Protein 5MV0 (pdb70)

Secondary structure (DSSP, 8-state):
--HHHHHHHHHHHHHHHHH-GGGGGG----S-HHHHHHHHHHHHHHHHHHHHHHHHT-EE-TT---HHHHHHHH-SS-PPPPP---SEEEEETTTTEEEEEEEEE-SSHHHHHHHHHHHHHTTTTHHHHHHHTT-EEEEEEEEESS---TTS-HHHHHHHHHHHHHHHHS-GGGGGTS-HHHHHHHHHHHHT--THHHH-/--HHHHHHHHHHHHHHHHHSGGGGGG----S-HHHHHHHHHHHHHHHHHHHHHHHHT-EE-TT---HHHHHHTT-SS-PPPPP---SEEEEETTTTEEEEEEEEE-SSHHHHHHHHHHHHHTTTTHHHHHHHTT-EEEEEEEEESS---TTS-HHHHHHHHHHHHHHHHS-GGGGGTS-HHHHHHHHHHHHTS-HHHHHS------/-HHHHHHHHHHHHHHHHH-GGGGGT----S-HHHHHHHHHHHHHHHHHHHHHHHHT-EE-TT---HHHHHHHH-SS-PPPPP---SEEEEETTTTEEEEEEEEE-SSHHHHHHHHHHHHHTTTTHHHHHHHTT-EEEEEEEEESS---TTS-HHHHHHHHHHHHHHHHT-GGGGGTS-HHHHHHHHHHHHT--/-HHHHHHHHHHHHHHHHH-GGGGGT----S-HHHHHHHHHHHHHHHHHHHHHHHHT-EE-TT---HHHHHHTT-SS---PPP---SEEEEETTTTEEEEEEEEE-SSHHHHHHHHHHHHHTTTTHHHHHHHTT-EEEEEEEEESS---TTS-HHHHHHHHHHHHHHHHS-GGGGGTS-HHHHHHHHHHHHT--GGG-

InterPro domains:
  IPR007099 RNA-directed RNA polymerase, negative-strand RNA virus [PS50525] (1105-1312)
  IPR010453 RNA polymerase, arenaviral [PF06317] (458-1581)
  IPR026382 RNA endonuclease, cap-snatching, arenaviral [PF17296] (30-170)

Radius of gyration: 30.43 Å; Cα contacts (8 Å, |Δi|>4): 1291; chains: 4; bounding box: 75×70×97 Å

Solvent-accessible surface area: 35848 Å² total; per-residue (Å²): 142,22,84,90,32,12,82,82,0,62,79,3,0,82,67,0,17,38,48,8,18,59,0,34,44,68,9,38,43,34,100,35,34,18,18,0,0,18,12,0,7,89,3,17,48,18,1,2,36,7,5,0,1,88,65,75,66,15,91,33,10,55,75,109,5,8,0,19,48,0,0,62,92,20,11,108,137,35,60,44,7,18,50,5,48,2,29,0,17,29,27,50,140,99,105,86,15,0,39,0,0,7,10,14,18,71,8,83,83,56,38,26,148,132,26,45,58,6,5,102,71,28,2,75,44,0,90,85,82,0,157,137,54,49,21,94,8,59,34,55,20,22,10,53,74,42,7,59,12,0,17,0,23,3,115,6,5,27,43,1,2,90,7,0,4,44,0,5,69,141,42,125,84,8,69,98,18,8,2,119,53,40,42,58,25,7,87,92,10,29,88,86,27,73,98,150,59,52,104,121,130,42,90,92,42,5,86,40,0,41,35,0,0,96,50,0,19,84,64,10,84,77,1,84,56,65,11,41,67,40,107,40,30,30,24,0,0,18,15,0,6,95,3,10,47,16,0,1,35,11,8,0,1,103,97,63,66,17,88,26,10,34,81,117,6,6,0,22,47,0,0,61,77,17,29,108,153,45,76,44,10,18,51,5,53,1,26,0,25,29,26,46,144,97,105,83,20,0,36,0,0,8,11,12,15,64,3,77,82,7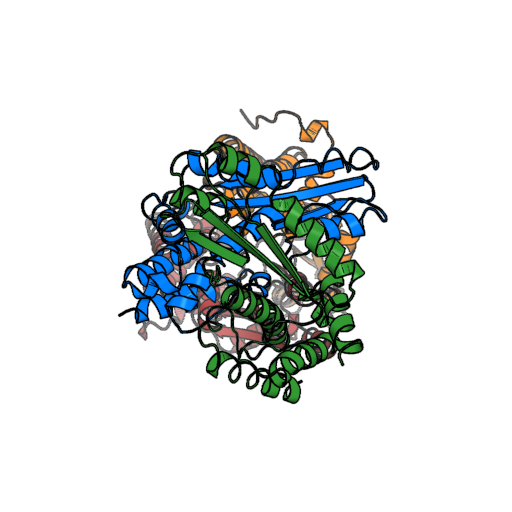1,22,28,144,130,28,59,61,7,2,105,72,28,5,76,39,0,73,105,93,3,108,156,102,53,20,100,6,67,25,38,26,24,10,52,51,64,11,68,47,52,101,0,64,86,73,7,0,1,3,1,0,62,7,0,6,47,1,3,64,140,41,26,49,5,26,26,34,6,4,57,54,39,47,62,19,5,102,90,3,36,106,47,18,83,161,161,22,48,86,34,156,44,53,20,70,227,75,98,107,40,4,90,82,0,48,76,2,1,101,51,0,26,89,59,7,90,87,1,76,50,59,10,22,99,48,112,20,30,18,25,0,0,19,17,0,6,92,2,14,48,14,1,1,36,8,6,1,2,122,98,66,66,17,90,33,10,46,69,100,3,15,0,24,38,0,1,69,83,17,28,108,153,43,78,42,12,18,50,5,52,1,30,0,18,28,24,51,142,91,98,80,18,0,36,0,0,8,11,13,17,61,8,61,83,71,25,25,139,125,26,44,58,6,4,119,71,28,5,73,39,0,64,104,94,4,102,155,109,60,27,87,1,62,51,46,18,37,9,55,75,74,13,72,50,53,105,1,49,69,136,2,6,59,36,0,0,90,11,0,6,41,0,3,70,149,43,132,57,8,63,82,18,7,3,115,49,32,42,51,19,10,105,88,10,36,95,81,59,158,82,123,100,34,11,87,85,0,47,76,7,1,83,74,0,20,86,57,7,87,65,1,83,56,44,7,19,93,50,108,30,35,15,18,0,0,36,14,0,9,77,0,14,48,11,0,1,38,10,6,0,1,114,94,67,58,17,36,30,11,46,46,112,6,8,0,23,46,0,0,64,64,19,16,109,149,34,64,43,9,20,50,6,51,1,30,0,24,15,11,45,50,54,107,86,13,0,38,0,0,7,11,12,15,62,10,72,75,72,43,24,141,146,28,44,57,6,4,115,73,27,5,74,37,0,77,89,78,0,148,155,68,37,37,83,2,61,49,49,23,23,9,55,77,46,8,67,40,59,101,2,51,28,122,4,5,21,35,1,2,90,6,0,5,44,0,3,69,142,43,132,98,7,65,101,23,9,5,116,56,62,46,74,33,5,85,110,8,29,84,65,26,62,112,193,89,88

Organism: NCBI:txid1223561

Structure (mmCIF, N/CA/C/O backbone):
data_5MV0
#
_entry.id   5MV0
#
_cell.length_a   56.970
_cell.length_b   112.342
_cell.length_c   153.848
_cell.angle_alpha   90.00
_cell.angle_beta   90.00
_cell.angle_gamma   90.00
#
_symmetry.space_group_name_H-M   'P 21 21 21'
#
loop_
_entity.id
_entity.type
_entity.pdbx_description
1 polymer 'L protein'
2 non-polymer 'PHOSPHATE ION'
3 water water
#
loop_
_atom_site.group_PDB
_atom_site.id
_atom_site.type_symbol
_atom_site.label_atom_id
_atom_site.label_alt_id
_atom_site.label_comp_id
_atom_site.label_asym_id
_atom_site.label_entity_id
_atom_site.label_seq_id
_atom_site.pdbx_PDB_ins_code
_atom_site.Cartn_x
_atom_site.Cartn_y
_atom_site.Cartn_z
_atom_site.occupancy
_atom_site.B_iso_or_equiv
_atom_site.auth_seq_id
_atom_site.auth_comp_id
_atom_site.auth_asym_id
_atom_site.auth_atom_id
_atom_site.pdbx_PDB_model_num
ATOM 1 N N . PRO A 1 2 ? 38.656 7.034 18.669 1.00 45.95 0 PRO A N 1
ATOM 2 C CA . PRO A 1 2 ? 38.881 8.236 17.850 1.00 56.76 0 PRO A CA 1
ATOM 3 C C . PRO A 1 2 ? 37.949 9.377 18.253 1.00 46.66 0 PRO A C 1
ATOM 4 O O . PRO A 1 2 ? 38.392 10.509 18.480 1.00 35.31 0 PRO A O 1
ATOM 8 N N . MET A 1 3 ? 36.653 9.069 18.319 1.00 46.00 1 MET A N 1
ATOM 9 C CA . MET A 1 3 ? 35.685 9.958 18.948 1.00 44.08 1 MET A CA 1
ATOM 10 C C . MET A 1 3 ? 35.645 9.798 20.456 1.00 37.14 1 MET A C 1
ATOM 11 O O . MET A 1 3 ? 34.935 10.567 21.119 1.00 30.84 1 MET A O 1
ATOM 16 N N . ASP A 1 4 ? 36.376 8.811 20.992 1.00 30.55 2 ASP A N 1
ATOM 17 C CA . ASP A 1 4 ? 36.270 8.457 22.406 1.00 33.07 2 ASP A CA 1
ATOM 18 C C . ASP A 1 4 ? 36.677 9.606 23.317 1.00 24.86 2 ASP A C 1
ATOM 19 O O . ASP A 1 4 ? 35.897 9.944 24.223 1.00 27.50 2 ASP A O 1
ATOM 24 N N . PRO A 1 5 ? 37.846 10.243 23.150 1.00 25.53 3 PRO A N 1
ATOM 25 C CA . PRO A 1 5 ? 38.171 11.376 24.038 1.00 23.63 3 PRO A CA 1
ATOM 26 C C . PRO A 1 5 ? 37.123 12.482 24.009 1.00 19.06 3 PRO A C 1
ATOM 27 O O . PRO A 1 5 ? 36.752 12.995 25.069 1.00 21.24 3 PRO A O 1
ATOM 31 N N . ASP A 1 6 ? 36.606 12.842 22.831 1.00 20.13 4 ASP A N 1
ATOM 32 C CA . ASP A 1 6 ? 35.549 13.857 22.764 1.00 19.71 4 ASP A CA 1
ATOM 33 C C . ASP A 1 6 ? 34.310 13.422 23.543 1.00 17.98 4 ASP A C 1
ATOM 34 O O . ASP A 1 6 ? 33.723 14.212 24.293 1.00 17.06 4 ASP A O 1
ATOM 39 N N . THR A 1 7 ? 33.878 12.176 23.346 1.00 19.12 5 THR A N 1
ATOM 40 C CA . THR A 1 7 ? 32.669 11.679 24.001 1.00 19.72 5 THR A CA 1
ATOM 41 C C . THR A 1 7 ? 32.827 11.673 25.515 1.00 20.93 5 THR A C 1
ATOM 42 O O . THR A 1 7 ? 31.949 12.157 26.247 1.00 15.73 5 THR A O 1
ATOM 46 N N . ASN A 1 8 ? 33.945 11.110 25.997 1.00 16.46 6 ASN A N 1
ATOM 47 C CA . ASN A 1 8 ? 34.238 11.073 27.426 1.00 20.38 6 ASN A CA 1
ATOM 48 C C . ASN A 1 8 ? 34.181 12.456 28.045 1.00 16.68 6 ASN A C 1
ATOM 49 O O . ASN A 1 8 ? 33.566 12.657 29.098 1.00 21.46 6 ASN A O 1
ATOM 54 N N . LEU A 1 9 ? 34.858 13.414 27.424 1.00 16.53 7 LEU A N 1
ATOM 55 C CA . LEU A 1 9 ? 34.865 14.771 27.957 1.00 21.79 7 LEU A CA 1
ATOM 56 C C . LEU A 1 9 ? 33.477 15.398 27.896 1.00 18.43 7 LEU A C 1
ATOM 57 O O . LEU A 1 9 ? 33.035 16.040 28.857 1.00 15.45 7 LEU A O 1
ATOM 62 N N . LEU A 1 10 ? 32.762 15.210 26.781 1.00 13.06 8 LEU A N 1
ATOM 63 C CA . LEU A 1 10 ? 31.450 15.844 26.657 1.00 11.43 8 LEU A CA 1
ATOM 64 C C . LEU A 1 10 ? 30.473 15.279 27.683 1.00 14.30 8 LEU A C 1
ATOM 65 O O . LEU A 1 10 ? 29.652 16.010 28.247 1.00 14.80 8 LEU A O 1
ATOM 70 N N . LYS A 1 11 ? 30.562 13.981 27.963 1.00 14.74 9 LYS A N 1
ATOM 71 C CA . LYS A 1 11 ? 29.726 13.409 29.011 1.00 16.10 9 LYS A CA 1
ATOM 72 C C . LYS A 1 11 ? 29.969 14.109 30.344 1.00 15.50 9 LYS A C 1
ATOM 73 O O . LYS A 1 11 ? 29.020 14.435 31.072 1.00 16.21 9 LYS A O 1
ATOM 79 N N . ASN A 1 12 ? 31.237 14.365 30.677 1.00 14.81 10 ASN A N 1
ATOM 80 C CA . ASN A 1 12 ? 31.549 15.002 31.949 1.00 17.63 10 ASN A CA 1
ATOM 81 C C . ASN A 1 12 ? 31.142 16.469 31.959 1.00 16.70 10 ASN A C 1
ATOM 82 O O . ASN A 1 12 ? 30.732 16.983 33.005 1.00 17.21 10 ASN A O 1
ATOM 87 N N . VAL A 1 13 ? 31.247 17.151 30.811 1.00 17.45 11 VAL A N 1
ATOM 88 C CA . VAL A 1 13 ? 30.780 18.535 30.706 1.00 15.16 11 VAL A CA 1
ATOM 89 C C . VAL A 1 13 ? 29.294 18.608 31.009 1.00 14.48 11 VAL A C 1
ATOM 90 O O . VAL A 1 13 ? 28.845 19.429 31.818 1.00 15.37 11 VAL A O 1
ATOM 94 N N . ILE A 1 14 ? 28.504 17.738 30.376 1.00 13.63 12 ILE A N 1
ATOM 95 C CA . ILE A 1 14 ? 27.073 17.736 30.643 1.00 12.69 12 ILE A CA 1
ATOM 96 C C . ILE A 1 14 ? 26.807 17.391 32.104 1.00 14.74 12 ILE A C 1
ATOM 97 O O . ILE A 1 14 ? 25.957 18.002 32.757 1.00 14.32 12 ILE A O 1
ATOM 102 N N . LEU A 1 15 ? 27.539 16.460 32.656 1.00 14.83 13 LEU A N 1
ATOM 103 C CA . LEU A 1 15 ? 27.336 16.118 34.035 1.00 19.91 13 LEU A CA 1
ATOM 104 C C . LEU A 1 15 ? 27.598 17.304 34.945 1.00 20.62 13 LEU A C 1
ATOM 105 O O . LEU A 1 15 ? 26.845 17.520 35.851 1.00 20.09 13 LEU A O 1
ATOM 110 N N . GLU A 1 16 ? 28.656 18.048 34.656 1.00 17.19 14 GLU A N 1
ATOM 111 C CA A GLU A 1 16 ? 28.950 19.241 35.451 0.43 21.04 14 GLU A CA 1
ATOM 112 C CA B GLU A 1 16 ? 28.939 19.229 35.464 0.57 21.04 14 GLU A CA 1
ATOM 113 C C . GLU A 1 16 ? 27.837 20.273 35.329 1.00 22.63 14 GLU A C 1
ATOM 114 O O . GLU A 1 16 ? 27.429 20.881 36.324 1.00 20.79 14 GLU A O 1
ATOM 125 N N . ILE A 1 17 ? 27.348 20.501 34.108 1.00 14.35 15 ILE A N 1
ATOM 126 C CA . ILE A 1 17 ? 26.268 21.465 33.908 1.00 13.41 15 ILE A CA 1
ATOM 127 C C . ILE A 1 17 ? 25.025 21.074 34.705 1.00 18.68 15 ILE A C 1
ATOM 128 O O . ILE A 1 17 ? 24.369 21.926 35.325 1.00 19.19 15 ILE A O 1
ATOM 133 N N . LEU A 1 18 ? 24.676 19.787 34.705 1.00 16.08 16 LEU A N 1
ATOM 134 C CA . LEU A 1 18 ? 23.475 19.363 35.418 1.00 18.94 16 LEU A CA 1
ATOM 135 C C . LEU A 1 18 ? 23.665 19.429 36.930 1.00 20.35 16 LEU A C 1
ATOM 136 O O . LEU A 1 18 ? 22.684 19.589 37.666 1.00 21.65 16 LEU A O 1
ATOM 141 N N . SER A 1 19 ? 24.906 19.298 37.407 1.00 22.12 17 SER A N 1
ATOM 142 C CA . SER A 1 19 ? 25.197 19.584 38.813 1.00 26.30 17 SER A CA 1
ATOM 143 C C . SER A 1 19 ? 24.918 21.045 39.150 1.00 31.51 17 SER A C 1
ATOM 144 O O . SER A 1 19 ? 24.432 21.355 40.244 1.00 29.93 17 SER A O 1
ATOM 147 N N . ILE A 1 20 ? 25.209 21.954 38.220 1.00 27.32 18 ILE A N 1
ATOM 148 C CA . ILE A 1 20 ? 25.008 23.380 38.471 1.00 25.74 18 ILE A CA 1
ATOM 149 C C . ILE A 1 20 ? 23.534 23.757 38.371 1.00 25.32 18 ILE A C 1
ATOM 150 O O . ILE A 1 20 ? 23.003 24.443 39.249 1.00 25.22 18 ILE A O 1
ATOM 155 N N . GLU A 1 21 ? 22.849 23.337 37.301 1.00 21.18 19 GLU A N 1
ATOM 156 C CA . GLU A 1 21 ? 21.426 23.618 37.087 1.00 24.61 19 GLU A CA 1
ATOM 157 C C . GLU A 1 21 ? 20.642 22.311 37.039 1.00 24.54 19 GLU A C 1
ATOM 158 O O . GLU A 1 21 ? 20.355 21.790 35.950 1.00 20.75 19 GLU A O 1
ATOM 164 N N . PRO A 1 22 ? 20.257 21.770 38.200 1.00 25.08 20 PRO A N 1
ATOM 165 C CA . PRO A 1 22 ? 19.513 20.493 38.226 1.00 24.46 20 PRO A CA 1
ATOM 166 C C . PRO A 1 22 ? 18.206 20.490 37.444 1.00 25.62 20 PRO A C 1
ATOM 167 O O . PRO A 1 22 ? 17.766 19.418 37.004 1.00 24.02 20 PRO A O 1
ATOM 171 N N . ASP A 1 23 ? 17.551 21.641 37.278 1.00 25.33 21 ASP A N 1
ATOM 172 C CA . ASP A 1 23 ? 16.315 21.661 36.497 1.00 25.30 21 ASP A CA 1
ATOM 173 C C . ASP A 1 23 ? 16.548 21.170 35.071 1.00 26.26 21 ASP A C 1
ATOM 174 O O . ASP A 1 23 ? 15.646 20.580 34.458 1.00 27.02 21 ASP A O 1
ATOM 179 N N . LEU A 1 24 ? 17.757 21.381 34.538 1.00 20.85 22 LEU A N 1
ATOM 180 C CA . LEU A 1 24 ? 18.097 20.906 33.198 1.00 20.29 22 LEU A CA 1
ATOM 181 C C . LEU A 1 24 ? 18.091 19.388 33.083 1.00 22.77 22 LEU A C 1
ATOM 182 O O . LEU A 1 24 ? 18.002 18.859 31.965 1.00 19.11 22 LEU A O 1
ATOM 187 N N . TYR A 1 25 ? 18.220 18.679 34.202 1.00 20.39 23 TYR A N 1
ATOM 188 C CA . TYR A 1 25 ? 18.245 17.219 34.157 1.00 23.09 23 TYR A CA 1
ATOM 189 C C . TYR A 1 25 ? 16.983 16.667 33.508 1.00 26.42 23 TYR A C 1
ATOM 190 O O . TYR A 1 25 ? 17.046 15.709 32.730 1.00 24.33 23 TYR A O 1
ATOM 199 N N . LYS A 1 26 ? 15.823 17.268 33.802 1.00 24.41 24 LYS A N 1
ATOM 200 C CA . LYS A 1 26 ? 14.582 16.757 33.232 1.00 23.37 24 LYS A CA 1
ATOM 201 C C . LYS A 1 26 ? 14.568 16.900 31.717 1.00 31.21 24 LYS A C 1
ATOM 202 O O . LYS A 1 26 ? 13.928 16.103 31.023 1.00 31.75 24 LYS A O 1
ATOM 208 N N . GLN A 1 27 ? 15.297 17.880 31.188 1.00 24.43 25 GLN A N 1
ATOM 209 C CA . GLN A 1 27 ? 15.249 18.213 29.777 1.00 30.76 25 GLN A CA 1
ATOM 210 C C . GLN A 1 27 ? 16.379 17.592 28.972 1.00 40.09 25 GLN A C 1
ATOM 211 O O . GLN A 1 27 ? 16.341 17.645 27.738 1.00 42.44 25 GLN A O 1
ATOM 217 N N . SER A 1 28 ? 17.380 17.020 29.622 1.00 23.27 26 SER A N 1
ATOM 218 C CA . SER A 1 28 ? 18.588 16.642 28.925 1.00 25.66 26 SER A CA 1
ATOM 219 C C . SER A 1 28 ? 18.811 15.146 29.067 1.00 28.44 26 SER A C 1
ATOM 220 O O . SER A 1 28 ? 18.064 14.439 29.740 1.00 27.86 26 SER A O 1
ATOM 223 N N . SER A 1 29 ? 19.855 14.665 28.410 1.00 29.96 27 SER A N 1
ATOM 224 C CA . SER A 1 29 ? 20.172 13.251 28.455 1.00 31.33 27 SER A CA 1
ATOM 225 C C . SER A 1 29 ? 21.677 13.096 28.420 1.00 31.13 27 SER A C 1
ATOM 226 O O . SER A 1 29 ? 22.398 13.898 27.813 1.00 22.80 27 SER A O 1
ATOM 229 N N . ILE A 1 30 ? 22.142 12.077 29.119 1.00 24.02 28 ILE A N 1
ATOM 230 C CA . ILE A 1 30 ? 23.533 11.679 29.092 1.00 18.83 28 ILE A CA 1
ATOM 231 C C . ILE A 1 30 ? 23.565 10.241 28.614 1.00 17.42 28 ILE A C 1
ATOM 232 O O . ILE A 1 30 ? 22.959 9.365 29.238 1.00 17.01 28 ILE A O 1
ATOM 237 N N . VAL A 1 31 ? 24.213 10.015 27.472 1.00 18.93 29 VAL A N 1
ATOM 238 C CA . VAL A 1 31 ? 24.335 8.701 26.858 1.00 15.90 29 VAL A CA 1
ATOM 239 C C . VAL A 1 31 ? 25.799 8.525 26.464 1.00 16.90 29 VAL A C 1
ATOM 240 O O . VAL A 1 31 ? 26.607 9.453 26.541 1.00 18.48 29 VAL A O 1
ATOM 244 N N . ASP A 1 32 ? 26.130 7.328 26.024 1.00 13.21 30 ASP A N 1
ATOM 245 C CA . ASP A 1 32 ? 27.502 7.008 25.658 1.00 17.70 30 ASP A CA 1
ATOM 246 C C . ASP A 1 32 ? 27.707 6.925 24.158 1.00 14.51 30 ASP A C 1
ATOM 247 O O . ASP A 1 32 ? 28.848 6.786 23.706 1.00 16.14 30 ASP A O 1
ATOM 252 N N . ASP A 1 33 ? 26.638 7.020 23.384 1.00 14.98 31 ASP A N 1
ATOM 253 C CA . ASP A 1 33 ? 26.729 7.068 21.931 1.00 13.93 31 ASP A CA 1
ATOM 254 C C . ASP A 1 33 ? 27.140 8.472 21.500 1.00 17.11 31 ASP A C 1
ATOM 255 O O . ASP A 1 33 ? 26.394 9.423 21.758 1.00 13.50 31 ASP A O 1
ATOM 260 N N . PRO A 1 34 ? 28.282 8.638 20.811 1.00 15.21 32 PRO A N 1
ATOM 261 C CA . PRO A 1 34 ? 28.768 9.989 20.466 1.00 17.25 32 PRO A CA 1
ATOM 262 C C . PRO A 1 34 ? 27.743 10.850 19.755 1.00 13.47 32 PRO A C 1
ATOM 263 O O . PRO A 1 34 ? 27.622 12.048 20.055 1.00 12.47 32 PRO A O 1
ATOM 267 N N . TYR A 1 35 ? 26.996 10.264 18.819 1.00 13.20 33 TYR A N 1
ATOM 268 C CA . TYR A 1 35 ? 26.088 11.043 17.977 1.00 15.03 33 TYR A CA 1
ATOM 269 C C . TYR A 1 35 ? 24.891 11.534 18.769 1.00 14.31 33 TYR A C 1
ATOM 270 O O . TYR A 1 35 ? 24.528 12.714 18.706 1.00 12.11 33 TYR A O 1
ATOM 279 N N . LYS A 1 36 ? 24.262 10.627 19.514 1.00 12.14 34 LYS A N 1
ATOM 280 C CA . LYS A 1 36 ? 23.117 10.994 20.337 1.00 11.88 34 LYS A CA 1
ATOM 281 C C . LYS A 1 36 ? 23.534 11.952 21.443 1.00 11.49 34 LYS A C 1
ATOM 282 O O . LYS A 1 36 ? 22.790 12.877 21.786 1.00 10.36 34 LYS A O 1
ATOM 288 N N . LEU A 1 37 ? 24.739 11.764 21.991 1.00 11.86 35 LEU A N 1
ATOM 289 C CA . LEU A 1 37 ? 25.258 12.687 23.000 1.00 12.57 35 LEU A CA 1
ATOM 290 C C . LEU A 1 37 ? 25.526 14.067 22.405 1.00 13.14 35 LEU A C 1
ATOM 291 O O . LEU A 1 37 ? 25.224 15.098 23.028 1.00 9.55 35 LEU A O 1
ATOM 296 N N . ALA A 1 38 ? 26.083 14.104 21.194 1.00 10.37 36 ALA A N 1
ATOM 297 C CA . ALA A 1 38 ? 26.322 15.379 20.535 1.00 11.54 36 ALA A CA 1
ATOM 298 C C . ALA A 1 38 ? 25.013 16.141 20.336 1.00 9.77 36 ALA A C 1
ATOM 299 O O . ALA A 1 38 ? 24.951 17.347 20.590 1.00 9.98 36 ALA A O 1
ATOM 301 N N . MET A 1 39 ? 23.951 15.458 19.893 1.00 11.24 37 MET A N 1
ATOM 302 C CA . MET A 1 39 ? 22.681 16.169 19.708 1.00 9.16 37 MET A CA 1
ATOM 303 C C . MET A 1 39 ? 22.098 16.614 21.044 1.00 12.12 37 MET A C 1
ATOM 304 O O . MET A 1 39 ? 21.528 17.709 21.147 1.00 11.05 37 MET A O 1
ATOM 309 N N . SER A 1 40 ? 22.234 15.783 22.082 1.00 10.07 38 SER A N 1
ATOM 310 C CA . SER A 1 40 ? 21.823 16.205 23.426 1.00 14.48 38 SER A CA 1
ATOM 311 C C . SER A 1 40 ? 22.559 17.474 23.866 1.00 10.99 38 SER A C 1
ATOM 312 O O . SER A 1 40 ? 21.952 18.399 24.434 1.00 12.28 38 SER A O 1
ATOM 315 N N . ALA A 1 41 ? 23.864 17.540 23.604 1.00 12.05 39 ALA A N 1
ATOM 316 C CA . ALA A 1 41 ? 24.651 18.715 23.978 1.00 10.36 39 ALA A CA 1
ATOM 317 C C . ALA A 1 41 ? 24.164 19.962 23.257 1.00 12.34 39 ALA A C 1
ATOM 318 O O . ALA A 1 41 ? 24.106 21.049 23.846 1.00 10.46 39 ALA A O 1
ATOM 320 N N . ILE A 1 42 ? 23.835 19.825 21.969 1.00 10.29 40 ILE A N 1
ATOM 321 C CA . ILE A 1 42 ? 23.358 20.959 21.180 1.00 8.55 40 ILE A CA 1
ATOM 322 C C . ILE A 1 42 ? 22.000 21.423 21.686 1.00 12.33 40 ILE A C 1
ATOM 323 O O . ILE A 1 42 ? 21.748 22.628 21.808 1.00 10.49 40 ILE A O 1
ATOM 328 N N . ARG A 1 43 ? 21.161 20.455 21.854 1.00 11.74 41 ARG A N 1
ATOM 329 C CA A ARG A 1 43 ? 19.808 20.844 22.539 0.57 13.23 41 ARG A CA 1
ATOM 330 C CA B ARG A 1 43 ? 19.941 20.722 22.541 0.43 13.31 41 ARG A CA 1
ATOM 331 C C . ARG A 1 43 ? 19.946 21.515 23.982 1.00 12.33 41 ARG A C 1
ATOM 332 O O . ARG A 1 43 ? 19.373 22.532 24.339 1.00 11.24 41 ARG A O 1
ATOM 347 N N . LEU A 1 44 ? 20.900 20.957 24.727 1.00 10.97 42 LEU A N 1
ATOM 348 C CA . LEU A 1 44 ? 21.158 21.526 26.053 1.00 12.12 42 LEU A CA 1
ATOM 349 C C . LEU A 1 44 ? 21.655 22.963 25.954 1.00 13.64 42 LEU A C 1
ATOM 350 O O . LEU A 1 44 ? 21.297 23.815 26.774 1.00 11.42 42 LEU A O 1
ATOM 355 N N . ARG A 1 45 ? 22.524 23.233 24.978 1.00 12.16 43 ARG A N 1
ATOM 356 C CA . ARG A 1 45 ? 23.001 24.587 24.745 1.00 10.73 43 ARG A CA 1
ATOM 357 C C . ARG A 1 45 ? 21.835 25.553 24.531 1.00 15.33 43 ARG A C 1
ATOM 358 O O . ARG A 1 45 ? 21.807 26.649 25.110 1.00 12.44 43 ARG A O 1
ATOM 366 N N . ALA A 1 46 ? 20.851 25.153 23.711 1.00 11.31 44 ALA A N 1
ATOM 367 C CA . ALA A 1 46 ? 19.680 26.002 23.478 1.00 12.50 44 ALA A CA 1
ATOM 368 C C . ALA A 1 46 ? 18.811 26.114 24.729 1.00 15.14 44 ALA A C 1
ATOM 369 O O . ALA A 1 46 ? 18.236 27.177 24.998 1.00 11.87 44 ALA A O 1
ATOM 371 N N . THR A 1 47 ? 18.711 25.030 25.513 1.00 10.81 45 THR A N 1
ATOM 372 C CA . THR A 1 47 ? 17.842 25.047 26.692 1.00 9.87 45 THR A CA 1
ATOM 373 C C . THR A 1 47 ? 18.420 25.924 27.804 1.00 10.60 45 THR A C 1
ATOM 374 O O . THR A 1 47 ? 17.672 26.601 28.522 1.00 11.87 45 THR A O 1
ATOM 378 N N . ILE A 1 48 ? 19.747 25.936 27.944 1.00 10.95 46 ILE A N 1
ATOM 379 C CA . ILE A 1 48 ? 20.410 26.827 28.897 1.00 11.07 46 ILE A CA 1
ATOM 380 C C . ILE A 1 48 ? 20.087 28.281 28.572 1.00 13.35 46 ILE A C 1
ATOM 381 O O . ILE A 1 48 ? 19.756 29.084 29.457 1.00 9.84 46 ILE A O 1
ATOM 386 N N . HIS A 1 49 ? 20.185 28.640 27.289 1.00 10.58 47 HIS A N 1
ATOM 387 C CA . HIS A 1 49 ? 19.824 29.988 26.857 1.00 11.40 47 HIS A CA 1
ATOM 388 C C . HIS A 1 49 ? 18.385 30.341 27.251 1.00 12.42 47 HIS A C 1
ATOM 389 O O . HIS A 1 49 ? 18.134 31.423 27.803 1.00 11.78 47 HIS A O 1
ATOM 396 N N . GLU A 1 50 ? 17.420 29.454 26.941 1.00 13.87 48 GLU A N 1
ATOM 397 C CA . GLU A 1 50 ? 16.020 29.692 27.315 1.00 11.73 48 GLU A CA 1
ATOM 398 C C . GLU A 1 50 ? 15.861 29.849 28.817 1.00 13.26 48 GLU A C 1
ATOM 399 O O . GLU A 1 50 ? 15.154 30.750 29.290 1.00 14.98 48 GLU A O 1
ATOM 405 N N . LEU A 1 51 ? 16.418 28.902 29.574 1.00 10.44 49 LEU A N 1
ATOM 406 C CA . LEU A 1 51 ? 16.317 28.952 31.026 1.00 12.91 49 LEU A CA 1
ATOM 407 C C . LEU A 1 51 ? 16.788 30.302 31.543 1.00 13.20 49 LEU A C 1
ATOM 408 O O . LEU A 1 51 ? 16.129 30.930 32.376 1.00 13.49 49 LEU A O 1
ATOM 413 N N . ASN A 1 52 ? 17.931 30.770 31.051 1.00 13.50 50 ASN A N 1
ATOM 414 C CA . ASN A 1 52 ? 18.467 32.000 31.612 1.00 13.60 50 ASN A CA 1
ATOM 415 C C . ASN A 1 52 ? 17.710 33.220 31.114 1.00 13.35 50 ASN A C 1
ATOM 416 O O . ASN A 1 52 ? 17.514 34.162 31.881 1.00 14.81 50 ASN A O 1
ATOM 421 N N . CYS A 1 53 ? 17.244 33.221 29.860 1.00 14.02 51 CYS A N 1
ATOM 422 C CA . CYS A 1 53 ? 16.360 34.307 29.427 1.00 12.85 51 CYS A CA 1
ATOM 423 C C . CYS A 1 53 ? 15.116 34.397 30.316 1.00 18.22 51 CYS A C 1
ATOM 424 O O . CYS A 1 53 ? 14.725 35.493 30.739 1.00 16.71 51 CYS A O 1
ATOM 427 N N . CYS A 1 54 ? 14.485 33.249 30.610 1.00 15.79 52 CYS A N 1
ATOM 428 C CA . CYS A 1 54 ? 13.314 33.222 31.489 1.00 15.95 52 CYS A CA 1
ATOM 429 C C . CYS A 1 54 ? 13.651 33.735 32.885 1.00 21.66 52 CYS A C 1
ATOM 430 O O . CYS A 1 54 ? 12.924 34.567 33.442 1.00 18.56 52 CYS A O 1
ATOM 433 N N . ARG A 1 55 ? 14.738 33.253 33.453 1.00 17.44 53 ARG A N 1
ATOM 434 C CA . ARG A 1 55 ? 15.121 33.716 34.769 1.00 21.46 53 ARG A CA 1
ATOM 435 C C . ARG A 1 55 ? 15.392 35.192 34.796 1.00 16.50 53 ARG A C 1
ATOM 436 O O . ARG A 1 55 ? 14.956 35.839 35.687 1.00 22.56 53 ARG A O 1
ATOM 444 N N . ASP A 1 56 ? 16.111 35.682 33.805 1.00 18.52 54 ASP A N 1
ATOM 445 C CA . ASP A 1 56 ? 16.505 37.085 33.795 1.00 18.65 54 ASP A CA 1
ATOM 446 C C . ASP A 1 56 ? 15.296 38.001 33.677 1.00 26.65 54 ASP A C 1
ATOM 447 O O . ASP A 1 56 ? 15.343 39.151 34.128 1.00 20.96 54 ASP A O 1
ATOM 452 N N . LEU A 1 57 ? 14.231 37.526 33.043 1.00 16.49 55 LEU A N 1
ATOM 453 C CA . LEU A 1 57 ? 13.026 38.310 32.828 1.00 21.02 55 LEU A CA 1
ATOM 454 C C . LEU A 1 57 ? 11.949 38.014 33.859 1.00 23.91 55 LEU A C 1
ATOM 455 O O . LEU A 1 57 ? 10.885 38.649 33.826 1.00 23.71 55 LEU A O 1
ATOM 460 N N . GLY A 1 58 ? 12.200 37.075 34.767 1.00 15.65 56 GLY A N 1
ATOM 461 C CA . GLY A 1 58 ? 11.244 36.733 35.805 1.00 19.89 56 GLY A CA 1
ATOM 462 C C . GLY A 1 58 ? 10.033 35.958 35.336 1.00 27.87 56 GLY A C 1
ATOM 463 O O . GLY A 1 58 ? 8.960 36.093 35.925 1.00 28.03 56 GLY A O 1
ATOM 464 N N . ILE A 1 59 ? 10.155 35.164 34.298 1.00 22.12 57 ILE A N 1
ATOM 465 C CA . ILE A 1 59 ? 9.049 34.408 33.778 1.00 21.42 57 ILE A CA 1
ATOM 466 C C . ILE A 1 59 ? 9.255 32.901 33.850 1.00 20.15 57 ILE A C 1
ATOM 467 O O . ILE A 1 59 ? 10.307 32.462 34.070 1.00 20.52 57 ILE A O 1
ATOM 472 N N . ILE A 1 60 ? 8.210 32.145 33.643 1.00 17.67 58 ILE A N 1
ATOM 473 C CA . ILE A 1 60 ? 8.251 30.698 33.805 1.00 18.42 58 ILE A CA 1
ATOM 474 C C . ILE A 1 60 ? 8.865 30.061 32.566 1.00 15.00 58 ILE A C 1
ATOM 475 O O . ILE A 1 60 ? 8.374 30.250 31.444 1.00 16.42 58 ILE A O 1
ATOM 480 N N . HIS A 1 61 ? 9.887 29.244 32.774 1.00 15.33 59 HIS A N 1
ATOM 481 C CA . HIS A 1 61 ? 10.448 28.425 31.703 1.00 14.37 59 HIS A CA 1
ATOM 482 C C . HIS A 1 61 ? 9.487 27.280 31.371 1.00 16.55 59 HIS A C 1
ATOM 483 O O . HIS A 1 61 ? 9.147 26.464 32.236 1.00 14.94 59 HIS A O 1
ATOM 490 N N . ASN A 1 62 ? 9.037 27.213 30.117 1.00 14.12 60 ASN A N 1
ATOM 491 C CA . ASN A 1 62 ? 7.930 26.325 29.734 1.00 13.80 60 ASN A CA 1
ATOM 492 C C . ASN A 1 62 ? 8.416 24.894 29.468 1.00 18.11 60 ASN A C 1
ATOM 493 O O . ASN A 1 62 ? 8.225 24.322 28.389 1.00 14.18 60 ASN A O 1
ATOM 498 N N . THR A 1 63 ? 9.012 24.288 30.504 1.00 14.91 61 THR A N 1
ATOM 499 C CA . THR A 1 63 ? 9.601 22.955 30.341 1.00 15.70 61 THR A CA 1
ATOM 500 C C . THR A 1 63 ? 8.573 21.862 30.099 1.00 17.73 61 THR A C 1
ATOM 501 O O . THR A 1 63 ? 8.927 20.816 29.554 1.00 19.71 61 THR A O 1
ATOM 505 N N . LYS A 1 64 ? 7.326 22.048 30.516 1.00 13.49 62 LYS A N 1
ATOM 506 C CA . LYS A 1 64 ? 6.284 21.072 30.223 1.00 17.88 62 LYS A CA 1
ATOM 507 C C . LYS A 1 64 ? 5.615 21.319 28.876 1.00 17.49 62 LYS A C 1
ATOM 508 O O . LYS A 1 64 ? 4.659 20.611 28.533 1.00 14.05 62 LYS A O 1
ATOM 514 N N . GLU A 1 65 ? 6.078 22.332 28.137 1.00 13.73 63 GLU A N 1
ATOM 515 C CA . GLU A 1 65 ? 5.682 22.577 26.751 1.00 12.05 63 GLU A CA 1
ATOM 516 C C . GLU A 1 65 ? 4.165 22.696 26.590 1.00 16.23 63 GLU A C 1
ATOM 517 O O . GLU A 1 65 ? 3.567 22.113 25.689 1.00 16.81 63 GLU A O 1
ATOM 523 N N . ILE A 1 66 ? 3.537 23.477 27.473 1.00 13.42 64 ILE A N 1
ATOM 524 C CA . ILE A 1 66 ? 2.143 23.819 27.256 1.00 18.81 64 ILE A CA 1
ATOM 525 C C . ILE A 1 66 ? 2.046 24.822 26.110 1.00 16.35 64 ILE A C 1
ATOM 526 O O . ILE A 1 66 ? 2.957 25.641 25.873 1.00 16.41 64 ILE A O 1
ATOM 531 N N . SER A 1 67 ? 0.942 24.745 25.382 1.00 17.49 65 SER A N 1
ATOM 532 C CA . SER A 1 67 ? 0.731 25.552 24.189 1.00 13.69 65 SER A CA 1
ATOM 533 C C . SER A 1 67 ? 0.191 26.930 24.559 1.00 16.24 65 SER A C 1
ATOM 534 O O . SER A 1 67 ? -0.246 27.174 25.686 1.00 15.83 65 SER A O 1
ATOM 537 N N . LEU A 1 68 ? 0.192 27.840 23.575 1.00 14.53 66 LEU A N 1
ATOM 538 C CA . LEU A 1 68 ? -0.448 29.136 23.781 1.00 15.25 66 LEU A CA 1
ATOM 539 C C . LEU A 1 68 ? -1.932 28.983 24.113 1.00 14.96 66 LEU A C 1
ATOM 540 O O . LEU A 1 68 ? -2.452 29.700 24.977 1.00 17.23 66 LEU A O 1
ATOM 545 N N . ASN A 1 69 ? -2.640 28.081 23.418 1.00 13.77 67 ASN A N 1
ATOM 546 C CA . ASN A 1 69 ? -4.048 27.853 23.745 1.00 20.61 67 ASN A CA 1
ATOM 547 C C . ASN A 1 69 ? -4.221 27.460 25.208 1.00 19.30 67 ASN A C 1
ATOM 548 O O . ASN A 1 69 ? -5.160 27.909 25.873 1.00 18.45 67 ASN A O 1
ATOM 553 N N . MET A 1 70 ? -3.320 26.623 25.723 1.00 16.16 68 MET A N 1
ATOM 554 C CA . MET A 1 70 ? -3.386 26.216 27.125 1.00 20.46 68 MET A CA 1
ATOM 555 C C . MET A 1 70 ? -3.086 27.372 28.067 1.00 20.73 68 MET A C 1
ATOM 556 O O . MET A 1 70 ? -3.724 27.495 29.121 1.00 18.49 68 MET A O 1
ATOM 561 N N . VAL A 1 71 ? -2.088 28.202 27.734 1.00 14.80 69 VAL A N 1
ATOM 562 C CA . VAL A 1 71 ? -1.828 29.401 28.527 1.00 18.20 69 VAL A CA 1
ATOM 563 C C . VAL A 1 71 ? -3.078 30.269 28.582 1.00 21.18 69 VAL A C 1
ATOM 564 O O . VAL A 1 71 ? -3.492 30.740 29.648 1.00 20.09 69 VAL A O 1
ATOM 568 N N . ILE A 1 72 ? -3.683 30.518 27.423 1.00 19.18 70 ILE A N 1
ATOM 569 C CA . ILE A 1 72 ? -4.850 31.391 27.412 1.00 18.31 70 ILE A CA 1
ATOM 570 C C . ILE A 1 72 ? -6.042 30.721 28.101 1.00 23.78 70 ILE A C 1
ATOM 571 O O . ILE A 1 72 ? -6.819 31.399 28.787 1.00 23.23 70 ILE A O 1
ATOM 576 N N . ASP A 1 73 ? -6.176 29.386 27.977 1.00 21.33 71 ASP A N 1
ATOM 577 C CA . ASP A 1 73 ? -7.200 28.640 28.718 1.00 21.27 71 ASP A CA 1
ATOM 578 C C . ASP A 1 73 ? -7.125 28.914 30.209 1.00 26.28 71 ASP A C 1
ATOM 579 O O . ASP A 1 73 ? -8.157 28.963 30.892 1.00 24.21 71 ASP A O 1
ATOM 584 N N . ARG A 1 74 ? -5.906 29.060 30.743 1.00 24.58 72 ARG A N 1
ATOM 585 C CA . ARG A 1 74 ? -5.735 29.295 32.175 1.00 24.41 72 ARG A CA 1
ATOM 586 C C . ARG A 1 74 ? -6.156 30.691 32.605 1.00 31.14 72 ARG A C 1
ATOM 587 O O . ARG A 1 74 ? -6.425 30.899 33.794 1.00 32.52 72 ARG A O 1
ATOM 595 N N . ALA A 1 75 ? -6.173 31.652 31.685 1.00 29.50 73 ALA A N 1
ATOM 596 C CA . ALA A 1 75 ? -6.459 33.043 32.004 1.00 27.89 73 ALA A CA 1
ATOM 597 C C . ALA A 1 75 ? -7.864 33.471 31.609 1.00 29.74 73 ALA A C 1
ATOM 598 O O . ALA A 1 75 ? -8.494 34.252 32.325 1.00 29.73 73 ALA A O 1
ATOM 600 N N . ILE A 1 76 ? -8.299 33.009 30.468 1.00 23.21 74 ILE A N 1
ATOM 601 C CA . ILE A 1 76 ? -9.550 33.335 29.888 1.00 34.79 74 ILE A CA 1
ATOM 602 C C . ILE A 1 76 ? -10.337 32.078 29.571 1.00 37.75 74 ILE A C 1
ATOM 603 O O . ILE A 1 76 ? -9.976 31.292 28.791 1.00 36.26 74 ILE A O 1
ATOM 608 N N . PRO A 1 77 ? -11.440 31.909 30.245 1.00 49.28 75 PRO A N 1
ATOM 609 C CA . PRO A 1 77 ? -12.323 30.754 30.067 1.00 49.74 75 PRO A CA 1
ATOM 610 C C . PRO A 1 77 ? -12.707 30.403 28.626 1.00 43.30 75 PRO A C 1
ATOM 611 O O . PRO A 1 77 ? -12.585 29.292 28.190 1.00 46.25 75 PRO A O 1
ATOM 615 N N . ILE A 1 78 ? -13.179 31.388 27.920 1.00 35.35 76 ILE A N 1
ATOM 616 C CA . ILE A 1 78 ? -13.660 31.241 26.599 1.00 41.81 76 ILE A CA 1
ATOM 617 C C . ILE A 1 78 ? -12.878 32.081 25.621 1.00 43.14 76 ILE A C 1
ATOM 618 O O . ILE A 1 78 ? -12.714 33.256 25.827 1.00 42.07 76 ILE A O 1
ATOM 623 N N . HIS A 1 79 ? -12.441 31.477 24.531 1.00 34.67 77 HIS A N 1
ATOM 624 C CA . HIS A 1 79 ? -11.709 32.174 23.497 1.00 35.09 77 HIS A CA 1
ATOM 625 C C . HIS A 1 79 ? -11.639 31.361 22.219 1.00 27.43 77 HIS A C 1
ATOM 626 O O . HIS A 1 79 ? -11.838 30.184 22.262 1.00 27.18 77 HIS A O 1
ATOM 633 N N . PRO A 1 80 ? -11.360 31.995 21.092 1.00 27.49 78 PRO A N 1
ATOM 634 C CA . PRO A 1 80 ? -11.234 31.242 19.841 1.00 29.13 78 PRO A CA 1
ATOM 635 C C . PRO A 1 80 ? -9.985 30.373 19.859 1.00 29.08 78 PRO A C 1
ATOM 636 O O . PRO A 1 80 ? -8.994 30.697 20.517 1.00 27.00 78 PRO A O 1
ATOM 640 N N . THR A 1 81 ? -10.040 29.253 19.138 1.00 24.33 79 THR A N 1
ATOM 641 C CA . THR A 1 81 ? -8.854 28.418 19.007 1.00 27.10 79 THR A CA 1
ATOM 642 C C . THR A 1 81 ? -7.784 29.184 18.248 1.00 23.23 79 THR A C 1
ATOM 643 O O . THR A 1 81 ? -8.022 29.646 17.128 1.00 23.36 79 THR A O 1
ATOM 647 N N . PHE A 1 82 ? -6.602 29.301 18.842 1.00 18.72 80 PHE A N 1
ATOM 648 C CA . PHE A 1 82 ? -5.481 29.954 18.183 1.00 17.37 80 PHE A CA 1
ATOM 649 C C . PHE A 1 82 ? -4.586 28.939 17.472 1.00 17.03 80 PHE A C 1
ATOM 650 O O . PHE A 1 82 ? -4.715 27.719 17.619 1.00 13.96 80 PHE A O 1
ATOM 658 N N . GLN A 1 83 ? -3.697 29.472 16.644 1.00 16.66 81 GLN A N 1
ATOM 659 C CA . GLN A 1 83 ? -2.604 28.685 16.099 1.00 14.56 81 GLN A CA 1
ATOM 660 C C . GLN A 1 83 ? -1.865 27.958 17.218 1.00 15.94 81 GLN A C 1
ATOM 661 O O . GLN A 1 83 ? -1.733 28.468 18.339 1.00 13.95 81 GLN A O 1
ATOM 667 N N . HIS A 1 84 ? -1.384 26.753 16.910 1.00 11.76 82 HIS A N 1
ATOM 668 C CA . HIS A 1 84 ? -0.545 26.021 17.856 1.00 15.03 82 HIS A CA 1
ATOM 669 C C . HIS A 1 84 ? 0.817 26.701 17.967 1.00 15.76 82 HIS A C 1
ATOM 670 O O . HIS A 1 84 ? 1.518 26.872 16.962 1.00 16.71 82 HIS A O 1
ATOM 677 N N . ILE A 1 85 ? 1.181 27.090 19.184 1.00 14.41 83 ILE A N 1
ATOM 678 C CA . ILE A 1 85 ? 2.486 27.670 19.500 1.00 16.62 83 ILE A CA 1
ATOM 679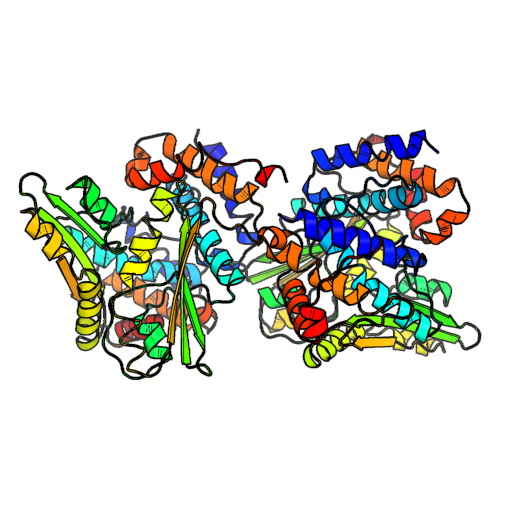 C C . ILE A 1 85 ? 2.897 27.112 20.850 1.00 16.85 83 ILE A C 1
ATOM 680 O O . ILE A 1 85 ? 2.061 26.989 21.746 1.00 16.49 83 ILE A O 1
ATOM 685 N N . VAL A 1 86 ? 4.173 26.791 21.017 1.00 14.08 84 VAL A N 1
ATOM 686 C CA . VAL A 1 86 ? 4.724 26.460 22.325 1.00 10.69 84 VAL A CA 1
ATOM 687 C C . VAL A 1 86 ? 5.810 27.478 22.657 1.00 11.36 84 VAL A C 1
ATOM 688 O O . VAL A 1 86 ? 6.948 27.350 22.186 1.00 15.47 84 VAL A O 1
ATOM 692 N N . PRO A 1 87 ? 5.513 28.492 23.455 1.00 12.70 85 PRO A N 1
ATOM 693 C CA . PRO A 1 87 ? 6.521 29.500 23.789 1.00 10.83 85 PRO A CA 1
ATOM 694 C C . PRO A 1 87 ? 7.618 28.908 24.659 1.00 12.34 85 PRO A C 1
ATOM 695 O O . PRO A 1 87 ? 7.427 27.920 25.363 1.00 14.09 85 PRO A O 1
ATOM 699 N N . ASP A 1 88 ? 8.777 29.560 24.640 1.00 11.00 86 ASP A N 1
ATOM 700 C CA . ASP A 1 88 ? 9.848 29.115 25.516 1.00 10.34 86 ASP A CA 1
ATOM 701 C C . ASP A 1 88 ? 9.555 29.451 26.970 1.00 9.45 86 ASP A C 1
ATOM 702 O O . ASP A 1 88 ? 10.033 28.754 27.877 1.00 12.59 86 ASP A O 1
ATOM 707 N N . GLY A 1 89 ? 8.798 30.516 27.208 1.00 13.89 87 GLY A N 1
ATOM 708 C CA . GLY A 1 89 ? 8.435 30.898 28.559 1.00 14.42 87 GLY A CA 1
ATOM 709 C C . GLY A 1 89 ? 7.152 31.699 28.529 1.00 12.73 87 GLY A C 1
ATOM 710 O O . GLY A 1 89 ? 6.750 32.212 27.482 1.00 13.62 87 GLY A O 1
ATOM 711 N N . TYR A 1 90 ? 6.506 31.795 29.693 1.00 14.54 88 TYR A N 1
ATOM 712 C CA . TYR A 1 90 ? 5.266 32.558 29.804 1.00 16.19 88 TYR A CA 1
ATOM 713 C C . TYR A 1 90 ? 5.073 33.009 31.250 1.00 18.51 88 TYR A C 1
ATOM 714 O O . TYR A 1 90 ? 5.676 32.462 32.178 1.00 16.45 88 TYR A O 1
ATOM 723 N N . THR A 1 91 ? 4.141 33.908 31.407 1.00 16.13 89 THR A N 1
ATOM 724 C CA . THR A 1 91 ? 3.674 34.362 32.672 1.00 17.62 89 THR A CA 1
ATOM 725 C C . THR A 1 91 ? 2.234 34.908 32.510 1.00 21.48 89 THR A C 1
ATOM 726 O O . THR A 1 91 ? 1.948 35.551 31.530 1.00 15.22 89 THR A O 1
ATOM 730 N N . ILE A 1 92 ? 1.369 34.567 33.471 1.00 18.30 90 ILE A N 1
ATOM 731 C CA . ILE A 1 92 ? -0.002 35.052 33.499 1.00 21.71 90 ILE A CA 1
ATOM 732 C C . ILE A 1 92 ? -0.108 35.936 34.723 1.00 22.59 90 ILE A C 1
ATOM 733 O O . ILE A 1 92 ? -0.027 35.444 35.855 1.00 22.68 90 ILE A O 1
ATOM 738 N N . ASP A 1 93 ? -0.254 37.232 34.503 1.00 24.07 91 ASP A N 1
ATOM 739 C CA . ASP A 1 93 ? -0.441 38.197 35.584 1.00 26.76 91 ASP A CA 1
ATOM 740 C C . ASP A 1 93 ? -1.938 38.485 35.648 1.00 25.14 91 ASP A C 1
ATOM 741 O O . ASP A 1 93 ? -2.435 39.410 35.009 1.00 25.33 91 ASP A O 1
ATOM 746 N N . ARG A 1 94 ? -2.660 37.663 36.415 1.00 24.63 92 ARG A N 1
ATOM 747 C CA . ARG A 1 94 ? -4.115 37.775 36.452 1.00 28.33 92 ARG A CA 1
ATOM 748 C C . ARG A 1 94 ? -4.560 39.120 37.006 1.00 26.92 92 ARG A C 1
ATOM 749 O O . ARG A 1 94 ? -5.527 39.709 36.513 1.00 27.07 92 ARG A O 1
ATOM 757 N N . ALA A 1 95 ? -3.862 39.623 38.025 1.00 28.08 93 ALA A N 1
ATOM 758 C CA . ALA A 1 95 ? -4.270 40.879 38.647 1.00 39.42 93 ALA A CA 1
ATOM 759 C C . ALA A 1 95 ? -4.193 42.036 37.659 1.00 36.91 93 ALA A C 1
ATOM 760 O O . ALA A 1 95 ? -5.081 42.897 37.633 1.00 40.46 93 ALA A O 1
ATOM 762 N N . ASN A 1 96 ? -3.146 42.073 36.833 1.00 28.87 94 ASN A N 1
ATOM 763 C CA . ASN A 1 96 ? -2.982 43.116 35.828 1.00 29.27 94 ASN A CA 1
ATOM 764 C C . ASN A 1 96 ? -3.486 42.697 34.457 1.00 27.17 94 ASN A C 1
ATOM 765 O O . ASN A 1 96 ? -3.251 43.411 33.478 1.00 28.26 94 ASN A O 1
ATOM 770 N N . MET A 1 97 ? -4.182 41.565 34.376 1.00 23.92 95 MET A N 1
ATOM 771 C CA . MET A 1 97 ? -4.779 41.059 33.141 1.00 25.05 95 MET A CA 1
ATOM 772 C C . MET A 1 97 ? -3.788 41.147 31.983 1.00 26.01 95 MET A C 1
ATOM 773 O O . MET A 1 97 ? -4.086 41.637 30.889 1.00 23.19 95 MET A O 1
ATOM 778 N N . THR A 1 98 ? -2.587 40.635 32.246 1.00 19.37 96 THR A N 1
ATOM 779 C CA . THR A 1 98 ? -1.480 40.652 31.303 1.00 24.14 96 THR A CA 1
ATOM 780 C C . THR A 1 98 ? -0.910 39.248 31.171 1.00 22.17 96 THR A C 1
ATOM 781 O O . THR A 1 98 ? -0.746 38.538 32.168 1.00 20.60 96 THR A O 1
ATOM 785 N N . ILE A 1 99 ? -0.638 38.855 29.929 1.00 20.71 97 ILE A N 1
ATOM 786 C CA . ILE A 1 99 ? 0.047 37.615 29.598 1.00 21.57 97 ILE A CA 1
ATOM 787 C C . ILE A 1 99 ? 1.336 37.988 28.880 1.00 22.97 97 ILE A C 1
ATOM 788 O O . ILE A 1 99 ? 1.327 38.862 28.001 1.00 21.65 97 ILE A O 1
ATOM 793 N N . ILE A 1 100 ? 2.441 37.356 29.279 1.00 16.17 98 ILE A N 1
ATOM 794 C CA . ILE A 1 100 ? 3.740 37.547 28.650 1.00 17.69 98 ILE A CA 1
ATOM 795 C C . ILE A 1 100 ? 4.187 36.206 28.087 1.00 17.98 98 ILE A C 1
ATOM 796 O O . ILE A 1 100 ? 3.984 35.171 28.727 1.00 14.57 98 ILE A O 1
ATOM 801 N N . VAL A 1 101 ? 4.722 36.213 26.866 1.00 13.44 99 VAL A N 1
ATOM 802 C CA . VAL A 1 101 ? 5.366 35.029 26.298 1.00 15.53 99 VAL A CA 1
ATOM 803 C C . VAL A 1 101 ? 6.765 35.410 25.841 1.00 13.51 99 VAL A C 1
ATOM 804 O O . VAL A 1 101 ? 7.027 36.562 25.481 1.00 14.85 99 VAL A O 1
ATOM 808 N N . LEU A 1 102 ? 7.666 34.424 25.848 1.00 14.22 100 LEU A N 1
ATOM 809 C CA . LEU A 1 102 ? 9.052 34.644 25.458 1.00 13.89 100 LEU A CA 1
ATOM 810 C C . LEU A 1 102 ? 9.460 33.625 24.408 1.00 14.14 100 LEU A C 1
ATOM 811 O O . LEU A 1 102 ? 9.174 32.436 24.548 1.00 12.74 100 LEU A O 1
ATOM 816 N N . GLU A 1 103 ? 10.133 34.106 23.365 1.00 14.39 101 GLU A N 1
ATOM 817 C CA . GLU A 1 103 ? 10.821 33.281 22.383 1.00 13.40 101 GLU A CA 1
ATOM 818 C C . GLU A 1 103 ? 12.298 33.659 22.418 1.00 14.43 101 GLU A C 1
ATOM 819 O O . GLU A 1 103 ? 12.647 34.827 22.208 1.00 14.44 101 GLU A O 1
ATOM 825 N N . ALA A 1 104 ? 13.164 32.682 22.676 1.00 13.66 102 ALA A N 1
ATOM 826 C CA . ALA A 1 104 ? 14.590 32.942 22.809 1.00 14.92 102 ALA A CA 1
ATOM 827 C C . ALA A 1 104 ? 15.372 32.005 21.900 1.00 12.39 102 ALA A C 1
ATOM 828 O O . ALA A 1 104 ? 15.029 30.824 21.775 1.00 12.79 102 ALA A O 1
ATOM 830 N N . SER A 1 105 ? 16.432 32.531 21.280 1.00 11.71 103 SER A N 1
ATOM 831 C CA . SER A 1 105 ? 17.245 31.741 20.360 1.00 15.12 103 SER A CA 1
ATOM 832 C C . SER A 1 105 ? 18.648 32.331 20.277 1.00 12.90 103 SER A C 1
ATOM 833 O O . SER A 1 105 ? 18.902 33.446 20.738 1.00 14.72 103 SER A O 1
ATOM 836 N N . THR A 1 106 ? 19.563 31.568 19.666 1.00 12.55 104 THR A N 1
ATOM 837 C CA . THR A 1 106 ? 20.900 32.058 19.361 1.00 15.65 104 THR A CA 1
ATOM 838 C C . THR A 1 106 ? 21.145 31.920 17.869 1.00 16.44 104 THR A C 1
ATOM 839 O O . THR A 1 106 ? 20.775 30.913 17.266 1.00 16.95 104 THR A O 1
ATOM 843 N N . ARG A 1 107 ? 21.738 32.952 17.271 1.00 15.60 105 ARG A N 1
ATOM 844 C CA . ARG A 1 107 ? 22.176 32.917 15.881 1.00 13.79 105 ARG A CA 1
ATOM 845 C C . ARG A 1 107 ? 23.482 33.690 15.798 1.00 16.78 105 ARG A C 1
ATOM 846 O O . ARG A 1 107 ? 23.619 34.741 16.428 1.00 15.19 105 ARG A O 1
ATOM 854 N N . SER A 1 108 ? 24.440 33.162 15.027 1.00 15.68 106 SER A N 1
ATOM 855 C CA . SER A 1 108 ? 25.783 33.733 15.028 1.00 22.18 106 SER A CA 1
ATOM 856 C C . SER A 1 108 ? 25.808 35.134 14.427 1.00 19.34 106 SER A C 1
ATOM 857 O O . SER A 1 108 ? 26.546 36.003 14.904 1.00 23.82 106 SER A O 1
ATOM 860 N N . MET A 1 109 ? 25.016 35.372 13.366 1.00 19.95 107 MET A N 1
ATOM 861 C CA . MET A 1 109 ? 25.104 36.621 12.612 1.00 23.64 107 MET A CA 1
ATOM 862 C C . MET A 1 109 ? 23.934 37.551 12.930 1.00 22.80 107 MET A C 1
ATOM 863 O O . MET A 1 109 ? 22.792 37.095 13.035 1.00 19.34 107 MET A O 1
ATOM 868 N N . PRO A 1 110 ? 24.180 38.860 13.041 1.00 22.15 108 PRO A N 1
ATOM 869 C CA . PRO A 1 110 ? 23.060 39.791 13.293 1.00 23.53 108 PRO A CA 1
ATOM 870 C C . PRO A 1 110 ? 21.950 39.691 12.263 1.00 25.37 108 PRO A C 1
ATOM 871 O O . PRO A 1 110 ? 20.770 39.781 12.622 1.00 21.96 108 PRO A O 1
ATOM 875 N N . SER A 1 111 ? 22.289 39.486 10.991 1.00 23.11 109 SER A N 1
ATOM 876 C CA . SER A 1 111 ? 21.248 39.384 9.971 1.00 24.49 109 SER A CA 1
ATOM 877 C C . SER A 1 111 ? 20.374 38.156 10.195 1.00 20.56 109 SER A C 1
ATOM 878 O O . SER A 1 111 ? 19.161 38.199 9.953 1.00 21.10 109 SER A O 1
ATOM 881 N N . ASP A 1 112 ? 20.972 37.046 10.640 1.00 20.08 110 ASP A N 1
ATOM 882 C CA . ASP A 1 112 ? 20.172 35.863 10.956 1.00 24.65 110 ASP A CA 1
ATOM 883 C C . ASP A 1 112 ? 19.383 36.040 12.247 1.00 16.88 110 ASP A C 1
ATOM 884 O O . ASP A 1 112 ? 18.291 35.478 12.385 1.00 16.74 110 ASP A O 1
ATOM 889 N N . GLN A 1 113 ? 19.922 36.787 13.206 1.00 14.53 111 GLN A N 1
ATOM 890 C CA . GLN A 1 113 ? 19.146 37.109 14.395 1.00 15.97 111 GLN A CA 1
ATOM 891 C C . GLN A 1 113 ? 17.874 37.866 14.021 1.00 21.01 111 GLN A C 1
ATOM 892 O O . GLN A 1 113 ? 16.783 37.556 14.518 1.00 15.76 111 GLN A O 1
ATOM 898 N N . LYS A 1 114 ? 17.986 38.833 13.104 1.00 20.92 112 LYS A N 1
ATOM 899 C CA . LYS A 1 114 ? 16.809 39.596 12.704 1.00 18.76 112 LYS A CA 1
ATOM 900 C C . LYS A 1 114 ? 15.782 38.712 11.998 1.00 14.74 112 LYS A C 1
ATOM 901 O O . LYS A 1 114 ? 14.578 38.831 12.249 1.00 20.81 112 LYS A O 1
ATOM 907 N N . ARG A 1 115 ? 16.235 37.813 11.125 1.00 17.90 113 ARG A N 1
ATOM 908 C CA A ARG A 1 115 ? 15.306 36.910 10.451 0.52 20.34 113 ARG A CA 1
ATOM 909 C CA B ARG A 1 115 ? 15.316 36.902 10.448 0.48 20.34 113 ARG A CA 1
ATOM 910 C C . ARG A 1 115 ? 14.646 35.951 11.437 1.00 18.91 113 ARG A C 1
ATOM 911 O O . ARG A 1 115 ? 13.453 35.651 11.313 1.00 16.03 113 ARG A O 1
ATOM 926 N N . LYS A 1 116 ? 15.410 35.447 12.408 1.00 17.41 114 LYS A N 1
ATOM 927 C CA . LYS A 1 116 ? 14.851 34.531 13.401 1.00 17.23 114 LYS A CA 1
ATOM 928 C C . LYS A 1 116 ? 13.839 35.249 14.280 1.00 16.31 114 LYS A C 1
ATOM 929 O O . LYS A 1 116 ? 12.758 34.714 14.567 1.00 16.44 114 LYS A O 1
ATOM 935 N N . ILE A 1 117 ? 14.173 36.469 14.705 1.00 14.65 115 ILE A N 1
ATOM 936 C CA . ILE A 1 117 ? 13.235 37.283 15.466 1.00 15.93 115 ILE A CA 1
ATOM 937 C C . ILE A 1 117 ? 11.947 37.473 14.676 1.00 18.42 115 ILE A C 1
ATOM 938 O O . ILE A 1 117 ? 10.845 37.346 15.219 1.00 15.24 115 ILE A O 1
ATOM 943 N N . THR A 1 118 ? 12.064 37.752 13.376 1.00 15.79 116 THR A N 1
ATOM 944 C CA . THR A 1 118 ? 10.871 37.922 12.550 1.00 14.08 116 THR A CA 1
ATOM 945 C C . THR A 1 118 ? 10.040 36.647 12.497 1.00 17.14 116 THR A C 1
ATOM 946 O O . THR A 1 118 ? 8.809 36.691 12.632 1.00 14.88 116 THR A O 1
ATOM 950 N N . SER A 1 119 ? 10.694 35.498 12.297 1.00 12.88 117 SER A N 1
ATOM 951 C CA . SER A 1 119 ? 9.957 34.242 12.169 1.00 17.20 117 SER A CA 1
ATOM 952 C C . SER A 1 119 ? 9.259 33.867 13.472 1.00 14.74 117 SER A C 1
ATOM 953 O O . SER A 1 119 ? 8.157 33.312 13.443 1.00 12.08 117 SER A O 1
ATOM 956 N N . ASP A 1 120 ? 9.876 34.175 14.623 1.00 13.02 118 ASP A N 1
ATOM 957 C CA . ASP A 1 120 ? 9.235 33.894 15.907 1.00 14.16 118 ASP A CA 1
ATOM 958 C C . ASP A 1 120 ? 8.070 34.852 16.178 1.00 16.82 118 ASP A C 1
ATOM 959 O O . ASP A 1 120 ? 7.017 34.422 16.657 1.00 15.53 118 ASP A O 1
ATOM 964 N N . LYS A 1 121 ? 8.243 36.155 15.910 1.00 14.78 119 LYS A N 1
ATOM 965 C CA . LYS A 1 121 ? 7.134 37.095 16.084 1.00 14.20 119 LYS A CA 1
ATOM 966 C C . LYS A 1 121 ? 5.952 36.730 15.197 1.00 18.33 119 LYS A C 1
ATOM 967 O O . LYS A 1 121 ? 4.791 36.838 15.618 1.00 13.76 119 LYS A O 1
ATOM 973 N N . LEU A 1 122 ? 6.230 36.321 13.952 1.00 13.72 120 LEU A N 1
ATOM 974 C CA . LEU A 1 122 ? 5.154 36.086 12.991 1.00 13.39 120 LEU A CA 1
ATOM 975 C C . LEU A 1 122 ? 4.241 34.952 13.425 1.00 14.49 120 LEU A C 1
ATOM 976 O O . LEU A 1 122 ? 3.075 34.921 13.017 1.00 17.26 120 LEU A O 1
ATOM 981 N N . LYS A 1 123 ? 4.743 34.008 14.241 1.00 14.69 121 LYS A N 1
ATOM 982 C CA . LYS A 1 123 ? 3.878 32.949 14.764 1.00 16.33 121 LYS A CA 1
ATOM 983 C C . LYS A 1 123 ? 2.627 33.512 15.430 1.00 17.49 121 LYS A C 1
ATOM 984 O O . LYS A 1 123 ? 1.551 32.900 15.372 1.00 16.75 121 LYS A O 1
ATOM 990 N N . TYR A 1 124 ? 2.756 34.660 16.086 1.00 15.73 122 TYR A N 1
ATOM 991 C CA . TYR A 1 124 ? 1.727 35.192 16.968 1.00 19.76 122 TYR A CA 1
ATOM 992 C C . TYR A 1 124 ? 0.733 36.127 16.279 1.00 15.27 122 TYR A C 1
ATOM 993 O O . TYR A 1 124 ? -0.007 36.824 16.979 1.00 17.93 122 TYR A O 1
ATOM 1002 N N . SER A 1 125 ? 0.695 36.157 14.948 1.00 18.36 123 SER A N 1
ATOM 1003 C CA . SER A 1 125 ? -0.188 37.081 14.237 1.00 19.49 123 SER A CA 1
ATOM 1004 C C . SER A 1 125 ? -1.624 36.941 14.727 1.00 20.46 123 SER A C 1
ATOM 1005 O O . SER A 1 125 ? -2.129 35.828 14.886 1.00 20.07 123 SER A O 1
ATOM 1008 N N . GLY A 1 126 ? -2.261 38.081 15.006 1.00 21.50 124 GLY A N 1
ATOM 1009 C CA . GLY A 1 126 ? -3.654 38.124 15.401 1.00 20.88 124 GLY A CA 1
ATOM 1010 C C . GLY A 1 126 ? -3.921 37.957 16.885 1.00 29.06 124 GLY A C 1
ATOM 1011 O O . GLY A 1 126 ? -5.010 38.329 17.353 1.00 24.28 124 GLY A O 1
ATOM 1012 N N . VAL A 1 127 ? -2.969 37.414 17.649 1.00 17.68 125 VAL A N 1
ATOM 1013 C CA . VAL A 1 127 ? -3.273 37.040 19.029 1.00 21.03 125 VAL A CA 1
ATOM 1014 C C . VAL A 1 127 ? -3.459 38.278 19.897 1.00 22.40 125 VAL A C 1
ATOM 1015 O O . VAL A 1 127 ? -4.423 38.372 20.664 1.00 24.22 125 VAL A O 1
ATOM 1019 N N . GLU A 1 128 ? -2.530 39.230 19.806 1.00 20.64 126 GLU A N 1
ATOM 1020 C CA A GLU A 1 128 ? -2.619 40.440 20.618 0.49 25.29 126 GLU A CA 1
ATOM 1021 C CA B GLU A 1 128 ? -2.626 40.431 20.630 0.51 25.28 126 GLU A CA 1
ATOM 1022 C C . GLU A 1 128 ? -3.968 41.127 20.439 1.00 27.78 126 GLU A C 1
ATOM 1023 O O . GLU A 1 128 ? -4.588 41.564 21.415 1.00 27.67 126 GLU A O 1
ATOM 1034 N N . ASP A 1 129 ? -4.443 41.217 19.192 1.00 26.95 127 ASP A N 1
ATOM 1035 C CA A ASP A 1 129 ? -5.708 41.898 18.932 0.46 34.01 127 ASP A CA 1
ATOM 1036 C CA B ASP A 1 129 ? -5.709 41.896 18.928 0.54 34.04 127 ASP A CA 1
ATOM 1037 C C . ASP A 1 129 ? -6.884 41.133 19.527 1.00 32.93 127 ASP A C 1
ATOM 1038 O O . ASP A 1 129 ? -7.782 41.737 20.123 1.00 31.70 127 ASP A O 1
ATOM 1047 N N . HIS A 1 130 ? -6.904 39.807 19.370 1.00 25.85 128 HIS A N 1
ATOM 1048 C CA . HIS A 1 130 ? -7.978 39.023 19.970 1.00 30.19 128 HIS A CA 1
ATOM 1049 C C . HIS A 1 130 ? -8.009 39.202 21.483 1.00 36.71 128 HIS A C 1
ATOM 1050 O O . HIS A 1 130 ? -9.084 39.349 22.076 1.00 30.12 128 HIS A O 1
ATOM 1057 N N . LEU A 1 131 ? -6.838 39.187 22.127 1.00 24.75 129 LEU A N 1
ATOM 1058 C CA . LEU A 1 131 ? -6.799 39.333 23.576 1.00 26.49 129 LEU A CA 1
ATOM 1059 C C . LEU A 1 131 ? -7.215 40.734 24.015 1.00 32.66 129 LEU A C 1
ATOM 1060 O O . LEU A 1 131 ? -7.862 40.887 25.059 1.00 32.32 129 LEU A O 1
ATOM 1065 N N . LYS A 1 132 ? -6.866 41.757 23.231 1.00 30.40 130 LYS A N 1
ATOM 1066 C CA . LYS A 1 132 ? -7.335 43.110 23.512 1.00 37.12 130 LYS A CA 1
ATOM 1067 C C . LYS A 1 132 ? -8.859 43.165 23.521 1.00 38.57 130 LYS A C 1
ATOM 1068 O O . LYS A 1 132 ? -9.460 43.808 24.388 1.00 44.36 130 LYS A O 1
ATOM 1074 N N . HIS A 1 133 ? -9.496 42.459 22.584 1.00 35.24 131 HIS A N 1
ATOM 1075 C CA A HIS A 1 133 ? -10.955 42.424 22.549 0.54 41.56 131 HIS A CA 1
ATOM 1076 C CA B HIS A 1 133 ? -10.954 42.402 22.536 0.46 41.54 131 HIS A CA 1
ATOM 1077 C C . HIS A 1 133 ? -11.532 41.768 23.793 1.00 48.77 131 HIS A C 1
ATOM 1078 O O . HIS A 1 133 ? -12.656 42.090 24.195 1.00 42.42 131 HIS A O 1
ATOM 1091 N N . GLU A 1 134 ? -10.788 40.861 24.418 1.00 40.19 132 GLU A N 1
ATOM 1092 C CA . GLU A 1 134 ? -11.251 40.174 25.610 1.00 36.54 132 GLU A CA 1
ATOM 1093 C C . GLU A 1 134 ? -10.741 40.826 26.891 1.00 30.41 132 GLU A C 1
ATOM 1094 O O . GLU A 1 134 ? -10.869 40.237 27.968 1.00 44.91 132 GLU A O 1
ATOM 1100 N N . GLY A 1 135 ? -10.186 42.035 26.800 1.00 30.23 133 GLY A N 1
ATOM 1101 C CA . GLY A 1 135 ? -9.766 42.794 27.964 1.00 29.78 133 GLY A CA 1
ATOM 1102 C C . GLY A 1 135 ? -8.343 42.578 28.444 1.00 35.04 133 GLY A C 1
ATOM 1103 O O . GLY A 1 135 ? -7.970 43.133 29.488 1.00 33.94 133 GLY A O 1
ATOM 1104 N N . TRP A 1 136 ? -7.525 41.819 27.720 1.00 33.20 134 TRP A N 1
ATOM 1105 C CA . TRP A 1 136 ? -6.210 41.414 28.210 1.00 24.18 134 TRP A CA 1
ATOM 1106 C C . TRP A 1 136 ? -5.090 42.014 27.372 1.00 28.23 134 TRP A C 1
ATOM 1107 O O . TRP A 1 136 ? -5.208 42.125 26.149 1.00 30.31 134 TRP A O 1
ATOM 1118 N N . LEU A 1 137 ? -3.998 42.374 28.045 1.00 26.72 135 LEU A N 1
ATOM 1119 C CA . LEU A 1 137 ? -2.748 42.755 27.400 1.00 31.98 135 LEU A CA 1
ATOM 1120 C C . LEU A 1 137 ? -1.892 41.515 27.133 1.00 30.90 135 LEU A C 1
ATOM 1121 O O . LEU A 1 137 ? -1.787 40.629 27.984 1.00 26.09 135 LEU A O 1
ATOM 1126 N N . PHE A 1 138 ? -1.278 41.466 25.948 1.00 27.31 136 PHE A N 1
ATOM 1127 C CA . PHE A 1 138 ? -0.468 40.332 25.501 1.00 21.57 136 PHE A CA 1
ATOM 1128 C C . PHE A 1 138 ? 0.868 40.882 25.021 1.00 25.47 136 PHE A C 1
ATOM 1129 O O . PHE A 1 138 ? 0.914 41.600 24.020 1.00 27.83 136 PHE A O 1
ATOM 1137 N N . ASN A 1 139 ? 1.944 40.573 25.743 1.00 24.02 137 ASN A N 1
ATOM 1138 C CA . ASN A 1 139 ? 3.278 41.080 25.432 1.00 18.62 137 ASN A CA 1
ATOM 1139 C C . ASN A 1 139 ? 4.138 39.920 24.945 1.00 21.91 137 ASN A C 1
ATOM 1140 O O . ASN A 1 139 ? 4.266 38.913 25.642 1.00 19.87 137 ASN A O 1
ATOM 1145 N N . ILE A 1 140 ? 4.740 40.076 23.767 1.00 18.48 138 ILE A N 1
ATOM 1146 C CA . ILE A 1 140 ? 5.596 39.061 23.167 1.00 17.63 138 ILE A CA 1
ATOM 1147 C C . ILE A 1 140 ? 7.036 39.541 23.265 1.00 20.88 138 ILE A C 1
ATOM 1148 O O . ILE A 1 140 ? 7.389 40.582 22.699 1.00 20.94 138 ILE A O 1
ATOM 1153 N N . ILE A 1 141 ? 7.868 38.787 23.972 1.00 13.55 139 ILE A N 1
ATOM 1154 C CA . ILE A 1 141 ? 9.294 39.085 24.080 1.00 15.09 139 ILE A CA 1
ATOM 1155 C C . ILE A 1 141 ? 10.043 38.104 23.191 1.00 14.95 139 ILE A C 1
ATOM 1156 O O . ILE A 1 141 ? 9.887 36.884 23.341 1.00 15.45 139 ILE A O 1
ATOM 1161 N N . VAL A 1 142 ? 10.858 38.626 22.271 1.00 14.66 140 VAL A N 1
ATOM 1162 C CA . VAL A 1 142 ? 11.586 37.801 21.311 1.00 15.56 140 VAL A CA 1
ATOM 1163 C C . VAL A 1 142 ? 13.059 38.201 21.346 1.00 26.28 140 VAL A C 1
ATOM 1164 O O . VAL A 1 142 ? 13.406 39.361 21.072 1.00 22.57 140 VAL A O 1
ATOM 1168 N N . ILE A 1 143 ? 13.917 37.234 21.657 1.00 18.35 141 ILE A N 1
ATOM 1169 C CA . ILE A 1 143 ? 15.345 37.435 21.870 1.00 17.30 141 ILE A CA 1
ATOM 1170 C C . ILE A 1 143 ? 16.096 36.509 20.919 1.00 16.05 141 ILE A C 1
ATOM 1171 O O . ILE A 1 143 ? 15.786 35.318 20.843 1.00 16.14 141 ILE A O 1
ATOM 1176 N N . SER A 1 144 ? 17.074 37.050 20.186 1.00 14.46 142 SER A N 1
ATOM 1177 C CA . SER A 1 144 ? 17.990 36.214 19.405 1.00 12.70 142 SER A CA 1
ATOM 1178 C C . SER A 1 144 ? 19.383 36.809 19.541 1.00 17.82 142 SER A C 1
ATOM 1179 O O . SER A 1 144 ? 19.641 37.907 19.040 1.00 18.56 142 SER A O 1
ATOM 1182 N N . GLU A 1 145 ? 20.274 36.096 20.220 1.00 17.22 143 GLU A N 1
ATOM 1183 C CA . GLU A 1 145 ? 21.575 36.628 20.591 1.00 17.05 143 GLU A CA 1
ATOM 1184 C C . GLU A 1 145 ? 22.701 35.754 20.041 1.00 17.51 143 GLU A C 1
ATOM 1185 O O . GLU A 1 145 ? 22.495 34.609 19.648 1.00 13.92 143 GLU A O 1
ATOM 1191 N N . THR A 1 146 ? 23.913 36.312 20.036 1.00 14.60 144 THR A N 1
ATOM 1192 C CA . THR A 1 146 ? 25.041 35.659 19.376 1.00 13.50 144 THR A CA 1
ATOM 1193 C C . THR A 1 146 ? 25.470 34.396 20.112 1.00 13.66 144 THR A C 1
ATOM 1194 O O . THR A 1 146 ? 25.764 33.381 19.482 1.00 16.77 144 THR A O 1
ATOM 1198 N N . LYS A 1 147 ? 25.505 34.442 21.443 1.00 13.98 145 LYS A N 1
ATOM 1199 C CA . LYS A 1 147 ? 25.853 33.339 22.329 1.00 16.20 145 LYS A CA 1
ATOM 1200 C C . LYS A 1 147 ? 24.680 33.001 23.234 1.00 17.56 145 LYS A C 1
ATOM 1201 O O . LYS A 1 147 ? 23.862 33.874 23.551 1.00 18.35 145 LYS A O 1
ATOM 1207 N N . PRO A 1 148 ? 24.577 31.749 23.677 1.00 14.21 146 PRO A N 1
ATOM 1208 C CA . PRO A 1 148 ? 23.590 31.423 24.710 1.00 13.42 146 PRO A CA 1
ATOM 1209 C C . PRO A 1 148 ? 23.929 32.137 26.012 1.00 16.08 146 PRO A C 1
ATOM 1210 O O . PRO A 1 148 ? 25.096 32.250 26.396 1.00 14.43 146 PRO A O 1
ATOM 1214 N N . ARG A 1 149 ? 22.894 32.636 26.679 1.00 11.47 147 ARG A N 1
ATOM 1215 C CA . ARG A 1 149 ? 23.066 33.205 28.009 1.00 15.54 147 ARG A CA 1
ATOM 1216 C C . ARG A 1 149 ? 23.443 32.092 28.980 1.00 15.94 147 ARG A C 1
ATOM 1217 O O . ARG A 1 149 ? 22.747 31.079 29.074 1.00 14.72 147 ARG A O 1
ATOM 1225 N N . ASN A 1 150 ? 24.544 32.269 29.708 1.00 14.79 148 ASN A N 1
ATOM 1226 C CA A ASN A 1 150 ? 25.181 31.239 30.533 0.41 16.37 148 ASN A CA 1
ATOM 1227 C CA B ASN A 1 150 ? 25.008 31.133 30.478 0.59 16.10 148 ASN A CA 1
ATOM 1228 C C . ASN A 1 150 ? 24.635 31.181 31.957 1.00 18.05 148 ASN A C 1
ATOM 1229 O O . ASN A 1 150 ? 24.582 30.116 32.571 1.00 14.75 148 ASN A O 1
ATOM 1238 N N . GLY A 1 151 ? 24.300 32.341 32.528 1.00 15.38 149 GLY A N 1
ATOM 1239 C CA . GLY A 1 151 ? 23.846 32.356 33.917 1.00 13.97 149 GLY A CA 1
ATOM 1240 C C . GLY A 1 151 ? 24.872 31.711 34.849 1.00 15.50 149 GLY A C 1
ATOM 1241 O O . GLY A 1 151 ? 26.066 32.027 34.799 1.00 15.46 149 GLY A O 1
ATOM 1242 N N . ASN A 1 152 ? 24.400 30.773 35.685 1.00 14.39 150 ASN A N 1
ATOM 1243 C CA . ASN A 1 152 ? 25.249 30.038 36.633 1.00 15.94 150 ASN A CA 1
ATOM 1244 C C . ASN A 1 152 ? 26.300 29.156 35.968 1.00 19.96 150 ASN A C 1
ATOM 1245 O O . ASN A 1 152 ? 27.281 28.790 36.622 1.00 18.89 150 ASN A O 1
ATOM 1250 N N . VAL A 1 153 ? 26.117 28.775 34.707 1.00 17.85 151 VAL A N 1
ATOM 1251 C CA . VAL A 1 153 ? 27.003 27.822 34.047 1.00 16.76 151 VAL A CA 1
ATOM 1252 C C . VAL A 1 153 ? 28.190 28.591 33.473 1.00 16.94 151 VAL A C 1
ATOM 1253 O O . VAL A 1 153 ? 27.986 29.500 32.654 1.00 16.51 151 VAL A O 1
ATOM 1257 N N . PRO A 1 154 ? 29.426 28.281 33.886 1.00 15.81 152 PRO A N 1
ATOM 1258 C CA . PRO A 1 154 ? 30.597 28.953 33.307 1.00 19.06 152 PRO A CA 1
ATOM 1259 C C . PRO A 1 154 ? 30.601 28.850 31.789 1.00 21.32 152 PRO A C 1
ATOM 1260 O O . PRO A 1 154 ? 30.260 27.810 31.219 1.00 19.20 152 PRO A O 1
ATOM 1264 N N . GLU A 1 155 ? 30.989 29.944 31.130 1.00 15.67 153 GLU A N 1
ATOM 1265 C CA . GLU A 1 155 ? 30.968 29.939 29.669 1.00 19.86 153 GLU A CA 1
ATOM 1266 C C . GLU A 1 155 ? 31.890 28.864 29.103 1.00 23.48 153 GLU A C 1
ATOM 1267 O O . GLU A 1 155 ? 31.632 28.337 28.012 1.00 18.04 153 GLU A O 1
ATOM 1273 N N . ARG A 1 156 ? 32.947 28.503 29.832 1.00 20.56 154 ARG A N 1
ATOM 1274 C CA . ARG A 1 156 ? 33.822 27.438 29.350 1.00 22.06 154 ARG A CA 1
ATOM 1275 C C . ARG A 1 156 ? 33.042 26.144 29.099 1.00 18.84 154 ARG A C 1
ATOM 1276 O O . ARG A 1 156 ? 33.341 25.404 28.154 1.00 19.00 154 ARG A O 1
ATOM 1284 N N . LEU A 1 157 ? 32.040 25.848 29.927 1.00 13.62 155 LEU A N 1
ATOM 1285 C CA . LEU A 1 157 ? 31.267 24.631 29.687 1.00 17.08 155 LEU A CA 1
ATOM 1286 C C . LEU A 1 157 ? 30.382 24.783 28.453 1.00 15.67 155 LEU A C 1
ATOM 1287 O O . LEU A 1 157 ? 30.214 23.827 27.688 1.00 11.86 155 LEU A O 1
ATOM 1292 N N . LEU A 1 158 ? 29.798 25.973 28.251 1.00 16.31 156 LEU A N 1
ATOM 1293 C CA . LEU A 1 158 ? 29.002 26.212 27.047 1.00 15.13 156 LEU A CA 1
ATOM 1294 C C . LEU A 1 158 ? 29.870 26.130 25.806 1.00 15.81 156 LEU A C 1
ATOM 1295 O O . LEU A 1 158 ? 29.423 25.646 24.758 1.00 15.03 156 LEU A O 1
ATOM 1300 N N . PHE A 1 159 ? 31.107 26.625 25.898 1.00 11.97 157 PHE A N 1
ATOM 1301 C CA . PHE A 1 159 ? 32.022 26.506 24.772 1.00 16.25 157 PHE A CA 1
ATOM 1302 C C . PHE A 1 159 ? 32.324 25.041 24.483 1.00 17.22 157 PHE A C 1
ATOM 1303 O O . PHE A 1 159 ? 32.351 24.620 23.320 1.00 13.50 157 PHE A O 1
ATOM 1311 N N . GLU A 1 160 ? 32.519 24.236 25.531 1.00 14.39 158 GLU A N 1
ATOM 1312 C CA . GLU A 1 160 ? 32.819 22.824 25.303 1.00 14.47 158 GLU A CA 1
ATOM 1313 C C . GLU A 1 160 ? 31.628 22.088 24.702 1.00 12.59 158 GLU A C 1
ATOM 1314 O O . GLU A 1 160 ? 31.821 21.211 23.855 1.00 14.18 158 GLU A O 1
ATOM 1320 N N . LEU A 1 161 ? 30.392 22.423 25.115 1.00 12.83 159 LEU A N 1
ATOM 1321 C CA . LEU A 1 161 ? 29.222 21.833 24.464 1.00 14.78 159 LEU A CA 1
ATOM 1322 C C . LEU A 1 161 ? 29.304 22.040 22.956 1.00 16.11 159 LEU A C 1
ATOM 1323 O O . LEU A 1 161 ? 29.093 21.111 22.167 1.00 13.79 159 LEU A O 1
ATOM 1328 N N . LEU A 1 162 ? 29.623 23.265 22.547 1.00 13.43 160 LEU A N 1
ATOM 1329 C CA . LEU A 1 162 ? 29.689 23.594 21.128 1.00 9.69 160 LEU A CA 1
ATOM 1330 C C . LEU A 1 162 ? 30.871 22.909 20.451 1.00 12.05 160 LEU A C 1
ATOM 1331 O O . LEU A 1 162 ? 30.710 22.241 19.424 1.00 16.35 160 LEU A O 1
ATOM 1336 N N . LYS A 1 163 ? 32.069 23.059 21.018 1.00 10.00 161 LYS A N 1
ATOM 1337 C CA . LYS A 1 163 ? 33.265 22.530 20.369 1.00 13.06 161 LYS A CA 1
ATOM 1338 C C . LYS A 1 163 ? 33.231 21.011 20.271 1.00 14.36 161 LYS A C 1
ATOM 1339 O O . LYS A 1 163 ? 33.566 20.439 19.220 1.00 11.86 161 LYS A O 1
ATOM 1345 N N . LEU A 1 164 ? 32.844 20.330 21.358 1.00 13.26 162 LEU A N 1
ATOM 1346 C CA . LEU A 1 164 ? 32.927 18.868 21.364 1.00 14.03 162 LEU A CA 1
ATOM 1347 C C . LEU A 1 164 ? 31.829 18.242 20.511 1.00 13.96 162 LEU A C 1
ATOM 1348 O O . LEU A 1 164 ? 32.065 17.235 19.827 1.00 12.52 162 LEU A O 1
ATOM 1353 N N . SER A 1 165 ? 30.616 18.807 20.535 1.00 9.34 163 SER A N 1
ATOM 1354 C CA . SER A 1 165 ? 29.571 18.258 19.675 1.00 11.01 163 SER A CA 1
ATOM 1355 C C . SER A 1 165 ? 29.954 18.399 18.201 1.00 14.19 163 SER A C 1
ATOM 1356 O O . SER A 1 165 ? 29.743 17.478 17.400 1.00 11.38 163 SER A O 1
ATOM 1359 N N . LEU A 1 166 ? 30.533 19.543 17.829 1.00 11.81 164 LEU A N 1
ATOM 1360 C CA . LEU A 1 166 ? 30.950 19.734 16.444 1.00 13.40 164 LEU A CA 1
ATOM 1361 C C . LEU A 1 166 ? 32.117 18.825 16.083 1.00 17.74 164 LEU A C 1
ATOM 1362 O O . LEU A 1 166 ? 32.181 18.306 14.961 1.00 16.82 164 LEU A O 1
ATOM 1367 N N . SER A 1 167 ? 33.058 18.633 17.011 1.00 13.84 165 SER A N 1
ATOM 1368 C CA . SER A 1 167 ? 34.155 17.705 16.749 1.00 17.20 165 SER A CA 1
ATOM 1369 C C . SER A 1 167 ? 33.629 16.304 16.458 1.00 16.16 165 SER A C 1
ATOM 1370 O O . SER A 1 167 ? 34.058 15.656 15.492 1.00 17.93 165 SER A O 1
ATOM 1373 N N . ILE A 1 168 ? 32.663 15.836 17.251 1.00 13.79 166 ILE A N 1
ATOM 1374 C CA . ILE A 1 168 ? 32.068 14.521 17.011 1.00 13.57 166 ILE A CA 1
ATOM 1375 C C . ILE A 1 168 ? 31.367 14.487 15.659 1.00 15.91 166 ILE A C 1
ATOM 1376 O O . ILE A 1 168 ? 31.547 13.549 14.866 1.00 18.00 166 ILE A O 1
ATOM 1381 N N . LEU A 1 169 ? 30.541 15.501 15.379 1.00 15.67 167 LEU A N 1
ATOM 1382 C CA . LEU A 1 169 ? 29.713 15.467 14.175 1.00 17.19 167 LEU A CA 1
ATOM 1383 C C . LEU A 1 169 ? 30.516 15.735 12.903 1.00 20.10 167 LEU A C 1
ATOM 1384 O O . LEU A 1 169 ? 30.069 15.367 11.809 1.00 20.31 167 LEU A O 1
ATOM 1389 N N . SER A 1 170 ? 31.689 16.346 13.019 1.00 16.26 168 SER A N 1
ATOM 1390 C CA . SER A 1 170 ? 32.502 16.626 11.839 1.00 21.99 168 SER A CA 1
ATOM 1391 C C . SER A 1 170 ? 33.191 15.384 11.299 1.00 31.25 168 SER A C 1
ATOM 1392 O O . SER A 1 170 ? 33.535 15.343 10.110 1.00 27.36 168 SER A O 1
ATOM 1395 N N . TYR A 1 171 ? 33.418 14.418 12.154 1.00 23.31 169 TYR A N 1
ATOM 1396 C CA . TYR A 1 171 ? 34.163 13.232 11.797 1.00 30.06 169 TYR A CA 1
ATOM 1397 C C . TYR A 1 171 ? 33.734 12.483 10.565 1.00 38.43 169 TYR A C 1
ATOM 1398 O O . TYR A 1 171 ? 34.537 12.238 9.700 1.00 36.59 169 TYR A O 1
ATOM 1407 N N . SER A 1 172 ? 32.466 12.143 10.479 1.00 31.95 170 SER A N 1
ATOM 1408 C CA . SER A 1 172 ? 31.969 11.432 9.347 1.00 31.48 170 SER A CA 1
ATOM 1409 C C . SER A 1 172 ? 30.550 11.763 8.901 1.00 39.65 170 SER A C 1
ATOM 1410 O O . SER A 1 172 ? 29.761 12.384 9.597 1.00 29.89 170 SER A O 1
ATOM 1413 N N . ASP A 1 173 ? 30.258 11.243 7.721 1.00 35.27 171 ASP A N 1
ATOM 1414 C CA . ASP A 1 173 ? 28.968 11.400 7.133 1.00 33.73 171 ASP A CA 1
ATOM 1415 C C . ASP A 1 173 ? 27.874 10.655 7.860 1.00 24.26 171 ASP A C 1
ATOM 1416 O O . ASP A 1 173 ? 26.767 10.861 7.574 1.00 32.63 171 ASP A O 1
ATOM 1421 N N . LYS A 1 174 ? 28.177 9.797 8.814 1.00 28.55 172 LYS A N 1
ATOM 1422 C CA . LYS A 1 174 ? 27.090 9.230 9.614 1.00 30.07 172 LYS A CA 1
ATOM 1423 C C . LYS A 1 174 ? 26.310 10.318 10.353 1.00 31.43 172 LYS A C 1
ATOM 1424 O O . LYS A 1 174 ? 25.148 10.097 10.727 1.00 25.37 172 LYS A O 1
ATOM 1430 N N . SER A 1 175 ? 26.908 11.506 10.513 1.00 26.32 173 SER A N 1
ATOM 1431 C CA . SER A 1 175 ? 26.243 12.635 11.161 1.00 25.52 173 SER A CA 1
ATOM 1432 C C . SER A 1 175 ? 25.001 13.080 10.416 1.00 27.26 173 SER A C 1
ATOM 1433 O O . SER A 1 175 ? 24.105 13.679 11.021 1.00 21.97 173 SER A O 1
ATOM 1436 N N . SER A 1 176 ? 24.932 12.825 9.104 1.00 20.50 174 SER A N 1
ATOM 1437 C CA . SER A 1 176 ? 23.770 13.259 8.337 1.00 28.28 174 SER A CA 1
ATOM 1438 C C . SER A 1 176 ? 22.493 12.548 8.768 1.00 27.98 174 SER A C 1
ATOM 1439 O O . SER A 1 176 ? 21.400 13.003 8.424 1.00 29.90 174 SER A O 1
ATOM 1442 N N . GLN A 1 177 ? 22.594 11.438 9.494 1.00 21.31 175 GLN A N 1
ATOM 1443 C CA . GLN A 1 177 ? 21.395 10.869 10.091 1.00 21.75 175 GLN A CA 1
ATOM 1444 C C . GLN A 1 177 ? 20.888 11.708 11.254 1.00 22.04 175 GLN A C 1
ATOM 1445 O O . GLN A 1 177 ? 19.7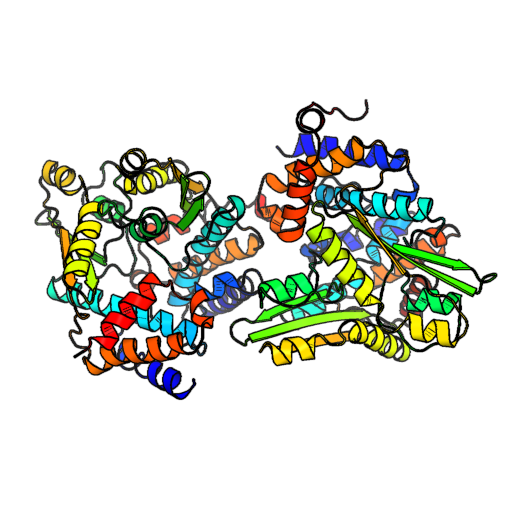01 11.642 11.578 1.00 23.98 175 GLN A O 1
ATOM 1451 N N . TRP A 1 178 ? 21.754 12.505 11.876 1.00 15.77 176 TRP A N 1
ATOM 1452 C CA . TRP A 1 178 ? 21.467 13.116 13.166 1.00 12.57 176 TRP A CA 1
ATOM 1453 C C . TRP A 1 178 ? 21.220 14.613 13.120 1.00 15.00 176 TRP A C 1
ATOM 1454 O O . TRP A 1 178 ? 20.507 15.129 13.988 1.00 15.39 176 TRP A O 1
ATOM 1465 N N . ILE A 1 179 ? 21.782 15.331 12.151 1.00 13.92 177 ILE A N 1
ATOM 1466 C CA . ILE A 1 179 ? 21.703 16.789 12.152 1.00 12.02 177 ILE A CA 1
ATOM 1467 C C . ILE A 1 179 ? 21.530 17.281 10.724 1.00 15.43 177 ILE A C 1
ATOM 1468 O O . ILE A 1 179 ? 22.082 16.703 9.781 1.00 15.64 177 ILE A O 1
ATOM 1473 N N . SER A 1 180 ? 20.750 18.346 10.558 1.00 15.29 178 SER A N 1
ATOM 1474 C CA . SER A 1 180 ? 20.637 18.948 9.238 1.00 16.05 178 SER A CA 1
ATOM 1475 C C . SER A 1 180 ? 21.922 19.689 8.899 1.00 14.11 178 SER A C 1
ATOM 1476 O O . SER A 1 180 ? 22.651 20.154 9.779 1.00 13.62 178 SER A O 1
ATOM 1479 N N . GLU A 1 181 ? 22.204 19.789 7.602 1.00 16.49 179 GLU A N 1
ATOM 1480 C CA . GLU A 1 181 ? 23.308 20.633 7.155 1.00 16.04 179 GLU A CA 1
ATOM 1481 C C . GLU A 1 181 ? 23.152 22.070 7.651 1.00 13.61 179 GLU A C 1
ATOM 1482 O O . GLU A 1 181 ? 24.135 22.716 8.033 1.00 15.73 179 GLU A O 1
ATOM 1488 N N . GLU A 1 182 ? 21.926 22.599 7.635 1.00 13.69 180 GLU A N 1
ATOM 1489 C CA . GLU A 1 182 ? 21.716 23.984 8.047 1.00 15.67 180 GLU A CA 1
ATOM 1490 C C . GLU A 1 182 ? 22.089 24.195 9.514 1.00 15.32 180 GLU A C 1
ATOM 1491 O O . GLU A 1 182 ? 22.733 25.191 9.865 1.00 14.32 180 GLU A O 1
ATOM 1497 N N . GLU A 1 183 ? 21.665 23.283 10.398 1.00 13.96 181 GLU A N 1
ATOM 1498 C CA . GLU A 1 183 ? 21.995 23.457 11.816 1.00 12.50 181 GLU A CA 1
ATOM 1499 C C . GLU A 1 183 ? 23.481 23.235 12.059 1.00 13.63 181 GLU A C 1
ATOM 1500 O O . GLU A 1 183 ? 24.105 23.958 12.845 1.00 13.15 181 GLU A O 1
ATOM 1506 N N . TYR A 1 184 ? 24.066 22.229 11.405 1.00 11.91 182 TYR A N 1
ATOM 1507 C CA . TYR A 1 184 ? 25.505 22.036 11.525 1.00 13.86 182 TYR A CA 1
ATOM 1508 C C . TYR A 1 184 ? 26.255 23.302 11.117 1.00 12.63 182 TYR A C 1
ATOM 1509 O O . TYR A 1 184 ? 27.174 23.748 11.814 1.00 11.18 182 TYR A O 1
ATOM 1518 N N . ASP A 1 185 ? 25.862 23.906 9.990 1.00 12.49 183 ASP A N 1
ATOM 1519 C CA . ASP A 1 185 ? 26.552 25.113 9.518 1.00 15.79 183 ASP A CA 1
ATOM 1520 C C . ASP A 1 185 ? 26.408 26.271 10.500 1.00 14.32 183 ASP A C 1
ATOM 1521 O O . ASP A 1 185 ? 27.356 27.028 10.726 1.00 12.37 183 ASP A O 1
ATOM 1526 N N . GLU A 1 186 ? 25.214 26.449 11.062 1.00 13.36 184 GLU A N 1
ATOM 1527 C CA . GLU A 1 186 ? 25.006 27.515 12.032 1.00 12.67 184 GLU A CA 1
ATOM 1528 C C . GLU A 1 186 ? 25.901 27.329 13.253 1.00 12.39 184 GLU A C 1
ATOM 1529 O O . GLU A 1 186 ? 26.526 28.290 13.721 1.00 13.96 184 GLU A O 1
ATOM 1535 N N . LEU A 1 187 ? 25.989 26.096 13.776 1.00 11.20 185 LEU A N 1
ATOM 1536 C CA . LEU A 1 187 ? 26.863 25.830 14.918 1.00 12.44 185 LEU A CA 1
ATOM 1537 C C . LEU A 1 187 ? 28.337 26.011 14.554 1.00 12.04 185 LEU A C 1
ATOM 1538 O O . LEU A 1 187 ? 29.104 26.600 15.322 1.00 12.12 185 LEU A O 1
ATOM 1543 N N . LYS A 1 188 ? 28.755 25.513 13.386 1.00 12.61 186 LYS A N 1
ATOM 1544 C CA . LYS A 1 188 ? 30.144 25.684 12.971 1.00 11.73 186 LYS A CA 1
ATOM 1545 C C . LYS A 1 188 ? 30.494 27.165 12.828 1.00 12.35 186 LYS A C 1
ATOM 1546 O O . LYS A 1 188 ? 31.589 27.593 13.212 1.00 17.06 186 LYS A O 1
ATOM 1552 N N . ARG A 1 189 ? 29.598 27.876 12.196 1.00 13.77 187 ARG A N 1
ATOM 1553 C CA A ARG A 1 189 ? 29.680 29.307 12.250 0.24 16.19 187 ARG A CA 1
ATOM 1554 C CA B ARG A 1 189 ? 29.788 29.402 12.207 0.76 16.13 187 ARG A CA 1
ATOM 1555 C C . ARG A 1 189 ? 30.006 30.087 13.638 1.00 15.44 187 ARG A C 1
ATOM 1556 O O . ARG A 1 189 ? 30.890 30.907 13.924 1.00 16.97 187 ARG A O 1
ATOM 1571 N N . SER A 1 190 ? 29.158 29.616 14.565 1.00 13.84 188 SER A N 1
ATOM 1572 C CA . SER A 1 190 ? 29.315 30.105 15.933 1.00 12.84 188 SER A CA 1
ATOM 1573 C C . SER A 1 190 ? 30.669 29.728 16.515 1.00 14.88 188 SER A C 1
ATOM 1574 O O . SER A 1 190 ? 31.261 30.507 17.274 1.00 17.35 188 SER A O 1
ATOM 1577 N N . LEU A 1 191 ? 31.174 28.540 16.187 1.00 13.46 189 LEU A N 1
ATOM 1578 C CA . LEU A 1 191 ? 32.487 28.145 16.695 1.00 16.49 189 LEU A CA 1
ATOM 1579 C C . LEU A 1 191 ? 33.601 28.924 16.007 1.00 20.93 189 LEU A C 1
ATOM 1580 O O . LEU A 1 191 ? 34.520 29.429 16.665 1.00 17.95 189 LEU A O 1
ATOM 1585 N N . THR A 1 192 ? 33.536 29.035 14.678 1.00 19.71 190 THR A N 1
ATOM 1586 C CA . THR A 1 192 ? 34.639 29.664 13.952 1.00 23.02 190 THR A CA 1
ATOM 1587 C C . THR A 1 192 ? 34.749 31.149 14.267 1.00 24.85 190 THR A C 1
ATOM 1588 O O . THR A 1 192 ? 35.855 31.700 14.245 1.00 22.98 190 THR A O 1
ATOM 1592 N N . THR A 1 193 ? 33.627 31.817 14.548 1.00 18.31 191 THR A N 1
ATOM 1593 C CA . THR A 1 193 ? 33.641 33.233 14.890 1.00 20.45 191 THR A CA 1
ATOM 1594 C C . THR A 1 193 ? 33.513 33.458 16.387 1.00 22.97 191 THR A C 1
ATOM 1595 O O . THR A 1 193 ? 33.211 34.579 16.812 1.00 21.81 191 THR A O 1
ATOM 1599 N N . TYR A 1 194 ? 33.745 32.421 17.192 1.00 17.20 192 TYR A N 1
ATOM 1600 C CA . TYR A 1 194 ? 33.570 32.547 18.638 1.00 21.04 192 TYR A CA 1
ATOM 1601 C C . TYR A 1 194 ? 34.379 33.725 19.176 1.00 21.23 192 TYR A C 1
ATOM 1602 O O . TYR A 1 194 ? 35.553 33.895 18.845 1.00 20.61 192 TYR A O 1
ATOM 1611 N N . ASP A 1 195 ? 33.727 34.555 19.984 1.00 22.36 193 ASP A N 1
ATOM 1612 C CA . ASP A 1 195 ? 34.361 35.708 20.614 1.00 25.91 193 ASP A CA 1
ATOM 1613 C C . ASP A 1 195 ? 34.929 35.259 21.952 1.00 24.23 193 ASP A C 1
ATOM 1614 O O . ASP A 1 195 ? 34.182 35.030 22.907 1.00 25.67 193 ASP A O 1
ATOM 1619 N N . PHE A 1 196 ? 36.253 35.145 22.026 1.00 26.10 194 PHE A N 1
ATOM 1620 C CA . PHE A 1 196 ? 36.890 34.576 23.205 1.00 30.24 194 PHE A CA 1
ATOM 1621 C C . PHE A 1 196 ? 37.137 35.589 24.313 1.00 36.59 194 PHE A C 1
ATOM 1622 O O . PHE A 1 196 ? 37.514 35.182 25.418 1.00 40.20 194 PHE A O 1
ATOM 1630 N N . LYS A 1 197 ? 36.920 36.882 24.066 1.00 34.27 195 LYS A N 1
ATOM 1631 C CA . LYS A 1 197 ? 37.262 37.872 25.084 1.00 45.65 195 LYS A CA 1
ATOM 1632 C C . LYS A 1 197 ? 36.446 37.677 26.359 1.00 46.19 195 LYS A C 1
ATOM 1633 O O . LYS A 1 197 ? 36.933 37.975 27.455 1.00 47.50 195 LYS A O 1
ATOM 1639 N N . THR A 1 198 ? 35.221 37.154 26.250 1.00 42.36 196 THR A N 1
ATOM 1640 C CA . THR A 1 198 ? 34.446 36.861 27.451 1.00 39.40 196 THR A CA 1
ATOM 1641 C C . THR A 1 198 ? 34.907 35.587 28.152 1.00 43.45 196 THR A C 1
ATOM 1642 O O . THR A 1 198 ? 34.630 35.423 29.347 1.00 39.96 196 THR A O 1
ATOM 1646 N N . LEU A 1 199 ? 35.596 34.684 27.446 1.00 36.85 197 LEU A N 1
ATOM 1647 C CA . LEU A 1 199 ? 36.191 33.530 28.118 1.00 43.07 197 LEU A CA 1
ATOM 1648 C C . LEU A 1 199 ? 37.423 33.923 28.921 1.00 44.63 197 LEU A C 1
ATOM 1649 O O . LEU A 1 199 ? 37.745 33.265 29.917 1.00 44.08 197 LEU A O 1
ATOM 1654 N N . THR A 1 200 ? 38.123 34.981 28.499 1.00 50.16 198 THR A N 1
ATOM 1655 C CA . THR A 1 200 ? 39.301 35.445 29.227 1.00 50.73 198 THR A CA 1
ATOM 1656 C C . THR A 1 200 ? 38.919 36.030 30.581 1.00 52.13 198 THR A C 1
ATOM 1657 O O . THR A 1 200 ? 39.620 35.815 31.577 1.00 52.48 198 THR A O 1
ATOM 1661 N N . SER A 1 201 ? 37.816 36.772 30.633 1.00 50.82 199 SER A N 1
ATOM 1662 C CA . SER A 1 201 ? 37.421 37.502 31.832 1.00 52.05 199 SER A CA 1
ATOM 1663 C C . SER A 1 201 ? 36.683 36.628 32.844 1.00 51.06 199 SER A C 1
ATOM 1664 O O . SER A 1 201 ? 36.512 35.424 32.640 1.00 56.22 199 SER A O 1
ATOM 1667 N N . PRO B 1 2 ? 31.533 49.979 29.426 1.00 56.25 0 PRO B N 1
ATOM 1668 C CA . PRO B 1 2 ? 30.113 50.136 29.763 1.00 52.12 0 PRO B CA 1
ATOM 1669 C C . PRO B 1 2 ? 29.860 50.055 31.272 1.00 56.85 0 PRO B C 1
ATOM 1670 O O . PRO B 1 2 ? 29.055 50.822 31.809 1.00 54.52 0 PRO B O 1
ATOM 1674 N N . MET B 1 3 ? 30.546 49.131 31.947 1.00 56.78 1 MET B N 1
ATOM 1675 C CA . MET B 1 3 ? 30.507 49.061 33.401 1.00 47.56 1 MET B CA 1
ATOM 1676 C C . MET B 1 3 ? 31.539 49.969 34.057 1.00 41.77 1 MET B C 1
ATOM 1677 O O . MET B 1 3 ? 31.504 50.133 35.284 1.00 34.47 1 MET B O 1
ATOM 1682 N N . ASP B 1 4 ? 32.440 50.565 33.269 1.00 35.31 2 ASP B N 1
ATOM 1683 C CA . ASP B 1 4 ? 33.499 51.408 33.827 1.00 37.71 2 ASP B CA 1
ATOM 1684 C C . ASP B 1 4 ? 32.972 52.587 34.633 1.00 32.51 2 ASP B C 1
ATOM 1685 O O . ASP B 1 4 ? 33.443 52.780 35.767 1.00 32.19 2 ASP B O 1
ATOM 1690 N N . PRO B 1 5 ? 32.046 53.417 34.132 1.00 33.61 3 PRO B N 1
ATOM 1691 C CA . PRO B 1 5 ? 31.561 54.532 34.969 1.00 29.03 3 PRO B CA 1
ATOM 1692 C C . PRO B 1 5 ? 31.018 54.085 36.321 1.00 27.35 3 PRO B C 1
ATOM 1693 O O . PRO B 1 5 ? 31.397 54.656 37.351 1.00 25.33 3 PRO B O 1
ATOM 1697 N N . ASP B 1 6 ? 30.142 53.076 36.352 1.00 23.95 4 ASP B N 1
ATOM 1698 C CA . ASP B 1 6 ? 29.639 52.589 37.635 1.00 26.46 4 ASP B CA 1
ATOM 1699 C C . ASP B 1 6 ? 30.765 52.034 38.495 1.00 21.90 4 ASP B C 1
ATOM 1700 O O . ASP B 1 6 ? 30.796 52.256 39.712 1.00 18.51 4 ASP B O 1
ATOM 1705 N N . THR B 1 7 ? 31.686 51.285 37.885 1.00 20.43 5 THR B N 1
ATOM 1706 C CA . THR B 1 7 ? 32.776 50.689 38.653 1.00 20.85 5 THR B CA 1
ATOM 1707 C C . THR B 1 7 ? 33.690 51.758 39.248 1.00 19.38 5 THR B C 1
ATOM 1708 O O . THR B 1 7 ? 34.094 51.659 40.413 1.00 15.58 5 THR B O 1
ATOM 1712 N N . ASN B 1 8 ? 34.029 52.785 38.466 1.00 20.77 6 ASN B N 1
ATOM 1713 C CA . ASN B 1 8 ? 34.878 53.855 38.992 1.00 22.30 6 ASN B CA 1
ATOM 1714 C C . ASN B 1 8 ? 34.195 54.590 40.132 1.00 21.03 6 ASN B C 1
ATOM 1715 O O . ASN B 1 8 ? 34.847 55.006 41.104 1.00 17.17 6 ASN B O 1
ATOM 1720 N N . LEU B 1 9 ? 32.885 54.791 40.009 1.00 16.84 7 LEU B N 1
ATOM 1721 C CA . LEU B 1 9 ? 32.142 55.482 41.051 1.00 16.82 7 LEU B CA 1
ATOM 1722 C C . LEU B 1 9 ? 32.052 54.634 42.314 1.00 14.16 7 LEU B C 1
ATOM 1723 O O . LEU B 1 9 ? 32.205 55.144 43.429 1.00 18.25 7 LEU B O 1
ATOM 1728 N N . LEU B 1 10 ? 31.809 53.332 42.161 1.00 15.31 8 LEU B N 1
ATOM 1729 C CA . LEU B 1 10 ? 31.713 52.464 43.331 1.00 14.11 8 LEU B CA 1
ATOM 1730 C C . LEU B 1 10 ? 33.046 52.388 44.074 1.00 12.63 8 LEU B C 1
ATOM 1731 O O . LEU B 1 10 ? 33.069 52.322 45.307 1.00 14.43 8 LEU B O 1
ATOM 1736 N N . LYS B 1 11 ? 34.170 52.409 43.349 1.00 12.44 9 LYS B N 1
ATOM 1737 C CA . LYS B 1 11 ? 35.465 52.459 44.032 1.00 17.65 9 LYS B CA 1
ATOM 1738 C C . LYS B 1 11 ? 35.570 53.700 44.907 1.00 13.07 9 LYS B C 1
ATOM 1739 O O . LYS B 1 11 ? 36.040 53.637 46.050 1.00 12.66 9 LYS B O 1
ATOM 1745 N N . ASN B 1 12 ? 35.117 54.836 44.388 1.00 13.33 10 ASN B N 1
ATOM 1746 C CA . ASN B 1 12 ? 35.152 56.065 45.166 1.00 11.70 10 ASN B CA 1
ATOM 1747 C C . ASN B 1 12 ? 34.247 55.979 46.401 1.00 15.21 10 ASN B C 1
ATOM 1748 O O . ASN B 1 12 ? 34.640 56.410 47.493 1.00 11.70 10 ASN B O 1
ATOM 1753 N N . VAL B 1 13 ? 33.040 55.414 46.253 1.00 13.55 11 VAL B N 1
ATOM 1754 C CA . VAL B 1 13 ? 32.157 55.200 47.406 1.00 13.93 11 VAL B CA 1
ATOM 1755 C C . VAL B 1 13 ? 32.861 54.356 48.465 1.00 13.67 11 VAL B C 1
ATOM 1756 O O . VAL B 1 13 ? 32.884 54.703 49.652 1.00 13.38 11 VAL B O 1
ATOM 1760 N N . ILE B 1 14 ? 33.450 53.230 48.057 1.00 10.96 12 ILE B N 1
ATOM 1761 C CA . ILE B 1 14 ? 34.104 52.358 49.033 1.00 11.55 12 ILE B CA 1
ATOM 1762 C C . ILE B 1 14 ? 35.278 53.078 49.689 1.00 12.49 12 ILE B C 1
ATOM 1763 O O . ILE B 1 14 ? 35.467 53.019 50.916 1.00 13.41 12 ILE B O 1
ATOM 1768 N N . LEU B 1 15 ? 36.076 53.783 48.888 1.00 13.20 13 LEU B N 1
ATOM 1769 C CA . LEU B 1 15 ? 37.202 54.527 49.444 1.00 14.34 13 LEU B CA 1
ATOM 1770 C C . LEU B 1 15 ? 36.733 55.545 50.472 1.00 12.68 13 LEU B C 1
ATOM 1771 O O . LEU B 1 15 ? 37.370 55.715 51.524 1.00 12.87 13 LEU B O 1
ATOM 1776 N N . GLU B 1 16 ? 35.632 56.243 50.185 1.00 12.93 14 GLU B N 1
ATOM 1777 C CA . GLU B 1 16 ? 35.150 57.247 51.129 1.00 14.21 14 GLU B CA 1
ATOM 1778 C C . GLU B 1 16 ? 34.654 56.600 52.413 1.00 16.31 14 GLU B C 1
ATOM 1779 O O . GLU B 1 16 ? 34.924 57.099 53.515 1.00 12.02 14 GLU B O 1
ATOM 1785 N N . ILE B 1 17 ? 33.899 55.505 52.291 1.00 11.33 15 ILE B N 1
ATOM 1786 C CA . ILE B 1 17 ? 33.408 54.796 53.476 1.00 12.96 15 ILE B CA 1
ATOM 1787 C C . ILE B 1 17 ? 34.555 54.327 54.354 1.00 10.31 15 ILE B C 1
ATOM 1788 O O . ILE B 1 17 ? 34.503 54.440 55.590 1.00 13.20 15 ILE B O 1
ATOM 1793 N N . LEU B 1 18 ? 35.591 53.755 53.744 1.00 10.11 16 LEU B N 1
ATOM 1794 C CA . LEU B 1 18 ? 36.714 53.274 54.531 1.00 13.52 16 LEU B CA 1
ATOM 1795 C C . LEU B 1 18 ? 37.538 54.416 55.116 1.00 12.32 16 LEU B C 1
ATOM 1796 O O . LEU B 1 18 ? 38.262 54.194 56.090 1.00 15.06 16 LEU B O 1
ATOM 1801 N N . SER B 1 19 ? 37.460 55.618 54.538 1.00 11.61 17 SER B N 1
ATOM 1802 C CA . SER B 1 19 ? 38.083 56.782 55.168 1.00 13.11 17 SER B CA 1
ATOM 1803 C C . SER B 1 19 ? 37.310 57.214 56.408 1.00 16.24 17 SER B C 1
ATOM 1804 O O . SER B 1 19 ? 37.907 57.630 57.414 1.00 17.09 17 SER B O 1
ATOM 1807 N N . ILE B 1 20 ? 35.977 57.143 56.336 1.00 16.55 18 ILE B N 1
ATOM 1808 C CA . ILE B 1 20 ? 35.112 57.586 57.429 1.00 19.47 18 ILE B CA 1
ATOM 1809 C C . ILE B 1 20 ? 35.167 56.611 58.602 1.00 22.30 18 ILE B C 1
ATOM 1810 O O . ILE B 1 20 ? 35.152 57.027 59.766 1.00 19.17 18 ILE B O 1
ATOM 1815 N N . GLU B 1 21 ? 35.198 55.302 58.321 1.00 17.16 19 GLU B N 1
ATOM 1816 C CA . GLU B 1 21 ? 35.225 54.250 59.346 1.00 16.97 19 GLU B CA 1
ATOM 1817 C C . GLU B 1 21 ? 36.355 53.284 59.029 1.00 18.64 19 GLU B C 1
ATOM 1818 O O . GLU B 1 21 ? 36.122 52.188 58.494 1.00 19.15 19 GLU B O 1
ATOM 1824 N N . PRO B 1 22 ? 37.599 53.655 59.351 1.00 16.01 20 PRO B N 1
ATOM 1825 C CA . PRO B 1 22 ? 38.755 52.845 58.930 1.00 16.32 20 PRO B CA 1
ATOM 1826 C C . PRO B 1 22 ? 38.872 51.495 59.611 1.00 17.86 20 PRO B C 1
ATOM 1827 O O . PRO B 1 22 ? 39.678 50.673 59.152 1.00 16.70 20 PRO B O 1
ATOM 1831 N N . ASP B 1 23 ? 38.124 51.228 60.686 1.00 20.66 21 ASP B N 1
ATOM 1832 C CA . ASP B 1 23 ? 38.077 49.863 61.210 1.00 25.61 21 ASP B CA 1
ATOM 1833 C C . ASP B 1 23 ? 37.573 48.871 60.170 1.00 28.37 21 ASP B C 1
ATOM 1834 O O . ASP B 1 23 ? 37.838 47.670 60.286 1.00 24.70 21 ASP B O 1
ATOM 1839 N N . LEU B 1 24 ? 36.843 49.344 59.160 1.00 21.58 22 LEU B N 1
ATOM 1840 C CA . LEU B 1 24 ? 36.358 48.451 58.118 1.00 22.24 22 LEU B CA 1
ATOM 1841 C C . LEU B 1 24 ? 37.437 48.094 57.103 1.00 24.70 22 LEU B C 1
ATOM 1842 O O . LEU B 1 24 ? 37.247 47.139 56.335 1.00 19.72 22 LEU B O 1
ATOM 1847 N N . TYR B 1 25 ? 38.544 48.855 57.069 1.00 16.68 23 TYR B N 1
ATOM 1848 C CA . TYR B 1 25 ? 39.564 48.651 56.038 1.00 17.84 23 TYR B CA 1
ATOM 1849 C C . TYR B 1 25 ? 40.056 47.209 56.020 1.00 21.90 23 TYR B C 1
ATOM 1850 O O . TYR B 1 25 ? 40.276 46.629 54.947 1.00 19.05 23 TYR B O 1
ATOM 1859 N N . LYS B 1 26 ? 40.240 46.611 57.196 1.00 20.88 24 LYS B N 1
ATOM 1860 C CA . LYS B 1 26 ? 40.861 45.284 57.223 1.00 24.33 24 LYS B CA 1
ATOM 1861 C C . LYS B 1 26 ? 39.922 44.198 56.723 1.00 25.59 24 LYS B C 1
ATOM 1862 O O . LYS B 1 26 ? 40.377 43.102 56.392 1.00 29.32 24 LYS B O 1
ATOM 1868 N N . GLN B 1 27 ? 38.630 44.485 56.637 1.00 24.50 25 GLN B N 1
ATOM 1869 C CA A GLN B 1 27 ? 37.626 43.537 56.189 0.69 27.26 25 GLN B CA 1
ATOM 1870 C CA B GLN B 1 27 ? 37.654 43.509 56.180 0.31 27.24 25 GLN B CA 1
ATOM 1871 C C . GLN B 1 27 ? 37.165 43.795 54.765 1.00 28.11 25 GLN B C 1
ATOM 1872 O O . GLN B 1 27 ? 36.239 43.131 54.294 1.00 28.46 25 GLN B O 1
ATOM 1883 N N . SER B 1 28 ? 37.776 44.743 54.067 1.00 21.70 26 SER B N 1
ATOM 1884 C CA . SER B 1 28 ? 37.255 45.125 52.769 1.00 17.75 26 SER B CA 1
ATOM 1885 C C . SER B 1 28 ? 38.363 45.087 51.732 1.00 25.23 26 SER B C 1
ATOM 1886 O O . SER B 1 28 ? 39.500 44.687 52.005 1.00 26.11 26 SER B O 1
ATOM 1889 N N . SER B 1 29 ? 38.011 45.501 50.520 1.00 23.93 27 SER B N 1
ATOM 1890 C CA . SER B 1 29 ? 38.934 45.415 49.403 1.00 27.41 27 SER B CA 1
ATOM 1891 C C . SER B 1 29 ? 38.429 46.313 48.296 1.00 25.59 27 SER B C 1
ATOM 1892 O O . SER B 1 29 ? 37.222 46.529 48.140 1.00 21.96 27 SER B O 1
ATOM 1895 N N . ILE B 1 30 ? 39.371 46.824 47.523 1.00 18.86 28 ILE B N 1
ATOM 1896 C CA . ILE B 1 30 ? 39.071 47.698 46.412 1.00 24.46 28 ILE B CA 1
ATOM 1897 C C . ILE B 1 30 ? 39.854 47.170 45.214 1.00 27.27 28 ILE B C 1
ATOM 1898 O O . ILE B 1 30 ? 41.090 47.160 45.228 1.00 31.75 28 ILE B O 1
ATOM 1903 N N . VAL B 1 31 ? 39.141 46.687 44.198 1.00 20.96 29 VAL B N 1
ATOM 1904 C CA . VAL B 1 31 ? 39.762 46.108 43.015 1.00 21.07 29 VAL B CA 1
ATOM 1905 C C . VAL B 1 31 ? 39.117 46.732 41.784 1.00 25.73 29 VAL B C 1
ATOM 1906 O O . VAL B 1 31 ? 38.079 47.391 41.869 1.00 23.18 29 VAL B O 1
ATOM 1910 N N . ASP B 1 32 ? 39.752 46.520 40.626 1.00 22.53 30 ASP B N 1
ATOM 1911 C CA . ASP B 1 32 ? 39.223 47.054 39.373 1.00 23.20 30 ASP B CA 1
ATOM 1912 C C . ASP B 1 32 ? 38.205 46.134 38.705 1.00 22.64 30 ASP B C 1
ATOM 1913 O O . ASP B 1 32 ? 37.437 46.595 37.855 1.00 27.34 30 ASP B O 1
ATOM 1918 N N . ASP B 1 33 ? 38.176 44.863 39.058 1.00 20.37 31 ASP B N 1
ATOM 1919 C CA . ASP B 1 33 ? 37.206 43.942 38.474 1.00 21.24 31 ASP B CA 1
ATOM 1920 C C . ASP B 1 33 ? 35.786 44.310 38.903 1.00 16.97 31 ASP B C 1
ATOM 1921 O O . ASP B 1 33 ? 35.500 44.349 40.104 1.00 18.23 31 ASP B O 1
ATOM 1926 N N . PRO B 1 34 ? 34.883 44.611 37.965 1.00 18.93 32 PRO B N 1
ATOM 1927 C CA . PRO B 1 34 ? 33.529 45.037 38.354 1.00 17.13 32 PRO B CA 1
ATOM 1928 C C . PRO B 1 34 ? 32.780 44.046 39.222 1.00 19.43 32 PRO B C 1
ATOM 1929 O O . PRO B 1 34 ? 32.129 44.460 40.191 1.00 16.76 32 PRO B O 1
ATOM 1933 N N . TYR B 1 35 ? 32.829 42.747 38.902 1.00 18.12 33 TYR B N 1
ATOM 1934 C CA . TYR B 1 35 ? 32.045 41.795 39.683 1.00 21.26 33 TYR B CA 1
ATOM 1935 C C . TYR B 1 35 ? 32.649 41.596 41.057 1.00 17.49 33 TYR B C 1
ATOM 1936 O O . TYR B 1 35 ? 31.920 41.489 42.050 1.00 16.34 33 TYR B O 1
ATOM 1945 N N . LYS B 1 36 ? 33.977 41.517 41.126 1.00 17.14 34 LYS B N 1
ATOM 1946 C CA . LYS B 1 36 ? 34.638 41.399 42.414 1.00 17.98 34 LYS B CA 1
ATOM 1947 C C . LYS B 1 36 ? 34.382 42.635 43.262 1.00 14.25 34 LYS B C 1
ATOM 1948 O O . LYS B 1 36 ? 34.171 42.538 44.477 1.00 15.99 34 LYS B O 1
ATOM 1954 N N . LEU B 1 37 ? 34.415 43.811 42.636 1.00 13.24 35 LEU B N 1
ATOM 1955 C CA . LEU B 1 37 ? 34.127 45.042 43.363 1.00 13.45 35 LEU B CA 1
ATOM 1956 C C . LEU B 1 37 ? 32.687 45.067 43.850 1.00 14.91 35 LEU B C 1
ATOM 1957 O O . LEU B 1 37 ? 32.408 45.486 44.986 1.00 15.50 35 LEU B O 1
ATOM 1962 N N . ALA B 1 38 ? 31.750 44.634 43.001 1.00 13.82 36 ALA B N 1
ATOM 1963 C CA . ALA B 1 38 ? 30.350 44.618 43.415 1.00 17.37 36 ALA B CA 1
ATOM 1964 C C . ALA B 1 38 ? 30.150 43.721 44.626 1.00 17.17 36 ALA B C 1
ATOM 1965 O O . ALA B 1 38 ? 29.412 44.078 45.554 1.00 15.39 36 ALA B O 1
ATOM 1967 N N . MET B 1 39 ? 30.807 42.551 44.648 1.00 13.91 37 MET B N 1
ATOM 1968 C CA . MET B 1 39 ? 30.611 41.658 45.789 1.00 14.44 37 MET B CA 1
ATOM 1969 C C . MET B 1 39 ? 31.260 42.223 47.047 1.00 15.51 37 MET B C 1
ATOM 1970 O O . MET B 1 39 ? 30.727 42.062 48.155 1.00 13.98 37 MET B O 1
ATOM 1975 N N . SER B 1 40 ? 32.392 42.911 46.906 1.00 14.09 38 SER B N 1
ATOM 1976 C CA . SER B 1 40 ? 32.999 43.556 48.068 1.00 13.37 38 SER B CA 1
ATOM 1977 C C . SER B 1 40 ? 32.089 44.649 48.627 1.00 13.39 38 SER B C 1
ATOM 1978 O O . SER B 1 40 ? 31.965 44.800 49.848 1.00 14.48 38 SER B O 1
ATOM 1981 N N . ALA B 1 41 ? 31.429 45.404 47.751 1.00 12.12 39 ALA B N 1
ATOM 1982 C CA . ALA B 1 41 ? 30.492 46.429 48.201 1.00 15.72 39 ALA B CA 1
ATOM 1983 C C . ALA B 1 41 ? 29.326 45.821 48.966 1.00 16.95 39 ALA B C 1
ATOM 1984 O O . ALA B 1 41 ? 28.917 46.345 50.009 1.00 15.22 39 ALA B O 1
ATOM 1986 N N . ILE B 1 42 ? 28.783 44.706 48.464 1.00 13.89 40 ILE B N 1
ATOM 1987 C CA . ILE B 1 42 ? 27.690 44.020 49.150 1.00 13.23 40 ILE B CA 1
ATOM 1988 C C . ILE B 1 42 ? 28.147 43.494 50.504 1.00 12.18 40 ILE B C 1
ATOM 1989 O O . ILE B 1 42 ? 27.435 43.629 51.511 1.00 13.19 40 ILE B O 1
ATOM 1994 N N . ARG B 1 43 ? 29.312 42.917 50.463 1.00 12.62 41 ARG B N 1
ATOM 1995 C CA A ARG B 1 43 ? 29.887 42.587 51.728 0.46 16.99 41 ARG B CA 1
ATOM 1996 C CA B ARG B 1 43 ? 29.862 42.476 51.866 0.54 17.30 41 ARG B CA 1
ATOM 1997 C C . ARG B 1 43 ? 30.115 43.686 52.894 1.00 16.01 41 ARG B C 1
ATOM 1998 O O . ARG B 1 43 ? 29.748 43.705 54.078 1.00 13.01 41 ARG B O 1
ATOM 2013 N N . LEU B 1 44 ? 30.566 44.776 52.282 1.00 14.02 42 LEU B N 1
ATOM 2014 C CA . LEU B 1 44 ? 30.792 45.952 53.125 1.00 14.75 42 LEU B CA 1
ATOM 2015 C C . LEU B 1 44 ? 29.484 46.477 53.708 1.00 13.10 42 LEU B C 1
ATOM 2016 O O . LEU B 1 44 ? 29.423 46.876 54.880 1.00 14.52 42 LEU B O 1
ATOM 2021 N N . ARG B 1 45 ? 28.424 46.486 52.908 1.00 11.73 43 ARG B N 1
ATOM 2022 C CA . ARG B 1 45 ? 27.120 46.894 53.424 1.00 16.42 43 ARG B CA 1
ATOM 2023 C C . ARG B 1 45 ? 26.731 46.076 54.657 1.00 14.88 43 ARG B C 1
ATOM 2024 O O . ARG B 1 45 ? 26.313 46.631 55.688 1.00 17.55 43 ARG B O 1
ATOM 2032 N N . ALA B 1 46 ? 26.888 44.750 54.573 1.00 14.71 44 ALA B N 1
ATOM 2033 C CA . ALA B 1 46 ? 26.569 43.882 55.703 1.00 13.12 44 ALA B CA 1
ATOM 2034 C C . ALA B 1 46 ? 27.521 44.112 56.870 1.00 15.29 44 ALA B C 1
ATOM 2035 O O . ALA B 1 46 ? 27.101 44.066 58.033 1.00 13.70 44 ALA B O 1
ATOM 2037 N N . THR B 1 47 ? 28.808 44.349 56.583 1.00 12.35 45 THR B N 1
ATOM 2038 C CA . THR B 1 47 ? 29.792 44.544 57.653 1.00 12.67 45 THR B CA 1
ATOM 2039 C C . THR B 1 47 ? 29.557 45.856 58.400 1.00 15.92 45 THR B C 1
ATOM 2040 O O . THR B 1 47 ? 29.775 45.930 59.617 1.00 15.82 45 THR B O 1
ATOM 2044 N N . ILE B 1 48 ? 29.152 46.910 57.684 1.00 15.04 46 ILE B N 1
ATOM 2045 C CA . ILE B 1 48 ? 28.797 48.173 58.336 1.00 17.41 46 ILE B CA 1
ATOM 2046 C C . ILE B 1 48 ? 27.646 47.960 59.325 1.00 20.15 46 ILE B C 1
ATOM 2047 O O . ILE B 1 48 ? 27.676 48.436 60.473 1.00 15.89 46 ILE B O 1
ATOM 2052 N N . HIS B 1 49 ? 26.613 47.243 58.890 1.00 13.32 47 HIS B N 1
ATOM 2053 C CA . HIS B 1 49 ? 25.507 46.900 59.781 1.00 17.99 47 HIS B CA 1
ATOM 2054 C C . HIS B 1 49 ? 25.998 46.174 61.033 1.00 21.37 47 HIS B C 1
ATOM 2055 O O . HIS B 1 49 ? 25.621 46.537 62.157 1.00 18.31 47 HIS B O 1
ATOM 2062 N N . GLU B 1 50 ? 26.821 45.125 60.856 1.00 15.76 48 GLU B N 1
ATOM 2063 C CA . GLU B 1 50 ? 27.367 44.390 62.000 1.00 18.58 48 GLU B CA 1
ATOM 2064 C C . GLU B 1 50 ? 28.136 45.309 62.927 1.00 19.57 48 GLU B C 1
ATOM 2065 O O . GLU B 1 50 ? 27.991 45.240 64.150 1.00 17.69 48 GLU B O 1
ATOM 2071 N N . LEU B 1 51 ? 29.010 46.140 62.357 1.00 14.66 49 LEU B N 1
ATOM 2072 C CA . LEU B 1 51 ? 29.820 47.050 63.164 1.00 19.18 49 LEU B CA 1
ATOM 2073 C C . LEU B 1 51 ? 28.950 47.957 64.026 1.00 17.42 49 LEU B C 1
ATOM 2074 O O . LEU B 1 51 ? 29.191 48.117 65.228 1.00 18.49 49 LEU B O 1
ATOM 2079 N N . ASN B 1 52 ? 27.946 48.582 63.422 1.00 17.34 50 ASN B N 1
ATOM 2080 C CA . ASN B 1 52 ? 27.166 49.549 64.177 1.00 19.45 50 ASN B CA 1
ATOM 2081 C C . ASN B 1 52 ? 26.237 48.878 65.183 1.00 25.54 50 ASN B C 1
ATOM 2082 O O . ASN B 1 52 ? 25.975 49.448 66.249 1.00 22.39 50 ASN B O 1
ATOM 2087 N N . CYS B 1 53 ? 25.751 47.670 64.887 1.00 17.26 51 CYS B N 1
ATOM 2088 C CA . CYS B 1 53 ? 25.030 46.916 65.913 1.00 20.29 51 CYS B CA 1
ATOM 2089 C C . CYS B 1 53 ? 25.937 46.625 67.100 1.00 23.93 51 CYS B C 1
ATOM 2090 O O . CYS B 1 53 ? 25.523 46.773 68.258 1.00 24.01 51 CYS B O 1
ATOM 2093 N N . CYS B 1 54 ? 27.194 46.249 66.834 1.00 18.50 52 CYS B N 1
ATOM 2094 C CA . CYS B 1 54 ? 28.143 46.000 67.915 1.00 20.79 52 CYS B CA 1
ATOM 2095 C C . CYS B 1 54 ? 28.386 47.255 68.732 1.00 28.64 52 CYS B C 1
ATOM 2096 O O . CYS B 1 54 ? 28.386 47.214 69.966 1.00 24.11 52 CYS B O 1
ATOM 2099 N N . ARG B 1 55 ? 28.621 48.383 68.053 1.00 22.83 53 ARG B N 1
ATOM 2100 C CA . ARG B 1 55 ? 28.811 49.642 68.760 1.00 24.85 53 ARG B CA 1
ATOM 2101 C C . ARG B 1 55 ? 27.601 49.991 69.617 1.00 22.11 53 ARG B C 1
ATOM 2102 O O . ARG B 1 55 ? 27.756 50.422 70.764 1.00 25.05 53 ARG B O 1
ATOM 2110 N N . ASP B 1 56 ? 26.392 49.841 69.066 1.00 24.02 54 ASP B N 1
ATOM 2111 C CA . ASP B 1 56 ? 25.179 50.188 69.807 1.00 28.06 54 ASP B CA 1
ATOM 2112 C C . ASP B 1 56 ? 24.992 49.298 71.030 1.00 29.44 54 ASP B C 1
ATOM 2113 O O . ASP B 1 56 ? 24.379 49.722 72.016 1.00 28.89 54 ASP B O 1
ATOM 2118 N N . LEU B 1 57 ? 25.492 48.065 70.976 1.00 23.66 55 LEU B N 1
ATOM 2119 C CA . LEU B 1 57 ? 25.410 47.124 72.082 1.00 28.02 55 LEU B CA 1
ATOM 2120 C C . LEU B 1 57 ? 26.640 47.142 72.981 1.00 30.72 55 LEU B C 1
ATOM 2121 O O . LEU B 1 57 ? 26.639 46.469 74.017 1.00 28.18 55 LEU B O 1
ATOM 2126 N N . GLY B 1 58 ? 27.683 47.881 72.611 1.00 24.98 56 GLY B N 1
ATOM 2127 C CA . GLY B 1 58 ? 28.896 47.917 73.405 1.00 22.08 56 GLY B CA 1
ATOM 2128 C C . GLY B 1 58 ? 29.700 46.633 73.429 1.00 28.04 56 GLY B C 1
ATOM 2129 O O . GLY B 1 58 ? 30.383 46.361 74.422 1.00 30.35 56 GLY B O 1
ATOM 2130 N N . ILE B 1 59 ? 29.664 45.843 72.356 1.00 24.52 57 ILE B N 1
ATOM 2131 C CA . ILE B 1 59 ? 30.371 44.568 72.308 1.00 19.80 57 ILE B CA 1
ATOM 2132 C C . ILE B 1 59 ? 31.424 44.606 71.200 1.00 23.07 57 ILE B C 1
ATOM 2133 O O . ILE B 1 59 ? 31.498 45.545 70.412 1.00 22.90 57 ILE B O 1
ATOM 2138 N N . ILE B 1 60 ? 32.229 43.552 71.148 1.00 19.81 58 ILE B N 1
ATOM 2139 C CA . ILE B 1 60 ? 33.336 43.446 70.199 1.00 28.06 58 ILE B CA 1
ATOM 2140 C C . ILE B 1 60 ? 32.811 42.977 68.850 1.00 23.67 58 ILE B C 1
ATOM 2141 O O . ILE B 1 60 ? 32.094 41.977 68.766 1.00 22.54 58 ILE B O 1
ATOM 2146 N N . HIS B 1 61 ? 33.176 43.690 67.789 1.00 22.65 59 HIS B N 1
ATOM 2147 C CA . HIS B 1 61 ? 32.925 43.204 66.434 1.00 19.52 59 HIS B CA 1
ATOM 2148 C C . HIS B 1 61 ? 33.933 42.112 66.103 1.00 19.02 59 HIS B C 1
ATOM 2149 O O . HIS B 1 61 ? 35.148 42.340 66.158 1.00 19.86 59 HIS B O 1
ATOM 2156 N N . ASN B 1 62 ? 33.434 40.933 65.741 1.00 16.17 60 ASN B N 1
ATOM 2157 C CA . ASN B 1 62 ? 34.260 39.721 65.665 1.00 18.29 60 ASN B CA 1
ATOM 2158 C C . ASN B 1 62 ? 34.950 39.586 64.300 1.00 18.84 60 ASN B C 1
ATOM 2159 O O . ASN B 1 62 ? 34.775 38.604 63.576 1.00 19.37 60 ASN B O 1
ATOM 2164 N N . THR B 1 63 ? 35.793 40.572 63.974 1.00 20.99 61 THR B N 1
ATOM 2165 C CA . THR B 1 63 ? 36.493 40.567 62.688 1.00 20.73 61 THR B CA 1
ATOM 2166 C C . THR B 1 63 ? 37.573 39.491 62.590 1.00 26.38 61 THR B C 1
ATOM 2167 O O . THR B 1 63 ? 37.969 39.132 61.476 1.00 22.24 61 THR B O 1
ATOM 2171 N N . LYS B 1 64 ? 38.089 38.986 63.708 1.00 16.60 62 LYS B N 1
ATOM 2172 C CA . LYS B 1 64 ? 39.019 37.872 63.607 1.00 20.18 62 LYS B CA 1
ATOM 2173 C C . LYS B 1 64 ? 38.302 36.544 63.446 1.00 18.75 62 LYS B C 1
ATOM 2174 O O . LYS B 1 64 ? 38.963 35.518 63.282 1.00 21.71 62 LYS B O 1
ATOM 2180 N N . GLU B 1 65 ? 36.971 36.559 63.516 1.00 19.64 63 GLU B N 1
ATOM 2181 C CA . GLU B 1 65 ? 36.132 35.396 63.243 1.00 23.29 63 GLU B CA 1
ATOM 2182 C C . GLU B 1 65 ? 36.471 34.232 64.168 1.00 17.92 63 GLU B C 1
ATOM 2183 O O . GLU B 1 65 ? 36.575 33.082 63.738 1.00 22.99 63 GLU B O 1
ATOM 2189 N N . ILE B 1 66 ? 36.663 34.524 65.454 1.00 15.20 64 ILE B N 1
ATOM 2190 C CA . ILE B 1 66 ? 36.770 33.433 66.408 1.00 22.99 64 ILE B CA 1
ATOM 2191 C C . ILE B 1 66 ? 35.408 32.760 66.551 1.00 22.92 64 ILE B C 1
ATOM 2192 O O . ILE B 1 66 ? 34.347 33.375 66.351 1.00 18.41 64 ILE B O 1
ATOM 2197 N N . SER B 1 67 ? 35.435 31.482 66.896 1.00 19.76 65 SER B N 1
ATOM 2198 C CA . SER B 1 67 ? 34.224 30.693 66.979 1.00 19.31 65 SER B CA 1
ATOM 2199 C C . SER B 1 67 ? 33.601 30.813 68.368 1.00 19.51 65 SER B C 1
ATOM 2200 O O . SER B 1 67 ? 34.200 31.332 69.309 1.00 19.72 65 SER B O 1
ATOM 2203 N N . LEU B 1 68 ? 32.387 30.284 68.493 1.00 18.30 66 LEU B N 1
ATOM 2204 C CA . LEU B 1 68 ? 31.765 30.187 69.809 1.00 21.88 66 LEU B CA 1
ATOM 2205 C C . LEU B 1 68 ? 32.644 29.408 70.779 1.00 19.20 66 LEU B C 1
ATOM 2206 O O . LEU B 1 68 ? 32.838 29.826 71.927 1.00 25.73 66 LEU B O 1
ATOM 2211 N N . ASN B 1 69 ? 33.201 28.279 70.331 1.00 21.93 67 ASN B N 1
ATOM 2212 C CA . ASN B 1 69 ? 34.067 27.488 71.200 1.00 25.53 67 ASN B CA 1
ATOM 2213 C C . ASN B 1 69 ? 35.228 28.321 71.735 1.00 25.00 67 ASN B C 1
ATOM 2214 O O . ASN B 1 69 ? 35.597 28.202 72.911 1.00 24.21 67 ASN B O 1
ATOM 2219 N N . MET B 1 70 ? 35.798 29.194 70.896 1.00 22.06 68 MET B N 1
ATOM 2220 C CA . MET B 1 70 ? 36.906 30.040 71.337 1.00 23.86 68 MET B CA 1
ATOM 2221 C C . MET B 1 70 ? 36.435 31.137 72.274 1.00 23.86 68 MET B C 1
ATOM 2222 O O . MET B 1 70 ? 37.174 31.542 73.179 1.00 26.24 68 MET B O 1
ATOM 2227 N N . VAL B 1 71 ? 35.230 31.660 72.052 1.00 22.69 69 VAL B N 1
ATOM 2228 C CA . VAL B 1 71 ? 34.678 32.624 72.991 1.00 23.04 69 VAL B CA 1
ATOM 2229 C C . VAL B 1 71 ? 34.540 31.988 74.367 1.00 25.51 69 VAL B C 1
ATOM 2230 O O . VAL B 1 71 ? 34.944 32.563 75.383 1.00 28.53 69 VAL B O 1
ATOM 2234 N N . ILE B 1 72 ? 33.980 30.782 74.414 1.00 25.25 70 ILE B N 1
ATOM 2235 C CA . ILE B 1 72 ? 33.769 30.133 75.699 1.00 27.08 70 ILE B CA 1
ATOM 2236 C C . ILE B 1 72 ? 35.099 29.742 76.329 1.00 32.74 70 ILE B C 1
ATOM 2237 O O . ILE B 1 72 ? 35.249 29.798 77.558 1.00 36.05 70 ILE B O 1
ATOM 2242 N N . ASP B 1 73 ? 36.096 29.385 75.507 1.00 27.71 71 ASP B N 1
ATOM 2243 C CA . ASP B 1 73 ? 37.441 29.150 76.025 1.00 34.67 71 ASP B CA 1
ATOM 2244 C C . ASP B 1 73 ? 37.957 30.358 76.787 1.00 32.48 71 ASP B C 1
ATOM 2245 O O . ASP B 1 73 ? 38.659 30.209 77.791 1.00 35.16 71 ASP B O 1
ATOM 2250 N N . ARG B 1 74 ? 37.622 31.563 76.322 1.00 32.37 72 ARG B N 1
ATOM 2251 C CA . ARG B 1 74 ? 38.067 32.784 76.978 1.00 30.44 72 ARG B CA 1
ATOM 2252 C C . ARG B 1 74 ? 37.294 33.083 78.252 1.00 38.85 72 ARG B C 1
ATOM 2253 O O . ARG B 1 74 ? 37.660 34.019 78.974 1.00 39.06 72 ARG B O 1
ATOM 2261 N N . ALA B 1 75 ? 36.243 32.319 78.541 1.00 36.59 73 ALA B N 1
ATOM 2262 C CA . ALA B 1 75 ? 35.449 32.467 79.753 1.00 35.95 73 ALA B CA 1
ATOM 2263 C C . ALA B 1 75 ? 35.559 31.267 80.680 1.00 32.19 73 ALA B C 1
ATOM 2264 O O . ALA B 1 75 ? 35.679 31.435 81.895 1.00 38.29 73 ALA B O 1
ATOM 2266 N N . ILE B 1 76 ? 35.516 30.064 80.123 1.00 34.04 74 ILE B N 1
ATOM 2267 C CA . ILE B 1 76 ? 35.542 28.811 80.873 1.00 40.02 74 ILE B CA 1
ATOM 2268 C C . ILE B 1 76 ? 36.498 27.863 80.163 1.00 35.45 74 ILE B C 1
ATOM 2269 O O . ILE B 1 76 ? 36.117 27.239 79.163 1.00 43.80 74 ILE B O 1
ATOM 2274 N N . PRO B 1 77 ? 37.731 27.724 80.641 1.00 43.32 75 PRO B N 1
ATOM 2275 C CA . PRO B 1 77 ? 38.715 26.892 79.926 1.00 40.53 75 PRO B CA 1
ATOM 2276 C C . PRO B 1 77 ? 38.261 25.468 79.641 1.00 37.74 75 PRO B C 1
ATOM 2277 O O . PRO B 1 77 ? 38.638 24.909 78.601 1.00 38.26 75 PRO B O 1
ATOM 2281 N N . ILE B 1 78 ? 37.462 24.859 80.511 1.00 39.21 76 ILE B N 1
ATOM 2282 C CA . ILE B 1 78 ? 37.036 23.473 80.337 1.00 37.18 76 ILE B CA 1
ATOM 2283 C C . ILE B 1 78 ? 35.570 23.463 79.935 1.00 43.85 76 ILE B C 1
ATOM 2284 O O . ILE B 1 78 ? 34.709 23.913 80.700 1.00 36.70 76 ILE B O 1
ATOM 2289 N N . HIS B 1 79 ? 35.281 22.920 78.753 1.00 41.49 77 HIS B N 1
ATOM 2290 C CA . HIS B 1 79 ? 33.896 22.832 78.310 1.00 36.13 77 HIS B CA 1
ATOM 2291 C C . HIS B 1 79 ? 33.785 21.829 77.168 1.00 36.62 77 HIS B C 1
ATOM 2292 O O . HIS B 1 79 ? 34.777 21.576 76.473 1.00 40.63 77 HIS B O 1
ATOM 2299 N N . PRO B 1 80 ? 32.617 21.228 76.948 1.00 29.53 78 PRO B N 1
ATOM 2300 C CA . PRO B 1 80 ? 32.465 20.322 75.810 1.00 34.60 78 PRO B CA 1
ATOM 2301 C C . PRO B 1 80 ? 32.525 21.085 74.495 1.00 34.48 78 PRO B C 1
ATOM 2302 O O . PRO B 1 80 ? 32.311 22.297 74.436 1.00 35.88 78 PRO B O 1
ATOM 2306 N N . THR B 1 81 ? 32.827 20.345 73.433 1.00 29.30 79 THR B N 1
ATOM 2307 C CA . THR B 1 81 ? 32.878 20.912 72.091 1.00 33.42 79 THR B CA 1
ATOM 2308 C C . THR B 1 81 ? 31.462 21.251 71.637 1.00 28.70 79 THR B C 1
ATOM 2309 O O . THR B 1 81 ? 30.597 20.371 71.573 1.00 32.82 79 THR B O 1
ATOM 2313 N N . PHE B 1 82 ? 31.214 22.524 71.350 1.00 24.78 80 PHE B N 1
ATOM 2314 C CA . PHE B 1 82 ? 29.926 22.932 70.818 1.00 22.81 80 PHE B CA 1
ATOM 2315 C C . PHE B 1 82 ? 29.950 22.921 69.296 1.00 26.81 80 PHE B C 1
ATOM 2316 O O . PHE B 1 82 ? 30.990 22.738 68.658 1.00 24.84 80 PHE B O 1
ATOM 2324 N N . GLN B 1 83 ? 28.775 23.120 68.713 1.00 23.09 81 GLN B N 1
ATOM 2325 C CA . GLN B 1 83 ? 28.700 23.293 67.272 1.00 24.63 81 GLN B CA 1
ATOM 2326 C C . GLN B 1 83 ? 29.559 24.485 66.853 1.00 24.33 81 GLN B C 1
ATOM 2327 O O . GLN B 1 83 ? 29.821 25.403 67.639 1.00 21.25 81 GLN B O 1
ATOM 2333 N N . HIS B 1 84 ? 30.017 24.451 65.611 1.00 24.75 82 HIS B N 1
ATOM 2334 C CA . HIS B 1 84 ? 30.818 25.544 65.083 1.00 21.59 82 HIS B CA 1
ATOM 2335 C C . HIS B 1 84 ? 29.902 26.700 64.713 1.00 18.05 82 HIS B C 1
ATOM 2336 O O . HIS B 1 84 ? 29.006 26.547 63.880 1.00 23.33 82 HIS B O 1
ATOM 2343 N N . ILE B 1 85 ? 30.125 27.842 65.355 1.00 20.57 83 ILE B N 1
ATOM 2344 C CA . ILE B 1 85 ? 29.403 29.083 65.109 1.00 22.29 83 ILE B CA 1
ATOM 2345 C C . ILE B 1 85 ? 30.435 30.202 65.113 1.00 20.39 83 ILE B C 1
ATOM 2346 O O . ILE B 1 85 ? 31.350 30.199 65.941 1.00 20.69 83 ILE B O 1
ATOM 2351 N N . VAL B 1 86 ? 30.288 31.157 64.210 1.00 22.33 84 VAL B N 1
ATOM 2352 C CA . VAL B 1 86 ? 31.062 32.394 64.235 1.00 18.35 84 VAL B CA 1
ATOM 2353 C C . VAL B 1 86 ? 30.094 33.552 64.398 1.00 17.87 84 VAL B C 1
ATOM 2354 O O . VAL B 1 86 ? 29.437 33.969 63.437 1.00 22.56 84 VAL B O 1
ATOM 2358 N N . PRO B 1 87 ? 29.961 34.102 65.599 1.00 20.29 85 PRO B N 1
ATOM 2359 C CA . PRO B 1 87 ? 29.028 35.212 65.805 1.00 21.06 85 PRO B CA 1
ATOM 2360 C C . PRO B 1 87 ? 29.570 36.500 65.200 1.00 20.82 85 PRO B C 1
ATOM 2361 O O . PRO B 1 87 ? 30.777 36.686 65.030 1.00 17.30 85 PRO B O 1
ATOM 2365 N N . ASP B 1 88 ? 28.646 37.404 64.881 1.00 20.11 86 ASP B N 1
ATOM 2366 C CA . ASP B 1 88 ? 29.057 38.707 64.361 1.00 18.83 86 ASP B CA 1
ATOM 2367 C C . ASP B 1 88 ? 29.742 39.545 65.433 1.00 23.33 86 ASP B C 1
ATOM 2368 O O . ASP B 1 88 ? 30.637 40.343 65.131 1.00 19.50 86 ASP B O 1
ATOM 2373 N N . GLY B 1 89 ? 29.327 39.391 66.680 1.00 21.72 87 GLY B N 1
ATOM 2374 C CA . GLY B 1 89 ? 29.941 40.125 67.765 1.00 18.69 87 GLY B CA 1
ATOM 2375 C C . GLY B 1 89 ? 29.779 39.347 69.045 1.00 23.04 87 GLY B C 1
ATOM 2376 O O . GLY B 1 89 ? 28.972 38.411 69.127 1.00 19.00 87 GLY B O 1
ATOM 2377 N N . TYR B 1 90 ? 30.569 39.735 70.043 1.00 18.16 88 TYR B N 1
ATOM 2378 C CA . TYR B 1 90 ? 30.519 39.073 71.341 1.00 22.11 88 TYR B CA 1
ATOM 2379 C C . TYR B 1 90 ? 31.149 39.974 72.390 1.00 27.04 88 TYR B C 1
ATOM 2380 O O . TYR B 1 90 ? 31.886 40.911 72.074 1.00 20.53 88 TYR B O 1
ATOM 2389 N N . THR B 1 91 ? 30.860 39.664 73.649 1.00 27.08 89 THR B N 1
ATOM 2390 C CA . THR B 1 91 ? 31.668 40.181 74.741 1.00 26.00 89 THR B CA 1
ATOM 2391 C C . THR B 1 91 ? 31.579 39.210 75.911 1.00 32.83 89 THR B C 1
ATOM 2392 O O . THR B 1 91 ? 30.582 38.500 76.076 1.00 28.36 89 THR B O 1
ATOM 2396 N N . ILE B 1 92 ? 32.656 39.151 76.691 1.00 29.65 90 ILE B N 1
ATOM 2397 C CA . ILE B 1 92 ? 32.720 38.356 77.911 1.00 34.83 90 ILE B CA 1
ATOM 2398 C C . ILE B 1 92 ? 32.844 39.318 79.080 1.00 34.50 90 ILE B C 1
ATOM 2399 O O . ILE B 1 92 ? 33.858 40.016 79.224 1.00 29.94 90 ILE B O 1
ATOM 2404 N N . ASP B 1 93 ? 31.813 39.359 79.912 1.00 32.76 91 ASP B N 1
ATOM 2405 C CA . ASP B 1 93 ? 31.807 40.170 81.124 1.00 39.87 91 ASP B CA 1
ATOM 2406 C C . ASP B 1 93 ? 32.101 39.227 82.287 1.00 39.79 91 ASP B C 1
ATOM 2407 O O . ASP B 1 93 ? 31.201 38.557 82.797 1.00 35.55 91 ASP B O 1
ATOM 2412 N N . ARG B 1 94 ? 33.368 39.155 82.694 1.00 42.94 92 ARG B N 1
ATOM 2413 C CA . ARG B 1 94 ? 33.723 38.247 83.781 1.00 42.90 92 ARG B CA 1
ATOM 2414 C C . ARG B 1 94 ? 33.237 38.769 85.122 1.00 48.97 92 ARG B C 1
ATOM 2415 O O . ARG B 1 94 ? 33.027 37.981 86.051 1.00 51.19 92 ARG B O 1
ATOM 2423 N N . ALA B 1 95 ? 33.056 40.086 85.239 1.00 45.00 93 ALA B N 1
ATOM 2424 C CA . ALA B 1 95 ? 32.487 40.653 86.456 1.00 53.73 93 ALA B CA 1
ATOM 2425 C C . ALA B 1 95 ? 31.076 40.129 86.691 1.00 46.84 93 ALA B C 1
ATOM 2426 O O . ALA B 1 95 ? 30.752 39.649 87.783 1.00 49.31 93 ALA B O 1
ATOM 2428 N N . ASN B 1 96 ? 30.228 40.204 85.669 1.00 44.38 94 ASN B N 1
ATOM 2429 C CA . ASN B 1 96 ? 28.842 39.769 85.750 1.00 38.94 94 ASN B CA 1
ATOM 2430 C C . ASN B 1 96 ? 28.638 38.327 85.314 1.00 34.49 94 ASN B C 1
ATOM 2431 O O . ASN B 1 96 ? 27.490 37.894 85.203 1.00 32.67 94 ASN B O 1
ATOM 2436 N N . MET B 1 97 ? 29.716 37.582 85.063 1.00 35.59 95 MET B N 1
ATOM 2437 C CA . MET B 1 97 ? 29.635 36.207 84.571 1.00 33.38 95 MET B CA 1
ATOM 2438 C C . MET B 1 97 ? 28.619 36.096 83.437 1.00 33.48 95 MET B C 1
ATOM 2439 O O . MET B 1 97 ? 27.675 35.300 83.483 1.00 24.66 95 MET B O 1
ATOM 2444 N N . THR B 1 98 ? 28.798 36.936 82.420 1.00 30.85 96 THR B N 1
ATOM 2445 C CA . THR B 1 98 ? 27.852 37.028 81.317 1.00 27.96 96 THR B CA 1
ATOM 2446 C C . THR B 1 98 ? 28.607 37.020 79.995 1.00 30.95 96 THR B C 1
ATOM 2447 O O . THR B 1 98 ? 29.635 37.695 79.857 1.00 27.57 96 THR B O 1
ATOM 2451 N N . ILE B 1 99 ? 28.111 36.233 79.045 1.00 25.67 97 ILE B N 1
ATOM 2452 C CA . ILE B 1 99 ? 28.573 36.247 77.662 1.00 25.54 97 ILE B CA 1
ATOM 2453 C C . ILE B 1 99 ? 27.428 36.755 76.801 1.00 25.49 97 ILE B C 1
ATOM 2454 O O . ILE B 1 99 ? 26.283 36.323 76.972 1.00 25.20 97 ILE B O 1
ATOM 2459 N N . ILE B 1 100 ? 27.728 37.683 75.893 1.00 20.59 98 ILE B N 1
ATOM 2460 C CA . ILE B 1 100 ? 26.768 38.152 74.902 1.00 22.82 98 ILE B CA 1
ATOM 2461 C C . ILE B 1 100 ? 27.277 37.750 73.521 1.00 26.28 98 ILE B C 1
ATOM 2462 O O . ILE B 1 100 ? 28.482 37.820 73.254 1.00 22.14 98 ILE B O 1
ATOM 2467 N N . VAL B 1 101 ? 26.372 37.292 72.658 1.00 22.74 99 VAL B N 1
ATOM 2468 C CA . VAL B 1 101 ? 26.689 37.067 71.251 1.00 20.43 99 VAL B CA 1
ATOM 2469 C C . VAL B 1 101 ? 25.636 37.756 70.396 1.00 26.42 99 VAL B C 1
ATOM 2470 O O . VAL B 1 101 ? 24.455 37.822 70.752 1.00 24.73 99 VAL B O 1
ATOM 2474 N N . LEU B 1 102 ? 26.077 38.273 69.252 1.00 24.05 100 LEU B N 1
ATOM 2475 C CA . LEU B 1 102 ? 25.230 39.024 68.344 1.00 20.41 100 LEU B CA 1
ATOM 2476 C C . LEU B 1 102 ? 25.202 38.342 66.985 1.00 21.31 100 LEU B C 1
ATOM 2477 O O . LEU B 1 102 ? 26.248 37.930 66.467 1.00 21.37 100 LEU B O 1
ATOM 2482 N N . GLU B 1 103 ? 24.005 38.224 66.416 1.00 18.99 101 GLU B N 1
ATOM 2483 C CA . GLU B 1 103 ? 23.806 37.861 65.014 1.00 17.29 101 GLU B CA 1
ATOM 2484 C C . GLU B 1 103 ? 23.034 39.002 64.368 1.00 22.95 101 GLU B C 1
ATOM 2485 O O . GLU B 1 103 ? 21.880 39.261 64.731 1.00 22.02 101 GLU B O 1
ATOM 2491 N N . ALA B 1 104 ? 23.663 39.688 63.417 1.00 21.50 102 ALA B N 1
ATOM 2492 C CA . ALA B 1 104 ? 23.066 40.862 62.788 1.00 18.30 102 ALA B CA 1
ATOM 2493 C C . ALA B 1 104 ? 22.909 40.634 61.294 1.00 19.20 102 ALA B C 1
ATOM 2494 O O . ALA B 1 104 ? 23.788 40.054 60.646 1.00 19.23 102 ALA B O 1
ATOM 2496 N N . SER B 1 105 ? 21.798 41.105 60.743 1.00 15.97 103 SER B N 1
ATOM 2497 C CA . SER B 1 105 ? 21.561 40.958 59.316 1.00 19.58 103 SER B CA 1
ATOM 2498 C C . SER B 1 105 ? 20.591 42.036 58.874 1.00 18.07 103 SER B C 1
ATOM 2499 O O . SER B 1 105 ? 19.914 42.670 59.694 1.00 22.10 103 SER B O 1
ATOM 2502 N N . THR B 1 106 ? 20.515 42.225 57.563 1.00 18.45 104 THR B N 1
ATOM 2503 C CA . THR B 1 106 ? 19.476 43.038 56.956 1.00 17.99 104 THR B CA 1
ATOM 2504 C C . THR B 1 106 ? 18.636 42.162 56.048 1.00 19.58 104 THR B C 1
ATOM 2505 O O . THR B 1 106 ? 19.163 41.291 55.348 1.00 21.53 104 THR B O 1
ATOM 2509 N N . ARG B 1 107 ? 17.324 42.387 56.090 1.00 19.24 105 ARG B N 1
ATOM 2510 C CA . ARG B 1 107 ? 16.360 41.734 55.214 1.00 19.40 105 ARG B CA 1
ATOM 2511 C C . ARG B 1 107 ? 15.247 42.744 55.017 1.00 19.60 105 ARG B C 1
ATOM 2512 O O . ARG B 1 107 ? 14.757 43.304 56.002 1.00 22.73 105 ARG B O 1
ATOM 2520 N N . SER B 1 108 ? 14.860 42.984 53.765 1.00 17.39 106 SER B N 1
ATOM 2521 C CA . SER B 1 108 ? 13.968 44.112 53.499 1.00 28.90 106 SER B CA 1
ATOM 2522 C C . SER B 1 108 ? 12.549 43.836 53.990 1.00 31.58 106 SER B C 1
ATOM 2523 O O . SER B 1 108 ? 11.868 44.748 54.474 1.00 30.72 106 SER B O 1
ATOM 2526 N N . MET B 1 109 ? 12.095 42.590 53.888 1.00 23.48 107 MET B N 1
ATOM 2527 C CA . MET B 1 109 ? 10.715 42.213 54.201 1.00 28.15 107 MET B CA 1
ATOM 2528 C C . MET B 1 109 ? 10.617 41.618 55.596 1.00 30.12 107 MET B C 1
ATOM 2529 O O . MET B 1 109 ? 11.423 40.741 55.948 1.00 27.42 107 MET B O 1
ATOM 2534 N N . PRO B 1 110 ? 9.627 42.032 56.394 1.00 31.81 108 PRO B N 1
ATOM 2535 C CA . PRO B 1 110 ? 9.534 41.519 57.772 1.00 25.30 108 PRO B CA 1
ATOM 2536 C C . PRO B 1 110 ? 9.399 40.015 57.862 1.00 24.78 108 PRO B C 1
ATOM 2537 O O . PRO B 1 110 ? 9.888 39.425 58.836 1.00 28.87 108 PRO B O 1
ATOM 2541 N N . SER B 1 111 ? 8.754 39.364 56.889 1.00 26.64 109 SER B N 1
ATOM 2542 C CA . SER B 1 111 ? 8.641 37.910 56.957 1.00 34.13 109 SER B CA 1
ATOM 2543 C C . SER B 1 111 ? 9.992 37.248 56.722 1.00 27.55 109 SER B C 1
ATOM 2544 O O . SER B 1 111 ? 10.279 36.191 57.298 1.00 29.84 109 SER B O 1
ATOM 2547 N N . ASP B 1 112 ? 10.827 37.845 55.865 1.00 24.17 110 ASP B N 1
ATOM 2548 C CA . ASP B 1 112 ? 12.204 37.376 55.726 1.00 28.88 110 ASP B CA 1
ATOM 2549 C C . ASP B 1 112 ? 13.022 37.680 56.974 1.00 24.50 110 ASP B C 1
ATOM 2550 O O . ASP B 1 112 ? 13.870 36.875 57.376 1.00 25.68 110 ASP B O 1
ATOM 2555 N N . GLN B 1 113 ? 12.789 38.841 57.599 1.00 22.29 111 GLN B N 1
ATOM 2556 C CA . GLN B 1 113 ? 13.433 39.123 58.878 1.00 25.17 111 GLN B CA 1
ATOM 2557 C C . GLN B 1 113 ? 13.137 38.031 59.899 1.00 27.61 111 GLN B C 1
ATOM 2558 O O . GLN B 1 113 ? 14.038 37.593 60.630 1.00 22.63 111 GLN B O 1
ATOM 2564 N N . LYS B 1 114 ? 11.882 37.570 59.959 1.00 26.34 112 LYS B N 1
ATOM 2565 C CA . LYS B 1 114 ? 11.514 36.573 60.961 1.00 26.89 112 LYS B CA 1
ATOM 2566 C C . LYS B 1 114 ? 12.221 35.251 60.709 1.00 20.77 112 LYS B C 1
ATOM 2567 O O . LYS B 1 114 ? 12.726 34.624 61.648 1.00 24.84 112 LYS B O 1
ATOM 2573 N N . ARG B 1 115 ? 12.256 34.811 59.449 1.00 22.68 113 ARG B N 1
ATOM 2574 C CA . ARG B 1 115 ? 12.903 33.547 59.113 1.00 32.15 113 ARG B CA 1
ATOM 2575 C C . ARG B 1 115 ? 14.405 33.630 59.331 1.00 26.39 113 ARG B C 1
ATOM 2576 O O . ARG B 1 115 ? 15.024 32.671 59.809 1.00 25.94 113 ARG B O 1
ATOM 2584 N N . LYS B 1 116 ? 15.006 34.770 58.985 1.00 24.28 114 LYS B N 1
ATOM 2585 C CA . LYS B 1 116 ? 16.429 34.960 59.256 1.00 23.96 114 LYS B CA 1
ATOM 2586 C C . LYS B 1 116 ? 16.710 34.878 60.748 1.00 19.04 114 LYS B C 1
ATOM 2587 O O . LYS B 1 116 ? 17.624 34.167 61.179 1.00 22.49 114 LYS B O 1
ATOM 2593 N N . ILE B 1 117 ? 15.930 35.600 61.555 1.00 19.73 115 ILE B N 1
ATOM 2594 C CA . ILE B 1 117 ? 16.122 35.563 63.002 1.00 22.10 115 ILE B CA 1
ATOM 2595 C C . ILE B 1 117 ? 15.989 34.136 63.520 1.00 23.53 115 ILE B C 1
ATOM 2596 O O . ILE B 1 117 ? 16.777 33.686 64.365 1.00 25.17 115 ILE B O 1
ATOM 2601 N N . THR B 1 118 ? 15.003 33.397 63.011 1.00 25.39 116 THR B N 1
ATOM 2602 C CA . THR B 1 118 ? 14.814 32.016 63.450 1.00 26.91 116 THR B CA 1
ATOM 2603 C C . THR B 1 118 ? 16.012 31.154 63.075 1.00 22.56 116 THR B C 1
ATOM 2604 O O . THR B 1 118 ? 16.527 30.395 63.901 1.00 23.57 116 THR B O 1
ATOM 2608 N N . SER B 1 119 ? 16.471 31.258 61.824 1.00 24.62 117 SER B N 1
ATOM 2609 C CA . SER B 1 119 ? 17.621 30.467 61.404 1.00 23.61 117 SER B CA 1
ATOM 2610 C C . SER B 1 119 ? 18.855 30.803 62.231 1.00 23.73 117 SER B C 1
ATOM 2611 O O . SER B 1 119 ? 19.635 29.911 62.578 1.00 21.92 117 SER B O 1
ATOM 2614 N N . ASP B 1 120 ? 19.053 32.086 62.558 1.00 26.44 118 ASP B N 1
ATOM 2615 C CA . ASP B 1 120 ? 20.244 32.478 63.308 1.00 26.42 118 ASP B CA 1
ATOM 2616 C C . ASP B 1 120 ? 20.182 31.986 64.751 1.00 27.35 118 ASP B C 1
ATOM 2617 O O . ASP B 1 120 ? 21.172 31.475 65.289 1.00 22.50 118 ASP B O 1
ATOM 2622 N N . LYS B 1 121 ? 19.031 32.140 65.402 1.00 23.42 119 LYS B N 1
ATOM 2623 C CA . LYS B 1 121 ? 18.938 31.697 66.788 1.00 23.05 119 LYS B CA 1
ATOM 2624 C C . LYS B 1 121 ? 19.023 30.180 66.894 1.00 22.40 119 LYS B C 1
ATOM 2625 O O . LYS B 1 121 ? 19.536 29.660 67.886 1.00 25.57 119 LYS B O 1
ATOM 2631 N N . LEU B 1 122 ? 18.558 29.453 65.878 1.00 24.31 120 LEU B N 1
ATOM 2632 C CA . LEU B 1 122 ? 18.580 27.996 65.957 1.00 22.25 120 LEU B CA 1
ATOM 2633 C C . LEU B 1 122 ? 19.995 27.429 65.947 1.00 27.21 120 LEU B C 1
ATOM 2634 O O . LEU B 1 122 ? 20.194 26.297 66.400 1.00 22.64 120 LEU B O 1
ATOM 2639 N N . LYS B 1 123 ? 20.979 28.179 65.438 1.00 21.18 121 LYS B N 1
ATOM 2640 C CA . LYS B 1 123 ? 22.359 27.698 65.471 1.00 19.44 121 LYS B CA 1
ATOM 2641 C C . LYS B 1 123 ? 22.797 27.365 66.888 1.00 20.88 121 LYS B C 1
ATOM 2642 O O . LYS B 1 123 ? 23.644 26.487 67.086 1.00 22.24 121 LYS B O 1
ATOM 2648 N N . TYR B 1 124 ? 22.251 28.074 67.874 1.00 20.20 122 TYR B N 1
ATOM 2649 C CA . TYR B 1 124 ? 22.747 28.068 69.240 1.00 20.23 122 TYR B CA 1
ATOM 2650 C C . TYR B 1 124 ? 22.056 27.037 70.140 1.00 23.06 122 TYR B C 1
ATOM 2651 O O . TYR B 1 124 ? 22.219 27.103 71.362 1.00 29.18 122 TYR B O 1
ATOM 2660 N N . SER B 1 125 ? 21.313 26.091 69.572 1.00 24.94 123 SER B N 1
ATOM 2661 C CA . SER B 1 125 ? 20.587 25.107 70.373 1.00 31.38 123 SER B CA 1
ATOM 2662 C C . SER B 1 125 ? 21.498 24.423 71.386 1.00 29.17 123 SER B C 1
ATOM 2663 O O . SER B 1 125 ? 22.563 23.901 71.036 1.00 27.85 123 SER B O 1
ATOM 2666 N N . GLY B 1 126 ? 21.076 24.441 72.653 1.00 28.98 124 GLY B N 1
ATOM 2667 C CA . GLY B 1 126 ? 21.770 23.751 73.717 1.00 31.05 124 GLY B CA 1
ATOM 2668 C C . GLY B 1 126 ? 22.833 24.560 74.433 1.00 35.66 124 GLY B C 1
ATOM 2669 O O . GLY B 1 126 ? 23.151 24.250 75.585 1.00 33.62 124 GLY B O 1
ATOM 2670 N N . VAL B 1 127 ? 23.373 25.601 73.797 1.00 25.37 125 VAL B N 1
ATOM 2671 C CA . VAL B 1 127 ? 24.517 26.316 74.357 1.00 29.60 125 VAL B CA 1
ATOM 2672 C C . VAL B 1 127 ? 24.136 27.026 75.651 1.00 27.42 125 VAL B C 1
ATOM 2673 O O . VAL B 1 127 ? 24.865 26.965 76.652 1.00 28.94 125 VAL B O 1
ATOM 2677 N N . GLU B 1 128 ? 23.003 27.729 75.650 1.00 23.10 126 GLU B N 1
ATOM 2678 C CA . GLU B 1 128 ? 22.628 28.495 76.833 1.00 27.49 126 GLU B CA 1
ATOM 2679 C C . GLU B 1 128 ? 22.487 27.586 78.050 1.00 26.53 126 GLU B C 1
ATOM 2680 O O . GLU B 1 128 ? 22.958 27.921 79.141 1.00 26.86 126 GLU B O 1
ATOM 2686 N N . ASP B 1 129 ? 21.848 26.427 77.873 1.00 31.33 127 ASP B N 1
ATOM 2687 C CA . ASP B 1 129 ? 21.690 25.483 78.976 1.00 32.47 127 ASP B CA 1
ATOM 2688 C C . ASP B 1 129 ? 23.030 25.102 79.579 1.00 27.04 127 ASP B C 1
ATOM 2689 O O . ASP B 1 129 ? 23.171 25.047 80.805 1.00 29.38 127 ASP B O 1
ATOM 2694 N N . HIS B 1 130 ? 24.030 24.834 78.736 1.00 28.35 128 HIS B N 1
ATOM 2695 C CA . HIS B 1 130 ? 25.336 24.441 79.259 1.00 27.74 128 HIS B CA 1
ATOM 2696 C C . HIS B 1 130 ? 25.967 25.561 80.068 1.00 27.68 128 HIS B C 1
ATOM 2697 O O . HIS B 1 130 ? 26.582 25.312 81.110 1.00 28.50 128 HIS B O 1
ATOM 2704 N N . LEU B 1 131 ? 25.820 26.806 79.613 1.00 22.95 129 LEU B N 1
ATOM 2705 C CA . LEU B 1 131 ? 26.452 27.911 80.318 1.00 25.52 129 LEU B CA 1
ATOM 2706 C C . LEU B 1 131 ? 25.704 28.245 81.603 1.00 26.49 129 LEU B C 1
ATOM 2707 O O . LEU B 1 131 ? 26.326 28.522 82.633 1.00 23.26 129 LEU B O 1
ATOM 2712 N N . LYS B 1 132 ? 24.373 28.242 81.566 1.00 23.01 130 LYS B N 1
ATOM 2713 C CA . LYS B 1 132 ? 23.632 28.516 82.795 1.00 30.00 130 LYS B CA 1
ATOM 2714 C C . LYS B 1 132 ? 23.920 27.456 83.850 1.00 26.15 130 LYS B C 1
ATOM 2715 O O . LYS B 1 132 ? 23.981 27.765 85.045 1.00 23.61 130 LYS B O 1
ATOM 2721 N N . HIS B 1 133 ? 24.136 26.214 83.417 1.00 25.31 131 HIS B N 1
ATOM 2722 C CA . HIS B 1 133 ? 24.522 25.150 84.336 1.00 26.59 131 HIS B CA 1
ATOM 2723 C C . HIS B 1 133 ? 25.783 25.511 85.111 1.00 34.63 131 HIS B C 1
ATOM 2724 O O . HIS B 1 133 ? 25.964 25.060 86.246 1.00 28.51 131 HIS B O 1
ATOM 2731 N N . GLU B 1 134 ? 26.659 26.326 84.525 1.00 31.69 132 GLU B N 1
ATOM 2732 C CA . GLU B 1 134 ? 27.884 26.752 85.185 1.00 25.59 132 GLU B CA 1
ATOM 2733 C C . GLU B 1 134 ? 27.728 28.080 85.909 1.00 27.38 132 GLU B C 1
ATOM 2734 O O . GLU B 1 134 ? 28.729 28.642 86.367 1.00 28.07 132 GLU B O 1
ATOM 2740 N N . GLY B 1 135 ? 26.508 28.603 86.010 1.00 25.14 133 GLY B N 1
ATOM 2741 C CA . GLY B 1 135 ? 26.302 29.867 86.692 1.00 29.07 133 GLY B CA 1
ATOM 2742 C C . GLY B 1 135 ? 26.512 31.098 85.837 1.00 26.00 133 GLY B C 1
ATOM 2743 O O . GLY B 1 135 ? 26.500 32.213 86.369 1.00 25.35 133 GLY B O 1
ATOM 2744 N N . TRP B 1 136 ? 26.715 30.931 84.534 1.00 25.63 134 TRP B N 1
ATOM 2745 C CA . TRP B 1 136 ? 26.913 32.040 83.612 1.00 27.18 134 TRP B CA 1
ATOM 2746 C C . TRP B 1 136 ? 25.606 32.399 82.914 1.00 26.80 134 TRP B C 1
ATOM 2747 O O . TRP B 1 136 ? 24.699 31.576 82.772 1.00 28.38 134 TRP B O 1
ATOM 2758 N N . LEU B 1 137 ? 25.521 33.649 82.476 1.00 26.55 135 LEU B N 1
ATOM 2759 C CA . LEU B 1 137 ? 24.476 34.077 81.558 1.00 26.42 135 LEU B CA 1
ATOM 2760 C C . LEU B 1 137 ? 25.013 34.034 80.129 1.00 24.27 135 LEU B C 1
ATOM 2761 O O . LEU B 1 137 ? 26.177 34.356 79.878 1.00 27.82 135 LEU B O 1
ATOM 2766 N N . PHE B 1 138 ? 24.166 33.617 79.199 1.00 23.07 136 PHE B N 1
ATOM 2767 C CA . PHE B 1 138 ? 24.518 33.549 77.784 1.00 29.08 136 PHE B CA 1
ATOM 2768 C C . PHE B 1 138 ? 23.375 34.216 77.028 1.00 25.26 136 PHE B C 1
ATOM 2769 O O . PHE B 1 138 ? 22.316 33.619 76.833 1.00 27.34 136 PHE B O 1
ATOM 2777 N N . ASN B 1 139 ? 23.581 35.460 76.613 1.00 26.39 137 ASN B N 1
ATOM 2778 C CA A ASN B 1 139 ? 22.543 36.269 75.983 0.48 28.13 137 ASN B CA 1
ATOM 2779 C CA B ASN B 1 139 ? 22.532 36.249 75.983 0.52 28.12 137 ASN B CA 1
ATOM 2780 C C . ASN B 1 139 ? 22.783 36.311 74.479 1.00 30.43 137 ASN B C 1
ATOM 2781 O O . ASN B 1 139 ? 23.782 36.881 74.022 1.00 28.44 137 ASN B O 1
ATOM 2790 N N . ILE B 1 140 ? 21.868 35.724 73.714 1.00 28.49 138 ILE B N 1
ATOM 2791 C CA . ILE B 1 140 ? 21.953 35.684 72.259 1.00 30.44 138 ILE B CA 1
ATOM 2792 C C . ILE B 1 140 ? 21.090 36.816 71.729 1.00 34.07 138 ILE B C 1
ATOM 2793 O O . ILE B 1 140 ? 19.864 36.779 71.854 1.00 32.20 138 ILE B O 1
ATOM 2798 N N . ILE B 1 141 ? 21.721 37.826 71.141 1.00 26.80 139 ILE B N 1
ATOM 2799 C CA . ILE B 1 141 ? 21.008 38.950 70.549 1.00 21.81 139 ILE B CA 1
ATOM 2800 C C . ILE B 1 141 ? 20.991 38.747 69.040 1.00 29.72 139 ILE B C 1
ATOM 2801 O O . ILE B 1 141 ? 22.045 38.622 68.405 1.00 26.28 139 ILE B O 1
ATOM 2806 N N . VAL B 1 142 ? 19.796 38.691 68.466 1.00 22.79 140 VAL B N 1
ATOM 2807 C CA . VAL B 1 142 ? 19.607 38.442 67.044 1.00 27.83 140 VAL B CA 1
ATOM 2808 C C . VAL B 1 142 ? 18.807 39.608 66.484 1.00 24.91 140 VAL B C 1
ATOM 2809 O O . VAL B 1 142 ? 17.669 39.848 66.907 1.00 28.55 140 VAL B O 1
ATOM 2813 N N . ILE B 1 143 ? 19.407 40.341 65.551 1.00 25.03 141 ILE B N 1
ATOM 2814 C CA . ILE B 1 143 ? 18.818 41.543 64.971 1.00 21.27 141 ILE B CA 1
ATOM 2815 C C . ILE B 1 143 ? 18.750 41.363 63.463 1.00 24.58 141 ILE B C 1
ATOM 2816 O O . ILE B 1 143 ? 19.762 41.049 62.827 1.00 21.92 141 ILE B O 1
ATOM 2821 N N . SER B 1 144 ? 17.567 41.566 62.889 1.00 23.30 142 SER B N 1
ATOM 2822 C CA . SER B 1 144 ? 17.411 41.581 61.439 1.00 21.50 142 SER B CA 1
ATOM 2823 C C . SER B 1 144 ? 16.530 42.761 61.061 1.00 26.52 142 SER B C 1
ATOM 2824 O O . SER B 1 144 ? 15.350 42.798 61.424 1.00 24.37 142 SER B O 1
ATOM 2827 N N . GLU B 1 145 ? 17.091 43.708 60.313 1.00 18.54 143 GLU B N 1
ATOM 2828 C CA . GLU B 1 145 ? 16.459 44.999 60.084 1.00 23.91 143 GLU B CA 1
ATOM 2829 C C . GLU B 1 145 ? 16.351 45.300 58.598 1.00 21.87 143 GLU B C 1
ATOM 2830 O O . GLU B 1 145 ? 17.059 44.723 57.769 1.00 22.72 143 GLU B O 1
ATOM 2836 N N . THR B 1 146 ? 15.437 46.184 58.250 1.00 19.03 144 THR B N 1
ATOM 2837 C CA . THR B 1 146 ? 15.185 46.520 56.868 1.00 23.08 144 THR B CA 1
ATOM 2838 C C . THR B 1 146 ? 16.328 47.128 56.132 1.00 22.46 144 THR B C 1
ATOM 2839 O O . THR B 1 146 ? 16.527 46.846 55.017 1.00 21.48 144 THR B O 1
ATOM 2843 N N . LYS B 1 147 ? 17.049 47.982 56.812 1.00 20.90 145 LYS B N 1
ATOM 2844 C CA . LYS B 1 147 ? 18.172 48.719 56.254 1.00 24.33 145 LYS B CA 1
ATOM 2845 C C . LYS B 1 147 ? 19.367 48.578 57.181 1.00 20.62 145 LYS B C 1
ATOM 2846 O O . LYS B 1 147 ? 19.200 48.398 58.390 1.00 22.30 145 LYS B O 1
ATOM 2852 N N . PRO B 1 148 ? 20.581 48.664 56.650 1.00 21.49 146 PRO B N 1
ATOM 2853 C CA . PRO B 1 148 ? 21.754 48.555 57.522 1.00 17.06 146 PRO B CA 1
ATOM 2854 C C . PRO B 1 148 ? 21.840 49.770 58.428 1.00 22.67 146 PRO B C 1
ATOM 2855 O O . PRO B 1 148 ? 21.512 50.887 58.028 1.00 21.68 146 PRO B O 1
ATOM 2859 N N . ARG B 1 149 ? 22.230 49.531 59.673 1.00 20.58 147 ARG B N 1
ATOM 2860 C CA . ARG B 1 149 ? 22.553 50.631 60.571 1.00 22.40 147 ARG B CA 1
ATOM 2861 C C . ARG B 1 149 ? 23.800 51.335 60.053 1.00 19.78 147 ARG B C 1
ATOM 2862 O O . ARG B 1 149 ? 24.844 50.703 59.866 1.00 19.81 147 ARG B O 1
ATOM 2870 N N . ASN B 1 150 ? 23.704 52.632 59.802 1.00 21.08 148 ASN B N 1
ATOM 2871 C CA . ASN B 1 150 ? 24.821 53.296 59.143 1.00 24.24 148 ASN B CA 1
ATOM 2872 C C . ASN B 1 150 ? 25.793 53.971 60.108 1.00 22.10 148 ASN B C 1
ATOM 2873 O O . ASN B 1 150 ? 26.947 54.206 59.728 1.00 17.09 148 ASN B O 1
ATOM 2878 N N . GLY B 1 151 ? 25.389 54.237 61.353 1.00 22.19 149 GLY B N 1
ATOM 2879 C CA . GLY B 1 151 ? 26.325 54.831 62.301 1.00 19.71 149 GLY B CA 1
ATOM 2880 C C . GLY B 1 151 ? 26.895 56.139 61.772 1.00 23.70 149 GLY B C 1
ATOM 2881 O O . GLY B 1 151 ? 26.158 57.029 61.350 1.00 20.57 149 GLY B O 1
ATOM 2882 N N . ASN B 1 152 ? 28.227 56.250 61.759 1.00 18.27 150 ASN B N 1
ATOM 2883 C CA . ASN B 1 152 ? 28.888 57.443 61.242 1.00 20.92 150 ASN B CA 1
ATOM 2884 C C . ASN B 1 152 ? 28.926 57.507 59.719 1.00 22.40 150 ASN B C 1
ATOM 2885 O O . ASN B 1 152 ? 29.344 58.533 59.175 1.00 19.60 150 ASN B O 1
ATOM 2890 N N . VAL B 1 153 ? 28.544 56.445 59.017 1.00 19.21 151 VAL B N 1
ATOM 2891 C CA . VAL B 1 153 ? 28.591 56.464 57.555 1.00 15.15 151 VAL B CA 1
ATOM 2892 C C . VAL B 1 153 ? 27.305 57.077 57.020 1.00 15.81 151 VAL B C 1
ATOM 2893 O O . VAL B 1 153 ? 26.212 56.607 57.368 1.00 19.29 151 VAL B O 1
ATOM 2897 N N . PRO B 1 154 ? 27.387 58.112 56.174 1.00 17.26 152 PRO B N 1
ATOM 2898 C CA . PRO B 1 154 ? 26.170 58.714 55.609 1.00 20.61 152 PRO B CA 1
ATOM 2899 C C . PRO B 1 154 ? 25.323 57.678 54.879 1.00 22.58 152 PRO B C 1
ATOM 2900 O O . PRO B 1 154 ? 25.841 56.841 54.133 1.00 18.71 152 PRO B O 1
ATOM 2904 N N . GLU B 1 155 ? 24.002 57.757 55.085 1.00 16.98 153 GLU B N 1
ATOM 2905 C CA A GLU B 1 155 ? 23.108 56.762 54.499 0.60 20.79 153 GLU B CA 1
ATOM 2906 C CA B GLU B 1 155 ? 23.106 56.765 54.499 0.40 20.81 153 GLU B CA 1
ATOM 2907 C C . GLU B 1 155 ? 23.195 56.746 52.980 1.00 21.09 153 GLU B C 1
ATOM 2908 O O . GLU B 1 155 ? 22.994 55.693 52.359 1.00 17.96 153 GLU B O 1
ATOM 2919 N N . ARG B 1 156 ? 23.497 57.891 52.361 1.00 18.59 154 ARG B N 1
ATOM 2920 C CA . ARG B 1 156 ? 23.596 57.914 50.907 1.00 20.73 154 ARG B CA 1
ATOM 2921 C C . ARG B 1 156 ? 24.691 56.972 50.413 1.00 18.86 154 ARG B C 1
ATOM 2922 O O . ARG B 1 156 ? 24.559 56.363 49.342 1.00 17.83 154 ARG B O 1
ATOM 2930 N N . LEU B 1 157 ? 25.779 56.840 51.171 1.00 17.78 155 LEU B N 1
ATOM 2931 C CA . LEU B 1 157 ? 26.859 55.956 50.733 1.00 17.17 155 LEU B CA 1
ATOM 2932 C C . LEU B 1 157 ? 26.470 54.484 50.872 1.00 17.40 155 LEU B C 1
ATOM 2933 O O . LEU B 1 157 ? 26.815 53.666 50.010 1.00 17.94 155 LEU B O 1
ATOM 2938 N N . LEU B 1 158 ? 25.756 54.122 51.945 1.00 16.21 156 LEU B N 1
ATOM 2939 C CA . LEU B 1 158 ? 25.197 52.774 52.040 1.00 16.62 156 LEU B CA 1
ATOM 2940 C C . LEU B 1 158 ? 24.275 52.489 50.873 1.00 16.94 156 LEU B C 1
ATOM 2941 O O . LEU B 1 158 ? 24.252 51.367 50.345 1.00 18.70 156 LEU B O 1
ATOM 2946 N N . PHE B 1 159 ? 23.457 53.476 50.503 1.00 16.43 157 PHE B N 1
ATOM 2947 C CA . PHE B 1 159 ? 22.586 53.333 49.344 1.00 15.13 157 PHE B CA 1
ATOM 2948 C C . PHE B 1 159 ? 23.392 53.095 48.073 1.00 17.44 157 PHE B C 1
ATOM 2949 O O . PHE B 1 159 ? 23.052 52.227 47.264 1.00 14.86 157 PHE B O 1
ATOM 2957 N N . GLU B 1 160 ? 24.450 53.887 47.862 1.00 13.99 158 GLU B N 1
ATOM 2958 C CA . GLU B 1 160 ? 25.230 53.756 46.630 1.00 15.18 158 GLU B CA 1
ATOM 2959 C C . GLU B 1 160 ? 25.925 52.404 46.534 1.00 13.14 158 GLU B C 1
ATOM 2960 O O . GLU B 1 160 ? 26.104 51.884 45.424 1.00 13.92 158 GLU B O 1
ATOM 2966 N N . LEU B 1 161 ? 26.342 51.827 47.666 1.00 12.65 159 LEU B N 1
ATOM 2967 C CA . LEU B 1 161 ? 26.899 50.474 47.623 1.00 16.26 159 LEU B CA 1
ATOM 2968 C C . LEU B 1 161 ? 25.900 49.519 46.995 1.00 18.87 159 LEU B C 1
ATOM 2969 O O . LEU B 1 161 ? 26.254 48.682 46.158 1.00 13.83 159 LEU B O 1
ATOM 2974 N N . LEU B 1 162 ? 24.638 49.658 47.381 1.00 16.58 160 LEU B N 1
ATOM 2975 C CA . LEU B 1 162 ? 23.586 48.765 46.906 1.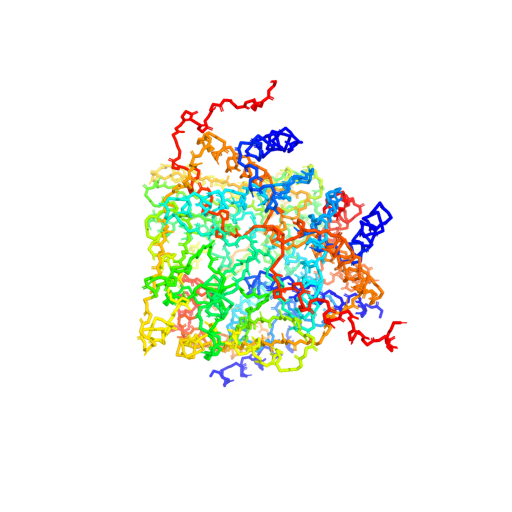00 15.74 160 LEU B CA 1
ATOM 2976 C C . LEU B 1 162 ? 23.221 49.056 45.451 1.00 17.74 160 LEU B C 1
ATOM 2977 O O . LEU B 1 162 ? 23.141 48.140 44.626 1.00 15.96 160 LEU B O 1
ATOM 2982 N N . LYS B 1 163 ? 22.990 50.328 45.116 1.00 15.37 161 LYS B N 1
ATOM 2983 C CA . LYS B 1 163 ? 22.560 50.660 43.763 1.00 13.28 161 LYS B CA 1
ATOM 2984 C C . LYS B 1 163 ? 23.656 50.384 42.735 1.00 18.24 161 LYS B C 1
ATOM 2985 O O . LYS B 1 163 ? 23.374 49.868 41.643 1.00 17.18 161 LYS B O 1
ATOM 2991 N N . LEU B 1 164 ? 24.909 50.739 43.048 1.00 15.74 162 LEU B N 1
ATOM 2992 C CA . LEU B 1 164 ? 25.978 50.581 42.064 1.00 13.03 162 LEU B CA 1
ATOM 2993 C C . LEU B 1 164 ? 26.360 49.121 41.898 1.00 16.92 162 LEU B C 1
ATOM 2994 O O . LEU B 1 164 ? 26.677 48.684 40.787 1.00 17.57 162 LEU B O 1
ATOM 2999 N N . SER B 1 165 ? 26.347 48.348 42.987 1.00 14.17 163 SER B N 1
ATOM 3000 C CA A SER B 1 165 ? 26.617 46.917 42.871 0.33 17.12 163 SER B CA 1
ATOM 3001 C CA B SER B 1 165 ? 26.637 46.926 42.847 0.67 17.17 163 SER B CA 1
ATOM 3002 C C . SER B 1 165 ? 25.548 46.222 42.037 1.00 17.03 163 SER B C 1
ATOM 3003 O O . SER B 1 165 ? 25.861 45.380 41.184 1.00 16.92 163 SER B O 1
ATOM 3008 N N . LEU B 1 166 ? 24.272 46.566 42.271 1.00 15.67 164 LEU B N 1
ATOM 3009 C CA . LEU B 1 166 ? 23.184 45.958 41.497 1.00 19.23 164 LEU B CA 1
ATOM 3010 C C . LEU B 1 166 ? 23.237 46.365 40.030 1.00 20.58 164 LEU B C 1
ATOM 3011 O O . LEU B 1 166 ? 22.950 45.552 39.143 1.00 20.49 164 LEU B O 1
ATOM 3016 N N . SER B 1 167 ? 23.577 47.621 39.755 1.00 15.39 165 SER B N 1
ATOM 3017 C CA . SER B 1 167 ? 23.730 48.059 38.376 1.00 18.80 165 SER B CA 1
ATOM 3018 C C . SER B 1 167 ? 24.817 47.263 37.656 1.00 21.91 165 SER B C 1
ATOM 3019 O O . SER B 1 167 ? 24.627 46.817 36.517 1.00 17.03 165 SER B O 1
ATOM 3022 N N . ILE B 1 168 ? 25.969 47.082 38.306 1.00 16.03 166 ILE B N 1
ATOM 3023 C CA . ILE B 1 168 ? 27.037 46.251 37.748 1.00 15.50 166 ILE B CA 1
ATOM 3024 C C . ILE B 1 168 ? 26.545 44.827 37.512 1.00 21.03 166 ILE B C 1
ATOM 3025 O O . ILE B 1 168 ? 26.682 44.277 36.412 1.00 20.33 166 ILE B O 1
ATOM 3030 N N . LEU B 1 169 ? 25.970 44.207 38.545 1.00 13.78 167 LEU B N 1
ATOM 3031 C CA . LEU B 1 169 ? 25.553 42.808 38.455 1.00 18.58 167 LEU B CA 1
ATOM 3032 C C . LEU B 1 169 ? 24.399 42.597 37.477 1.00 23.41 167 LEU B C 1
ATOM 3033 O O . LEU B 1 169 ? 24.222 41.478 36.982 1.00 20.41 167 LEU B O 1
ATOM 3038 N N . SER B 1 170 ? 23.615 43.638 37.186 1.00 19.92 168 SER B N 1
ATOM 3039 C CA . SER B 1 170 ? 22.451 43.506 36.312 1.00 23.40 168 SER B CA 1
ATOM 3040 C C . SER B 1 170 ? 22.782 43.622 34.831 1.00 22.00 168 SER B C 1
ATOM 3041 O O . SER B 1 170 ? 21.905 43.367 34.000 1.00 26.60 168 SER B O 1
ATOM 3044 N N . TYR B 1 171 ? 24.007 44.005 34.478 1.00 26.95 169 TYR B N 1
ATOM 3045 C CA . TYR B 1 171 ? 24.330 44.214 33.071 1.00 26.77 169 TYR B CA 1
ATOM 3046 C C . TYR B 1 171 ? 24.336 42.904 32.290 1.00 30.11 169 TYR B C 1
ATOM 3047 O O . TYR B 1 171 ? 23.883 42.860 31.143 1.00 30.17 169 TYR B O 1
ATOM 3056 N N . SER B 1 172 ? 24.857 41.834 32.884 1.00 20.73 170 SER B N 1
ATOM 3057 C CA . SER B 1 172 ? 24.958 40.537 32.229 1.00 26.25 170 SER B CA 1
ATOM 3058 C C . SER B 1 172 ? 24.711 39.454 33.267 1.00 26.83 170 SER B C 1
ATOM 3059 O O . SER B 1 172 ? 25.239 39.536 34.382 1.00 22.06 170 SER B O 1
ATOM 3062 N N . ASP B 1 173 ? 23.912 38.437 32.905 1.00 18.30 171 ASP B N 1
ATOM 3063 C CA . ASP B 1 173 ? 23.621 37.380 33.872 1.00 19.08 171 ASP B CA 1
ATOM 3064 C C . ASP B 1 173 ? 24.814 36.464 34.121 1.00 13.72 171 ASP B C 1
ATOM 3065 O O . ASP B 1 173 ? 24.683 35.511 34.889 1.00 16.75 171 ASP B O 1
ATOM 3070 N N . LYS B 1 174 ? 25.960 36.801 33.532 1.00 18.34 172 LYS B N 1
ATOM 3071 C CA . LYS B 1 174 ? 27.215 36.115 33.825 1.00 24.94 172 LYS B CA 1
ATOM 3072 C C . LYS B 1 174 ? 27.572 36.373 35.328 1.00 26.57 172 LYS B C 1
ATOM 3073 O O . LYS B 1 174 ? 28.282 35.614 35.919 1.00 21.17 172 LYS B O 1
ATOM 3079 N N . SER B 1 175 ? 27.049 37.451 35.911 1.00 18.15 173 SER B N 1
ATOM 3080 C CA . SER B 1 175 ? 27.222 37.728 37.331 1.00 20.20 173 SER B CA 1
ATOM 3081 C C . SER B 1 175 ? 26.591 36.660 38.211 1.00 21.31 173 SER B C 1
ATOM 3082 O O . SER B 1 175 ? 26.921 36.596 39.402 1.00 19.43 173 SER B O 1
ATOM 3085 N N . SER B 1 176 ? 25.732 35.792 37.646 1.00 14.37 174 SER B N 1
ATOM 3086 C CA . SER B 1 176 ? 25.149 34.687 38.409 1.00 15.08 174 SER B CA 1
ATOM 3087 C C . SER B 1 176 ? 26.202 33.763 39.009 1.00 15.23 174 SER B C 1
ATOM 3088 O O . SER B 1 176 ? 25.913 33.068 39.990 1.00 17.06 174 SER B O 1
ATOM 3091 N N . GLN B 1 177 ? 27.396 33.705 38.428 1.00 16.09 175 GLN B N 1
ATOM 3092 C CA . GLN B 1 177 ? 28.466 32.906 39.015 1.00 15.76 175 GLN B CA 1
ATOM 3093 C C . GLN B 1 177 ? 29.046 33.542 40.269 1.00 18.95 175 GLN B C 1
ATOM 3094 O O . GLN B 1 177 ? 29.782 32.875 41.003 1.00 20.76 175 GLN B O 1
ATOM 3100 N N . TRP B 1 178 ? 28.737 34.808 40.516 1.00 13.68 176 TRP B N 1
ATOM 3101 C CA . TRP B 1 178 ? 29.238 35.546 41.665 1.00 16.53 176 TRP B CA 1
ATOM 3102 C C . TRP B 1 178 ? 28.212 35.727 42.773 1.00 21.41 176 TRP B C 1
ATOM 3103 O O . TRP B 1 178 ? 28.606 35.914 43.928 1.00 17.29 176 TRP B O 1
ATOM 3114 N N . ILE B 1 179 ? 26.918 35.687 42.463 1.00 19.25 177 ILE B N 1
ATOM 3115 C CA . ILE B 1 179 ? 25.886 35.978 43.453 1.00 19.31 177 ILE B CA 1
ATOM 3116 C C . ILE B 1 179 ? 24.697 35.055 43.212 1.00 18.86 177 ILE B C 1
ATOM 3117 O O . ILE B 1 179 ? 24.323 34.789 42.065 1.00 18.30 177 ILE B O 1
ATOM 3122 N N . SER B 1 180 ? 24.130 34.537 44.298 1.00 17.84 178 SER B N 1
ATOM 3123 C CA . SER B 1 180 ? 23.017 33.607 44.202 1.00 20.93 178 SER B CA 1
ATOM 3124 C C . SER B 1 180 ? 21.728 34.332 43.818 1.00 19.45 178 SER B C 1
ATOM 3125 O O . SER B 1 180 ? 21.597 35.555 43.947 1.00 17.86 178 SER B O 1
ATOM 3128 N N . GLU B 1 181 ? 20.771 33.547 43.310 1.00 16.28 179 GLU B N 1
ATOM 3129 C CA . GLU B 1 181 ? 19.459 34.094 42.984 1.00 23.57 179 GLU B CA 1
ATOM 3130 C C . GLU B 1 181 ? 18.806 34.743 44.202 1.00 18.11 179 GLU B C 1
ATOM 3131 O O . GLU B 1 181 ? 18.214 35.820 44.092 1.00 18.87 179 GLU B O 1
ATOM 3137 N N . GLU B 1 182 ? 18.890 34.093 45.364 1.00 19.12 180 GLU B N 1
ATOM 3138 C CA . GLU B 1 182 ? 18.254 34.623 46.569 1.00 20.11 180 GLU B CA 1
ATOM 3139 C C . GLU B 1 182 ? 18.876 35.949 46.991 1.00 20.49 180 GLU B C 1
ATOM 3140 O O . GLU B 1 182 ? 18.164 36.908 47.314 1.00 19.06 180 GLU B O 1
ATOM 3146 N N . GLU B 1 183 ? 20.210 36.017 47.022 1.00 17.66 181 GLU B N 1
ATOM 3147 C CA . GLU B 1 183 ? 20.859 37.258 47.445 1.00 16.45 181 GLU B CA 1
ATOM 3148 C C . GLU B 1 183 ? 20.584 38.381 46.454 1.00 17.76 181 GLU B C 1
ATOM 3149 O O . GLU B 1 183 ? 20.265 39.509 46.848 1.00 16.94 181 GLU B O 1
ATOM 3155 N N . TYR B 1 184 ? 20.688 38.082 45.158 1.00 16.40 182 TYR B N 1
ATOM 3156 C CA . TYR B 1 184 ? 20.400 39.089 44.146 1.00 16.98 182 TYR B CA 1
ATOM 3157 C C . TYR B 1 184 ? 18.973 39.613 44.289 1.00 20.13 182 TYR B C 1
ATOM 3158 O O . TYR B 1 184 ? 18.741 40.827 44.231 1.00 19.47 182 TYR B O 1
ATOM 3167 N N . ASP B 1 185 ? 18.008 38.713 44.495 1.00 16.41 183 ASP B N 1
ATOM 3168 C CA . ASP B 1 185 ? 16.622 39.149 44.635 1.00 23.65 183 ASP B CA 1
ATOM 3169 C C . ASP B 1 185 ? 16.423 39.960 45.914 1.00 21.08 183 ASP B C 1
ATOM 3170 O O . ASP B 1 185 ? 15.716 40.975 45.895 1.00 19.52 183 ASP B O 1
ATOM 3175 N N . GLU B 1 186 ? 17.053 39.540 47.022 1.00 20.00 184 GLU B N 1
ATOM 3176 C CA . GLU B 1 186 ? 16.957 40.289 48.278 1.00 19.44 184 GLU B CA 1
ATOM 3177 C C . GLU B 1 186 ? 17.500 41.705 48.120 1.00 23.57 184 GLU B C 1
ATOM 3178 O O . GLU B 1 186 ? 16.895 42.673 48.604 1.00 20.49 184 GLU B O 1
ATOM 3184 N N . LEU B 1 187 ? 18.632 41.853 47.431 1.00 19.60 185 LEU B N 1
ATOM 3185 C CA . LEU B 1 187 ? 19.171 43.187 47.209 1.00 16.57 185 LEU B CA 1
ATOM 3186 C C . LEU B 1 187 ? 18.254 44.006 46.309 1.00 20.17 185 LEU B C 1
ATOM 3187 O O . LEU B 1 187 ? 18.062 45.202 46.545 1.00 18.78 185 LEU B O 1
ATOM 3192 N N . LYS B 1 188 ? 17.660 43.381 45.284 1.00 18.75 186 LYS B N 1
ATOM 3193 C CA . LYS B 1 188 ? 16.712 44.111 44.446 1.00 19.55 186 LYS B CA 1
ATOM 3194 C C . LYS B 1 188 ? 15.526 44.603 45.267 1.00 18.63 186 LYS B C 1
ATOM 3195 O O . LYS B 1 188 ? 15.104 45.758 45.127 1.00 21.18 186 LYS B O 1
ATOM 3201 N N . ARG B 1 189 ? 14.994 43.746 46.144 1.00 19.02 187 ARG B N 1
ATOM 3202 C CA . ARG B 1 189 ? 13.909 44.161 47.030 1.00 25.16 187 ARG B CA 1
ATOM 3203 C C . ARG B 1 189 ? 14.352 45.292 47.948 1.00 28.22 187 ARG B C 1
ATOM 3204 O O . ARG B 1 189 ? 13.616 46.266 48.146 1.00 24.61 187 ARG B O 1
ATOM 3212 N N . SER B 1 190 ? 15.552 45.173 48.526 1.00 20.78 188 SER B N 1
ATOM 3213 C CA . SER B 1 190 ? 16.083 46.236 49.376 1.00 19.98 188 SER B CA 1
ATOM 3214 C C . SER B 1 190 ? 16.171 47.557 48.626 1.00 23.84 188 SER B C 1
ATOM 3215 O O . SER B 1 190 ? 15.941 48.625 49.209 1.00 23.16 188 SER B O 1
ATOM 3218 N N . LEU B 1 191 ? 16.503 47.509 47.332 1.00 19.35 189 LEU B N 1
ATOM 3219 C CA . LEU B 1 191 ? 16.599 48.746 46.564 1.00 20.77 189 LEU B CA 1
ATOM 3220 C C . LEU B 1 191 ? 15.252 49.456 46.498 1.00 27.57 189 LEU B C 1
ATOM 3221 O O . LEU B 1 191 ? 15.192 50.688 46.613 1.00 21.94 189 LEU B O 1
ATOM 3226 N N . THR B 1 192 ? 14.155 48.699 46.336 1.00 23.03 190 THR B N 1
ATOM 3227 C CA . THR B 1 192 ? 12.839 49.330 46.197 1.00 34.19 190 THR B CA 1
ATOM 3228 C C . THR B 1 192 ? 12.352 49.994 47.482 1.00 28.13 190 THR B C 1
ATOM 3229 O O . THR B 1 192 ? 11.338 50.698 47.443 1.00 31.25 190 THR B O 1
ATOM 3233 N N . THR B 1 193 ? 13.014 49.782 48.616 1.00 28.22 191 THR B N 1
ATOM 3234 C CA . THR B 1 193 ? 12.594 50.439 49.849 1.00 22.87 191 THR B CA 1
ATOM 3235 C C . THR B 1 193 ? 13.174 51.844 50.009 1.00 26.93 191 THR B C 1
ATOM 3236 O O . THR B 1 193 ? 12.830 52.533 50.976 1.00 23.96 191 THR B O 1
ATOM 3240 N N . TYR B 1 194 ? 14.036 52.288 49.103 1.00 24.25 192 TYR B N 1
ATOM 3241 C CA . TYR B 1 194 ? 14.533 53.655 49.163 1.00 23.74 192 TYR B CA 1
ATOM 3242 C C . TYR B 1 194 ? 13.597 54.596 48.411 1.00 22.65 192 TYR B C 1
ATOM 3243 O O . TYR B 1 194 ? 12.836 54.185 47.536 1.00 20.38 192 TYR B O 1
ATOM 3252 N N . ASP B 1 195 ? 13.673 55.878 48.756 1.00 23.52 193 ASP B N 1
ATOM 3253 C CA . ASP B 1 195 ? 12.788 56.866 48.157 1.00 25.01 193 ASP B CA 1
ATOM 3254 C C . ASP B 1 195 ? 13.156 57.137 46.697 1.00 28.25 193 ASP B C 1
ATOM 3255 O O . ASP B 1 195 ? 14.297 56.945 46.256 1.00 23.09 193 ASP B O 1
ATOM 3260 N N . PHE B 1 196 ? 12.154 57.612 45.953 1.00 24.27 194 PHE B N 1
ATOM 3261 C CA . PHE B 1 196 ? 12.303 57.877 44.526 1.00 20.40 194 PHE B CA 1
ATOM 3262 C C . PHE B 1 196 ? 13.398 58.898 44.244 1.00 21.69 194 PHE B C 1
ATOM 3263 O O . PHE B 1 196 ? 14.083 58.802 43.218 1.00 23.67 194 PHE B O 1
ATOM 3271 N N . LYS B 1 197 ? 13.584 59.881 45.131 1.00 19.40 195 LYS B N 1
ATOM 3272 C CA . LYS B 1 197 ? 14.592 60.901 44.865 1.00 26.60 195 LYS B CA 1
ATOM 3273 C C . LYS B 1 197 ? 15.993 60.316 44.972 1.00 24.96 195 LYS B C 1
ATOM 3274 O O .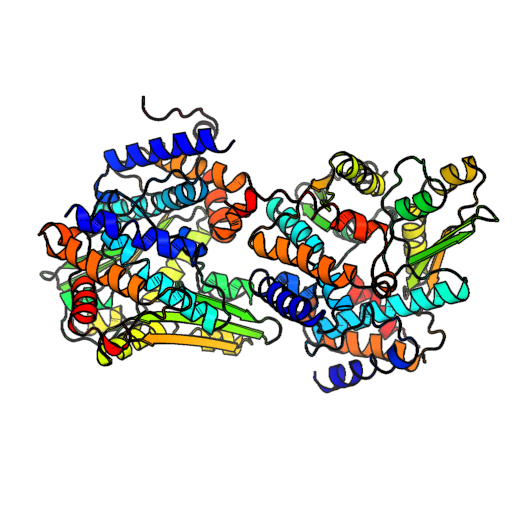 LYS B 1 197 ? 16.846 60.570 44.112 1.00 23.06 195 LYS B O 1
ATOM 3280 N N . THR B 1 198 ? 16.241 59.529 46.022 1.00 19.19 196 THR B N 1
ATOM 3281 C CA . THR B 1 198 ? 17.521 58.846 46.158 1.00 23.21 196 THR B CA 1
ATOM 3282 C C . THR B 1 198 ? 17.771 57.910 44.977 1.00 23.78 196 THR B C 1
ATOM 3283 O O . THR B 1 198 ? 18.883 57.859 44.431 1.00 19.92 196 THR B O 1
ATOM 3287 N N . LEU B 1 199 ? 16.733 57.181 44.556 1.00 21.97 197 LEU B N 1
ATOM 3288 C CA . LEU B 1 199 ? 16.880 56.188 43.500 1.00 23.21 197 LEU B CA 1
ATOM 3289 C C . LEU B 1 199 ? 17.240 56.815 42.160 1.00 31.60 197 LEU B C 1
ATOM 3290 O O . LEU B 1 199 ? 17.908 56.171 41.344 1.00 26.70 197 LEU B O 1
ATOM 3295 N N . THR B 1 200 ? 16.804 58.054 41.903 1.00 23.88 198 THR B N 1
ATOM 3296 C CA . THR B 1 200 ? 16.921 58.631 40.571 1.00 25.02 198 THR B CA 1
ATOM 3297 C C . THR B 1 200 ? 17.894 59.796 40.486 1.00 30.00 198 THR B C 1
ATOM 3298 O O . THR B 1 200 ? 18.179 60.259 39.378 1.00 29.87 198 THR B O 1
ATOM 3302 N N . SER B 1 201 ? 18.413 60.281 41.605 1.00 24.62 199 SER B N 1
ATOM 3303 C CA . SER B 1 201 ? 19.265 61.457 41.562 1.00 30.96 199 SER B CA 1
ATOM 3304 C C . SER B 1 201 ? 20.687 61.079 41.154 1.00 28.68 199 SER B C 1
ATOM 3305 O O . SER B 1 201 ? 21.160 59.970 41.415 1.00 24.73 199 SER B O 1
ATOM 3308 N N . GLU B 1 202 ? 21.370 62.018 40.509 1.00 25.41 200 GLU B N 1
ATOM 3309 C CA . GLU B 1 202 ? 22.759 61.788 40.142 1.00 30.75 200 GLU B CA 1
ATOM 3310 C C . GLU B 1 202 ? 23.626 61.782 41.394 1.00 27.66 200 GLU B C 1
ATOM 3311 O O . GLU B 1 202 ? 23.391 62.541 42.335 1.00 31.19 200 GLU B O 1
ATOM 3317 N N . PHE B 1 203 ? 24.607 60.887 41.422 1.00 29.63 201 PHE B N 1
ATOM 3318 C CA . PHE B 1 203 ? 25.585 60.832 42.497 1.00 22.31 201 PHE B CA 1
ATOM 3319 C C . PHE B 1 203 ? 26.968 60.937 41.879 1.00 22.72 201 PHE B C 1
ATOM 3320 O O . PHE B 1 203 ? 27.282 60.218 40.925 1.00 20.43 201 PHE B O 1
ATOM 3328 N N . SER B 1 204 ? 27.790 61.836 42.409 1.00 21.15 202 SER B N 1
ATOM 3329 C CA . SER B 1 204 ? 29.084 62.080 41.800 1.00 20.68 202 SER B CA 1
ATOM 3330 C C . SER B 1 204 ? 30.262 61.700 42.688 1.00 22.13 202 SER B C 1
ATOM 3331 O O . SER B 1 204 ? 31.407 61.800 42.234 1.00 23.37 202 SER B O 1
ATOM 3334 N N . GLY B 1 205 ? 30.028 61.252 43.929 1.00 18.77 203 GLY B N 1
ATOM 3335 C CA . GLY B 1 205 ? 31.171 60.846 44.753 1.00 21.29 203 GLY B CA 1
ATOM 3336 C C . GLY B 1 205 ? 32.023 62.035 45.175 1.00 19.25 203 GLY B C 1
ATOM 3337 O O . GLY B 1 205 ? 31.597 63.189 45.107 1.00 21.62 203 GLY B O 1
ATOM 3338 N N . THR B 1 206 ? 33.252 61.748 45.607 1.00 15.17 204 THR B N 1
ATOM 3339 C CA . THR B 1 206 ? 34.109 62.831 46.090 1.00 18.04 204 THR B CA 1
ATOM 3340 C C . THR B 1 206 ? 34.923 63.436 44.950 1.00 21.97 204 THR B C 1
ATOM 3341 O O . THR B 1 206 ? 35.257 62.769 43.970 1.00 19.76 204 THR B O 1
ATOM 3345 N N . LYS B 1 207 ? 35.255 64.713 45.111 1.00 19.06 205 LYS B N 1
ATOM 3346 C CA . LYS B 1 207 ? 36.038 65.481 44.144 1.00 25.32 205 LYS B CA 1
ATOM 3347 C C . LYS B 1 207 ? 36.966 66.443 44.881 1.00 28.98 205 LYS B C 1
ATOM 3348 O O . LYS B 1 207 ? 36.738 66.748 46.062 1.00 24.83 205 LYS B O 1
ATOM 3355 N N . MET C 1 3 ? 7.616 0.461 42.373 1.00 48.08 1 MET C N 1
ATOM 3356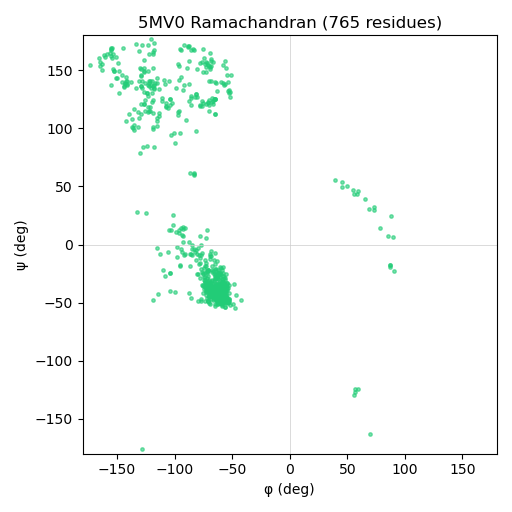 C CA . MET C 1 3 ? 7.739 1.132 41.082 1.00 51.10 1 MET C CA 1
ATOM 3357 C C . MET C 1 3 ? 8.524 0.297 40.056 1.00 48.28 1 MET C C 1
ATOM 3358 O O . MET C 1 3 ? 8.329 0.438 38.846 1.00 42.45 1 MET C O 1
ATOM 3363 N N . ASP C 1 4 ? 9.408 -0.569 40.555 1.00 47.94 2 ASP C N 1
ATOM 3364 C CA . ASP C 1 4 ? 10.298 -1.322 39.673 1.00 38.70 2 ASP C CA 1
ATOM 3365 C C . ASP C 1 4 ? 9.592 -2.284 38.720 1.00 43.21 2 ASP C C 1
ATOM 3366 O O . ASP C 1 4 ? 10.093 -2.457 37.594 1.00 39.40 2 ASP C O 1
ATOM 3371 N N . PRO C 1 5 ? 8.489 -2.957 39.081 1.00 37.45 3 PRO C N 1
ATOM 3372 C CA . PRO C 1 5 ? 7.808 -3.774 38.061 1.00 40.73 3 PRO C CA 1
ATOM 3373 C C . PRO C 1 5 ? 7.415 -2.970 36.832 1.00 33.53 3 PRO C C 1
ATOM 3374 O O . PRO C 1 5 ? 7.680 -3.404 35.702 1.00 32.37 3 PRO C O 1
ATOM 3378 N N . ASP C 1 6 ? 6.811 -1.792 37.027 1.00 29.37 4 ASP C N 1
ATOM 3379 C CA . ASP C 1 6 ? 6.362 -0.985 35.897 1.00 26.68 4 ASP C CA 1
ATOM 3380 C C . ASP C 1 6 ? 7.536 -0.507 35.047 1.00 22.85 4 ASP C C 1
ATOM 3381 O O . ASP C 1 6 ? 7.477 -0.562 33.811 1.00 20.05 4 ASP C O 1
ATOM 3386 N N . THR C 1 7 ? 8.597 0.001 35.688 1.00 18.73 5 THR C N 1
ATOM 3387 C CA . THR C 1 7 ? 9.720 0.547 34.919 1.00 24.37 5 THR C CA 1
ATOM 3388 C C . THR C 1 7 ? 10.524 -0.552 34.233 1.00 24.67 5 THR C C 1
ATOM 3389 O O . THR C 1 7 ? 11.012 -0.361 33.112 1.00 24.60 5 THR C O 1
ATOM 3393 N N . ASN C 1 8 ? 10.678 -1.710 34.881 1.00 22.36 6 ASN C N 1
ATOM 3394 C CA . ASN C 1 8 ? 11.333 -2.834 34.212 1.00 21.37 6 ASN C CA 1
ATOM 3395 C C . ASN C 1 8 ? 10.555 -3.268 32.977 1.00 20.15 6 ASN C C 1
ATOM 3396 O O . ASN C 1 8 ? 11.135 -3.485 31.903 1.00 17.42 6 ASN C O 1
ATOM 3401 N N . LEU C 1 9 ? 9.257 -3.330 33.108 1.00 15.47 7 LEU C N 1
ATOM 3402 C CA . LEU C 1 9 ? 8.475 -3.677 31.969 1.00 18.33 7 LEU C CA 1
ATOM 3403 C C . LEU C 1 9 ? 8.575 -2.584 30.890 1.00 17.44 7 LEU C C 1
ATOM 3404 O O . LEU C 1 9 ? 8.739 -2.888 29.736 1.00 19.52 7 LEU C O 1
ATOM 3409 N N . LEU C 1 10 ? 8.473 -1.335 31.307 1.00 16.71 8 LEU C N 1
ATOM 3410 C CA . LEU C 1 10 ? 8.509 -0.218 30.364 1.00 16.95 8 LEU C CA 1
ATOM 3411 C C . LEU C 1 10 ? 9.822 -0.199 29.585 1.00 16.40 8 LEU C C 1
ATOM 3412 O O . LEU C 1 10 ? 9.825 -0.003 28.362 1.00 17.60 8 LEU C O 1
ATOM 3417 N N . LYS C 1 11 ? 10.945 -0.438 30.265 1.00 17.67 9 LYS C N 1
ATOM 3418 C CA . LYS C 1 11 ? 12.220 -0.558 29.558 1.00 14.70 9 LYS C CA 1
ATOM 3419 C C . LYS C 1 11 ? 12.169 -1.618 28.459 1.00 17.27 9 LYS C C 1
ATOM 3420 O O . LYS C 1 11 ? 12.619 -1.377 27.335 1.00 19.47 9 LYS C O 1
ATOM 3426 N N . ASN C 1 12 ? 11.605 -2.797 28.745 1.00 15.66 10 ASN C N 1
ATOM 3427 C CA A ASN C 1 12 ? 11.596 -3.825 27.708 0.56 16.42 10 ASN C CA 1
ATOM 3428 C CA B ASN C 1 12 ? 11.558 -3.856 27.738 0.44 16.46 10 ASN C CA 1
ATOM 3429 C C . ASN C 1 12 ? 10.598 -3.509 26.605 1.00 15.77 10 ASN C C 1
ATOM 3430 O O . ASN C 1 12 ? 10.834 -3.873 25.450 1.00 16.93 10 ASN C O 1
ATOM 3439 N N . VAL C 1 13 ? 9.498 -2.825 26.926 1.00 15.69 11 VAL C N 1
ATOM 3440 C CA . VAL C 1 13 ? 8.574 -2.349 25.893 1.00 16.89 11 VAL C CA 1
ATOM 3441 C C . VAL C 1 13 ? 9.301 -1.434 24.910 1.00 15.03 11 VAL C C 1
ATOM 3442 O O . VAL C 1 13 ? 9.131 -1.540 23.685 1.00 15.70 11 VAL C O 1
ATOM 3446 N N . ILE C 1 14 ? 10.110 -0.517 25.436 1.00 14.40 12 ILE C N 1
ATOM 3447 C CA . ILE C 1 14 ? 10.860 0.415 24.595 1.00 15.17 12 ILE C CA 1
ATOM 3448 C C . ILE C 1 14 ? 11.835 -0.333 23.692 1.00 14.37 12 ILE C C 1
ATOM 3449 O O . ILE C 1 14 ? 11.913 -0.064 22.487 1.00 15.21 12 ILE C O 1
ATOM 3454 N N . LEU C 1 15 ? 12.583 -1.294 24.248 1.00 15.22 13 LEU C N 1
ATOM 3455 C CA . LEU C 1 15 ? 13.483 -2.089 23.404 1.00 15.04 13 LEU C CA 1
ATOM 3456 C C . LEU C 1 15 ? 12.728 -2.830 22.313 1.00 13.83 13 LEU C C 1
ATOM 3457 O O . LEU C 1 15 ? 13.189 -2.886 21.162 1.00 14.46 13 LEU C O 1
ATOM 3462 N N . GLU C 1 16 ? 11.583 -3.443 22.650 1.00 15.08 14 GLU C N 1
ATOM 3463 C CA A GLU C 1 16 ? 10.795 -4.153 21.640 0.55 15.26 14 GLU C CA 1
ATOM 3464 C CA B GLU C 1 16 ? 10.852 -4.162 21.613 0.45 15.40 14 GLU C CA 1
ATOM 3465 C C . GLU C 1 16 ? 10.412 -3.219 20.501 1.00 15.62 14 GLU C C 1
ATOM 3466 O O . GLU C 1 16 ? 10.501 -3.573 19.317 1.00 15.40 14 GLU C O 1
ATOM 3477 N N . ILE C 1 17 ? 9.960 -2.017 20.849 1.00 15.95 15 ILE C N 1
ATOM 3478 C CA . ILE C 1 17 ? 9.584 -1.046 19.827 1.00 15.88 15 ILE C CA 1
ATOM 3479 C C . ILE C 1 17 ? 10.790 -0.697 18.964 1.00 16.51 15 ILE C C 1
ATOM 3480 O O . ILE C 1 17 ? 10.692 -0.615 17.730 1.00 17.30 15 ILE C O 1
ATOM 3485 N N . LEU C 1 18 ? 11.948 -0.477 19.595 1.00 13.09 16 LEU C N 1
ATOM 3486 C CA . LEU C 1 18 ? 13.149 -0.152 18.821 1.00 15.47 16 LEU C CA 1
ATOM 3487 C C . LEU C 1 18 ? 13.554 -1.293 17.896 1.00 17.92 16 LEU C C 1
ATOM 3488 O O . LEU C 1 18 ? 14.058 -1.045 16.790 1.00 15.04 16 LEU C O 1
ATOM 3493 N N . SER C 1 19 ? 13.339 -2.548 18.320 1.00 17.80 17 SER C N 1
ATOM 3494 C CA . SER C 1 19 ? 13.673 -3.678 17.457 1.00 15.37 17 SER C CA 1
ATOM 3495 C C . SER C 1 19 ? 12.838 -3.668 16.178 1.00 21.16 17 SER C C 1
ATOM 3496 O O . SER C 1 19 ? 13.289 -4.148 15.132 1.00 23.02 17 SER C O 1
ATOM 3499 N N . ILE C 1 20 ? 11.638 -3.104 16.232 1.00 15.59 18 ILE C N 1
ATOM 3500 C CA . ILE C 1 20 ? 10.786 -2.998 15.049 1.00 18.56 18 ILE C CA 1
ATOM 3501 C C . ILE C 1 20 ? 11.069 -1.722 14.258 1.00 21.87 18 ILE C C 1
ATOM 3502 O O . ILE C 1 20 ? 11.107 -1.748 13.027 1.00 17.55 18 ILE C O 1
ATOM 3507 N N . GLU C 1 21 ? 11.263 -0.579 14.929 1.00 17.82 19 GLU C N 1
ATOM 3508 C CA . GLU C 1 21 ? 11.544 0.699 14.262 1.00 16.16 19 GLU C CA 1
ATOM 3509 C C . GLU C 1 21 ? 12.809 1.301 14.865 1.00 20.07 19 GLU C C 1
ATOM 3510 O O . GLU C 1 21 ? 12.738 2.138 15.781 1.00 14.65 19 GLU C O 1
ATOM 3516 N N . PRO C 1 22 ? 13.986 0.886 14.383 1.00 16.89 20 PRO C N 1
ATOM 3517 C CA . PRO C 1 22 ? 15.242 1.326 15.022 1.00 13.67 20 PRO C CA 1
ATOM 3518 C C . PRO C 1 22 ? 15.473 2.826 14.978 1.00 18.84 20 PRO C C 1
ATOM 3519 O O . PRO C 1 22 ? 16.214 3.346 15.822 1.00 15.81 20 PRO C O 1
ATOM 3523 N N . ASP C 1 23 ? 14.894 3.539 14.015 1.00 17.59 21 ASP C N 1
ATOM 3524 C CA A ASP C 1 23 ? 15.111 4.977 13.949 0.50 21.01 21 ASP C CA 1
ATOM 3525 C CA B ASP C 1 23 ? 15.097 4.981 13.943 0.50 21.02 21 ASP C CA 1
ATOM 3526 C C . ASP C 1 23 ? 14.563 5.700 15.170 1.00 17.94 21 ASP C C 1
ATOM 3527 O O . ASP C 1 23 ? 15.010 6.816 15.465 1.00 18.94 21 ASP C O 1
ATOM 3536 N N . LEU C 1 24 ? 13.616 5.094 15.892 1.00 15.70 22 LEU C N 1
ATOM 3537 C CA . LEU C 1 24 ? 13.083 5.719 17.103 1.00 18.74 22 LEU C CA 1
ATOM 3538 C C . LEU C 1 24 ? 14.138 5.855 18.193 1.00 18.04 22 LEU C C 1
ATOM 3539 O O . LEU C 1 24 ? 13.861 6.460 19.238 1.00 17.66 22 LEU C O 1
ATOM 3544 N N . TYR C 1 25 ? 15.326 5.280 17.987 1.00 13.44 23 TYR C N 1
ATOM 3545 C CA . TYR C 1 25 ? 16.420 5.447 18.936 1.00 16.00 23 TYR C CA 1
ATOM 3546 C C . TYR C 1 25 ? 16.828 6.912 19.073 1.00 15.67 23 TYR C C 1
ATOM 3547 O O . TYR C 1 25 ? 17.338 7.319 20.126 1.00 19.70 23 TYR C O 1
ATOM 3556 N N . LYS C 1 26 ? 16.580 7.727 18.053 1.00 19.51 24 LYS C N 1
ATOM 3557 C CA . LYS C 1 26 ? 16.925 9.142 18.161 1.00 21.28 24 LYS C CA 1
ATOM 3558 C C . LYS C 1 26 ? 16.234 9.817 19.344 1.00 25.52 24 LYS C C 1
ATOM 3559 O O . LYS C 1 26 ? 16.815 10.712 19.960 1.00 29.13 24 LYS C O 1
ATOM 3565 N N . GLN C 1 27 ? 15.066 9.346 19.632 1.00 24.79 25 GLN C N 1
ATOM 3566 C CA A GLN C 1 27 ? 14.289 10.002 20.810 0.50 27.04 25 GLN C CA 1
ATOM 3567 C CA B GLN C 1 27 ? 14.203 9.820 20.662 0.50 27.04 25 GLN C CA 1
ATOM 3568 C C . GLN C 1 27 ? 13.999 9.074 22.079 1.00 28.20 25 GLN C C 1
ATOM 3569 O O . GLN C 1 27 ? 13.561 9.433 23.184 1.00 23.63 25 GLN C O 1
ATOM 3580 N N . SER C 1 28 ? 14.646 7.885 22.014 1.00 20.03 26 SER C N 1
ATOM 3581 C CA . SER C 1 28 ? 14.315 6.940 23.064 1.00 16.79 26 SER C CA 1
ATOM 3582 C C . SER C 1 28 ? 15.130 7.212 24.321 1.00 15.46 26 SER C C 1
ATOM 3583 O O . SER C 1 28 ? 16.123 7.937 24.310 1.00 20.85 26 SER C O 1
ATOM 3586 N N . SER C 1 29 ? 14.711 6.577 25.411 1.00 17.14 27 SER C N 1
ATOM 3587 C CA . SER C 1 29 ? 15.459 6.571 26.661 1.00 20.65 27 SER C CA 1
ATOM 3588 C C . SER C 1 29 ? 15.192 5.247 27.368 1.00 19.91 27 SER C C 1
ATOM 3589 O O . SER C 1 29 ? 14.107 4.671 27.238 1.00 19.53 27 SER C O 1
ATOM 3592 N N . ILE C 1 30 ? 16.181 4.771 28.123 1.00 15.79 28 ILE C N 1
ATOM 3593 C CA . ILE C 1 30 ? 16.028 3.535 28.885 1.00 21.59 28 ILE C CA 1
ATOM 3594 C C . ILE C 1 30 ? 16.526 3.757 30.309 1.00 22.65 28 ILE C C 1
ATOM 3595 O O . ILE C 1 30 ? 16.953 2.811 30.987 1.00 19.42 28 ILE C O 1
ATOM 3600 N N . VAL C 1 31 ? 16.447 5.002 30.783 1.00 16.04 29 VAL C N 1
ATOM 3601 C CA . VAL C 1 31 ? 17.057 5.380 32.056 1.00 17.63 29 VAL C CA 1
ATOM 3602 C C . VAL C 1 31 ? 16.327 4.734 33.227 1.00 14.20 29 VAL C C 1
ATOM 3603 O O . VAL C 1 31 ? 15.191 4.261 33.094 1.00 18.21 29 VAL C O 1
ATOM 3607 N N . ASP C 1 32 ? 16.973 4.743 34.389 1.00 17.66 30 ASP C N 1
ATOM 3608 C CA . ASP C 1 32 ? 16.404 4.166 35.600 1.00 18.41 30 ASP C CA 1
ATOM 3609 C C . ASP C 1 32 ? 15.398 5.083 36.287 1.00 22.27 30 ASP C C 1
ATOM 3610 O O . ASP C 1 32 ? 14.538 4.594 37.026 1.00 22.55 30 ASP C O 1
ATOM 3615 N N . ASP C 1 33 ? 15.504 6.382 36.094 1.00 15.52 31 ASP C N 1
ATOM 3616 C CA . ASP C 1 33 ? 14.576 7.319 36.722 1.00 16.25 31 ASP C CA 1
ATOM 3617 C C . ASP C 1 33 ? 13.174 7.077 36.173 1.00 19.35 31 ASP C C 1
ATOM 3618 O O . ASP C 1 33 ? 12.929 7.350 34.994 1.00 17.01 31 ASP C O 1
ATOM 3623 N N . PRO C 1 34 ? 12.225 6.584 36.988 1.00 17.59 32 PRO C N 1
ATOM 3624 C CA . PRO C 1 34 ? 10.897 6.258 36.436 1.00 16.25 32 PRO C CA 1
ATOM 3625 C C . PRO C 1 34 ? 10.184 7.445 35.807 1.00 15.22 32 PRO C C 1
ATOM 3626 O O . PRO C 1 34 ? 9.477 7.281 34.807 1.00 16.85 32 PRO C O 1
ATOM 3630 N N . TYR C 1 35 ? 10.330 8.637 36.377 1.00 17.16 33 TYR C N 1
ATOM 3631 C CA . TYR C 1 35 ? 9.610 9.789 35.842 1.00 20.10 33 TYR C CA 1
ATOM 3632 C C . TYR C 1 35 ? 10.167 10.208 34.490 1.00 18.87 33 TYR C C 1
ATOM 3633 O O . TYR C 1 35 ? 9.406 10.484 33.555 1.00 17.35 33 TYR C O 1
ATOM 3642 N N . LYS C 1 36 ? 11.496 10.247 34.372 1.00 13.58 34 LYS C N 1
ATOM 3643 C CA . LYS C 1 36 ? 12.122 10.549 33.092 1.00 13.47 34 LYS C CA 1
ATOM 3644 C C . LYS C 1 36 ? 11.783 9.488 32.056 1.00 16.75 34 LYS C C 1
ATOM 3645 O O . LYS C 1 36 ? 11.463 9.808 30.902 1.00 13.19 34 LYS C O 1
ATOM 3651 N N . LEU C 1 37 ? 11.834 8.213 32.455 1.00 14.65 35 LEU C N 1
ATOM 3652 C CA . LEU C 1 37 ? 11.465 7.131 31.548 1.00 13.86 35 LEU C CA 1
ATOM 3653 C C . LEU C 1 37 ? 10.020 7.264 31.073 1.00 16.63 35 LEU C C 1
ATOM 3654 O O . LEU C 1 37 ? 9.732 7.076 29.882 1.00 15.36 35 LEU C O 1
ATOM 3659 N N . ALA C 1 38 ? 9.092 7.580 31.989 1.00 17.17 36 ALA C N 1
ATOM 3660 C CA . ALA C 1 38 ? 7.681 7.705 31.606 1.00 16.69 36 ALA C CA 1
ATOM 3661 C C . ALA C 1 38 ? 7.465 8.854 30.629 1.00 13.56 36 ALA C C 1
ATOM 3662 O O . ALA C 1 38 ? 6.697 8.724 29.668 1.00 15.60 36 ALA C O 1
ATOM 3664 N N . MET C 1 39 ? 8.107 9.996 30.872 1.00 14.08 37 MET C N 1
ATOM 3665 C CA . MET C 1 39 ? 7.986 11.108 29.929 1.00 17.11 37 MET C CA 1
ATOM 3666 C C . MET C 1 39 ? 8.564 10.737 28.567 1.00 16.98 37 MET C C 1
ATOM 3667 O O . MET C 1 39 ? 8.017 11.113 27.524 1.00 14.65 37 MET C O 1
ATOM 3672 N N . SER C 1 40 ? 9.670 9.995 28.555 1.00 15.04 38 SER C N 1
ATOM 3673 C CA . SER C 1 40 ? 10.242 9.576 27.281 1.00 16.94 38 SER C CA 1
ATOM 3674 C C . SER C 1 40 ? 9.306 8.623 26.540 1.00 16.02 38 SER C C 1
ATOM 3675 O O . SER C 1 40 ? 9.207 8.669 25.307 1.00 16.01 38 SER C O 1
ATOM 3678 N N . ALA C 1 41 ? 8.605 7.757 27.275 1.00 15.66 39 ALA C N 1
ATOM 3679 C CA . ALA C 1 41 ? 7.670 6.828 26.645 1.00 14.21 39 ALA C CA 1
ATOM 3680 C C . ALA C 1 41 ? 6.463 7.559 26.077 1.00 14.23 39 ALA C C 1
ATOM 3681 O O . ALA C 1 41 ? 5.916 7.166 25.039 1.00 15.14 39 ALA C O 1
ATOM 3683 N N . ILE C 1 42 ? 6.017 8.607 26.762 1.00 13.08 40 ILE C N 1
ATOM 3684 C CA . ILE C 1 42 ? 4.932 9.443 26.252 1.00 17.33 40 ILE C CA 1
ATOM 3685 C C . ILE C 1 42 ? 5.340 10.127 24.947 1.00 17.21 40 ILE C C 1
ATOM 3686 O O . ILE C 1 42 ? 4.564 10.167 23.983 1.00 16.57 40 ILE C O 1
ATOM 3691 N N . ARG C 1 43 ? 6.569 10.638 24.874 1.00 15.17 41 ARG C N 1
ATOM 3692 C CA . ARG C 1 43 ? 7.023 11.244 23.621 1.00 16.16 41 ARG C CA 1
ATOM 3693 C C . ARG C 1 43 ? 7.188 10.195 22.521 1.00 15.97 41 ARG C C 1
ATOM 3694 O O . ARG C 1 43 ? 6.874 10.450 21.349 1.00 16.52 41 ARG C O 1
ATOM 3702 N N . LEU C 1 44 ? 7.679 9.007 22.881 1.00 15.00 42 LEU C N 1
ATOM 3703 C CA . LEU C 1 44 ? 7.799 7.931 21.907 1.00 14.29 42 LEU C CA 1
ATOM 3704 C C . LEU C 1 44 ? 6.443 7.559 21.316 1.00 14.95 42 LEU C C 1
ATOM 3705 O O . LEU C 1 44 ? 6.339 7.269 20.123 1.00 14.01 42 LEU C O 1
ATOM 3710 N N . ARG C 1 45 ? 5.399 7.523 22.151 1.00 16.58 43 ARG C N 1
ATOM 3711 C CA . ARG C 1 45 ? 4.050 7.259 21.660 1.00 12.87 43 ARG C CA 1
ATOM 3712 C C . ARG C 1 45 ? 3.669 8.235 20.550 1.00 14.22 43 ARG C C 1
ATOM 3713 O O . ARG C 1 45 ? 3.201 7.829 19.479 1.00 16.18 43 ARG C O 1
ATOM 3721 N N . ALA C 1 46 ? 3.879 9.534 20.785 1.00 13.27 44 ALA C N 1
ATOM 3722 C CA . ALA C 1 46 ? 3.525 10.513 19.763 1.00 15.30 44 ALA C CA 1
ATOM 3723 C C . ALA C 1 46 ? 4.424 10.393 18.540 1.00 13.66 44 ALA C C 1
ATOM 3724 O O . ALA C 1 46 ? 3.970 10.626 17.413 1.00 14.99 44 ALA C O 1
ATOM 3726 N N . THR C 1 47 ? 5.703 10.065 18.754 1.00 15.76 45 THR C N 1
ATOM 3727 C CA . THR C 1 47 ? 6.641 9.924 17.649 1.00 14.82 45 THR C CA 1
ATOM 3728 C C . THR C 1 47 ? 6.293 8.727 16.764 1.00 14.37 45 THR C C 1
ATOM 3729 O O . THR C 1 47 ? 6.435 8.801 15.541 1.00 15.03 45 THR C O 1
ATOM 3733 N N . ILE C 1 48 ? 5.846 7.614 17.358 1.00 12.92 46 ILE C N 1
ATOM 3734 C CA . ILE C 1 48 ? 5.418 6.461 16.558 1.00 12.25 46 ILE C CA 1
ATOM 3735 C C . ILE C 1 48 ? 4.283 6.854 15.616 1.00 14.54 46 ILE C C 1
ATOM 3736 O O . ILE C 1 48 ? 4.271 6.496 14.430 1.00 14.60 46 ILE C O 1
ATOM 3741 N N . HIS C 1 49 ? 3.308 7.590 16.139 1.00 15.20 47 HIS C N 1
ATOM 3742 C CA . HIS C 1 49 ? 2.210 8.082 15.316 1.00 16.39 47 HIS C CA 1
ATOM 3743 C C . HIS C 1 49 ? 2.724 8.945 14.161 1.00 14.54 47 HIS C C 1
ATOM 3744 O O . HIS C 1 49 ? 2.337 8.746 13.000 1.00 21.91 47 HIS C O 1
ATOM 3751 N N . GLU C 1 50 ? 3.623 9.891 14.455 1.00 15.85 48 GLU C N 1
ATOM 3752 C CA . GLU C 1 50 ? 4.233 10.701 13.396 1.00 15.32 48 GLU C CA 1
ATOM 3753 C C . GLU C 1 50 ? 4.906 9.833 12.343 1.00 14.97 48 GLU C C 1
ATOM 3754 O O . GLU C 1 50 ? 4.692 10.019 11.138 1.00 18.63 48 GLU C O 1
ATOM 3760 N N . LEU C 1 51 ? 5.798 8.937 12.780 1.00 14.37 49 LEU C N 1
ATOM 3761 C CA . LEU C 1 51 ? 6.550 8.113 11.832 1.00 12.91 49 LEU C CA 1
ATOM 3762 C C . LEU C 1 51 ? 5.616 7.356 10.901 1.00 14.73 49 LEU C C 1
ATOM 3763 O O . LEU C 1 51 ? 5.853 7.275 9.688 1.00 17.25 49 LEU C O 1
ATOM 3768 N N . ASN C 1 52 ? 4.557 6.776 11.453 1.00 15.39 50 ASN C N 1
ATOM 3769 C CA . ASN C 1 52 ? 3.694 5.922 10.649 1.00 18.18 50 ASN C CA 1
ATOM 3770 C C . ASN C 1 52 ? 2.807 6.740 9.723 1.00 17.57 50 ASN C C 1
ATOM 3771 O O . ASN C 1 52 ? 2.546 6.325 8.580 1.00 18.65 50 ASN C O 1
ATOM 3776 N N . CYS C 1 53 ? 2.354 7.914 10.182 1.00 16.07 51 CYS C N 1
ATOM 3777 C CA . CYS C 1 53 ? 1.698 8.848 9.267 1.00 21.24 51 CYS C CA 1
ATOM 3778 C C . CYS C 1 53 ? 2.627 9.240 8.127 1.00 18.15 51 CYS C C 1
ATOM 3779 O O . CYS C 1 53 ? 2.199 9.309 6.968 1.00 17.59 51 CYS C O 1
ATOM 3782 N N . CYS C 1 54 ? 3.903 9.518 8.429 1.00 16.35 52 CYS C N 1
ATOM 3783 C CA . CYS C 1 54 ? 4.840 9.847 7.356 1.00 16.06 52 CYS C CA 1
ATOM 3784 C C . CYS C 1 54 ? 4.996 8.689 6.381 1.00 19.45 52 CYS C C 1
ATOM 3785 O O . CYS C 1 54 ? 5.070 8.902 5.164 1.00 20.00 52 CYS C O 1
ATOM 3788 N N . ARG C 1 55 ? 5.081 7.462 6.897 1.00 17.17 53 ARG C N 1
ATOM 3789 C CA . ARG C 1 55 ? 5.199 6.300 6.019 1.00 22.50 53 ARG C CA 1
ATOM 3790 C C . ARG C 1 55 ? 3.984 6.175 5.118 1.00 25.96 53 ARG C C 1
ATOM 3791 O O . ARG C 1 55 ? 4.118 5.968 3.908 1.00 20.66 53 ARG C O 1
ATOM 3799 N N . ASP C 1 56 ? 2.788 6.304 5.695 1.00 20.55 54 ASP C N 1
ATOM 3800 C CA . ASP C 1 56 ? 1.562 6.181 4.908 1.00 24.46 54 ASP C CA 1
ATOM 3801 C C . ASP C 1 56 ? 1.480 7.226 3.806 1.00 33.29 54 ASP C C 1
ATOM 3802 O O . ASP C 1 56 ? 0.899 6.961 2.746 1.00 31.00 54 ASP C O 1
ATOM 3807 N N . LEU C 1 57 ? 2.049 8.412 4.033 1.00 21.07 55 LEU C N 1
ATOM 3808 C CA . LEU C 1 57 ? 2.027 9.493 3.059 1.00 25.29 55 LEU C CA 1
ATOM 3809 C C . LEU C 1 57 ? 3.240 9.492 2.142 1.00 21.69 55 LEU C C 1
ATOM 3810 O O . LEU C 1 57 ? 3.258 10.237 1.158 1.00 25.46 55 LEU C O 1
ATOM 3815 N N . GLY C 1 58 ? 4.245 8.673 2.428 1.00 22.65 56 GLY C N 1
ATOM 3816 C CA . GLY C 1 58 ? 5.424 8.628 1.590 1.00 20.08 56 GLY C CA 1
ATOM 3817 C C . GLY C 1 58 ? 6.331 9.830 1.732 1.00 27.86 56 GLY C C 1
ATOM 3818 O O . GLY C 1 58 ? 6.989 10.220 0.761 1.00 25.00 56 GLY C O 1
ATOM 3819 N N . ILE C 1 59 ? 6.398 10.427 2.922 1.00 20.12 57 ILE C N 1
ATOM 3820 C CA . ILE C 1 59 ? 7.185 11.633 3.129 1.00 18.50 57 ILE C CA 1
ATOM 3821 C C . ILE C 1 59 ? 8.209 11.397 4.244 1.00 18.21 57 ILE C C 1
ATOM 3822 O O . ILE C 1 59 ? 8.189 10.380 4.936 1.00 19.96 57 ILE C O 1
ATOM 3827 N N . ILE C 1 60 ? 9.105 12.374 4.410 1.00 15.77 58 ILE C N 1
ATOM 3828 C CA . ILE C 1 60 ? 10.213 12.278 5.358 1.00 14.82 58 ILE C CA 1
ATOM 3829 C C . ILE C 1 60 ? 9.733 12.635 6.757 1.00 18.60 58 ILE C C 1
ATOM 3830 O O . ILE C 1 60 ? 9.160 13.709 6.976 1.00 15.94 58 ILE C O 1
ATOM 3835 N N . HIS C 1 61 ? 9.990 11.746 7.714 1.00 17.64 59 HIS C N 1
ATOM 3836 C CA . HIS C 1 61 ? 9.798 12.072 9.120 1.00 14.95 59 HIS C CA 1
ATOM 3837 C C . HIS C 1 61 ? 10.871 13.072 9.565 1.00 17.40 59 HIS C C 1
ATOM 3838 O O . HIS C 1 61 ? 12.068 12.782 9.476 1.00 14.23 59 HIS C O 1
ATOM 3845 N N . ASN C 1 62 ? 10.443 14.244 10.052 1.00 14.47 60 ASN C N 1
ATOM 3846 C CA . ASN C 1 62 ? 11.331 15.390 10.267 1.00 16.04 60 ASN C CA 1
ATOM 3847 C C . ASN C 1 62 ? 12.071 15.309 11.614 1.00 14.87 60 ASN C C 1
ATOM 3848 O O . ASN C 1 62 ? 11.965 16.178 12.473 1.00 14.33 60 ASN C O 1
ATOM 3853 N N . THR C 1 63 ? 12.866 14.251 11.783 1.00 15.23 61 THR C N 1
ATOM 3854 C CA . THR C 1 63 ? 13.557 14.071 13.057 1.00 18.13 61 THR C CA 1
ATOM 3855 C C . THR C 1 63 ? 14.714 15.044 13.245 1.00 19.75 61 THR C C 1
ATOM 3856 O O . THR C 1 63 ? 15.153 15.249 14.383 1.00 18.22 61 THR C O 1
ATOM 3860 N N . LYS C 1 64 ? 15.218 15.648 12.173 1.00 14.45 62 LYS C N 1
ATOM 3861 C CA . LYS C 1 64 ? 16.214 16.699 12.329 1.00 16.93 62 LYS C CA 1
ATOM 3862 C C . LYS C 1 64 ? 15.592 18.063 12.616 1.00 15.96 62 LYS C C 1
ATOM 3863 O O . LYS C 1 64 ? 16.330 19.031 12.831 1.00 15.00 62 LYS C O 1
ATOM 3869 N N . GLU C 1 65 ? 14.263 18.147 12.615 1.00 14.10 63 GLU C N 1
ATOM 3870 C CA . GLU C 1 65 ? 13.513 19.328 13.055 1.00 15.31 63 GLU C CA 1
ATOM 3871 C C . GLU C 1 65 ? 13.869 20.570 12.240 1.00 15.62 63 GLU C C 1
ATOM 3872 O O . GLU C 1 65 ? 14.061 21.667 12.763 1.00 15.49 63 GLU C O 1
ATOM 3878 N N . ILE C 1 66 ? 13.913 20.407 10.941 1.00 14.34 64 ILE C N 1
ATOM 3879 C CA . ILE C 1 66 ? 14.136 21.576 10.102 1.00 15.90 64 ILE C CA 1
ATOM 3880 C C . ILE C 1 66 ? 12.847 22.382 10.039 1.00 16.26 64 ILE C C 1
ATOM 3881 O O . ILE C 1 66 ? 11.734 21.843 10.154 1.00 14.63 64 ILE C O 1
ATOM 3886 N N . SER C 1 67 ? 12.996 23.696 9.908 1.00 16.49 65 SER C N 1
ATOM 3887 C CA . SER C 1 67 ? 11.840 24.580 9.951 1.00 12.53 65 SER C CA 1
ATOM 3888 C C . SER C 1 67 ? 11.206 24.699 8.570 1.00 13.30 65 SER C C 1
ATOM 3889 O O . SER C 1 67 ? 11.782 24.303 7.552 1.00 15.64 65 SER C O 1
ATOM 3892 N N . LEU C 1 68 ? 10.003 25.272 8.545 1.00 13.70 66 LEU C N 1
ATOM 3893 C CA . LEU C 1 68 ? 9.374 25.608 7.270 1.00 10.94 66 LEU C CA 1
ATOM 3894 C C . LEU C 1 68 ? 10.270 26.522 6.438 1.00 14.85 66 LEU C C 1
ATOM 3895 O O . LEU C 1 68 ? 10.448 26.302 5.235 1.00 18.28 66 LEU C O 1
ATOM 3900 N N . ASN C 1 69 ? 10.852 27.554 7.060 1.00 13.31 67 ASN C N 1
ATOM 3901 C CA . ASN C 1 69 ? 11.744 28.437 6.300 1.00 13.71 67 ASN C CA 1
ATOM 3902 C C . ASN C 1 69 ? 12.891 27.657 5.669 1.00 19.37 67 ASN C C 1
ATOM 3903 O O . ASN C 1 69 ? 13.269 27.918 4.522 1.00 19.09 67 ASN C O 1
ATOM 3908 N N . MET C 1 70 ? 13.428 26.664 6.388 1.00 16.54 68 MET C N 1
ATOM 3909 C CA . MET C 1 70 ? 14.4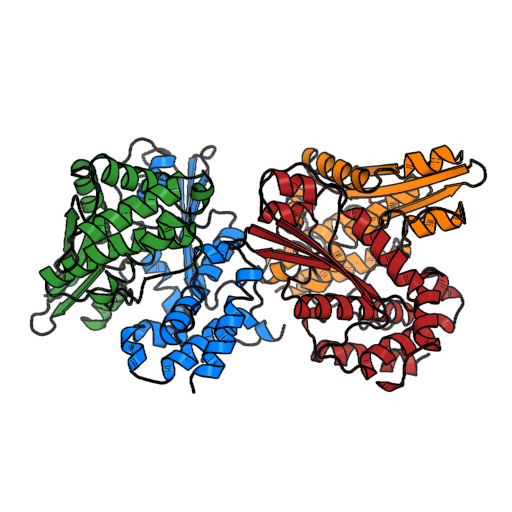84 25.825 5.828 1.00 17.20 68 MET C CA 1
ATOM 3910 C C . MET C 1 70 ? 13.977 24.980 4.671 1.00 17.95 68 MET C C 1
ATOM 3911 O O . MET C 1 70 ? 14.676 24.821 3.665 1.00 17.92 68 MET C O 1
ATOM 3916 N N . VAL C 1 71 ? 12.781 24.406 4.807 1.00 19.49 69 VAL C N 1
ATOM 3917 C CA . VAL C 1 71 ? 12.198 23.621 3.717 1.00 20.94 69 VAL C CA 1
ATOM 3918 C C . VAL C 1 71 ? 12.081 24.467 2.461 1.00 23.72 69 VAL C C 1
ATOM 3919 O O . VAL C 1 71 ? 12.463 24.040 1.366 1.00 24.29 69 VAL C O 1
ATOM 3923 N N . ILE C 1 72 ? 11.548 25.684 2.604 1.00 19.79 70 ILE C N 1
ATOM 3924 C CA . ILE C 1 72 ? 11.345 26.525 1.436 1.00 23.11 70 ILE C CA 1
ATOM 3925 C C . ILE C 1 72 ? 12.678 26.996 0.867 1.00 28.58 70 ILE C C 1
ATOM 3926 O O . ILE C 1 72 ? 12.822 27.115 -0.357 1.00 28.10 70 ILE C O 1
ATOM 3931 N N . ASP C 1 73 ? 13.676 27.248 1.730 1.00 26.49 71 ASP C N 1
ATOM 3932 C CA . ASP C 1 73 ? 15.023 27.559 1.254 1.00 28.87 71 ASP C CA 1
ATOM 3933 C C . ASP C 1 73 ? 15.548 26.476 0.321 1.00 27.45 71 ASP C C 1
ATOM 3934 O O . ASP C 1 73 ? 16.235 26.772 -0.662 1.00 30.06 71 ASP C O 1
ATOM 3939 N N . ARG C 1 74 ? 15.268 25.216 0.634 1.00 23.13 72 ARG C N 1
ATOM 3940 C CA . ARG C 1 74 ? 15.723 24.124 -0.215 1.00 24.87 72 ARG C CA 1
ATOM 3941 C C . ARG C 1 74 ? 14.990 24.062 -1.542 1.00 33.39 72 ARG C C 1
ATOM 3942 O O . ARG C 1 74 ? 15.508 23.466 -2.491 1.00 31.35 72 ARG C O 1
ATOM 3950 N N . ALA C 1 75 ? 13.786 24.619 -1.619 1.00 23.95 73 ALA C N 1
ATOM 3951 C CA . ALA C 1 75 ? 13.004 24.587 -2.848 1.00 26.94 73 ALA C CA 1
ATOM 3952 C C . ALA C 1 75 ? 13.102 25.882 -3.637 1.00 26.84 73 ALA C C 1
ATOM 3953 O O . ALA C 1 75 ? 13.200 25.851 -4.868 1.00 31.26 73 ALA C O 1
ATOM 3955 N N . ILE C 1 76 ? 13.076 27.015 -2.945 1.00 26.63 74 ILE C N 1
ATOM 3956 C CA . ILE C 1 76 ? 13.082 28.350 -3.534 1.00 29.84 74 ILE C CA 1
ATOM 3957 C C . ILE C 1 76 ? 14.068 29.217 -2.756 1.00 32.53 74 ILE C C 1
ATOM 3958 O O . ILE C 1 76 ? 13.716 29.762 -1.697 1.00 31.33 74 ILE C O 1
ATOM 3963 N N . PRO C 1 77 ? 15.297 29.391 -3.248 1.00 40.08 75 PRO C N 1
ATOM 3964 C CA . PRO C 1 77 ? 16.334 30.052 -2.429 1.00 41.77 75 PRO C CA 1
ATOM 3965 C C . PRO C 1 77 ? 15.978 31.444 -1.933 1.00 35.36 75 PRO C C 1
ATOM 3966 O O . PRO C 1 77 ? 16.405 31.825 -0.836 1.00 41.79 75 PRO C O 1
ATOM 3970 N N . ILE C 1 78 ? 15.217 32.228 -2.688 1.00 27.64 76 ILE C N 1
ATOM 3971 C CA . ILE C 1 78 ? 14.859 33.579 -2.268 1.00 29.85 76 ILE C CA 1
ATOM 3972 C C . ILE C 1 78 ? 13.369 33.609 -1.964 1.00 32.48 76 ILE C C 1
ATOM 3973 O O . ILE C 1 78 ? 12.547 33.258 -2.819 1.00 35.96 76 ILE C O 1
ATOM 3978 N N . HIS C 1 79 ? 13.022 34.019 -0.744 1.00 27.29 77 HIS C N 1
ATOM 3979 C CA . HIS C 1 79 ? 11.634 34.056 -0.310 1.00 26.73 77 HIS C CA 1
ATOM 3980 C C . HIS C 1 79 ? 11.541 34.895 0.953 1.00 28.70 77 HIS C C 1
ATOM 3981 O O . HIS C 1 79 ? 12.525 35.002 1.701 1.00 25.10 77 HIS C O 1
ATOM 3988 N N . PRO C 1 80 ? 10.391 35.505 1.227 1.00 23.62 78 PRO C N 1
ATOM 3989 C CA . PRO C 1 80 ? 10.250 36.288 2.455 1.00 28.01 78 PRO C CA 1
ATOM 3990 C C . PRO C 1 80 ? 10.275 35.370 3.667 1.00 23.53 78 PRO C C 1
ATOM 3991 O O . PRO C 1 80 ? 9.945 34.190 3.577 1.00 21.50 78 PRO C O 1
ATOM 3995 N N . THR C 1 81 ? 10.693 35.915 4.805 1.00 22.07 79 THR C N 1
ATOM 3996 C CA . THR C 1 81 ? 10.737 35.129 6.039 1.00 18.73 79 THR C CA 1
ATOM 3997 C C . THR C 1 81 ? 9.322 34.745 6.474 1.00 17.61 79 THR C C 1
ATOM 3998 O O . THR C 1 81 ? 8.464 35.616 6.650 1.00 17.43 79 THR C O 1
ATOM 4002 N N . PHE C 1 82 ? 9.075 33.453 6.661 1.00 13.71 80 PHE C N 1
ATOM 4003 C CA . PHE C 1 82 ? 7.792 32.992 7.181 1.00 13.35 80 PHE C CA 1
ATOM 4004 C C . PHE C 1 82 ? 7.844 32.790 8.694 1.00 14.05 80 PHE C C 1
ATOM 4005 O O . PHE C 1 82 ? 8.911 32.797 9.316 1.00 14.83 80 PHE C O 1
ATOM 4013 N N . GLN C 1 83 ? 6.660 32.600 9.283 1.00 15.83 81 GLN C N 1
ATOM 4014 C CA . GLN C 1 83 ? 6.563 32.200 10.678 1.00 15.62 81 GLN C CA 1
ATOM 4015 C C . GLN C 1 83 ? 7.382 30.933 10.923 1.00 15.78 81 GLN C C 1
ATOM 4016 O O . GLN C 1 83 ? 7.498 30.061 10.053 1.00 11.96 81 GLN C O 1
ATOM 4022 N N . HIS C 1 84 ? 7.968 30.842 12.120 1.00 13.17 82 HIS C N 1
ATOM 4023 C CA . HIS C 1 84 ? 8.673 29.628 12.520 1.00 12.15 82 HIS C CA 1
ATOM 4024 C C . HIS C 1 84 ? 7.679 28.486 12.694 1.00 12.37 82 HIS C C 1
ATOM 4025 O O . HIS C 1 84 ? 6.756 28.583 13.505 1.00 13.65 82 HIS C O 1
ATOM 4032 N N . ILE C 1 85 ? 7.890 27.398 11.958 1.00 13.82 83 ILE C N 1
ATOM 4033 C CA . ILE C 1 85 ? 7.114 26.168 12.080 1.00 13.57 83 ILE C CA 1
ATOM 4034 C C . ILE C 1 85 ? 8.085 25.009 11.907 1.00 13.44 83 ILE C C 1
ATOM 4035 O O . ILE C 1 85 ? 8.958 25.055 11.033 1.00 14.50 83 ILE C O 1
ATOM 4040 N N . VAL C 1 86 ? 7.941 23.980 12.724 1.00 12.47 84 VAL C N 1
ATOM 4041 C CA . VAL C 1 86 ? 8.634 22.709 12.533 1.00 11.88 84 VAL C CA 1
ATOM 4042 C C . VAL C 1 86 ? 7.593 21.640 12.265 1.00 13.55 84 VAL C C 1
ATOM 4043 O O . VAL C 1 86 ? 6.936 21.156 13.196 1.00 15.43 84 VAL C O 1
ATOM 4047 N N . PRO C 1 87 ? 7.400 21.228 11.018 1.00 15.75 85 PRO C N 1
ATOM 4048 C CA . PRO C 1 87 ? 6.412 20.185 10.720 1.00 15.23 85 PRO C CA 1
ATOM 4049 C C . PRO C 1 87 ? 6.897 18.816 11.173 1.00 14.68 85 PRO C C 1
ATOM 4050 O O . PRO C 1 87 ? 8.097 18.580 11.328 1.00 14.33 85 PRO C O 1
ATOM 4054 N N . ASP C 1 88 ? 5.936 17.905 11.389 1.00 10.43 86 ASP C N 1
ATOM 4055 C CA . ASP C 1 88 ? 6.301 16.543 11.779 1.00 14.18 86 ASP C CA 1
ATOM 4056 C C . ASP C 1 88 ? 6.867 15.771 10.599 1.00 17.14 86 ASP C C 1
ATOM 4057 O O . ASP C 1 88 ? 7.670 14.855 10.781 1.00 15.83 86 ASP C O 1
ATOM 4062 N N . GLY C 1 89 ? 6.455 16.119 9.384 1.00 13.93 87 GLY C N 1
ATOM 4063 C CA . GLY C 1 89 ? 6.980 15.466 8.203 1.00 12.64 87 GLY C CA 1
ATOM 4064 C C . GLY C 1 89 ? 6.930 16.451 7.059 1.00 15.46 87 GLY C C 1
ATOM 4065 O O . GLY C 1 89 ? 6.211 17.454 7.114 1.00 13.22 87 GLY C O 1
ATOM 4066 N N . TYR C 1 90 ? 7.706 16.157 6.018 1.00 13.87 88 TYR C N 1
ATOM 4067 C CA . TYR C 1 90 ? 7.747 17.029 4.854 1.00 13.77 88 TYR C CA 1
ATOM 4068 C C . TYR C 1 90 ? 8.294 16.255 3.670 1.00 16.31 88 TYR C C 1
ATOM 4069 O O . TYR C 1 90 ? 8.957 15.226 3.824 1.00 14.27 88 TYR C O 1
ATOM 4078 N N . THR C 1 91 ? 8.041 16.785 2.481 1.00 14.10 89 THR C N 1
ATOM 4079 C CA . THR C 1 91 ? 8.781 16.332 1.315 1.00 18.61 89 THR C CA 1
ATOM 4080 C C . THR C 1 91 ? 8.837 17.462 0.306 1.00 20.27 89 THR C C 1
ATOM 4081 O O . THR C 1 91 ? 7.945 18.315 0.256 1.00 17.95 89 THR C O 1
ATOM 4085 N N . ILE C 1 92 ? 9.918 17.485 -0.464 1.00 15.63 90 ILE C N 1
ATOM 4086 C CA . ILE C 1 92 ? 10.096 18.453 -1.543 1.00 25.06 90 ILE C CA 1
ATOM 4087 C C . ILE C 1 92 ? 10.200 17.658 -2.831 1.00 24.70 90 ILE C C 1
ATOM 4088 O O . ILE C 1 92 ? 11.161 16.903 -3.028 1.00 22.84 90 ILE C O 1
ATOM 4093 N N . ASP C 1 93 ? 9.212 17.804 -3.699 1.00 22.27 91 ASP C N 1
ATOM 4094 C CA . ASP C 1 93 ? 9.242 17.173 -5.018 1.00 27.26 91 ASP C CA 1
ATOM 4095 C C . ASP C 1 93 ? 9.606 18.266 -6.021 1.00 32.90 91 ASP C C 1
ATOM 4096 O O . ASP C 1 93 ? 8.744 18.990 -6.519 1.00 27.39 91 ASP C O 1
ATOM 4101 N N . ARG C 1 94 ? 10.902 18.386 -6.324 1.00 24.97 92 ARG C N 1
ATOM 4102 C CA . ARG C 1 94 ? 11.345 19.473 -7.195 1.00 35.65 92 ARG C CA 1
ATOM 4103 C C . ARG C 1 94 ? 10.904 19.269 -8.642 1.00 36.39 92 ARG C C 1
ATOM 4104 O O . ARG C 1 94 ? 10.652 20.253 -9.350 1.00 33.71 92 ARG C O 1
ATOM 4112 N N . ALA C 1 95 ? 10.798 18.015 -9.094 1.00 35.64 93 ALA C N 1
ATOM 4113 C CA . ALA C 1 95 ? 10.366 17.753 -10.464 1.00 37.60 93 ALA C CA 1
ATOM 4114 C C . ALA C 1 95 ? 8.952 18.262 -10.703 1.00 39.27 93 ALA C C 1
ATOM 4115 O O . ALA C 1 95 ? 8.651 18.807 -11.775 1.00 29.25 93 ALA C O 1
ATOM 4117 N N . ASN C 1 96 ? 8.104 18.104 -9.695 1.00 27.86 94 ASN C N 1
ATOM 4118 C CA . ASN C 1 96 ? 6.723 18.524 -9.769 1.00 27.05 94 ASN C CA 1
ATOM 4119 C C . ASN C 1 96 ? 6.382 19.793 -9.004 1.00 24.77 94 ASN C C 1
ATOM 4120 O O . ASN C 1 96 ? 5.255 20.074 -8.821 1.00 25.45 94 ASN C O 1
ATOM 4125 N N . MET C 1 97 ? 7.390 20.511 -8.574 1.00 23.25 95 MET C N 1
ATOM 4126 C CA . MET C 1 97 ? 7.240 21.699 -7.818 1.00 24.41 95 MET C CA 1
ATOM 4127 C C . MET C 1 97 ? 6.131 21.617 -6.791 1.00 23.30 95 MET C C 1
ATOM 4128 O O . MET C 1 97 ? 5.251 22.406 -6.772 1.00 17.62 95 MET C O 1
ATOM 4133 N N . THR C 1 98 ? 6.243 20.611 -5.956 1.00 18.20 96 THR C N 1
ATOM 4134 C CA . THR C 1 98 ? 5.301 20.366 -4.927 1.00 17.46 96 THR C CA 1
ATOM 4135 C C . THR C 1 98 ? 6.005 20.181 -3.567 1.00 22.50 96 THR C C 1
ATOM 4136 O O . THR C 1 98 ? 7.021 19.510 -3.507 1.00 20.03 96 THR C O 1
ATOM 4140 N N . ILE C 1 99 ? 5.447 20.802 -2.532 1.00 17.51 97 ILE C N 1
ATOM 4141 C CA . ILE C 1 99 ? 5.892 20.639 -1.150 1.00 18.99 97 ILE C CA 1
ATOM 4142 C C . ILE C 1 99 ? 4.734 20.050 -0.354 1.00 19.13 97 ILE C C 1
ATOM 4143 O O . ILE C 1 99 ? 3.592 20.506 -0.481 1.00 18.21 97 ILE C O 1
ATOM 4148 N N . ILE C 1 100 ? 5.024 19.041 0.468 1.00 14.51 98 ILE C N 1
ATOM 4149 C CA . ILE C 1 100 ? 4.048 18.501 1.402 1.00 16.02 98 ILE C CA 1
ATOM 4150 C C . ILE C 1 100 ? 4.569 18.700 2.814 1.00 15.55 98 ILE C C 1
ATOM 4151 O O . ILE C 1 100 ? 5.751 18.468 3.076 1.00 14.54 98 ILE C O 1
ATOM 4156 N N . VAL C 1 101 ? 3.689 19.113 3.726 1.00 15.11 99 VAL C N 1
ATOM 4157 C CA . VAL C 1 101 ? 4.004 19.126 5.152 1.00 14.78 99 VAL C CA 1
ATOM 4158 C C . VAL C 1 101 ? 2.924 18.351 5.895 1.00 18.49 99 VAL C C 1
ATOM 4159 O O . VAL C 1 101 ? 1.751 18.339 5.505 1.00 15.85 99 VAL C O 1
ATOM 4163 N N . LEU C 1 102 ? 3.325 17.720 6.993 1.00 14.82 100 LEU C N 1
ATOM 4164 C CA . LEU C 1 102 ? 2.425 16.936 7.823 1.00 13.03 100 LEU C CA 1
ATOM 4165 C C . LEU C 1 102 ? 2.421 17.449 9.256 1.00 16.94 100 LEU C C 1
ATOM 4166 O O . LEU C 1 102 ? 3.486 17.739 9.821 1.00 14.12 100 LEU C O 1
ATOM 4171 N N . GLU C 1 103 ? 1.221 17.555 9.841 1.00 13.53 101 GLU C N 1
ATOM 4172 C CA . GLU C 1 103 ? 1.034 17.755 11.282 1.00 14.82 101 GLU C CA 1
ATOM 4173 C C . GLU C 1 103 ? 0.170 16.607 11.795 1.00 14.87 101 GLU C C 1
ATOM 4174 O O . GLU C 1 103 ? -0.990 16.471 11.390 1.00 17.62 101 GLU C O 1
ATOM 4180 N N . ALA C 1 104 ? 0.728 15.764 12.655 1.00 15.58 102 ALA C N 1
ATOM 4181 C CA . ALA C 1 104 ? 0.035 14.563 13.118 1.00 17.06 102 ALA C CA 1
ATOM 4182 C C . ALA C 1 104 ? -0.083 14.578 14.632 1.00 17.57 102 ALA C C 1
ATOM 4183 O O . ALA C 1 104 ? 0.866 14.950 15.327 1.00 15.61 102 ALA C O 1
ATOM 4185 N N . SER C 1 105 ? -1.234 14.139 15.150 1.00 12.76 103 SER C N 1
ATOM 4186 C CA . SER C 1 105 ? -1.432 14.154 16.594 1.00 14.39 103 SER C CA 1
ATOM 4187 C C . SER C 1 105 ? -2.461 13.104 16.971 1.00 15.32 103 SER C C 1
ATOM 4188 O O . SER C 1 105 ? -3.155 12.544 16.113 1.00 16.79 103 SER C O 1
ATOM 4191 N N . THR C 1 106 ? -2.567 12.862 18.277 1.00 16.54 104 THR C N 1
ATOM 4192 C CA . THR C 1 106 ? -3.651 12.061 18.825 1.00 18.12 104 THR C CA 1
ATOM 4193 C C . THR C 1 106 ? -4.375 12.850 19.906 1.00 21.17 104 THR C C 1
ATOM 4194 O O . THR C 1 106 ? -3.750 13.561 20.698 1.00 21.76 104 THR C O 1
ATOM 4198 N N . ARG C 1 107 ? -5.705 12.740 19.909 1.00 22.28 105 ARG C N 1
ATOM 4199 C CA . ARG C 1 107 ? -6.556 13.255 20.968 1.00 19.43 105 ARG C CA 1
ATOM 4200 C C . ARG C 1 107 ? -7.684 12.255 21.176 1.00 19.03 105 ARG C C 1
ATOM 4201 O O . ARG C 1 107 ? -8.210 11.698 20.210 1.00 19.21 105 ARG C O 1
ATOM 4209 N N . SER C 1 108 ? -8.057 12.029 22.430 1.00 21.36 106 SER C N 1
ATOM 4210 C CA . SER C 1 108 ? -9.025 10.967 22.692 1.00 28.83 106 SER C CA 1
ATOM 4211 C C . SER C 1 108 ? -10.425 11.353 22.221 1.00 22.98 106 SER C C 1
ATOM 4212 O O . SER C 1 108 ? -11.153 10.512 21.687 1.00 29.66 106 SER C O 1
ATOM 4215 N N . MET C 1 109 ? -10.824 12.626 22.410 1.00 28.39 107 MET C N 1
ATOM 4216 C CA . MET C 1 109 ? -12.183 13.074 22.077 1.00 26.66 107 MET C CA 1
ATOM 4217 C C . MET C 1 109 ? -12.229 13.627 20.656 1.00 29.07 107 MET C C 1
ATOM 4218 O O . MET C 1 109 ? -11.378 14.451 20.299 1.00 24.78 107 MET C O 1
ATOM 4223 N N . PRO C 1 110 ? -13.211 13.227 19.839 1.00 26.67 108 PRO C N 1
ATOM 4224 C CA . PRO C 1 110 ? -13.368 13.828 18.497 1.00 24.36 108 PRO C CA 1
ATOM 4225 C C . PRO C 1 110 ? -13.482 15.342 18.500 1.00 27.90 108 PRO C C 1
ATOM 4226 O O . PRO C 1 110 ? -12.999 15.990 17.558 1.00 26.82 108 PRO C O 1
ATOM 4230 N N . SER C 1 111 ? -14.112 15.932 19.521 1.00 24.64 109 SER C N 1
ATOM 4231 C CA . SER C 1 111 ? -14.176 17.389 19.595 1.00 27.98 109 SER C CA 1
ATOM 4232 C C . SER C 1 111 ? -12.789 17.991 19.792 1.00 26.75 109 SER C C 1
ATOM 4233 O O . SER C 1 111 ? -12.485 19.061 19.251 1.00 25.24 109 SER C O 1
ATOM 4236 N N . ASP C 1 112 ? -11.936 17.324 20.569 1.00 23.78 110 ASP C N 1
ATOM 4237 C CA . ASP C 1 112 ? -10.577 17.820 20.753 1.00 26.99 110 ASP C CA 1
ATOM 4238 C C . ASP C 1 112 ? -9.710 17.573 19.525 1.00 21.99 110 ASP C C 1
ATOM 4239 O O . ASP C 1 112 ? -8.797 18.365 19.262 1.00 23.74 110 ASP C O 1
ATOM 4244 N N . GLN C 1 113 ? -9.968 16.499 18.768 1.00 17.19 111 GLN C N 1
ATOM 4245 C CA . GLN C 1 113 ? -9.292 16.323 17.483 1.00 19.01 111 GLN C CA 1
ATOM 4246 C C . GLN C 1 113 ? -9.556 17.510 16.563 1.00 24.45 111 GLN C C 1
ATOM 4247 O O . GLN C 1 113 ? -8.640 18.026 15.908 1.00 19.47 111 GLN C O 1
ATOM 4253 N N . LYS C 1 114 ? -10.811 17.956 16.499 1.00 21.10 112 LYS C N 1
ATOM 4254 C CA . LYS C 1 114 ? -11.149 19.055 15.604 1.00 21.13 112 LYS C CA 1
ATOM 4255 C C . LYS C 1 114 ? -10.461 20.345 16.045 1.00 22.07 112 LYS C C 1
ATOM 4256 O O . LYS C 1 114 ? -9.960 21.107 15.210 1.00 20.63 112 LYS C O 1
ATOM 4262 N N . ARG C 1 115 ? -10.422 20.608 17.361 1.00 14.53 113 ARG C N 1
ATOM 4263 C CA . ARG C 1 115 ? -9.738 21.810 17.839 1.00 20.75 113 ARG C CA 1
ATOM 4264 C C . ARG C 1 115 ? -8.242 21.728 17.557 1.00 21.53 113 ARG C C 1
ATOM 4265 O O . ARG C 1 115 ? -7.629 22.720 17.158 1.00 14.71 113 ARG C O 1
ATOM 4273 N N . LYS C 1 116 ? -7.639 20.554 17.781 1.00 18.59 114 LYS C N 1
ATOM 4274 C CA . LYS C 1 116 ? -6.217 20.365 17.482 1.00 16.13 114 LYS C CA 1
ATOM 4275 C C . LYS C 1 116 ? -5.935 20.579 16.001 1.00 19.73 114 LYS C C 1
ATOM 4276 O O . LYS C 1 116 ? -4.984 21.279 15.634 1.00 17.30 114 LYS C O 1
ATOM 4282 N N . ILE C 1 117 ? -6.738 19.958 15.131 1.00 18.62 115 ILE C N 1
ATOM 4283 C CA . ILE C 1 117 ? -6.585 20.165 13.691 1.00 16.89 115 ILE C CA 1
ATOM 4284 C C . ILE C 1 117 ? -6.638 21.651 13.353 1.00 16.12 115 ILE C C 1
ATOM 4285 O O . ILE C 1 117 ? -5.829 22.158 12.567 1.00 19.55 115 ILE C O 1
ATOM 4290 N N . THR C 1 118 ? -7.598 22.370 13.937 1.00 18.71 116 THR C N 1
ATOM 4291 C CA . THR C 1 118 ? -7.716 23.801 13.655 1.00 17.47 116 THR C CA 1
ATOM 4292 C C . THR C 1 118 ? -6.466 24.564 14.097 1.00 17.25 116 THR C C 1
ATOM 4293 O O . THR C 1 118 ? -5.976 25.434 13.372 1.00 17.67 116 THR C O 1
ATOM 4297 N N . SER C 1 119 ? -5.934 24.258 15.282 1.00 15.63 117 SER C N 1
ATOM 4298 C CA . SER C 1 119 ? -4.760 24.996 15.744 1.00 17.77 117 SER C CA 1
ATOM 4299 C C . SER C 1 119 ? -3.536 24.666 14.894 1.00 14.53 117 SER C C 1
ATOM 4300 O O . SER C 1 119 ? -2.720 25.547 14.605 1.00 16.99 117 SER C O 1
ATOM 4303 N N . ASP C 1 120 ? -3.399 23.412 14.469 1.00 15.55 118 ASP C N 1
ATOM 4304 C CA . ASP C 1 120 ? -2.261 23.049 13.623 1.00 18.12 118 ASP C CA 1
ATOM 4305 C C . ASP C 1 120 ? -2.370 23.675 12.231 1.00 20.98 118 ASP C C 1
ATOM 4306 O O . ASP C 1 120 ? -1.365 24.134 11.665 1.00 16.43 118 ASP C O 1
ATOM 4311 N N . LYS C 1 121 ? -3.573 23.690 11.655 1.00 17.27 119 LYS C N 1
ATOM 4312 C CA . LYS C 1 121 ? -3.769 24.348 10.365 1.00 14.08 119 LYS C CA 1
ATOM 4313 C C . LYS C 1 121 ? -3.499 25.846 10.454 1.00 16.54 119 LYS C C 1
ATOM 4314 O O . LYS C 1 121 ? -2.897 26.435 9.548 1.00 17.02 119 LYS C O 1
ATOM 4320 N N . LEU C 1 122 ? -3.969 26.485 11.520 1.00 17.34 120 LEU C N 1
ATOM 4321 C CA . LEU C 1 122 ? -3.833 27.932 11.643 1.00 18.10 120 LEU C CA 1
ATOM 4322 C C . LEU C 1 122 ? -2.381 28.380 11.677 1.00 18.88 120 LEU C C 1
ATOM 4323 O O . LEU C 1 122 ? -2.105 29.541 11.353 1.00 16.01 120 LEU C O 1
ATOM 4328 N N . LYS C 1 123 ? -1.451 27.494 12.071 1.00 13.81 121 LYS C N 1
ATOM 4329 C CA . LYS C 1 123 ? -0.034 27.858 12.065 1.00 14.62 121 LYS C CA 1
ATOM 4330 C C . LYS C 1 123 ? 0.413 28.350 10.699 1.00 14.63 121 LYS C C 1
ATOM 4331 O O . LYS C 1 123 ? 1.284 29.225 10.605 1.00 14.52 121 LYS C O 1
ATOM 4337 N N . TYR C 1 124 ? -0.148 27.776 9.634 1.00 12.84 122 TYR C N 1
ATOM 4338 C CA . TYR C 1 124 ? 0.362 27.951 8.283 1.00 14.00 122 TYR C CA 1
ATOM 4339 C C . TYR C 1 124 ? -0.309 29.093 7.533 1.00 16.30 122 TYR C C 1
ATOM 4340 O O . TYR C 1 124 ? -0.198 29.147 6.303 1.00 18.72 122 TYR C O 1
ATOM 4349 N N . SER C 1 125 ? -1.026 29.976 8.224 1.00 17.49 123 SER C N 1
ATOM 4350 C CA . SER C 1 125 ? -1.761 31.032 7.530 1.00 17.52 123 SER C CA 1
ATOM 4351 C C . SER C 1 125 ? -0.846 31.808 6.583 1.00 19.81 123 SER C C 1
ATOM 4352 O O . SER C 1 125 ? 0.257 32.227 6.961 1.00 15.19 123 SER C O 1
ATOM 4355 N N . GLY C 1 126 ? -1.300 31.966 5.336 1.00 14.81 124 GLY C N 1
ATOM 4356 C CA . GLY C 1 126 ? -0.602 32.756 4.342 1.00 16.68 124 GLY C CA 1
ATOM 4357 C C . GLY C 1 126 ? 0.460 32.011 3.560 1.00 23.33 124 GLY C C 1
ATOM 4358 O O . GLY C 1 126 ? 0.860 32.477 2.485 1.00 19.04 124 GLY C O 1
ATOM 4359 N N . VAL C 1 127 ? 0.914 30.854 4.051 1.00 15.75 125 VAL C N 1
ATOM 4360 C CA . VAL C 1 127 ? 2.055 30.186 3.431 1.00 17.84 125 VAL C CA 1
ATOM 4361 C C . VAL C 1 127 ? 1.679 29.613 2.072 1.00 18.88 125 VAL C C 1
ATOM 4362 O O . VAL C 1 127 ? 2.398 29.810 1.082 1.00 19.37 125 VAL C O 1
ATOM 4366 N N . GLU C 1 128 ? 0.561 28.884 2.000 1.00 17.48 126 GLU C N 1
ATOM 4367 C CA . GLU C 1 128 ? 0.164 28.296 0.724 1.00 17.92 126 GLU C CA 1
ATOM 4368 C C . GLU C 1 128 ? -0.016 29.362 -0.351 1.00 15.35 126 GLU C C 1
ATOM 4369 O O . GLU C 1 128 ? 0.402 29.166 -1.495 1.00 18.23 126 GLU C O 1
ATOM 4375 N N . ASP C 1 129 ? -0.610 30.504 0.002 1.00 16.46 127 ASP C N 1
ATOM 4376 C CA . ASP C 1 129 ? -0.790 31.578 -0.977 1.00 20.14 127 ASP C CA 1
ATOM 4377 C C . ASP C 1 129 ? 0.542 32.065 -1.544 1.00 24.43 127 ASP C C 1
ATOM 4378 O O . ASP C 1 129 ? 0.657 32.311 -2.752 1.00 18.39 127 ASP C O 1
ATOM 4383 N N . HIS C 1 130 ? 1.561 32.232 -0.691 1.00 18.45 128 HIS C N 1
ATOM 4384 C CA . HIS C 1 130 ? 2.860 32.662 -1.208 1.00 20.20 128 HIS C CA 1
ATOM 4385 C C . HIS C 1 130 ? 3.458 31.632 -2.169 1.00 20.10 128 HIS C C 1
ATOM 4386 O O . HIS C 1 130 ? 4.017 31.993 -3.212 1.00 19.12 128 HIS C O 1
ATOM 4393 N N . LEU C 1 131 ? 3.390 30.349 -1.820 1.00 15.78 129 LEU C N 1
ATOM 4394 C CA . LEU C 1 131 ? 4.001 29.334 -2.679 1.00 12.81 129 LEU C CA 1
ATOM 4395 C C . LEU C 1 131 ? 3.230 29.166 -3.986 1.00 17.04 129 LEU C C 1
ATOM 4396 O O . LEU C 1 131 ? 3.838 29.032 -5.059 1.00 18.39 129 LEU C O 1
ATOM 4401 N N . LYS C 1 132 ? 1.896 29.145 -3.915 1.00 12.92 130 LYS C N 1
ATOM 4402 C CA . LYS C 1 132 ? 1.087 29.049 -5.131 1.00 15.98 130 LYS C CA 1
ATOM 4403 C C . LYS C 1 132 ? 1.353 30.224 -6.064 1.00 17.08 130 LYS C C 1
ATOM 4404 O O . LYS C 1 132 ? 1.327 30.066 -7.293 1.00 19.20 130 LYS C O 1
ATOM 4410 N N . HIS C 1 133 ? 1.638 31.398 -5.498 1.00 17.26 131 HIS C N 1
ATOM 4411 C CA . HIS C 1 133 ? 1.976 32.572 -6.298 1.00 18.96 131 HIS C CA 1
ATOM 4412 C C . HIS C 1 133 ? 3.249 32.371 -7.113 1.00 22.27 131 HIS C C 1
ATOM 4413 O O . HIS C 1 133 ? 3.447 33.062 -8.122 1.00 20.62 131 HIS C O 1
ATOM 4420 N N . GLU C 1 134 ? 4.111 31.434 -6.710 1.00 18.41 132 GLU C N 1
ATOM 4421 C CA . GLU C 1 134 ? 5.307 31.077 -7.462 1.00 16.78 132 GLU C CA 1
ATOM 4422 C C . GLU C 1 134 ? 5.119 29.822 -8.310 1.00 16.89 132 GLU C C 1
ATOM 4423 O O . GLU C 1 134 ? 6.102 29.299 -8.853 1.00 19.81 132 GLU C O 1
ATOM 4429 N N . GLY C 1 135 ? 3.889 29.336 -8.448 1.00 17.33 133 GLY C N 1
ATOM 4430 C CA . GLY C 1 135 ? 3.626 28.142 -9.224 1.00 17.63 133 GLY C CA 1
ATOM 4431 C C . GLY C 1 135 ? 3.955 26.834 -8.533 1.00 20.05 133 GLY C C 1
ATOM 4432 O O . GLY C 1 135 ? 4.029 25.800 -9.203 1.00 16.57 133 GLY C O 1
ATOM 4433 N N . TRP C 1 136 ? 4.176 26.843 -7.226 1.00 16.29 134 TRP C N 1
ATOM 4434 C CA . TRP C 1 136 ? 4.385 25.614 -6.467 1.00 14.99 134 TRP C CA 1
ATOM 4435 C C . TRP C 1 136 ? 3.077 25.180 -5.826 1.00 17.17 134 TRP C C 1
ATOM 4436 O O . TRP C 1 136 ? 2.185 25.996 -5.594 1.00 17.35 134 TRP C O 1
ATOM 4447 N N . LEU C 1 137 ? 2.944 23.877 -5.584 1.00 17.46 135 LEU C N 1
ATOM 4448 C CA . LEU C 1 137 ? 1.891 23.387 -4.707 1.00 19.05 135 LEU C CA 1
ATOM 4449 C C . LEU C 1 137 ? 2.442 23.237 -3.294 1.00 18.41 135 LEU C C 1
ATOM 4450 O O . LEU C 1 137 ? 3.597 22.847 -3.107 1.00 20.48 135 LEU C O 1
ATOM 4455 N N . PHE C 1 138 ? 1.601 23.524 -2.308 1.00 16.01 136 PHE C N 1
ATOM 4456 C CA . PHE C 1 138 ? 1.976 23.417 -0.899 1.00 17.75 136 PHE C CA 1
ATOM 4457 C C . PHE C 1 138 ? 0.795 22.757 -0.197 1.00 21.04 136 PHE C C 1
ATOM 4458 O O . PHE C 1 138 ? -0.213 23.411 0.082 1.00 20.51 136 PHE C O 1
ATOM 4466 N N . ASN C 1 139 ? 0.928 21.461 0.071 1.00 16.21 137 ASN C N 1
ATOM 4467 C CA A ASN C 1 139 ? -0.159 20.639 0.585 0.53 19.69 137 ASN C CA 1
ATOM 4468 C CA B ASN C 1 139 ? -0.157 20.631 0.586 0.47 19.70 137 ASN C CA 1
ATOM 4469 C C . ASN C 1 139 ? 0.065 20.397 2.076 1.00 21.91 137 ASN C C 1
ATOM 4470 O O . ASN C 1 139 ? 1.022 19.720 2.469 1.00 18.27 137 ASN C O 1
ATOM 4479 N N . ILE C 1 140 ? -0.816 20.956 2.896 1.00 15.96 138 ILE C N 1
ATOM 4480 C CA . ILE C 1 140 ? -0.735 20.857 4.347 1.00 20.77 138 ILE C CA 1
ATOM 4481 C C . ILE C 1 140 ? -1.659 19.723 4.766 1.00 26.70 138 ILE C C 1
ATOM 4482 O O . ILE C 1 140 ? -2.875 19.819 4.593 1.00 19.63 138 ILE C O 1
ATOM 4487 N N . ILE C 1 141 ? -1.096 18.644 5.302 1.00 15.73 139 ILE C N 1
ATOM 4488 C CA . ILE C 1 141 ? -1.868 17.478 5.719 1.00 17.16 139 ILE C CA 1
ATOM 4489 C C . ILE C 1 141 ? -1.894 17.462 7.239 1.00 21.40 139 ILE C C 1
ATOM 4490 O O . ILE C 1 141 ? -0.839 17.461 7.883 1.00 17.10 139 ILE C O 1
ATOM 4495 N N . VAL C 1 142 ? -3.092 17.482 7.817 1.00 16.62 140 VAL C N 1
ATOM 4496 C CA . VAL C 1 142 ? -3.241 17.616 9.259 1.00 20.46 140 VAL C CA 1
ATOM 4497 C C . VAL C 1 142 ? -4.111 16.465 9.747 1.00 26.53 140 VAL C C 1
ATOM 4498 O O . VAL C 1 142 ? -5.258 16.311 9.304 1.00 20.70 140 VAL C O 1
ATOM 4502 N N . ILE C 1 143 ? -3.560 15.661 10.649 1.00 19.59 141 ILE C N 1
ATOM 4503 C CA . ILE C 1 143 ? -4.148 14.407 11.104 1.00 20.69 141 ILE C CA 1
ATOM 4504 C C . ILE C 1 143 ? -4.245 14.468 12.621 1.00 20.58 141 ILE C C 1
ATOM 4505 O O . ILE C 1 143 ? -3.231 14.669 13.298 1.00 20.95 141 ILE C O 1
ATOM 4510 N N . SER C 1 144 ? -5.443 14.275 13.165 1.00 19.51 142 SER C N 1
ATOM 4511 C CA . SER C 1 144 ? -5.578 14.116 14.611 1.00 17.69 142 SER C CA 1
ATOM 4512 C C . SER C 1 144 ? -6.547 12.976 14.893 1.00 24.72 142 SER C C 1
ATOM 4513 O O . SER C 1 144 ? -7.764 13.128 14.719 1.00 22.93 142 SER C O 1
ATOM 4516 N N . GLU C 1 145 ? -6.013 11.849 15.362 1.00 21.58 143 GLU C N 1
ATOM 4517 C CA . GLU C 1 145 ? -6.772 10.608 15.479 1.00 19.45 143 GLU C CA 1
ATOM 4518 C C . GLU C 1 145 ? -6.855 10.137 16.929 1.00 23.16 143 GLU C C 1
ATOM 4519 O O . GLU C 1 145 ? -6.144 10.623 17.812 1.00 23.57 143 GLU C O 1
ATOM 4525 N N . THR C 1 146 ? -7.772 9.197 17.174 1.00 16.94 144 THR C N 1
ATOM 4526 C CA . THR C 1 146 ? -8.049 8.770 18.542 1.00 20.17 144 THR C CA 1
ATOM 4527 C C . THR C 1 146 ? -6.847 8.068 19.171 1.00 19.44 144 THR C C 1
ATOM 4528 O O . THR C 1 146 ? -6.548 8.274 20.351 1.00 23.31 144 THR C O 1
ATOM 4532 N N . LYS C 1 147 ? -6.152 7.246 18.392 1.00 25.04 145 LYS C N 1
ATOM 4533 C CA . LYS C 1 147 ? -5.060 6.356 18.750 1.00 26.39 145 LYS C CA 1
ATOM 4534 C C . LYS C 1 147 ? -3.866 6.631 17.853 1.00 20.23 145 LYS C C 1
ATOM 4535 O O . LYS C 1 147 ? -4.048 6.980 16.681 1.00 21.61 145 LYS C O 1
ATOM 4541 N N . PRO C 1 148 ? -2.643 6.425 18.340 1.00 18.99 146 PRO C N 1
ATOM 4542 C CA . PRO C 1 148 ? -1.488 6.474 17.435 1.00 16.87 146 PRO C CA 1
ATOM 4543 C C . PRO C 1 148 ? -1.633 5.420 16.352 1.00 19.07 146 PRO C C 1
ATOM 4544 O O . PRO C 1 148 ? -2.089 4.305 16.606 1.00 23.69 146 PRO C O 1
ATOM 4548 N N . ARG C 1 149 ? -1.268 5.785 15.131 1.00 17.86 147 ARG C N 1
ATOM 4549 C CA . ARG C 1 149 ? -1.080 4.770 14.107 1.00 20.70 147 ARG C CA 1
ATOM 4550 C C . ARG C 1 149 ? 0.094 3.888 14.517 1.00 27.23 147 ARG C C 1
ATOM 4551 O O . ARG C 1 149 ? 1.184 4.392 14.795 1.00 20.54 147 ARG C O 1
ATOM 4559 N N . ASN C 1 150 ? -0.122 2.571 14.579 1.00 24.67 148 ASN C N 1
ATOM 4560 C CA . ASN C 1 150 ? 0.945 1.699 15.058 1.00 24.11 148 ASN C CA 1
ATOM 4561 C C . ASN C 1 150 ? 1.788 1.096 13.948 1.00 20.64 148 ASN C C 1
ATOM 4562 O O . ASN C 1 150 ? 2.920 0.676 14.221 1.00 19.80 148 ASN C O 1
ATOM 4567 N N . GLY C 1 151 ? 1.303 1.098 12.709 1.00 21.63 149 GLY C N 1
ATOM 4568 C CA . GLY C 1 151 ? 2.113 0.600 11.604 1.00 24.06 149 GLY C CA 1
ATOM 4569 C C . GLY C 1 151 ? 2.542 -0.834 11.872 1.00 26.21 149 GLY C C 1
ATOM 4570 O O . GLY C 1 151 ? 1.712 -1.710 12.151 1.00 22.43 149 GLY C O 1
ATOM 4571 N N . ASN C 1 152 ? 3.857 -1.076 11.831 1.00 20.97 150 ASN C N 1
ATOM 4572 C CA . ASN C 1 152 ? 4.429 -2.390 12.122 1.00 25.58 150 ASN C CA 1
ATOM 4573 C C . ASN C 1 152 ? 4.523 -2.712 13.608 1.00 24.51 150 ASN C C 1
ATOM 4574 O O . ASN C 1 152 ? 4.867 -3.850 13.950 1.00 21.93 150 ASN C O 1
ATOM 4579 N N . VAL C 1 153 ? 4.271 -1.751 14.493 1.00 20.75 151 VAL C N 1
ATOM 4580 C CA . VAL C 1 153 ? 4.407 -1.957 15.934 1.00 20.77 151 VAL C CA 1
ATOM 4581 C C . VAL C 1 153 ? 3.114 -2.555 16.477 1.00 25.40 151 VAL C C 1
ATOM 4582 O O . VAL C 1 153 ? 2.038 -1.993 16.232 1.00 21.78 151 VAL C O 1
ATOM 4586 N N . PRO C 1 154 ? 3.165 -3.675 17.210 1.00 23.87 152 PRO C N 1
ATOM 4587 C CA . PRO C 1 154 ? 1.937 -4.233 17.795 1.00 27.70 152 PRO C CA 1
ATOM 4588 C C . PRO C 1 154 ? 1.259 -3.232 18.708 1.00 26.87 152 PRO C C 1
ATOM 4589 O O . PRO C 1 154 ? 1.909 -2.559 19.510 1.00 22.89 152 PRO C O 1
ATOM 4593 N N . GLU C 1 155 ? -0.058 -3.168 18.625 1.00 25.46 153 GLU C N 1
ATOM 4594 C CA . GLU C 1 155 ? -0.837 -2.294 19.472 1.00 20.99 153 GLU C CA 1
ATOM 4595 C C . GLU C 1 155 ? -0.577 -2.564 20.936 1.00 19.59 153 GLU C C 1
ATOM 4596 O O . GLU C 1 155 ? -0.577 -1.681 21.722 1.00 22.76 153 GLU C O 1
ATOM 4602 N N . ARG C 1 156 ? -0.343 -3.806 21.279 1.00 18.64 154 ARG C N 1
ATOM 4603 C CA . ARG C 1 156 ? 0.085 -4.157 22.633 1.00 18.61 154 ARG C CA 1
ATOM 4604 C C . ARG C 1 156 ? 1.137 -3.193 23.173 1.00 19.66 154 ARG C C 1
ATOM 4605 O O . ARG C 1 156 ? 1.041 -2.712 24.311 1.00 22.18 154 ARG C O 1
ATOM 4613 N N . LEU C 1 157 ? 2.160 -2.909 22.365 1.00 19.69 155 LEU C N 1
ATOM 4614 C CA . LEU C 1 157 ? 3.262 -2.079 22.845 1.00 17.42 155 LEU C CA 1
ATOM 4615 C C . LEU C 1 157 ? 2.852 -0.615 22.973 1.00 18.56 155 LEU C C 1
ATOM 4616 O O . LEU C 1 157 ? 3.269 0.066 23.912 1.00 16.74 155 LEU C O 1
ATOM 4621 N N . LEU C 1 158 ? 2.027 -0.112 22.053 1.00 20.13 156 LEU C N 1
ATOM 4622 C CA . LEU C 1 158 ? 1.536 1.257 22.201 1.00 19.13 156 LEU C CA 1
ATOM 4623 C C . LEU C 1 158 ? 0.643 1.407 23.418 1.00 21.44 156 LEU C C 1
ATOM 4624 O O . LEU C 1 158 ? 0.749 2.399 24.145 1.00 17.53 156 LEU C O 1
ATOM 4629 N N . PHE C 1 159 ? -0.215 0.420 23.678 1.00 21.31 157 PHE C N 1
ATOM 4630 C CA . PHE C 1 159 ? -1.015 0.460 24.897 1.00 24.73 157 PHE C CA 1
ATOM 4631 C C . PHE C 1 159 ? -0.128 0.491 26.133 1.00 19.33 157 PHE C C 1
ATOM 4632 O O . PHE C 1 159 ? -0.375 1.268 27.062 1.00 18.20 157 PHE C O 1
ATOM 4640 N N . GLU C 1 160 ? 0.919 -0.346 26.156 1.00 20.11 158 GLU C N 1
ATOM 4641 C CA . GLU C 1 160 ? 1.792 -0.426 27.327 1.00 18.87 158 GLU C CA 1
ATOM 4642 C C . GLU C 1 160 ? 2.551 0.878 27.563 1.00 18.89 158 GLU C C 1
ATOM 4643 O O . GLU C 1 160 ? 2.770 1.274 28.715 1.00 16.91 158 GLU C O 1
ATOM 4649 N N . LEU C 1 161 ? 2.991 1.549 26.492 1.00 17.56 159 LEU C N 1
ATOM 4650 C CA . LEU C 1 161 ? 3.607 2.864 26.671 1.00 20.60 159 LEU C CA 1
ATOM 4651 C C . LEU C 1 161 ? 2.691 3.776 27.466 1.00 20.68 159 LEU C C 1
ATOM 4652 O O . LEU C 1 161 ? 3.115 4.427 28.425 1.00 20.13 159 LEU C O 1
ATOM 4657 N N . LEU C 1 162 ? 1.417 3.822 27.077 1.00 21.61 160 LEU C N 1
ATOM 4658 C CA . LEU C 1 162 ? 0.461 4.692 27.751 1.00 22.80 160 LEU C CA 1
ATOM 4659 C C . LEU C 1 162 ? 0.159 4.187 29.156 1.00 17.65 160 LEU C C 1
ATOM 4660 O O . LEU C 1 162 ? 0.214 4.948 30.124 1.00 18.18 160 LEU C O 1
ATOM 4665 N N . LYS C 1 163 ? -0.177 2.898 29.276 1.00 19.04 161 LYS C N 1
ATOM 4666 C CA . LYS C 1 163 ? -0.565 2.331 30.566 1.00 20.18 161 LYS C CA 1
ATOM 4667 C C . LYS C 1 163 ? 0.549 2.470 31.601 1.00 22.13 161 LYS C C 1
ATOM 4668 O O . LYS C 1 163 ? 0.323 2.954 32.719 1.00 20.32 161 LYS C O 1
ATOM 4674 N N . LEU C 1 164 ? 1.770 2.058 31.243 1.00 19.30 162 LEU C N 1
ATOM 4675 C CA . LEU C 1 164 ? 2.857 2.051 32.217 1.00 19.13 162 LEU C CA 1
ATOM 4676 C C . LEU C 1 164 ? 3.326 3.458 32.555 1.00 18.90 162 LEU C C 1
ATOM 4677 O O . LEU C 1 164 ? 3.660 3.742 33.711 1.00 19.72 162 LEU C O 1
ATOM 4682 N N . SER C 1 165 ? 3.380 4.351 31.563 1.00 16.39 163 SER C N 1
ATOM 4683 C CA . SER C 1 165 ? 3.746 5.737 31.852 1.00 19.14 163 SER C CA 1
ATOM 4684 C C . SER C 1 165 ? 2.781 6.372 32.847 1.00 18.47 163 SER C C 1
ATOM 4685 O O . SER C 1 165 ? 3.205 6.985 33.827 1.00 18.42 163 SER C O 1
ATOM 4688 N N . LEU C 1 166 ? 1.472 6.227 32.608 1.00 22.07 164 LEU C N 1
ATOM 4689 C CA . LEU C 1 166 ? 0.484 6.841 33.493 1.00 22.66 164 LEU C CA 1
ATOM 4690 C C . LEU C 1 166 ? 0.507 6.211 34.879 1.00 20.86 164 LEU C C 1
ATOM 4691 O O . LEU C 1 166 ? 0.332 6.905 35.886 1.00 24.06 164 LEU C O 1
ATOM 4696 N N . SER C 1 167 ? 0.707 4.894 34.946 1.00 24.07 165 SER C N 1
ATOM 4697 C CA . SER C 1 167 ? 0.841 4.227 36.235 1.00 20.88 165 SER C CA 1
ATOM 4698 C C . SER C 1 167 ? 1.986 4.829 37.041 1.00 22.87 165 SER C C 1
ATOM 4699 O O . SER C 1 167 ? 1.817 5.197 38.210 1.00 23.95 165 SER C O 1
ATOM 4702 N N . ILE C 1 168 ? 3.159 4.964 36.419 1.00 22.33 166 ILE C N 1
ATOM 4703 C CA . ILE C 1 168 ? 4.276 5.640 37.074 1.00 18.84 166 ILE C CA 1
ATOM 4704 C C . ILE C 1 168 ? 3.882 7.059 37.481 1.00 23.96 166 ILE C C 1
ATOM 4705 O O . ILE C 1 168 ? 4.132 7.492 38.613 1.00 29.25 166 ILE C O 1
ATOM 4710 N N . LEU C 1 169 ? 3.259 7.809 36.564 1.00 23.00 167 LEU C N 1
ATOM 4711 C CA . LEU C 1 169 ? 2.976 9.217 36.847 1.00 23.99 167 LEU C CA 1
ATOM 4712 C C . LEU C 1 169 ? 1.804 9.412 37.804 1.00 30.53 167 LEU C C 1
ATOM 4713 O O . LEU C 1 169 ? 1.737 10.445 38.479 1.00 28.28 167 LEU C O 1
ATOM 4718 N N . SER C 1 170 ? 0.905 8.472 37.903 1.00 27.27 168 SER C N 1
ATOM 4719 C CA . SER C 1 170 ? -0.196 8.655 38.824 1.00 29.34 168 SER C CA 1
ATOM 4720 C C . SER C 1 170 ? 0.199 8.308 40.254 1.00 32.15 168 SER C C 1
ATOM 4721 O O . SER C 1 170 ? -0.471 8.635 41.172 1.00 39.41 168 SER C O 1
ATOM 4724 N N . TYR C 1 171 ? 1.327 7.653 40.384 1.00 36.74 169 TYR C N 1
ATOM 4725 C CA . TYR C 1 171 ? 1.918 7.216 41.642 1.00 46.40 169 TYR C CA 1
ATOM 4726 C C . TYR C 1 171 ? 2.227 8.241 42.684 1.00 54.31 169 TYR C C 1
ATOM 4727 O O . TYR C 1 171 ? 2.389 7.867 43.813 1.00 65.01 169 TYR C O 1
ATOM 4736 N N . SER C 1 172 ? 2.326 9.511 42.349 1.00 58.83 170 SER C N 1
ATOM 4737 C CA . SER C 1 172 ? 2.675 10.503 43.354 1.00 51.95 170 SER C CA 1
ATOM 4738 C C . SER C 1 172 ? 2.558 11.859 42.764 1.00 56.62 170 SER C C 1
ATOM 4739 O O . SER C 1 172 ? 2.701 11.980 41.574 1.00 51.16 170 SER C O 1
ATOM 4742 N N . ASP C 1 173 ? 2.319 12.897 43.552 1.00 53.17 171 ASP C N 1
ATOM 4743 C CA . ASP C 1 173 ? 2.267 14.172 42.846 1.00 58.91 171 ASP C CA 1
ATOM 4744 C C . ASP C 1 173 ? 3.650 14.710 42.493 1.00 53.57 171 ASP C C 1
ATOM 4745 O O . ASP C 1 173 ? 3.753 15.854 42.029 1.00 49.83 171 ASP C O 1
ATOM 4750 N N . LYS C 1 174 ? 4.704 13.915 42.711 1.00 48.43 172 LYS C N 1
ATOM 4751 C CA . LYS C 1 174 ? 6.031 14.133 42.140 1.00 46.75 172 LYS C CA 1
ATOM 4752 C C . LYS C 1 174 ? 5.920 14.398 40.642 1.00 38.94 172 LYS C C 1
ATOM 4753 O O . LYS C 1 174 ? 6.698 15.169 40.068 1.00 33.20 172 LYS C O 1
ATOM 4759 N N . SER C 1 175 ? 4.946 13.740 40.012 1.00 36.86 173 SER C N 1
ATOM 4760 C CA . SER C 1 175 ? 4.695 13.879 38.586 1.00 34.25 173 SER C CA 1
ATOM 4761 C C . SER C 1 175 ? 4.468 15.316 38.162 1.00 33.05 173 SER C C 1
ATOM 4762 O O . SER C 1 175 ? 4.699 15.642 36.993 1.00 28.04 173 SER C O 1
ATOM 4765 N N . SER C 1 176 ? 4.012 16.179 39.075 1.00 28.87 174 SER C N 1
ATOM 4766 C CA . SER C 1 176 ? 3.694 17.551 38.692 1.00 29.03 174 SER C CA 1
ATOM 4767 C C . SER C 1 176 ? 4.916 18.281 38.157 1.00 23.76 174 SER C C 1
ATOM 4768 O O . SER C 1 176 ? 4.780 19.217 37.366 1.00 28.85 174 SER C O 1
ATOM 4771 N N . GLN C 1 177 ? 6.094 17.882 38.527 1.00 25.59 175 GLN C N 1
ATOM 4772 C CA . GLN C 1 177 ? 7.260 18.533 37.996 1.00 32.58 175 GLN C CA 1
ATOM 4773 C C . GLN C 1 177 ? 7.619 18.113 36.598 1.00 24.86 175 GLN C C 1
ATOM 4774 O O . GLN C 1 177 ? 8.435 18.726 35.988 1.00 25.98 175 GLN C O 1
ATOM 4780 N N . TRP C 1 178 ? 7.003 17.061 36.120 1.00 19.17 176 TRP C N 1
ATOM 4781 C CA . TRP C 1 178 ? 7.385 16.435 34.861 1.00 21.32 176 TRP C CA 1
ATOM 4782 C C . TRP C 1 178 ? 6.372 16.624 33.743 1.00 21.80 176 TRP C C 1
ATOM 4783 O O . TRP C 1 178 ? 6.733 16.491 32.572 1.00 18.81 176 TRP C O 1
ATOM 4794 N N . ILE C 1 179 ? 5.119 16.910 34.064 1.00 17.07 177 ILE C N 1
ATOM 4795 C CA . ILE C 1 179 ? 4.063 16.894 33.063 1.00 15.85 177 ILE C CA 1
ATOM 4796 C C . ILE C 1 179 ? 3.012 17.899 33.499 1.00 18.96 177 ILE C C 1
ATOM 4797 O O . ILE C 1 179 ? 2.774 18.086 34.698 1.00 17.74 177 ILE C O 1
ATOM 4802 N N . SER C 1 180 ? 2.431 18.589 32.525 1.00 17.52 178 SER C N 1
ATOM 4803 C CA . SER C 1 180 ? 1.395 19.562 32.834 1.00 20.96 178 SER C CA 1
ATOM 4804 C C . SER C 1 180 ? 0.088 18.846 33.152 1.00 23.99 178 SER C C 1
ATOM 4805 O O . SER C 1 180 ? -0.146 17.703 32.739 1.00 16.04 178 SER C O 1
ATOM 4808 N N . GLU C 1 181 ? -0.782 19.540 33.888 1.00 19.83 179 GLU C N 1
ATOM 4809 C CA . GLU C 1 181 ? -2.095 18.970 34.170 1.00 21.04 179 GLU C CA 1
ATOM 4810 C C . GLU C 1 181 ? -2.839 18.677 32.872 1.00 24.72 179 GLU C C 1
ATOM 4811 O O . GLU C 1 181 ? -3.494 17.637 32.748 1.00 21.62 179 GLU C O 1
ATOM 4817 N N . GLU C 1 182 ? -2.690 19.552 31.869 1.00 20.30 180 GLU C N 1
ATOM 4818 C CA . GLU C 1 182 ? -3.417 19.389 30.609 1.00 20.98 180 GLU C CA 1
ATOM 4819 C C . GLU C 1 182 ? -3.020 18.102 29.891 1.00 21.08 180 GLU C C 1
ATOM 4820 O O . GLU C 1 182 ? -3.879 17.323 29.457 1.00 18.00 180 GLU C O 1
ATOM 4826 N N . GLU C 1 183 ? -1.718 17.863 29.749 1.00 18.73 181 GLU C N 1
ATOM 4827 C CA . GLU C 1 183 ? -1.269 16.669 29.048 1.00 20.18 181 GLU C CA 1
ATOM 4828 C C . GLU C 1 183 ? -1.590 15.414 29.851 1.00 20.51 181 GLU C C 1
ATOM 4829 O O . GLU C 1 183 ? -2.048 14.417 29.290 1.00 18.81 181 GLU C O 1
ATOM 4835 N N . TYR C 1 184 ? -1.362 15.449 31.165 1.00 18.99 182 TYR C N 1
ATOM 4836 C CA . TYR C 1 184 ? -1.722 14.309 32.005 1.00 22.09 182 TYR C CA 1
ATOM 4837 C C . TYR C 1 184 ? -3.207 13.974 31.883 1.00 21.13 182 TYR C C 1
ATOM 4838 O O . TYR C 1 184 ? -3.578 12.810 31.690 1.00 23.32 182 TYR C O 1
ATOM 4847 N N . ASP C 1 185 ? -4.078 14.986 31.979 1.00 22.06 183 ASP C N 1
ATOM 4848 C CA . ASP C 1 185 ? -5.514 14.733 31.845 1.00 19.87 183 ASP C CA 1
ATOM 4849 C C . ASP C 1 185 ? -5.858 14.120 30.494 1.00 22.88 183 ASP C C 1
ATOM 4850 O O . ASP C 1 185 ? -6.675 13.192 30.416 1.00 22.12 183 ASP C O 1
ATOM 4855 N N . GLU C 1 186 ? -5.259 14.633 29.411 1.00 17.76 184 GLU C N 1
ATOM 4856 C CA . GLU C 1 186 ? -5.538 14.082 28.084 1.00 22.59 184 GLU C CA 1
ATOM 4857 C C . GLU C 1 186 ? -5.064 12.637 27.968 1.00 23.86 184 GLU C C 1
ATOM 4858 O O . GLU C 1 186 ? -5.755 11.798 27.386 1.00 19.69 184 GLU C O 1
ATOM 4864 N N . LEU C 1 187 ? -3.881 12.326 28.504 1.00 18.48 185 LEU C N 1
ATOM 4865 C CA . LEU C 1 187 ? -3.409 10.945 28.455 1.00 21.46 185 LEU C CA 1
ATOM 4866 C C . LEU C 1 187 ? -4.294 10.035 29.296 1.00 21.03 185 LEU C C 1
ATOM 4867 O O . LEU C 1 187 ? -4.589 8.902 28.894 1.00 20.22 185 LEU C O 1
ATOM 4872 N N . LYS C 1 188 ? -4.697 10.504 30.480 1.00 19.93 186 LYS C N 1
ATOM 4873 C CA . LYS C 1 188 ? -5.590 9.719 31.326 1.00 23.12 186 LYS C CA 1
ATOM 4874 C C . LYS C 1 188 ? -6.922 9.457 30.628 1.00 24.73 186 LYS C C 1
ATOM 4875 O O . LYS C 1 188 ? -7.479 8.357 30.733 1.00 26.63 186 LYS C O 1
ATOM 4881 N N . ARG C 1 189 ? -7.436 10.451 29.891 1.00 23.43 187 ARG C N 1
ATOM 4882 C CA . ARG C 1 189 ? -8.613 10.233 29.053 1.00 21.47 187 ARG C CA 1
ATOM 4883 C C . ARG C 1 189 ? -8.373 9.136 28.019 1.00 28.66 187 ARG C C 1
ATOM 4884 O O . ARG C 1 189 ? -9.232 8.266 27.815 1.00 21.95 187 ARG C O 1
ATOM 4892 N N . SER C 1 190 ? -7.219 9.170 27.337 1.00 19.82 188 SER C N 1
ATOM 4893 C CA . SER C 1 190 ? -6.929 8.153 26.328 1.00 20.09 188 SER C CA 1
ATOM 4894 C C . SER C 1 190 ? -6.902 6.761 26.943 1.00 25.41 188 SER C C 1
ATOM 4895 O O . SER C 1 190 ? -7.323 5.782 26.310 1.00 24.29 188 SER C O 1
ATOM 4898 N N . LEU C 1 191 ? -6.384 6.656 28.167 1.00 20.64 189 LEU C N 1
ATOM 4899 C CA . LEU C 1 191 ? -6.281 5.367 28.842 1.00 26.11 189 LEU C CA 1
ATOM 4900 C C . LEU C 1 191 ? -7.627 4.918 29.395 1.00 22.91 189 LEU C C 1
ATOM 4901 O O . LEU C 1 191 ? -8.015 3.762 29.220 1.00 25.95 189 LEU C O 1
ATOM 4906 N N . THR C 1 192 ? -8.346 5.813 30.084 1.00 26.23 190 THR C N 1
ATOM 4907 C CA . THR C 1 192 ? -9.623 5.409 30.676 1.00 27.73 190 THR C CA 1
ATOM 4908 C C . THR C 1 192 ? -10.663 5.069 29.619 1.00 23.33 190 THR C C 1
ATOM 4909 O O . THR C 1 192 ? -11.588 4.296 29.895 1.00 25.91 190 THR C O 1
ATOM 4913 N N . THR C 1 193 ? -10.543 5.623 28.411 1.00 19.83 191 THR C N 1
ATOM 4914 C CA . THR C 1 193 ? -11.466 5.303 27.330 1.00 23.48 191 THR C CA 1
ATOM 4915 C C . THR C 1 193 ? -10.857 4.352 26.317 1.00 24.47 191 THR C C 1
ATOM 4916 O O . THR C 1 193 ? -11.426 4.161 25.237 1.00 27.21 191 THR C O 1
ATOM 4920 N N . TYR C 1 194 ? -9.720 3.747 26.645 1.00 25.32 192 TYR C N 1
ATOM 4921 C CA . TYR C 1 194 ? -9.056 2.846 25.716 1.00 24.97 192 TYR C CA 1
ATOM 4922 C C . TYR C 1 194 ? -9.871 1.575 25.567 1.00 31.18 192 TYR C C 1
ATOM 4923 O O . TYR C 1 194 ? -10.148 0.884 26.552 1.00 30.84 192 TYR C O 1
ATOM 4932 N N . ASP C 1 195 ? -10.233 1.249 24.343 1.00 33.21 193 ASP C N 1
ATOM 4933 C CA . ASP C 1 195 ? -10.816 -0.051 24.101 1.00 45.57 193 ASP C CA 1
ATOM 4934 C C . ASP C 1 195 ? -9.825 -0.909 23.284 1.00 40.52 193 ASP C C 1
ATOM 4935 O O . ASP C 1 195 ? -9.867 -0.951 22.059 1.00 53.54 193 ASP C O 1
ATOM 4940 N N . MET D 1 3 ? 60.685 43.478 54.976 1.00 68.09 1 MET D N 1
ATOM 4941 C CA . MET D 1 3 ? 59.423 42.831 54.580 1.00 72.60 1 MET D CA 1
ATOM 4942 C C . MET D 1 3 ? 59.141 42.811 53.087 1.00 69.81 1 MET D C 1
ATOM 4943 O O . MET D 1 3 ? 58.330 42.041 52.620 1.00 60.18 1 MET D O 1
ATOM 4948 N N . ASP D 1 4 ? 59.839 43.672 52.363 1.00 67.62 2 ASP D N 1
ATOM 4949 C CA . ASP D 1 4 ? 59.679 43.852 50.915 1.00 63.08 2 ASP D CA 1
ATOM 4950 C C . ASP D 1 4 ? 59.794 42.574 50.094 1.00 59.40 2 ASP D C 1
ATOM 4951 O O . ASP D 1 4 ? 58.910 42.337 49.259 1.00 55.03 2 ASP D O 1
ATOM 4956 N N . PRO D 1 5 ? 60.826 41.732 50.246 1.00 55.03 3 PRO D N 1
ATOM 4957 C CA . PRO D 1 5 ? 60.863 40.507 49.431 1.00 55.87 3 PRO D CA 1
ATOM 4958 C C . PRO D 1 5 ? 59.687 39.580 49.687 1.00 44.44 3 PRO D C 1
ATOM 4959 O O . PRO D 1 5 ? 59.204 38.931 48.750 1.00 44.64 3 PRO D O 1
ATOM 4963 N N . ASP D 1 6 ? 59.185 39.529 50.922 1.00 51.48 4 ASP D N 1
ATOM 4964 C CA . ASP D 1 6 ? 58.168 38.537 51.264 1.00 51.86 4 ASP D CA 1
ATOM 4965 C C . ASP D 1 6 ? 56.846 38.815 50.563 1.00 37.82 4 ASP D C 1
ATOM 4966 O O . ASP D 1 6 ? 56.230 37.899 50.008 1.00 32.35 4 ASP D O 1
ATOM 4971 N N . THR D 1 7 ? 56.379 40.065 50.581 1.00 37.80 5 THR D N 1
ATOM 4972 C CA . THR D 1 7 ? 55.120 40.348 49.892 1.00 35.40 5 THR D CA 1
ATOM 4973 C C . THR D 1 7 ? 55.255 40.202 48.390 1.00 33.84 5 THR D C 1
ATOM 4974 O O . THR D 1 7 ? 54.341 39.697 47.735 1.00 33.10 5 THR D O 1
ATOM 4978 N N . ASN D 1 8 ? 56.376 40.643 47.825 1.00 35.59 6 ASN D N 1
ATOM 4979 C CA . ASN D 1 8 ? 56.550 40.516 46.385 1.00 37.78 6 ASN D CA 1
ATOM 4980 C C . ASN D 1 8 ? 56.514 39.055 45.951 1.00 26.26 6 ASN D C 1
ATOM 4981 O O . ASN D 1 8 ? 55.872 38.708 44.952 1.00 25.97 6 ASN D O 1
ATOM 4986 N N . LEU D 1 9 ? 57.182 38.178 46.698 1.00 29.79 7 LEU D N 1
ATOM 4987 C CA . LEU D 1 9 ? 57.102 36.762 46.364 1.00 28.50 7 LEU D CA 1
ATOM 4988 C C . LEU D 1 9 ? 55.700 36.214 46.618 1.00 21.53 7 LEU D C 1
ATOM 4989 O O . LEU D 1 9 ? 55.159 35.477 45.785 1.00 25.46 7 LEU D O 1
ATOM 4994 N N . LEU D 1 10 ? 55.094 36.567 47.759 1.00 23.85 8 LEU D N 1
ATOM 4995 C CA . LEU D 1 10 ? 53.747 36.080 48.053 1.00 19.04 8 LEU D CA 1
ATOM 4996 C C . LEU D 1 10 ? 52.766 36.498 46.962 1.00 21.09 8 LEU D C 1
ATOM 4997 O O . LEU D 1 10 ? 51.962 35.682 46.496 1.00 21.40 8 LEU D O 1
ATOM 5002 N N . LYS D 1 11 ? 52.847 37.756 46.507 1.00 21.83 9 LYS D N 1
ATOM 5003 C CA A LYS D 1 11 ? 52.016 38.196 45.389 0.46 23.27 9 LYS D CA 1
ATOM 5004 C CA B LYS D 1 11 ? 52.011 38.192 45.393 0.54 23.26 9 LYS D CA 1
ATOM 5005 C C . LYS D 1 11 ? 52.184 37.280 44.186 1.00 19.90 9 LYS D C 1
ATOM 5006 O O . LYS D 1 11 ? 51.200 36.874 43.559 1.00 20.67 9 LYS D O 1
ATOM 5017 N N . ASN D 1 12 ? 53.433 36.953 43.843 1.00 24.52 10 ASN D N 1
ATOM 5018 C CA . ASN D 1 12 ? 53.685 36.100 42.684 1.00 26.62 10 ASN D CA 1
ATOM 5019 C C . ASN D 1 12 ? 53.223 34.674 42.932 1.00 20.88 10 ASN D C 1
ATOM 5020 O O . ASN D 1 12 ? 52.745 34.002 42.012 1.00 21.25 10 ASN D O 1
ATOM 5025 N N . VAL D 1 13 ? 53.365 34.191 44.166 1.00 21.96 11 VAL D N 1
ATOM 5026 C CA . VAL D 1 13 ? 52.834 32.867 44.500 1.00 18.32 11 VAL D CA 1
ATOM 5027 C C . VAL D 1 13 ? 51.330 32.832 44.276 1.00 17.42 11 VAL D C 1
ATOM 5028 O O . VAL D 1 13 ? 50.795 31.918 43.631 1.00 18.23 11 VAL D O 1
ATOM 5032 N N . ILE D 1 14 ? 50.622 33.837 44.799 1.00 21.03 12 ILE D N 1
ATOM 5033 C CA . ILE D 1 14 ? 49.175 33.904 44.608 1.00 18.48 12 ILE D CA 1
ATOM 5034 C C . ILE D 1 14 ? 48.843 33.966 43.121 1.00 14.95 12 ILE D C 1
ATOM 5035 O O . ILE D 1 14 ? 47.967 33.245 42.630 1.00 21.68 12 ILE D O 1
ATOM 5040 N N . LEU D 1 15 ? 49.543 34.820 42.379 1.00 18.17 13 LEU D N 1
ATOM 5041 C CA . LEU D 1 15 ? 49.243 34.933 40.950 1.00 23.81 13 LEU D CA 1
ATOM 5042 C C . LEU D 1 15 ? 49.489 33.615 40.223 1.00 23.19 13 LEU D C 1
ATOM 5043 O O . LEU D 1 15 ? 48.728 33.246 39.320 1.00 25.01 13 LEU D O 1
ATOM 5048 N N . GLU D 1 16 ? 50.528 32.875 40.619 1.00 21.86 14 GLU D N 1
ATOM 5049 C CA . GLU D 1 16 ? 50.771 31.586 39.977 1.00 23.59 14 GLU D CA 1
ATOM 5050 C C . GLU D 1 16 ? 49.664 30.585 40.296 1.00 24.68 14 GLU D C 1
ATOM 5051 O O . GLU D 1 16 ? 49.242 29.828 39.418 1.00 19.48 14 GLU D O 1
ATOM 5057 N N . ILE D 1 17 ? 49.173 30.567 41.543 1.00 23.03 15 ILE D N 1
ATOM 5058 C CA . ILE D 1 17 ? 48.070 29.672 41.898 1.00 18.51 15 ILE D CA 1
ATOM 5059 C C . ILE D 1 17 ? 46.832 29.981 41.065 1.00 18.01 15 ILE D C 1
ATOM 5060 O O . ILE D 1 17 ? 46.118 29.071 40.624 1.00 22.89 15 ILE D O 1
ATOM 5065 N N . LEU D 1 18 ? 46.540 31.268 40.859 1.00 22.59 16 LEU D N 1
ATOM 5066 C CA . LEU D 1 18 ? 45.353 31.638 40.091 1.00 20.82 16 LEU D CA 1
ATOM 5067 C C . LEU D 1 18 ? 45.467 31.201 38.634 1.00 27.71 16 LEU D C 1
ATOM 5068 O O . LEU D 1 18 ? 44.451 30.905 37.998 1.00 27.27 16 LEU D O 1
ATOM 5073 N N . SER D 1 19 ? 46.683 31.161 38.078 1.00 28.90 17 SER D N 1
ATOM 5074 C CA . SER D 1 19 ? 46.809 30.706 36.697 1.00 29.32 17 SER D CA 1
ATOM 5075 C C . SER D 1 19 ? 46.548 29.213 36.581 1.00 35.50 17 SER D C 1
ATOM 5076 O O . SER D 1 19 ? 46.177 28.743 35.504 1.00 33.75 17 SER D O 1
ATOM 5079 N N . ILE D 1 20 ? 46.701 28.469 37.675 1.00 30.72 18 ILE D N 1
ATOM 5080 C CA . ILE D 1 20 ? 46.369 27.049 37.708 1.00 27.05 18 ILE D CA 1
ATOM 5081 C C . ILE D 1 20 ? 44.892 26.839 38.013 1.00 29.91 18 ILE D C 1
ATOM 5082 O O . ILE D 1 20 ? 44.214 26.048 37.355 1.00 31.20 18 ILE D O 1
ATOM 5087 N N . GLU D 1 21 ? 44.351 27.537 39.017 1.00 29.69 19 GLU D N 1
ATOM 5088 C CA . GLU D 1 21 ? 42.947 27.398 39.414 1.00 26.83 19 GLU D CA 1
ATOM 5089 C C . GLU D 1 21 ? 42.277 28.765 39.354 1.00 33.58 19 GLU D C 1
ATOM 5090 O O . GLU D 1 21 ? 42.159 29.456 40.379 1.00 32.81 19 GLU D O 1
ATOM 5096 N N . PRO D 1 22 ? 41.800 29.176 38.177 1.00 40.71 20 PRO D N 1
ATOM 5097 C CA . PRO D 1 22 ? 41.251 30.537 38.042 1.00 35.61 20 PRO D CA 1
ATOM 5098 C C . PRO D 1 22 ? 39.955 30.778 38.805 1.00 28.02 20 PRO D C 1
ATOM 5099 O O . PRO D 1 22 ? 39.621 31.946 39.034 1.00 34.90 20 PRO D O 1
ATOM 5103 N N . ASP D 1 23 ? 39.217 29.738 39.211 1.00 30.89 21 ASP D N 1
ATOM 5104 C CA . ASP D 1 23 ? 38.024 29.967 40.028 1.00 31.71 21 ASP D CA 1
ATOM 5105 C C . ASP D 1 23 ? 38.369 30.622 41.362 1.00 39.88 21 ASP D C 1
ATOM 5106 O O . ASP D 1 23 ? 37.515 31.278 41.973 1.00 33.68 21 ASP D O 1
ATOM 5111 N N . LEU D 1 24 ? 39.603 30.443 41.837 1.00 29.54 22 LEU D N 1
ATOM 5112 C CA . LEU D 1 24 ? 40.035 31.057 43.087 1.00 32.37 22 LEU D CA 1
ATOM 5113 C C . LEU D 1 24 ? 40.161 32.563 42.975 1.00 29.73 22 LEU D C 1
ATOM 5114 O O . LEU D 1 24 ? 40.393 33.234 43.988 1.00 28.36 22 LEU D O 1
ATOM 5119 N N . TYR D 1 25 ? 40.040 33.101 41.762 1.00 32.84 23 TYR D N 1
ATOM 5120 C CA . TYR D 1 25 ? 40.082 34.542 41.578 1.00 34.39 23 TYR D CA 1
ATOM 5121 C C . TYR D 1 25 ? 38.968 35.238 42.351 1.00 31.35 23 TYR D C 1
ATOM 5122 O O . TYR D 1 25 ? 39.105 36.407 42.726 1.00 31.72 23 TYR D O 1
ATOM 5131 N N . LYS D 1 26 ? 37.871 34.533 42.620 1.00 29.96 24 LYS D N 1
ATOM 5132 C CA . LYS D 1 26 ? 36.744 35.166 43.291 1.00 35.79 24 LYS D CA 1
ATOM 5133 C C . LYS D 1 26 ? 37.094 35.593 44.712 1.00 38.84 24 LYS D C 1
ATOM 5134 O O . LYS D 1 26 ? 36.518 36.563 45.216 1.00 41.29 24 LYS D O 1
ATOM 5140 N N . GLN D 1 27 ? 38.079 34.940 45.333 1.00 32.40 25 GLN D N 1
ATOM 5141 C CA A GLN D 1 27 ? 38.418 35.172 46.729 0.75 35.09 25 GLN D CA 1
ATOM 5142 C CA B GLN D 1 27 ? 38.420 35.154 46.732 0.25 35.12 25 GLN D CA 1
ATOM 5143 C C . GLN D 1 27 ? 39.811 35.750 46.940 1.00 38.86 25 GLN D C 1
ATOM 5144 O O . GLN D 1 27 ? 40.125 36.179 48.058 1.00 40.89 25 GLN D O 1
ATOM 5155 N N . SER D 1 28 ? 40.637 35.817 45.901 1.00 29.51 26 SER D N 1
ATOM 5156 C CA . SER D 1 28 ? 42.035 36.199 46.015 1.00 31.47 26 SER D CA 1
ATOM 5157 C C . SER D 1 28 ? 42.211 37.705 46.232 1.00 30.49 26 SER D C 1
ATOM 5158 O O . SER D 1 28 ? 41.292 38.503 46.054 1.00 31.17 26 SER D O 1
ATOM 5161 N N . SER D 1 29 ? 43.439 38.085 46.592 1.00 31.61 27 SER D N 1
ATOM 5162 C CA . SER D 1 29 ? 43.853 39.480 46.708 1.00 31.42 27 SER D CA 1
ATOM 5163 C C . SER D 1 29 ? 45.338 39.587 46.397 1.00 36.62 27 SER D C 1
ATOM 5164 O O . SER D 1 29 ? 46.113 38.699 46.762 1.00 37.87 27 SER D O 1
ATOM 5167 N N . ILE D 1 30 ? 45.737 40.676 45.735 1.00 26.68 28 ILE D N 1
ATOM 5168 C CA . ILE D 1 30 ? 47.152 40.918 45.454 1.00 30.08 28 ILE D CA 1
ATOM 5169 C C . ILE D 1 30 ? 47.553 42.285 45.999 1.00 35.81 28 ILE D C 1
ATOM 5170 O O . ILE D 1 30 ? 48.498 42.915 45.507 1.00 34.86 28 ILE D O 1
ATOM 5175 N N . VAL D 1 31 ? 46.851 42.730 47.042 1.00 26.16 29 VAL D N 1
ATOM 5176 C CA . VAL D 1 31 ? 47.097 44.035 47.648 1.00 28.81 29 VAL D CA 1
ATOM 5177 C C . VAL D 1 31 ? 48.557 44.196 48.103 1.00 30.76 29 VAL D C 1
ATOM 5178 O O . VAL D 1 31 ? 49.283 43.225 48.334 1.00 27.18 29 VAL D O 1
ATOM 5182 N N . ASP D 1 32 ? 48.952 45.447 48.226 1.00 32.51 30 ASP D N 1
ATOM 5183 C CA . ASP D 1 32 ? 50.252 45.877 48.663 1.00 30.82 30 ASP D CA 1
ATOM 5184 C C . ASP D 1 32 ? 50.408 45.822 50.192 1.00 25.18 30 ASP D C 1
ATOM 5185 O O . ASP D 1 32 ? 51.481 45.704 50.685 1.00 31.97 30 ASP D O 1
ATOM 5190 N N . ASP D 1 33 ? 49.317 45.916 50.917 1.00 23.64 31 ASP D N 1
ATOM 5191 C CA . ASP D 1 33 ? 49.331 45.856 52.373 1.00 22.64 31 ASP D CA 1
ATOM 5192 C C . ASP D 1 33 ? 49.800 44.470 52.809 1.00 25.81 31 ASP D C 1
ATOM 5193 O O . ASP D 1 33 ? 49.066 43.498 52.603 1.00 19.34 31 ASP D O 1
ATOM 5198 N N . PRO D 1 34 ? 50.980 44.331 53.431 1.00 24.67 32 PRO D N 1
ATOM 5199 C CA . PRO D 1 34 ? 51.493 42.979 53.738 1.00 25.66 32 PRO D CA 1
ATOM 5200 C C . PRO D 1 34 ? 50.586 42.170 54.643 1.00 24.73 32 PRO D C 1
ATOM 5201 O O . PRO D 1 34 ? 50.474 40.949 54.469 1.00 21.82 32 PRO D O 1
ATOM 5205 N N . TYR D 1 35 ? 49.945 42.821 55.620 1.00 21.39 33 TYR D N 1
ATOM 5206 C CA . TYR D 1 35 ? 49.062 42.112 56.543 1.00 24.75 33 TYR D CA 1
ATOM 5207 C C . TYR D 1 35 ? 47.807 41.623 55.850 1.00 20.95 33 TYR D C 1
ATOM 5208 O O . TYR D 1 35 ? 47.361 40.491 56.085 1.00 15.97 33 TYR D O 1
ATOM 5217 N N . LYS D 1 36 ? 47.198 42.475 55.025 1.00 18.92 34 LYS D N 1
ATOM 5218 C CA . LYS D 1 36 ? 46.005 42.065 54.306 1.00 19.54 34 LYS D CA 1
ATOM 5219 C C . LYS D 1 36 ? 46.346 40.980 53.302 1.00 18.42 34 LYS D C 1
ATOM 5220 O O . LYS D 1 36 ? 45.585 40.023 53.132 1.00 18.10 34 LYS D O 1
ATOM 5226 N N . LEU D 1 37 ? 47.516 41.086 52.665 1.00 18.06 35 LEU D N 1
ATOM 5227 C CA . LEU D 1 37 ? 47.941 40.049 51.729 1.00 17.89 35 LEU D CA 1
ATOM 5228 C C . LEU D 1 37 ? 48.161 38.717 52.444 1.00 15.78 35 LEU D C 1
ATOM 5229 O O . LEU D 1 37 ? 47.753 37.663 51.942 1.00 17.67 35 LEU D O 1
ATOM 5234 N N . ALA D 1 38 ? 48.774 38.751 53.633 1.00 17.46 36 ALA D N 1
ATOM 5235 C CA . ALA D 1 38 ? 48.996 37.531 54.407 1.00 16.90 36 ALA D CA 1
ATOM 5236 C C . ALA D 1 38 ? 47.678 36.868 54.792 1.00 18.90 36 ALA D C 1
ATOM 5237 O O . ALA D 1 38 ? 47.525 35.643 54.667 1.00 16.48 36 ALA D O 1
ATOM 5239 N N . MET D 1 39 ? 46.710 37.659 55.270 1.00 15.88 37 MET D N 1
ATOM 5240 C CA . MET D 1 39 ? 45.424 37.075 55.645 1.00 19.18 37 MET D CA 1
ATOM 5241 C C . MET D 1 39 ? 44.714 36.491 54.429 1.00 18.40 37 MET D C 1
ATOM 5242 O O . MET D 1 39 ? 44.071 35.439 54.527 1.00 16.26 37 MET D O 1
ATOM 5247 N N . SER D 1 40 ? 44.843 37.130 53.261 1.00 18.10 38 SER D N 1
ATOM 5248 C CA . SER D 1 40 ? 44.164 36.570 52.093 1.00 19.97 38 SER D CA 1
ATOM 5249 C C . SER D 1 40 ? 44.846 35.290 51.620 1.00 19.01 38 SER D C 1
ATOM 5250 O O . SER D 1 40 ? 44.165 34.368 51.152 1.00 18.09 38 SER D O 1
ATOM 5253 N N . ALA D 1 41 ? 46.175 35.210 51.753 1.00 17.72 39 ALA D N 1
ATOM 5254 C CA . ALA D 1 41 ? 46.888 33.966 51.475 1.00 18.90 39 ALA D CA 1
ATOM 5255 C C . ALA D 1 41 ? 46.432 32.843 52.401 1.00 16.38 39 ALA D C 1
ATOM 5256 O O . ALA D 1 41 ? 46.305 31.686 51.981 1.00 14.68 39 ALA D O 1
ATOM 5258 N N . ILE D 1 42 ? 46.205 33.161 53.672 1.00 17.86 40 ILE D N 1
ATOM 5259 C CA . ILE D 1 42 ? 45.748 32.144 54.619 1.00 17.37 40 ILE D CA 1
ATOM 5260 C C . ILE D 1 42 ? 44.361 31.645 54.239 1.00 19.27 40 ILE D C 1
ATOM 5261 O O . ILE D 1 42 ? 44.085 30.437 54.274 1.00 15.46 40 ILE D O 1
ATOM 5266 N N . ARG D 1 43 ? 43.467 32.565 53.880 1.00 18.91 41 ARG D N 1
ATOM 5267 C CA A ARG D 1 43 ? 42.138 32.172 53.428 0.54 21.27 41 ARG D CA 1
ATOM 5268 C CA B ARG D 1 43 ? 42.138 32.170 53.427 0.46 21.27 41 ARG D CA 1
ATOM 5269 C C . ARG D 1 43 ? 42.212 31.391 52.120 1.00 19.31 41 ARG D C 1
ATOM 5270 O O . ARG D 1 43 ? 41.447 30.442 51.912 1.00 16.01 41 ARG D O 1
ATOM 5285 N N . LEU D 1 44 ? 43.133 31.778 51.229 1.00 18.56 42 LEU D N 1
ATOM 5286 C CA . LEU D 1 44 ? 43.312 31.059 49.971 1.00 19.53 42 LEU D CA 1
ATOM 5287 C C . LEU D 1 44 ? 43.746 29.620 50.216 1.00 19.28 42 LEU D C 1
ATOM 5288 O O . LEU D 1 44 ? 43.272 28.697 49.541 1.00 16.76 42 LEU D O 1
ATOM 5293 N N . ARG D 1 45 ? 44.668 29.420 51.164 1.00 16.92 43 ARG D N 1
ATOM 5294 C CA . ARG D 1 45 ? 45.088 28.076 51.559 1.00 14.17 43 ARG D CA 1
ATOM 5295 C C . ARG D 1 45 ? 43.885 27.208 51.930 1.00 18.10 43 ARG D C 1
ATOM 5296 O O . ARG D 1 45 ? 43.738 26.075 51.449 1.00 17.50 43 ARG D O 1
ATOM 5304 N N . ALA D 1 46 ? 42.994 27.743 52.771 1.00 15.64 44 ALA D N 1
ATOM 5305 C CA . ALA D 1 46 ? 41.803 27.003 53.182 1.00 16.31 44 ALA D CA 1
ATOM 5306 C C . ALA D 1 46 ? 40.858 26.772 52.009 1.00 17.60 44 ALA D C 1
ATOM 5307 O O . ALA D 1 46 ? 40.251 25.699 51.883 1.00 17.10 44 ALA D O 1
ATOM 5309 N N . THR D 1 47 ? 40.741 27.764 51.129 1.00 18.16 45 THR D N 1
ATOM 5310 C CA . THR D 1 47 ? 39.837 27.678 49.987 1.00 18.21 45 THR D CA 1
ATOM 5311 C C . THR D 1 47 ? 40.330 26.666 48.963 1.00 20.28 45 THR D C 1
ATOM 5312 O O . THR D 1 47 ? 39.521 25.980 48.326 1.00 19.77 45 THR D O 1
ATOM 5316 N N . ILE D 1 48 ? 41.654 26.558 48.800 1.00 16.84 46 ILE D N 1
ATOM 5317 C CA . ILE D 1 48 ? 42.224 25.524 47.932 1.00 18.27 46 ILE D CA 1
ATOM 5318 C C . ILE D 1 48 ? 41.832 24.140 48.436 1.00 18.34 46 ILE D C 1
ATOM 5319 O O . ILE D 1 48 ? 41.388 23.276 47.669 1.00 19.44 46 ILE D O 1
ATOM 5324 N N . HIS D 1 49 ? 41.982 23.916 49.741 1.00 20.59 47 HIS D N 1
ATOM 5325 C CA . HIS D 1 49 ? 41.581 22.644 50.338 1.00 19.95 47 HIS D CA 1
ATOM 5326 C C . HIS D 1 49 ? 40.112 22.336 50.051 1.00 20.36 47 HIS D C 1
ATOM 5327 O O . HIS D 1 49 ? 39.770 21.218 49.649 1.00 21.82 47 HIS D O 1
ATOM 5334 N N . GLU D 1 50 ? 39.226 23.324 50.247 1.00 17.26 48 GLU D N 1
ATOM 5335 C CA . GLU D 1 50 ? 37.798 23.126 49.997 1.00 20.72 48 GLU D CA 1
ATOM 5336 C C . GLU D 1 50 ? 37.538 22.759 48.549 1.00 21.76 48 GLU D C 1
ATOM 5337 O O . GLU D 1 50 ? 36.776 21.831 48.255 1.00 23.72 48 GLU D O 1
ATOM 5343 N N . LEU D 1 51 ? 38.100 23.546 47.633 1.00 21.38 49 LEU D N 1
ATOM 5344 C CA . LEU D 1 51 ? 37.906 23.319 46.208 1.00 22.29 49 LEU D CA 1
ATOM 5345 C C . LEU D 1 51 ? 38.323 21.902 45.822 1.00 24.96 49 LEU D C 1
ATOM 5346 O O . LEU D 1 51 ? 37.596 21.195 45.115 1.00 26.60 49 LEU D O 1
ATOM 5351 N N . ASN D 1 52 ? 39.485 21.464 46.299 1.00 20.28 50 ASN D N 1
ATOM 5352 C CA . ASN D 1 52 ? 39.977 20.144 45.913 1.00 26.55 50 ASN D CA 1
ATOM 5353 C C . ASN D 1 52 ? 39.192 19.028 46.590 1.00 24.78 50 ASN D C 1
ATOM 5354 O O . ASN D 1 52 ? 39.007 17.962 45.995 1.00 29.42 50 ASN D O 1
ATOM 5359 N N . CYS D 1 53 ? 38.712 19.247 47.817 1.00 23.20 51 CYS D N 1
ATOM 5360 C CA . CYS D 1 53 ? 37.785 18.292 48.411 1.00 25.00 51 CYS D CA 1
ATOM 5361 C C . CYS D 1 53 ? 36.500 18.196 47.595 1.00 31.26 51 CYS D C 1
ATOM 5362 O O . CYS D 1 53 ? 35.973 17.096 47.379 1.00 25.98 51 CYS D O 1
ATOM 5365 N N . CYS D 1 54 ? 35.991 19.338 47.118 1.00 25.59 52 CYS D N 1
ATOM 5366 C CA . CYS D 1 54 ? 34.779 19.335 46.305 1.00 24.99 52 CYS D CA 1
ATOM 5367 C C . CYS D 1 54 ? 34.991 18.622 44.970 1.00 30.22 52 CYS D C 1
ATOM 5368 O O . CYS D 1 54 ? 34.109 17.884 44.513 1.00 27.79 52 CYS D O 1
ATOM 5371 N N . ARG D 1 55 ? 36.137 18.847 44.320 1.00 22.32 53 ARG D N 1
ATOM 5372 C CA . ARG D 1 55 ? 36.436 18.135 43.078 1.00 29.44 53 ARG D CA 1
ATOM 5373 C C . ARG D 1 55 ? 36.523 16.634 43.318 1.00 31.70 53 ARG D C 1
ATOM 5374 O O . ARG D 1 55 ? 35.948 15.842 42.564 1.00 33.65 53 ARG D O 1
ATOM 5382 N N . ASP D 1 56 ? 37.238 16.229 44.376 1.00 28.45 54 ASP D N 1
ATOM 5383 C CA . ASP D 1 56 ? 37.400 14.809 44.676 1.00 29.47 54 ASP D CA 1
ATOM 5384 C C . ASP D 1 56 ? 36.070 14.147 44.993 1.00 38.56 54 ASP D C 1
ATOM 5385 O O . ASP D 1 56 ? 35.912 12.939 44.774 1.00 36.12 54 ASP D O 1
ATOM 5390 N N . LEU D 1 57 ? 35.109 14.906 45.515 1.00 28.05 55 LEU D N 1
ATOM 5391 C CA . LEU D 1 57 ? 33.794 14.356 45.818 1.00 31.86 55 LEU D CA 1
ATOM 5392 C C . LEU D 1 57 ? 32.784 14.560 44.698 1.00 26.86 55 LEU D C 1
ATOM 5393 O O . LEU D 1 57 ? 31.661 14.056 44.806 1.00 36.87 55 LEU D O 1
ATOM 5398 N N . GLY D 1 58 ? 33.149 15.263 43.632 1.00 27.01 56 GLY D N 1
ATOM 5399 C CA . GLY D 1 58 ? 32.217 15.547 42.550 1.00 29.36 56 GLY D CA 1
ATOM 5400 C C . GLY D 1 58 ? 31.050 16.437 42.926 1.00 39.46 56 GLY D C 1
ATOM 5401 O O . GLY D 1 58 ? 29.922 16.208 42.465 1.00 28.33 56 GLY D O 1
ATOM 5402 N N . ILE D 1 59 ? 31.282 17.460 43.747 1.00 28.06 57 ILE D N 1
ATOM 5403 C CA . ILE D 1 59 ? 30.200 18.314 44.212 1.00 27.47 57 ILE D CA 1
ATOM 5404 C C . ILE D 1 59 ? 30.544 19.777 43.958 1.00 25.64 57 ILE D C 1
ATOM 5405 O O . ILE D 1 59 ? 31.654 20.129 43.555 1.00 27.75 57 ILE D O 1
ATOM 5410 N N . ILE D 1 60 ? 29.554 20.627 44.189 1.00 27.43 58 ILE D N 1
ATOM 5411 C CA . ILE D 1 60 ? 29.677 22.054 43.909 1.00 26.50 58 ILE D CA 1
ATOM 5412 C C . ILE D 1 60 ? 30.420 22.725 45.054 1.00 20.04 58 ILE D C 1
ATOM 5413 O O . ILE D 1 60 ? 30.057 22.556 46.219 1.00 22.67 58 ILE D O 1
ATOM 5418 N N . HIS D 1 61 ? 31.448 23.502 44.722 1.00 21.86 59 HIS D N 1
ATOM 5419 C CA . HIS D 1 61 ? 32.100 24.369 45.694 1.00 20.22 59 HIS D CA 1
ATOM 5420 C C . HIS D 1 61 ? 31.221 25.596 45.937 1.00 21.24 59 HIS D C 1
ATOM 5421 O O . HIS D 1 61 ? 30.962 26.378 45.017 1.00 22.32 59 HIS D O 1
ATOM 5428 N N . ASN D 1 62 ? 30.778 25.778 47.179 1.00 18.40 60 ASN D N 1
ATOM 5429 C CA . ASN D 1 62 ? 29.724 26.744 47.497 1.00 19.04 60 ASN D CA 1
ATOM 5430 C C . ASN D 1 62 ? 30.282 28.164 47.653 1.00 22.30 60 ASN D C 1
ATOM 5431 O O . ASN D 1 62 ? 30.150 28.807 48.695 1.00 20.18 60 ASN D O 1
ATOM 5436 N N . THR D 1 63 ? 30.870 28.679 46.567 1.00 17.96 61 THR D N 1
ATOM 5437 C CA . THR D 1 63 ? 31.505 29.991 46.662 1.00 19.84 61 THR D CA 1
ATOM 5438 C C . THR D 1 63 ? 30.490 31.118 46.751 1.00 25.28 61 THR D C 1
ATOM 5439 O O . THR D 1 63 ? 30.852 32.219 47.172 1.00 21.66 61 THR D O 1
ATOM 5443 N N . LYS D 1 64 ? 29.235 30.882 46.368 1.00 17.20 62 LYS D N 1
ATOM 5444 C CA . LYS D 1 64 ? 28.222 31.914 46.568 1.00 23.67 62 LYS D CA 1
ATOM 5445 C C . LYS D 1 64 ? 27.615 31.865 47.965 1.00 18.02 62 LYS D C 1
ATOM 5446 O O . LYS D 1 64 ? 26.736 32.683 48.276 1.00 20.68 62 LYS D O 1
ATOM 5452 N N . GLU D 1 65 ? 28.067 30.921 48.794 1.00 18.99 63 GLU D N 1
ATOM 5453 C CA . GLU D 1 65 ? 27.721 30.833 50.214 1.00 20.82 63 GLU D CA 1
ATOM 5454 C C . GLU D 1 65 ? 26.214 30.775 50.438 1.00 22.24 63 GLU D C 1
ATOM 5455 O O . GLU D 1 65 ? 25.672 31.414 51.340 1.00 18.40 63 GLU D O 1
ATOM 5461 N N . ILE D 1 66 ? 25.520 29.976 49.629 1.00 20.82 64 ILE D N 1
ATOM 5462 C CA . ILE D 1 66 ? 24.111 29.750 49.929 1.00 22.06 64 ILE D CA 1
ATOM 5463 C C . ILE D 1 66 ? 24.020 28.901 51.186 1.00 19.21 64 ILE D C 1
ATOM 5464 O O . ILE D 1 66 ? 24.949 28.158 51.533 1.00 23.79 64 ILE D O 1
ATOM 5469 N N . SER D 1 67 ? 22.915 29.042 51.896 1.00 18.87 65 SER D N 1
ATOM 5470 C CA . SER D 1 67 ? 22.744 28.391 53.182 1.00 19.02 65 SER D CA 1
ATOM 5471 C C . SER D 1 67 ? 22.144 26.998 53.009 1.00 22.69 65 SER D C 1
ATOM 5472 O O . SER D 1 67 ? 21.674 26.622 51.934 1.00 21.44 65 SER D O 1
ATOM 5475 N N . LEU D 1 68 ? 22.144 26.239 54.106 1.00 20.51 66 LEU D N 1
ATOM 5476 C CA . LEU D 1 68 ? 21.511 24.922 54.086 1.00 25.00 66 LEU D CA 1
ATOM 5477 C C . LEU D 1 68 ? 20.038 25.031 53.711 1.00 25.05 66 LEU D C 1
ATOM 5478 O O . LEU D 1 68 ? 19.527 24.233 52.914 1.00 29.58 66 LEU D O 1
ATOM 5483 N N . ASN D 1 69 ? 19.341 26.028 54.262 1.00 29.15 67 ASN D N 1
ATOM 5484 C CA . ASN D 1 69 ? 17.952 26.255 53.881 1.00 27.30 67 ASN D CA 1
ATOM 5485 C C . ASN D 1 69 ? 17.809 26.458 52.378 1.00 27.76 67 ASN D C 1
ATOM 5486 O O . ASN D 1 69 ? 16.848 25.975 51.771 1.00 29.33 67 ASN D O 1
ATOM 5491 N N . MET D 1 70 ? 18.764 27.151 51.750 1.00 24.23 68 MET D N 1
ATOM 5492 C CA . MET D 1 70 ? 18.664 27.383 50.311 1.00 23.76 68 MET D CA 1
ATOM 5493 C C . MET D 1 70 ? 19.009 26.133 49.508 1.00 33.01 68 MET D C 1
ATOM 5494 O O . MET D 1 70 ? 18.449 25.912 48.427 1.00 27.31 68 MET D O 1
ATOM 5499 N N . VAL D 1 71 ? 19.956 25.329 49.996 1.00 27.83 69 VAL D N 1
ATOM 5500 C CA . VAL D 1 71 ? 20.223 24.043 49.361 1.00 28.79 69 VAL D CA 1
ATOM 5501 C C . VAL D 1 71 ? 18.961 23.191 49.365 1.00 31.73 69 VAL D C 1
ATOM 5502 O O . VAL D 1 71 ? 18.519 22.692 48.324 1.00 35.17 69 VAL D O 1
ATOM 5506 N N . ILE D 1 72 ? 18.356 23.033 50.541 1.00 29.72 70 ILE D N 1
ATOM 5507 C CA . ILE D 1 72 ? 17.152 22.219 50.672 1.00 34.80 70 ILE D CA 1
ATOM 5508 C C . ILE D 1 72 ? 16.017 22.783 49.819 1.00 43.90 70 ILE D C 1
ATOM 5509 O O . ILE D 1 72 ? 15.228 22.025 49.234 1.00 42.49 70 ILE D O 1
ATOM 5514 N N . ASP D 1 73 ? 15.931 24.118 49.713 1.00 35.83 71 ASP D N 1
ATOM 5515 C CA . ASP D 1 73 ? 14.919 24.754 48.865 1.00 38.87 71 ASP D CA 1
ATOM 5516 C C . ASP D 1 73 ? 14.979 24.245 47.437 1.00 32.96 71 ASP D C 1
ATOM 5517 O O . ASP D 1 73 ? 13.947 24.125 46.765 1.00 35.22 71 ASP D O 1
ATOM 5522 N N . ARG D 1 74 ? 16.182 23.990 46.938 1.00 32.44 72 ARG D N 1
ATOM 5523 C CA . ARG D 1 74 ? 16.360 23.460 45.595 1.00 31.00 72 ARG D CA 1
ATOM 5524 C C . ARG D 1 74 ? 16.063 21.966 45.509 1.00 40.50 72 ARG D C 1
ATOM 5525 O O . ARG D 1 74 ? 16.156 21.392 44.418 1.00 36.73 72 ARG D O 1
ATOM 5533 N N . ALA D 1 75 ? 15.705 21.326 46.617 1.00 37.55 73 ALA D N 1
ATOM 5534 C CA . ALA D 1 75 ? 15.302 19.928 46.592 1.00 43.70 73 ALA D CA 1
ATOM 5535 C C . ALA D 1 75 ? 13.875 19.748 47.074 1.00 48.36 73 ALA D C 1
ATOM 5536 O O . ALA D 1 75 ? 13.089 19.037 46.438 1.00 52.13 73 ALA D O 1
ATOM 5538 N N . ILE D 1 76 ? 13.518 20.363 48.196 1.00 47.11 74 ILE D N 1
ATOM 5539 C CA . ILE D 1 76 ? 12.141 20.312 48.679 1.00 52.04 74 ILE D CA 1
ATOM 5540 C C . ILE D 1 76 ? 11.693 21.733 49.005 1.00 50.81 74 ILE D C 1
ATOM 5541 O O . ILE D 1 76 ? 12.191 22.347 49.964 1.00 53.45 74 ILE D O 1
ATOM 5546 N N . PRO D 1 77 ? 10.784 22.309 48.200 1.00 53.62 75 PRO D N 1
ATOM 5547 C CA . PRO D 1 77 ? 10.390 23.710 48.429 1.00 53.75 75 PRO D CA 1
ATOM 5548 C C . PRO D 1 77 ? 9.792 23.973 49.801 1.00 51.17 75 PRO D C 1
ATOM 5549 O O . PRO D 1 77 ? 10.061 25.024 50.399 1.00 60.14 75 PRO D O 1
ATOM 5553 N N . ILE D 1 78 ? 9.007 23.043 50.332 1.00 49.80 76 ILE D N 1
ATOM 5554 C CA . ILE D 1 78 ? 8.333 23.219 51.615 1.00 52.69 76 ILE D CA 1
ATOM 5555 C C . ILE D 1 78 ? 9.061 22.396 52.668 1.00 48.03 76 ILE D C 1
ATOM 5556 O O . ILE D 1 78 ? 9.157 21.168 52.555 1.00 51.97 76 ILE D O 1
ATOM 5561 N N . HIS D 1 79 ? 9.561 23.076 53.691 1.00 45.29 77 HIS D N 1
ATOM 5562 C CA . HIS D 1 79 ? 10.278 22.466 54.801 1.00 38.90 77 HIS D CA 1
ATOM 5563 C C . HIS D 1 79 ? 10.356 23.494 55.926 1.00 34.55 77 HIS D C 1
ATOM 5564 O O . HIS D 1 79 ? 10.228 24.696 55.674 1.00 34.61 77 HIS D O 1
ATOM 5571 N N . PRO D 1 80 ? 10.536 23.052 57.166 1.00 37.29 78 PRO D N 1
ATOM 5572 C CA . PRO D 1 80 ? 10.722 24.008 58.261 1.00 34.31 78 PRO D CA 1
ATOM 5573 C C . PRO D 1 80 ? 12.028 24.775 58.108 1.00 33.74 78 PRO D C 1
ATOM 5574 O O . PRO D 1 80 ? 12.969 24.345 57.434 1.00 36.40 78 PRO D O 1
ATOM 5578 N N . THR D 1 81 ? 12.064 25.944 58.739 1.00 34.12 79 THR D N 1
ATOM 5579 C CA . THR D 1 81 ? 13.274 26.752 58.757 1.00 33.02 79 THR D CA 1
ATOM 5580 C C . THR D 1 81 ? 14.317 26.073 59.627 1.00 27.11 79 THR D C 1
ATOM 5581 O O . THR D 1 81 ? 14.124 25.928 60.835 1.00 36.15 79 THR D O 1
ATOM 5585 N N . PHE D 1 82 ? 15.414 25.651 59.020 1.00 28.65 80 PHE D N 1
ATOM 5586 C CA . PHE D 1 82 ? 16.499 25.043 59.767 1.00 24.51 80 PHE D CA 1
ATOM 5587 C C . PHE D 1 82 ? 17.470 26.108 60.262 1.00 27.21 80 PHE D C 1
ATOM 5588 O O . PHE D 1 82 ? 17.403 27.274 59.874 1.00 27.30 80 PHE D O 1
ATOM 5596 N N . GLN D 1 83 ? 18.391 25.680 61.125 1.00 26.48 81 GLN D N 1
ATOM 5597 C CA . GLN D 1 83 ? 19.477 26.538 61.573 1.00 26.79 81 GLN D CA 1
ATOM 5598 C C . GLN D 1 83 ? 20.257 27.089 60.379 1.00 21.60 81 GLN D C 1
ATOM 5599 O O . GLN D 1 83 ? 20.336 26.467 59.316 1.00 21.94 81 GLN D O 1
ATOM 5605 N N . HIS D 1 84 ? 20.842 28.269 60.560 1.00 21.74 82 HIS D N 1
ATOM 5606 C CA . HIS D 1 84 ? 21.660 28.847 59.499 1.00 24.58 82 HIS D CA 1
ATOM 5607 C C . HIS D 1 84 ? 23.006 28.129 59.430 1.00 23.16 82 HIS D C 1
ATOM 5608 O O . HIS D 1 84 ? 23.749 28.087 60.417 1.00 19.48 82 HIS D O 1
ATOM 5615 N N . ILE D 1 85 ? 23.305 27.560 58.262 1.00 22.71 83 ILE D N 1
ATOM 5616 C CA . ILE D 1 85 ? 24.554 26.866 57.980 1.00 22.94 83 ILE D CA 1
ATOM 5617 C C . ILE D 1 85 ? 24.961 27.213 56.560 1.00 21.80 83 ILE D C 1
ATOM 5618 O O . ILE D 1 85 ? 24.120 27.238 55.661 1.00 22.64 83 ILE D O 1
ATOM 5623 N N . VAL D 1 86 ? 26.245 27.491 56.356 1.00 18.48 84 VAL D N 1
ATOM 5624 C CA . VAL D 1 86 ? 26.786 27.627 55.007 1.00 17.84 84 VAL D CA 1
ATOM 5625 C C . VAL D 1 86 ? 27.798 26.507 54.808 1.00 19.75 84 VAL D C 1
ATOM 5626 O O . VAL D 1 86 ? 28.893 26.550 55.393 1.00 18.81 84 VAL D O 1
ATOM 5630 N N . PRO D 1 87 ? 27.478 25.485 54.025 1.00 17.99 85 PRO D N 1
ATOM 5631 C CA . PRO D 1 87 ? 28.433 24.394 53.810 1.00 19.94 85 PRO D CA 1
ATOM 5632 C C . PRO D 1 87 ? 29.504 24.789 52.807 1.00 20.34 85 PRO D C 1
ATOM 5633 O O . PRO D 1 87 ? 29.316 25.665 51.966 1.00 19.08 85 PRO D O 1
ATOM 5637 N N . ASP D 1 88 ? 30.651 24.115 52.916 1.00 18.22 86 ASP D N 1
ATOM 5638 C CA . ASP D 1 88 ? 31.737 24.358 51.976 1.00 18.26 86 ASP D CA 1
ATOM 5639 C C . ASP D 1 88 ? 31.405 23.828 50.588 1.00 20.27 86 ASP D C 1
ATOM 5640 O O . ASP D 1 88 ? 31.875 24.380 49.587 1.00 20.11 86 ASP D O 1
ATOM 5645 N N . GLY D 1 89 ? 30.612 22.761 50.513 1.00 19.52 87 GLY D N 1
ATOM 5646 C CA . GLY D 1 89 ? 30.206 22.206 49.237 1.00 18.93 87 GLY D CA 1
ATOM 5647 C C . GLY D 1 89 ? 28.889 21.476 49.382 1.00 20.28 87 GLY D C 1
ATOM 5648 O O . GLY D 1 89 ? 28.483 21.104 50.487 1.00 21.50 87 GLY D O 1
ATOM 5649 N N . TYR D 1 90 ? 28.217 21.273 48.248 1.00 21.93 88 TYR D N 1
ATOM 5650 C CA . TYR D 1 90 ? 26.944 20.557 48.271 1.00 25.41 88 TYR D CA 1
ATOM 5651 C C . TYR D 1 90 ? 26.644 19.998 46.889 1.00 23.56 88 TYR D C 1
ATOM 5652 O O . TYR D 1 90 ? 27.202 20.442 45.877 1.00 24.42 88 TYR D O 1
ATOM 5661 N N . THR D 1 91 ? 25.702 19.056 46.851 1.00 27.40 89 THR D N 1
ATOM 5662 C CA . THR D 1 91 ? 25.108 18.699 45.572 1.00 33.59 89 THR D CA 1
ATOM 5663 C C . THR D 1 91 ? 23.707 18.148 45.795 1.00 37.55 89 THR D C 1
ATOM 5664 O O . THR D 1 91 ? 23.390 17.593 46.854 1.00 29.86 89 THR D O 1
ATOM 5668 N N . ILE D 1 92 ? 22.857 18.343 44.792 1.00 28.51 90 ILE D N 1
ATOM 5669 C CA . ILE D 1 92 ? 21.501 17.814 44.800 1.00 37.87 90 ILE D CA 1
ATOM 5670 C C . ILE D 1 92 ? 21.414 16.806 43.669 1.00 41.67 90 ILE D C 1
ATOM 5671 O O . ILE D 1 92 ? 21.463 17.181 42.491 1.00 41.00 90 ILE D O 1
ATOM 5676 N N . ASP D 1 93 ? 21.332 15.528 44.021 1.00 34.14 91 ASP D N 1
ATOM 5677 C CA . ASP D 1 93 ? 21.180 14.445 43.050 1.00 47.72 91 ASP D CA 1
ATOM 5678 C C . ASP D 1 93 ? 19.687 14.142 42.961 1.00 48.31 91 ASP D C 1
ATOM 5679 O O . ASP D 1 93 ? 19.141 13.404 43.788 1.00 44.13 91 ASP D O 1
ATOM 5684 N N . ARG D 1 94 ? 19.022 14.737 41.965 1.00 51.77 92 ARG D N 1
ATOM 5685 C CA . ARG D 1 94 ? 17.586 14.528 41.814 1.00 57.38 92 ARG D CA 1
ATOM 5686 C C . ARG D 1 94 ? 17.273 13.110 41.351 1.00 54.15 92 ARG D C 1
ATOM 5687 O O . ARG D 1 94 ? 16.234 12.554 41.727 1.00 55.52 92 ARG D O 1
ATOM 5695 N N . ALA D 1 95 ? 18.158 12.508 40.552 1.00 47.96 93 ALA D N 1
ATOM 5696 C CA . ALA D 1 95 ? 17.953 11.123 40.136 1.00 57.24 93 ALA D CA 1
ATOM 5697 C C . ALA D 1 95 ? 17.885 10.191 41.345 1.00 65.24 93 ALA D C 1
ATOM 5698 O O . ALA D 1 95 ? 16.964 9.375 41.466 1.00 67.14 93 ALA D O 1
ATOM 5700 N N . ASN D 1 96 ? 18.838 10.323 42.266 1.00 60.34 94 ASN D N 1
ATOM 5701 C CA . ASN D 1 96 ? 18.963 9.443 43.422 1.00 55.43 94 ASN D CA 1
ATOM 5702 C C . ASN D 1 96 ? 18.242 9.966 44.660 1.00 52.09 94 ASN D C 1
ATOM 5703 O O . ASN D 1 96 ? 18.319 9.326 45.718 1.00 42.75 94 ASN D O 1
ATOM 5708 N N . MET D 1 97 ? 17.555 11.105 44.555 1.00 42.91 95 MET D N 1
ATOM 5709 C CA . MET D 1 97 ? 16.906 11.759 45.696 1.00 49.44 95 MET D CA 1
ATOM 5710 C C . MET D 1 97 ? 17.851 11.915 46.892 1.00 48.25 95 MET D C 1
ATOM 5711 O O . MET D 1 97 ? 17.512 11.585 48.032 1.00 37.79 95 MET D O 1
ATOM 5716 N N . THR D 1 98 ? 19.042 12.461 46.629 1.00 37.50 96 THR D N 1
ATOM 5717 C CA . THR D 1 98 ? 20.082 12.601 47.644 1.00 48.13 96 THR D CA 1
ATOM 5718 C C . THR D 1 98 ? 20.645 14.018 47.655 1.00 34.13 96 THR D C 1
ATOM 5719 O O . THR D 1 98 ? 20.827 14.631 46.597 1.00 36.59 96 THR D O 1
ATOM 5723 N N . ILE D 1 99 ? 20.911 14.528 48.861 1.00 33.99 97 ILE D N 1
ATOM 5724 C CA . ILE D 1 99 ? 21.580 15.812 49.087 1.00 36.79 97 ILE D CA 1
ATOM 5725 C C . ILE D 1 99 ? 22.871 15.546 49.853 1.00 39.71 97 ILE D C 1
ATOM 5726 O O . ILE D 1 99 ? 22.837 14.981 50.952 1.00 35.10 97 ILE D O 1
ATOM 5731 N N . ILE D 1 100 ? 23.997 15.994 49.301 1.00 35.74 98 ILE D N 1
ATOM 5732 C CA . ILE D 1 100 ? 25.299 15.901 49.955 1.00 34.63 98 ILE D CA 1
ATOM 5733 C C . ILE D 1 100 ? 25.732 17.300 50.390 1.00 21.35 98 ILE D C 1
ATOM 5734 O O . ILE D 1 100 ? 25.539 18.261 49.643 1.00 26.20 98 ILE D O 1
ATOM 5739 N N . VAL D 1 101 ? 26.295 17.417 51.605 1.00 26.58 99 VAL D N 1
ATOM 5740 C CA . VAL D 1 101 ? 26.958 18.640 52.064 1.00 28.25 99 VAL D CA 1
ATOM 5741 C C . VAL D 1 101 ? 28.342 18.279 52.592 1.00 32.77 99 VAL D C 1
ATOM 5742 O O . VAL D 1 101 ? 28.544 17.209 53.178 1.00 24.35 99 VAL D O 1
ATOM 5746 N N . LEU D 1 102 ? 29.297 19.197 52.395 1.00 27.37 100 LEU D N 1
ATOM 5747 C CA . LEU D 1 102 ? 30.685 19.017 52.799 1.00 19.13 100 LEU D CA 1
ATOM 5748 C C . LEU D 1 102 ? 31.111 20.101 53.782 1.00 24.54 100 LEU D C 1
ATOM 5749 O O . LEU D 1 102 ? 30.796 21.278 53.592 1.00 21.50 100 LEU D O 1
ATOM 5754 N N . GLU D 1 103 ? 31.839 19.694 54.828 1.00 22.13 101 GLU D N 1
ATOM 5755 C CA . GLU D 1 103 ? 32.562 20.594 55.723 1.00 22.84 101 GLU D CA 1
ATOM 5756 C C . GLU D 1 103 ? 34.027 20.171 55.705 1.00 22.96 101 GLU D C 1
ATOM 5757 O O . GLU D 1 103 ? 34.358 19.063 56.138 1.00 20.91 101 GLU D O 1
ATOM 5763 N N . ALA D 1 104 ? 34.903 21.031 55.183 1.00 20.96 102 ALA D N 1
ATOM 5764 C CA . ALA D 1 104 ? 36.312 20.694 55.007 1.00 19.46 102 ALA D CA 1
ATOM 5765 C C . ALA D 1 104 ? 37.190 21.668 55.775 1.00 20.98 102 ALA D C 1
ATOM 5766 O O . ALA D 1 104 ? 36.932 22.877 55.784 1.00 21.40 102 ALA D O 1
ATOM 5768 N N . SER D 1 105 ? 38.248 21.148 56.392 1.00 18.56 103 SER D N 1
ATOM 5769 C CA . SER D 1 105 ? 39.168 21.989 57.146 1.00 18.36 103 SER D CA 1
ATOM 5770 C C . SER D 1 105 ? 40.536 21.330 57.189 1.00 18.01 103 SER D C 1
ATOM 5771 O O . SER D 1 105 ? 40.697 20.165 56.825 1.00 17.01 103 SER D O 1
ATOM 5774 N N . THR D 1 106 ? 41.525 22.094 57.656 1.00 17.55 104 THR D N 1
ATOM 5775 C CA . THR D 1 106 ? 42.839 21.564 57.991 1.00 21.18 104 THR D CA 1
ATOM 5776 C C . THR D 1 106 ? 43.141 21.880 59.446 1.00 22.64 104 THR D C 1
ATOM 5777 O O . THR D 1 106 ? 42.828 22.976 59.927 1.00 18.33 104 THR D O 1
ATOM 5781 N N . ARG D 1 107 ? 43.729 20.903 60.140 1.00 21.43 105 ARG D N 1
ATOM 5782 C CA . ARG D 1 107 ? 44.231 21.057 61.501 1.00 19.42 105 ARG D CA 1
ATOM 5783 C C . ARG D 1 107 ? 45.498 20.226 61.622 1.00 21.50 105 ARG D C 1
ATOM 5784 O O . ARG D 1 107 ? 45.538 19.085 61.155 1.00 23.63 105 ARG D O 1
ATOM 5792 N N . SER D 1 108 ? 46.538 20.806 62.238 1.00 25.27 106 SER D N 1
ATOM 5793 C CA . SER D 1 108 ? 47.851 20.158 62.246 1.00 27.38 106 SER D CA 1
ATOM 5794 C C . SER D 1 108 ? 47.867 18.887 63.098 1.00 22.33 106 SER D C 1
ATOM 5795 O O . SER D 1 108 ? 48.550 17.918 62.748 1.00 28.37 106 SER D O 1
ATOM 5798 N N . MET D 1 109 ? 47.123 18.868 64.230 1.00 26.67 107 MET D N 1
ATOM 5799 C CA . MET D 1 109 ? 47.208 17.722 65.136 1.00 24.91 107 MET D CA 1
ATOM 5800 C C . MET D 1 109 ? 45.933 16.886 65.098 1.00 26.45 107 MET D C 1
ATOM 5801 O O . MET D 1 109 ? 44.828 17.440 65.042 1.00 25.64 107 MET D O 1
ATOM 5806 N N . PRO D 1 110 ? 46.057 15.558 65.166 1.00 28.74 108 PRO D N 1
ATOM 5807 C CA . PRO D 1 110 ? 44.861 14.703 65.091 1.00 29.79 108 PRO D CA 1
ATOM 5808 C C . PRO D 1 110 ? 43.815 15.001 66.151 1.00 29.42 108 PRO D C 1
ATOM 5809 O O . PRO D 1 110 ? 42.618 14.844 65.879 1.00 29.88 108 PRO D O 1
ATOM 5813 N N . SER D 1 111 ? 44.212 15.420 67.355 1.00 31.93 109 SER D N 1
ATOM 5814 C CA . SER D 1 111 ? 43.206 15.696 68.376 1.00 32.21 109 SER D CA 1
ATOM 5815 C C . SER D 1 111 ? 42.390 16.933 68.013 1.00 32.65 109 SER D C 1
ATOM 5816 O O . SER D 1 111 ? 41.178 16.977 68.254 1.00 29.83 109 SER D O 1
ATOM 5819 N N . ASP D 1 112 ? 43.028 17.938 67.407 1.00 24.58 110 ASP D N 1
ATOM 5820 C CA . ASP D 1 112 ? 42.272 19.091 66.927 1.00 28.60 110 ASP D CA 1
ATOM 5821 C C . ASP D 1 112 ? 41.388 18.724 65.736 1.00 24.59 110 ASP D C 1
ATOM 5822 O O . ASP D 1 112 ? 40.280 19.255 65.596 1.00 25.67 110 ASP D O 1
ATOM 5827 N N . GLN D 1 113 ? 41.858 17.831 64.859 1.00 22.63 111 GLN D N 1
ATOM 5828 C CA . GLN D 1 113 ? 40.999 17.380 63.765 1.00 25.38 111 GLN D CA 1
ATOM 5829 C C . GLN D 1 113 ? 39.720 16.745 64.302 1.00 26.48 111 GLN D C 1
ATOM 5830 O O . GLN D 1 113 ? 38.620 17.023 63.804 1.00 25.14 111 GLN D O 1
ATOM 5836 N N . LYS D 1 114 ? 39.837 15.910 65.339 1.00 28.29 112 LYS D N 1
ATOM 5837 C CA . LYS D 1 114 ? 38.645 15.264 65.880 1.00 25.80 112 LYS D CA 1
ATOM 5838 C C . LYS D 1 114 ? 37.692 16.280 66.499 1.00 20.66 112 LYS D C 1
ATOM 5839 O O . LYS D 1 114 ? 36.473 16.174 66.327 1.00 28.26 112 LYS D O 1
ATOM 5845 N N . ARG D 1 115 ? 38.225 17.273 67.215 1.00 23.51 113 ARG D N 1
ATOM 5846 C CA . ARG D 1 115 ? 37.364 18.307 67.785 1.00 25.80 113 ARG D CA 1
ATOM 5847 C C . ARG D 1 115 ? 36.756 19.189 66.701 1.00 29.99 113 ARG D C 1
ATOM 5848 O O . ARG D 1 115 ? 35.606 19.622 66.821 1.00 26.07 113 ARG D O 1
ATOM 5856 N N . LYS D 1 116 ? 37.515 19.484 65.644 1.00 24.93 114 LYS D N 1
ATOM 5857 C CA . LYS D 1 116 ? 36.947 20.255 64.542 1.00 25.22 114 LYS D CA 1
ATOM 5858 C C . LYS D 1 116 ? 35.823 19.481 63.862 1.00 24.40 114 LYS D C 1
ATOM 5859 O O . LYS D 1 116 ? 34.753 20.034 63.580 1.00 22.94 114 LYS D O 1
ATOM 5865 N N . ILE D 1 117 ? 36.047 18.188 63.604 1.00 22.41 115 ILE D N 1
ATOM 5866 C CA . ILE D 1 117 ? 35.031 17.361 62.959 1.00 21.79 115 ILE D CA 1
ATOM 5867 C C . ILE D 1 117 ? 33.750 17.364 63.779 1.00 22.50 115 ILE D C 1
ATOM 5868 O O . ILE D 1 117 ? 32.646 17.498 63.237 1.00 24.29 115 ILE D O 1
ATOM 5873 N N . THR D 1 118 ? 33.888 17.270 65.100 1.00 21.15 116 THR D N 1
ATOM 5874 C CA . THR D 1 118 ? 32.733 17.269 65.990 1.00 28.15 116 THR D CA 1
ATOM 5875 C C . THR D 1 118 ? 31.965 18.580 65.896 1.00 28.23 116 THR D C 1
ATOM 5876 O O . THR D 1 118 ? 30.744 18.580 65.703 1.00 29.39 116 THR D O 1
ATOM 5880 N N . SER D 1 119 ? 32.666 19.710 66.035 1.00 26.46 117 SER D N 1
ATOM 5881 C CA . SER D 1 119 ? 31.999 21.009 65.973 1.00 24.32 117 SER D CA 1
ATOM 5882 C C . SER D 1 119 ? 31.259 21.187 64.652 1.00 22.87 117 SER D C 1
ATOM 5883 O O . SER D 1 119 ? 30.166 21.762 64.614 1.00 23.31 117 SER D O 1
ATOM 5886 N N . ASP D 1 120 ? 31.845 20.709 63.555 1.00 20.82 118 ASP D N 1
ATOM 5887 C CA . ASP D 1 120 ? 31.204 20.849 62.255 1.00 21.74 118 ASP D CA 1
ATOM 5888 C C . ASP D 1 120 ? 29.968 19.960 62.148 1.00 29.03 118 ASP D C 1
ATOM 5889 O O . ASP D 1 120 ? 28.920 20.403 61.667 1.00 26.69 118 ASP D O 1
ATOM 5894 N N . LYS D 1 121 ? 30.076 18.695 62.580 1.00 25.65 119 LYS D N 1
ATOM 5895 C CA . LYS D 1 121 ? 28.928 17.784 62.537 1.00 28.33 119 LYS D CA 1
ATOM 5896 C C . LYS D 1 121 ? 27.785 18.282 63.413 1.00 24.38 119 LYS D C 1
ATOM 5897 O O . LYS D 1 121 ? 26.613 18.151 63.042 1.00 31.52 119 LYS D O 1
ATOM 5903 N N . LEU D 1 122 ? 28.108 18.850 64.580 1.00 25.29 120 LEU D N 1
ATOM 5904 C CA . LEU D 1 122 ? 27.078 19.299 65.516 1.00 28.27 120 LEU D CA 1
ATOM 5905 C C . LEU D 1 122 ? 26.186 20.380 64.920 1.00 34.68 120 LEU D C 1
ATOM 5906 O O . LEU D 1 122 ? 25.024 20.508 65.320 1.00 28.79 120 LEU D O 1
ATOM 5911 N N . LYS D 1 123 ? 26.699 21.160 63.964 1.00 27.77 121 LYS D N 1
ATOM 5912 C CA . LYS D 1 123 ? 25.866 22.176 63.329 1.00 25.99 121 LYS D CA 1
ATOM 5913 C C . LYS D 1 123 ? 24.586 21.577 62.760 1.00 28.23 121 LYS D C 1
ATOM 5914 O O . LYS D 1 123 ? 23.533 22.225 62.761 1.00 24.82 121 LYS D O 1
ATOM 5920 N N . TYR D 1 124 ? 24.653 20.339 62.283 1.00 32.58 122 TYR D N 1
ATOM 5921 C CA . TYR D 1 124 ? 23.606 19.768 61.451 1.00 32.72 122 TYR D CA 1
ATOM 5922 C C . TYR D 1 124 ? 22.565 18.964 62.224 1.00 31.80 122 TYR D C 1
ATOM 5923 O O . TYR D 1 124 ? 21.784 18.244 61.597 1.00 34.94 122 TYR D O 1
ATOM 5932 N N . SER D 1 125 ? 22.527 19.080 63.547 1.00 27.86 123 SER D N 1
ATOM 5933 C CA . SER D 1 125 ? 21.596 18.297 64.354 1.00 35.85 123 SER D CA 1
ATOM 5934 C C . SER D 1 125 ? 20.163 18.420 63.845 1.00 40.36 123 SER D C 1
ATOM 5935 O O . SER D 1 125 ? 19.674 19.521 63.581 1.00 34.66 123 SER D O 1
ATOM 5938 N N . GLY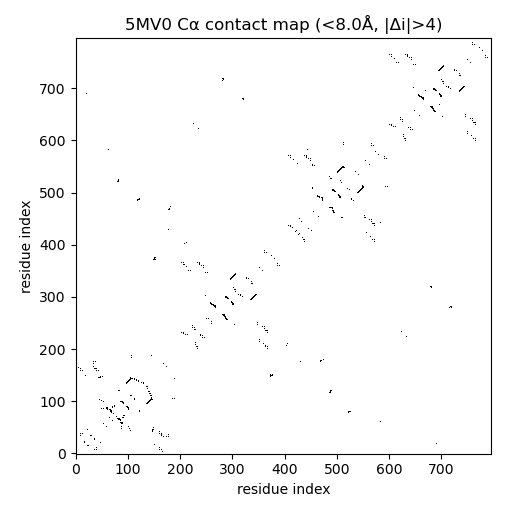 D 1 126 ? 19.499 17.272 63.695 1.00 40.08 124 GLY D N 1
ATOM 5939 C CA . GLY D 1 126 ? 18.099 17.220 63.340 1.00 39.12 124 GLY D CA 1
ATOM 5940 C C . GLY D 1 126 ? 17.803 17.245 61.856 1.00 45.98 124 GLY D C 1
ATOM 5941 O O . GLY D 1 126 ? 16.696 16.875 61.451 1.00 46.55 124 GLY D O 1
ATOM 5942 N N . VAL D 1 127 ? 18.759 17.665 61.028 1.00 43.14 125 VAL D N 1
ATOM 5943 C CA . VAL D 1 127 ? 18.460 17.873 59.617 1.00 40.38 125 VAL D CA 1
ATOM 5944 C C . VAL D 1 127 ? 18.215 16.544 58.914 1.00 47.61 125 VAL D C 1
ATOM 5945 O O . VAL D 1 127 ? 17.277 16.417 58.118 1.00 43.87 125 VAL D O 1
ATOM 5949 N N . GLU D 1 128 ? 19.053 15.537 59.177 1.00 49.22 126 GLU D N 1
ATOM 5950 C CA . GLU D 1 128 ? 18.865 14.258 58.499 1.00 51.46 126 GLU D CA 1
ATOM 5951 C C . GLU D 1 128 ? 17.537 13.622 58.885 1.00 52.13 126 GLU D C 1
ATOM 5952 O O . GLU D 1 128 ? 16.859 13.039 58.035 1.00 56.27 126 GLU D O 1
ATOM 5958 N N . ASP D 1 129 ? 17.144 13.739 60.158 1.00 45.35 127 ASP D N 1
ATOM 5959 C CA . ASP D 1 129 ? 15.847 13.227 60.597 1.00 56.15 127 ASP D CA 1
ATOM 5960 C C . ASP D 1 129 ? 14.705 13.861 59.813 1.00 61.31 127 ASP D C 1
ATOM 5961 O O . ASP D 1 129 ? 13.791 13.165 59.356 1.00 60.95 127 ASP D O 1
ATOM 5966 N N . HIS D 1 130 ? 14.730 15.188 59.655 1.00 53.17 128 HIS D N 1
ATOM 5967 C CA . HIS D 1 130 ? 13.646 15.859 58.944 1.00 55.81 128 HIS D CA 1
ATOM 5968 C C . HIS D 1 130 ? 13.598 15.423 57.488 1.00 57.98 128 HIS D C 1
ATOM 5969 O O . HIS D 1 130 ? 12.529 15.099 56.960 1.00 60.38 128 HIS D O 1
ATOM 5976 N N . LEU D 1 131 ? 14.755 15.392 56.825 1.00 44.12 129 LEU D N 1
ATOM 5977 C CA . LEU D 1 131 ? 14.796 14.917 55.448 1.00 58.80 129 LEU D CA 1
ATOM 5978 C C . LEU D 1 131 ? 14.601 13.407 55.367 1.00 60.69 129 LEU D C 1
ATOM 5979 O O . LEU D 1 131 ? 14.165 12.906 54.325 1.00 55.02 129 LEU D O 1
ATOM 5984 N N . LYS D 1 132 ? 14.917 12.680 56.443 1.00 59.75 130 LYS D N 1
ATOM 5985 C CA . LYS D 1 132 ? 14.530 11.275 56.542 1.00 66.85 130 LYS D CA 1
ATOM 5986 C C . LYS D 1 132 ? 13.024 11.128 56.385 1.00 67.77 130 LYS D C 1
ATOM 5987 O O . LYS D 1 132 ? 12.544 10.370 55.534 1.00 69.16 130 LYS D O 1
ATOM 5993 N N . HIS D 1 133 ? 12.261 11.867 57.194 1.00 70.41 131 HIS D N 1
ATOM 5994 C CA . HIS D 1 133 ? 10.806 11.809 57.111 1.00 72.23 131 HIS D CA 1
ATOM 5995 C C . HIS D 1 133 ? 10.316 12.334 55.771 1.00 75.35 131 HIS D C 1
ATOM 5996 O O . HIS D 1 133 ? 9.551 11.661 55.071 1.00 83.19 131 HIS D O 1
ATOM 6003 N N . GLU D 1 134 ? 10.760 13.524 55.388 1.00 68.01 132 GLU D N 1
ATOM 6004 C CA . GLU D 1 134 ? 10.281 14.137 54.154 1.00 66.34 132 GLU D CA 1
ATOM 6005 C C . GLU D 1 134 ? 10.832 13.449 52.896 1.00 64.06 132 GLU D C 1
ATOM 6006 O O . GLU D 1 134 ? 10.719 14.015 51.802 1.00 68.93 132 GLU D O 1
ATOM 6012 N N . GLY D 1 135 ? 11.435 12.268 53.040 1.00 64.30 133 GLY D N 1
ATOM 6013 C CA . GLY D 1 135 ? 11.693 11.392 51.915 1.00 57.50 133 GLY D CA 1
ATOM 6014 C C . GLY D 1 135 ? 12.990 11.591 51.164 1.00 65.10 133 GLY D C 1
ATOM 6015 O O . GLY D 1 135 ? 13.065 11.195 49.995 1.00 67.02 133 GLY D O 1
ATOM 6016 N N . TRP D 1 136 ? 14.026 12.159 51.787 1.00 66.93 134 TRP D N 1
ATOM 6017 C CA . TRP D 1 136 ? 15.282 12.423 51.090 1.00 54.94 134 TRP D CA 1
ATOM 6018 C C . TRP D 1 136 ? 16.474 11.874 51.861 1.00 48.10 134 TRP D C 1
ATOM 6019 O O . TRP D 1 136 ? 16.452 11.785 53.091 1.00 47.38 134 TRP D O 1
ATOM 6030 N N . LEU D 1 137 ? 17.524 11.513 51.122 1.00 42.05 135 LEU D N 1
ATOM 6031 C CA . LEU D 1 137 ? 18.787 11.127 51.740 1.00 50.04 135 LEU D CA 1
ATOM 6032 C C . LEU D 1 137 ? 19.704 12.340 51.877 1.00 45.34 135 LEU D C 1
ATOM 6033 O O . LEU D 1 137 ? 19.828 13.155 50.956 1.00 42.92 135 LEU D O 1
ATOM 6038 N N . PHE D 1 138 ? 20.350 12.442 53.038 1.00 45.13 136 PHE D N 1
ATOM 6039 C CA . PHE D 1 138 ? 21.132 13.618 53.424 1.00 46.21 136 PHE D CA 1
ATOM 6040 C C . PHE D 1 138 ? 22.463 13.155 54.015 1.00 44.55 136 PHE D C 1
ATOM 6041 O O . PHE D 1 138 ? 22.517 12.730 55.173 1.00 40.91 136 PHE D O 1
ATOM 6049 N N . ASN D 1 139 ? 23.536 13.255 53.228 1.00 40.45 137 ASN D N 1
ATOM 6050 C CA . ASN D 1 139 ? 24.861 12.795 53.640 1.00 43.92 137 ASN D CA 1
ATOM 6051 C C . ASN D 1 139 ? 25.756 13.986 53.966 1.00 35.06 137 ASN D C 1
ATOM 6052 O O . ASN D 1 139 ? 26.056 14.802 53.086 1.00 33.17 137 ASN D O 1
ATOM 6057 N N . ILE D 1 140 ? 26.185 14.065 55.224 1.00 30.10 138 ILE D N 1
ATOM 6058 C CA . ILE D 1 140 ? 27.076 15.106 55.720 1.00 36.51 138 ILE D CA 1
ATOM 6059 C C . ILE D 1 140 ? 28.491 14.549 55.686 1.00 31.20 138 ILE D C 1
ATOM 6060 O O . ILE D 1 140 ? 28.813 13.606 56.415 1.00 36.12 138 ILE D O 1
ATOM 6065 N N . ILE D 1 141 ? 29.350 15.128 54.863 1.00 27.14 139 ILE D N 1
ATOM 6066 C CA . ILE D 1 141 ? 30.748 14.719 54.788 1.00 28.29 139 ILE D CA 1
ATOM 6067 C C . ILE D 1 141 ? 31.599 15.756 55.513 1.00 32.87 139 ILE D C 1
ATOM 6068 O O . ILE D 1 141 ? 31.537 16.955 55.206 1.00 25.89 139 ILE D O 1
ATOM 6073 N N . VAL D 1 142 ? 32.389 15.301 56.483 1.00 26.94 140 VAL D N 1
ATOM 6074 C CA . VAL D 1 142 ? 33.208 16.186 57.304 1.00 24.27 140 VAL D CA 1
ATOM 6075 C C . VAL D 1 142 ? 34.650 15.700 57.246 1.00 32.00 140 VAL D C 1
ATOM 6076 O O . VAL D 1 142 ? 34.941 14.558 57.622 1.00 27.90 140 VAL D O 1
ATOM 6080 N N . ILE D 1 143 ? 35.546 16.564 56.778 1.00 25.41 141 ILE D N 1
ATOM 6081 C CA . ILE D 1 143 ? 36.943 16.223 56.533 1.00 25.26 141 ILE D CA 1
ATOM 6082 C C . ILE D 1 143 ? 37.816 17.232 57.261 1.00 32.23 141 ILE D C 1
ATOM 6083 O O . ILE D 1 143 ? 37.607 18.443 57.135 1.00 26.66 141 ILE D O 1
ATOM 6088 N N . SER D 1 144 ? 38.798 16.743 58.013 1.00 26.90 142 SER D N 1
ATOM 6089 C CA . SER D 1 144 ? 39.756 17.631 58.671 1.00 22.07 142 SER D CA 1
ATOM 6090 C C . SER D 1 144 ? 41.116 16.945 58.601 1.00 25.78 142 SER D C 1
ATOM 6091 O O . SER D 1 144 ? 41.365 15.974 59.319 1.00 27.89 142 SER D O 1
ATOM 6094 N N . GLU D 1 145 ? 41.986 17.446 57.732 1.00 20.95 143 GLU D N 1
ATOM 6095 C CA . GLU D 1 145 ? 43.223 16.760 57.389 1.00 22.44 143 GLU D CA 1
ATOM 6096 C C . GLU D 1 145 ? 44.422 17.619 57.773 1.00 23.57 143 GLU D C 1
ATOM 6097 O O . GLU D 1 145 ? 44.307 18.818 58.035 1.00 21.66 143 GLU D O 1
ATOM 6103 N N . THR D 1 146 ? 45.590 16.974 57.815 1.00 24.09 144 THR D N 1
ATOM 6104 C CA . THR D 1 146 ? 46.784 17.622 58.349 1.00 25.44 144 THR D CA 1
ATOM 6105 C C . THR D 1 146 ? 47.258 18.764 57.455 1.00 22.99 144 THR D C 1
ATOM 6106 O O . THR D 1 146 ? 47.721 19.795 57.950 1.00 25.74 144 THR D O 1
ATOM 6110 N N . LYS D 1 147 ? 47.166 18.582 56.141 1.00 24.12 145 LYS D N 1
ATOM 6111 C CA . LYS D 1 147 ? 47.577 19.482 55.079 1.00 27.57 145 LYS D CA 1
ATOM 6112 C C . LYS D 1 147 ? 46.390 19.789 54.176 1.00 21.08 145 LYS D C 1
ATOM 6113 O O . LYS D 1 147 ? 45.523 18.934 53.984 1.00 18.81 145 LYS D O 1
ATOM 6119 N N . PRO D 1 148 ? 46.333 20.977 53.578 1.00 20.17 146 PRO D N 1
ATOM 6120 C CA . PRO D 1 148 ? 45.325 21.207 52.536 1.00 21.84 146 PRO D CA 1
ATOM 6121 C C . PRO D 1 148 ? 45.584 20.294 51.348 1.00 26.20 146 PRO D C 1
ATOM 6122 O O . PRO D 1 148 ? 46.733 20.066 50.967 1.00 24.17 146 PRO D O 1
ATOM 6126 N N . ARG D 1 149 ? 44.509 19.740 50.781 1.00 23.92 147 ARG D N 1
ATOM 6127 C CA . ARG D 1 149 ? 44.635 18.977 49.539 1.00 25.21 147 ARG D CA 1
ATOM 6128 C C . ARG D 1 149 ? 45.083 19.918 48.431 1.00 25.82 147 ARG D C 1
ATOM 6129 O O . ARG D 1 149 ? 44.438 20.943 48.190 1.00 26.64 147 ARG D O 1
ATOM 6137 N N . ASN D 1 150 ? 46.186 19.584 47.754 1.00 24.77 148 ASN D N 1
ATOM 6138 C CA A ASN D 1 150 ? 46.792 20.469 46.759 0.38 26.12 148 ASN D CA 1
ATOM 6139 C CA B ASN D 1 150 ? 46.706 20.538 46.789 0.62 26.08 148 ASN D CA 1
ATOM 6140 C C . ASN D 1 150 ? 46.125 20.358 45.394 1.00 26.65 148 ASN D C 1
ATOM 6141 O O . ASN D 1 150 ? 46.068 21.342 44.644 1.00 25.25 148 ASN D O 1
ATOM 6150 N N . GLY D 1 151 ? 45.666 19.160 45.033 1.00 26.63 149 GLY D N 1
ATOM 6151 C CA . GLY D 1 151 ? 45.086 18.971 43.710 1.00 27.13 149 GLY D CA 1
ATOM 6152 C C . GLY D 1 151 ? 46.089 19.302 42.617 1.00 28.27 149 GLY D C 1
ATOM 6153 O O . GLY D 1 151 ? 47.205 18.774 42.584 1.00 25.56 149 GLY D O 1
ATOM 6154 N N . ASN D 1 152 ? 45.701 20.214 41.723 1.00 26.42 150 ASN D N 1
ATOM 6155 C CA . ASN D 1 152 ? 46.553 20.628 40.616 1.00 27.06 150 ASN D CA 1
ATOM 6156 C C . ASN D 1 152 ? 47.603 21.654 41.009 1.00 31.35 150 ASN D C 1
ATOM 6157 O O . ASN D 1 152 ? 48.464 21.976 40.182 1.00 28.17 150 ASN D O 1
ATOM 6162 N N . VAL D 1 153 ? 47.548 22.186 42.227 1.00 23.59 151 VAL D N 1
ATOM 6163 C CA . VAL D 1 153 ? 48.474 23.217 42.672 1.00 27.45 151 VAL D CA 1
ATOM 6164 C C . VAL D 1 153 ? 49.700 22.521 43.253 1.00 23.96 151 VAL D C 1
ATOM 6165 O O . VAL D 1 153 ? 49.552 21.686 44.156 1.00 27.42 151 VAL D O 1
ATOM 6169 N N . PRO D 1 154 ? 50.902 22.803 42.752 1.00 29.80 152 PRO D N 1
ATOM 6170 C CA . PRO D 1 154 ? 52.104 22.203 43.341 1.00 26.85 152 PRO D CA 1
ATOM 6171 C C . PRO D 1 154 ? 52.222 22.532 44.822 1.00 30.46 152 PRO D C 1
ATOM 6172 O O . PRO D 1 154 ? 52.004 23.671 45.245 1.00 24.48 152 PRO D O 1
ATOM 6176 N N . GLU D 1 155 ? 52.594 21.517 45.612 1.00 26.48 153 GLU D N 1
ATOM 6177 C CA . GLU D 1 155 ? 52.649 21.700 47.059 1.00 27.34 153 GLU D CA 1
ATOM 6178 C C . GLU D 1 155 ? 53.603 22.814 47.452 1.00 27.26 153 GLU D C 1
ATOM 6179 O O . GLU D 1 155 ? 53.390 23.482 48.474 1.00 22.52 153 GLU D O 1
ATOM 6185 N N . ARG D 1 156 ? 54.663 23.014 46.662 1.00 26.86 154 ARG D N 1
ATOM 6186 C CA . ARG D 1 156 ? 55.562 24.146 46.855 1.00 27.07 154 ARG D CA 1
ATOM 6187 C C . ARG D 1 156 ? 54.791 25.450 47.051 1.00 20.14 154 ARG D C 1
ATOM 6188 O O . ARG D 1 156 ? 55.114 26.246 47.938 1.00 24.47 154 ARG D O 1
ATOM 6196 N N . LEU D 1 157 ? 53.748 25.671 46.254 1.00 24.43 155 LEU D N 1
ATOM 6197 C CA . LEU D 1 157 ? 53.008 26.930 46.342 1.00 23.56 155 LEU D CA 1
ATOM 6198 C C . LEU D 1 157 ? 52.170 27.005 47.618 1.00 22.81 155 LEU D C 1
ATOM 6199 O O . LEU D 1 157 ? 52.097 28.062 48.251 1.00 23.13 155 LEU D O 1
ATOM 6204 N N . LEU D 1 158 ? 51.535 25.901 48.015 1.00 21.17 156 LEU D N 1
ATOM 6205 C CA . LEU D 1 158 ? 50.836 25.893 49.301 1.00 20.50 156 LEU D CA 1
ATOM 6206 C C . LEU D 1 158 ? 51.797 26.079 50.467 1.00 21.13 156 LEU D C 1
ATOM 6207 O O . LEU D 1 158 ? 51.477 26.765 51.450 1.00 21.35 156 LEU D O 1
ATOM 6212 N N . PHE D 1 159 ? 52.983 25.489 50.379 1.00 21.99 157 PHE D N 1
ATOM 6213 C CA . PHE D 1 159 ? 53.966 25.713 51.427 1.00 25.57 157 PHE D CA 1
ATOM 6214 C C . PHE D 1 159 ? 54.337 27.185 51.520 1.00 25.41 157 PHE D C 1
ATOM 6215 O O . PHE D 1 159 ? 54.478 27.729 52.621 1.00 24.48 157 PHE D O 1
ATOM 6223 N N . GLU D 1 160 ? 54.499 27.854 50.377 1.00 22.54 158 GLU D N 1
ATOM 6224 C CA . GLU D 1 160 ? 54.923 29.251 50.434 1.00 24.80 158 GLU D CA 1
ATOM 6225 C C . GLU D 1 160 ? 53.792 30.166 50.907 1.00 20.40 158 GLU D C 1
ATOM 6226 O O . GLU D 1 160 ? 54.054 31.158 51.597 1.00 24.00 158 GLU D O 1
ATOM 6232 N N . LEU D 1 161 ? 52.530 29.842 50.586 1.00 21.83 159 LEU D N 1
ATOM 6233 C CA . LEU D 1 161 ? 51.421 30.569 51.205 1.00 21.30 159 LEU D CA 1
ATOM 6234 C C . LEU D 1 161 ? 51.561 30.563 52.721 1.00 23.16 159 LEU D C 1
ATOM 6235 O O . LEU D 1 161 ? 51.467 31.607 53.374 1.00 21.14 159 LEU D O 1
ATOM 6240 N N . LEU D 1 162 ? 51.781 29.379 53.294 1.00 20.04 160 LEU D N 1
ATOM 6241 C CA . LEU D 1 162 ? 51.921 29.248 54.742 1.00 21.46 160 LEU D CA 1
ATOM 6242 C C . LEU D 1 162 ? 53.164 29.976 55.253 1.00 17.05 160 LEU D C 1
ATOM 6243 O O . LEU D 1 162 ? 53.088 30.783 56.188 1.00 21.57 160 LEU D O 1
ATOM 6248 N N . LYS D 1 163 ? 54.327 29.680 54.668 1.00 18.19 161 LYS D N 1
ATOM 6249 C CA . LYS D 1 163 ? 55.585 30.228 55.180 1.00 21.60 161 LYS D CA 1
ATOM 6250 C C . LYS D 1 163 ? 55.636 31.753 55.063 1.00 24.71 161 LYS D C 1
ATOM 6251 O O . LYS D 1 163 ? 56.028 32.448 56.010 1.00 21.90 161 LYS D O 1
ATOM 6257 N N . LEU D 1 164 ? 55.261 32.294 53.901 1.00 21.45 162 LEU D N 1
ATOM 6258 C CA . LEU D 1 164 ? 55.379 33.738 53.712 1.00 19.54 162 LEU D CA 1
ATOM 6259 C C . LEU D 1 164 ? 54.374 34.501 54.571 1.00 20.72 162 LEU D C 1
ATOM 6260 O O . LEU D 1 164 ? 54.715 35.541 55.152 1.00 22.60 162 LEU D O 1
ATOM 6265 N N . SER D 1 165 ? 53.135 34.002 54.683 1.00 19.08 163 SER D N 1
ATOM 6266 C CA . SER D 1 165 ? 52.143 34.689 55.518 1.00 18.20 163 SER D CA 1
ATOM 6267 C C . SER D 1 165 ? 52.593 34.762 56.970 1.00 22.86 163 SER D C 1
ATOM 6268 O O . SER D 1 165 ? 52.478 35.811 57.623 1.00 18.69 163 SER D O 1
ATOM 6271 N N . LEU D 1 166 ? 53.085 33.645 57.504 1.00 23.97 164 LEU D N 1
ATOM 6272 C CA . LEU D 1 166 ? 53.554 33.630 58.888 1.00 24.62 164 LEU D CA 1
ATOM 6273 C C . LEU D 1 166 ? 54.786 34.510 59.061 1.00 21.80 164 LEU D C 1
ATOM 6274 O O . LEU D 1 166 ? 54.921 35.201 60.075 1.00 22.28 164 LEU D O 1
ATOM 6279 N N . SER D 1 167 ? 55.692 34.496 58.081 1.00 20.25 165 SER D N 1
ATOM 6280 C CA . SER D 1 167 ? 56.820 35.426 58.077 1.00 24.98 165 SER D CA 1
ATOM 6281 C C . SER D 1 167 ? 56.349 36.872 58.215 1.00 31.43 165 SER D C 1
ATOM 6282 O O . SER D 1 167 ? 56.855 37.630 59.055 1.00 29.70 165 SER D O 1
ATOM 6285 N N . ILE D 1 168 ? 55.366 37.266 57.399 1.00 25.59 166 ILE D N 1
ATOM 6286 C CA . ILE D 1 168 ? 54.825 38.622 57.466 1.00 23.11 166 ILE D CA 1
ATOM 6287 C C . ILE D 1 168 ? 54.180 38.875 58.825 1.00 27.32 166 ILE D C 1
ATOM 6288 O O . ILE D 1 168 ? 54.396 39.921 59.451 1.00 24.65 166 ILE D O 1
ATOM 6293 N N . LEU D 1 169 ? 53.382 37.916 59.307 1.00 20.44 167 LEU D N 1
ATOM 6294 C CA . LEU D 1 169 ? 52.602 38.106 60.521 1.00 23.93 167 LEU D CA 1
ATOM 6295 C C . LEU D 1 169 ? 53.433 38.018 61.798 1.00 27.09 167 LEU D C 1
ATOM 6296 O O . LEU D 1 169 ? 53.033 38.586 62.818 1.00 30.53 167 LEU D O 1
ATOM 6301 N N . SER D 1 170 ? 54.569 37.324 61.775 1.00 32.19 168 SER D N 1
ATOM 6302 C CA . SER D 1 170 ? 55.381 37.192 62.983 1.00 36.34 168 SER D CA 1
ATOM 6303 C C . SER D 1 170 ? 56.194 38.448 63.267 1.00 42.72 168 SER D C 1
ATOM 6304 O O . SER D 1 170 ? 56.491 38.746 64.430 1.00 48.25 168 SER D O 1
ATOM 6307 N N . TYR D 1 171 ? 56.555 39.181 62.215 1.00 42.83 169 TYR D N 1
ATOM 6308 C CA . TYR D 1 171 ? 57.475 40.310 62.271 1.00 55.18 169 TYR D CA 1
ATOM 6309 C C . TYR D 1 171 ? 56.988 41.426 63.195 1.00 59.55 169 TYR D C 1
ATOM 6310 O O . TYR D 1 171 ? 57.817 42.203 63.678 1.00 67.82 169 TYR D O 1
ATOM 6319 N N . SER D 1 172 ? 55.697 41.512 63.521 1.00 55.05 170 SER D N 1
ATOM 6320 C CA . SER D 1 172 ? 55.286 42.702 64.256 1.00 62.97 170 SER D CA 1
ATOM 6321 C C . SER D 1 172 ? 54.119 42.476 65.212 1.00 57.60 170 SER D C 1
ATOM 6322 O O . SER D 1 172 ? 53.299 41.569 65.055 1.00 51.24 170 SER D O 1
ATOM 6325 N N . ASP D 1 173 ? 54.077 43.375 66.202 1.00 58.22 171 ASP D N 1
ATOM 6326 C CA . ASP D 1 173 ? 52.990 43.550 67.163 1.00 65.06 171 ASP D CA 1
ATOM 6327 C C . ASP D 1 173 ? 51.599 43.591 66.536 1.00 58.75 171 ASP D C 1
ATOM 6328 O O . ASP D 1 173 ? 50.694 42.847 66.933 1.00 62.29 171 ASP D O 1
ATOM 6333 N N . LYS D 1 174 ? 51.415 44.493 65.569 1.00 46.42 172 LYS D N 1
ATOM 6334 C CA . LYS D 1 174 ? 50.111 44.905 65.059 1.00 48.94 172 LYS D CA 1
ATOM 6335 C C . LYS D 1 174 ? 49.386 43.800 64.291 1.00 43.59 172 LYS D C 1
ATOM 6336 O O . LYS D 1 174 ? 48.208 43.976 63.949 1.00 37.35 172 LYS D O 1
ATOM 6342 N N . SER D 1 175 ? 50.042 42.651 64.078 1.00 38.69 173 SER D N 1
ATOM 6343 C CA . SER D 1 175 ? 49.377 41.482 63.506 1.00 36.69 173 SER D CA 1
ATOM 6344 C C . SER D 1 175 ? 48.171 41.053 64.329 1.00 36.50 173 SER D C 1
ATOM 6345 O O . SER D 1 175 ? 47.225 40.468 63.784 1.00 30.69 173 SER D O 1
ATOM 6348 N N . SER D 1 176 ? 48.189 41.324 65.639 1.00 31.61 174 SER D N 1
ATOM 6349 C CA . SER D 1 176 ? 47.119 40.885 66.525 1.00 36.15 174 SER D CA 1
ATOM 6350 C C . SER D 1 176 ? 45.792 41.564 66.227 1.00 36.57 174 SER D C 1
ATOM 6351 O O . SER D 1 176 ? 44.761 41.124 66.746 1.00 36.67 174 SER D O 1
ATOM 6354 N N . GLN D 1 177 ? 45.784 42.628 65.430 1.00 32.47 175 GLN D N 1
ATOM 6355 C CA . GLN D 1 177 ? 44.514 43.174 64.972 1.00 34.10 175 GLN D CA 1
ATOM 6356 C C . GLN D 1 177 ? 43.935 42.364 63.827 1.00 28.84 175 GLN D C 1
ATOM 6357 O O . GLN D 1 177 ? 42.742 42.486 63.534 1.00 30.45 175 GLN D O 1
ATOM 6363 N N . TRP D 1 178 ? 44.758 41.536 63.184 1.00 20.35 176 TRP D N 1
ATOM 6364 C CA . TRP D 1 178 ? 44.365 40.833 61.974 1.00 25.39 176 TRP D CA 1
ATOM 6365 C C . TRP D 1 178 ? 44.052 39.364 62.187 1.00 25.99 176 TRP D C 1
ATOM 6366 O O . TRP D 1 178 ? 43.321 38.790 61.374 1.00 22.56 176 TRP D O 1
ATOM 6377 N N . ILE D 1 179 ? 44.593 38.735 63.231 1.00 19.05 177 ILE D N 1
ATOM 6378 C CA . ILE D 1 179 ? 44.487 37.289 63.356 1.00 17.90 177 ILE D CA 1
ATOM 6379 C C . ILE D 1 179 ? 44.366 36.925 64.830 1.00 21.84 177 ILE D C 1
ATOM 6380 O O . ILE D 1 179 ? 45.019 37.522 65.692 1.00 20.31 177 ILE D O 1
ATOM 6385 N N . SER D 1 180 ? 43.509 35.952 65.115 1.00 22.39 178 SER D N 1
ATOM 6386 C CA . SER D 1 180 ? 43.378 35.450 66.475 1.00 23.51 178 SER D CA 1
ATOM 6387 C C . SER D 1 180 ? 44.614 34.658 66.876 1.00 22.72 178 SER D C 1
ATOM 6388 O O . SER D 1 180 ? 45.342 34.125 66.031 1.00 20.66 178 SER D O 1
ATOM 6391 N N . GLU D 1 181 ? 44.861 34.599 68.188 1.00 24.65 179 GLU D N 1
ATOM 6392 C CA A GLU D 1 181 ? 45.956 33.774 68.677 0.52 25.61 179 GLU D CA 1
ATOM 6393 C CA B GLU D 1 181 ? 45.940 33.762 68.710 0.48 25.64 179 GLU D CA 1
ATOM 6394 C C . GLU D 1 181 ? 45.766 32.318 68.265 1.00 21.57 179 GLU D C 1
ATOM 6395 O O . GLU D 1 181 ? 46.735 31.644 67.895 1.00 23.68 179 GLU D O 1
ATOM 6406 N N . GLU D 1 182 ? 44.522 31.826 68.298 1.00 19.66 180 GLU D N 1
ATOM 6407 C CA . GLU D 1 182 ? 44.236 30.443 67.915 1.00 25.67 180 GLU D CA 1
ATOM 6408 C C . GLU D 1 182 ? 44.627 30.166 66.471 1.00 22.73 180 GLU D C 1
ATOM 6409 O O . GLU D 1 182 ? 45.290 29.165 66.173 1.00 20.07 180 GLU D O 1
ATOM 6415 N N . GLU D 1 183 ? 44.190 31.020 65.545 1.00 23.66 181 GLU D N 1
ATOM 6416 C CA . GLU D 1 183 ? 44.503 30.755 64.142 1.00 19.02 181 GLU D CA 1
ATOM 6417 C C . GLU D 1 183 ? 45.995 30.886 63.876 1.00 16.43 181 GLU D C 1
ATOM 6418 O O . GLU D 1 183 ? 46.583 30.055 63.176 1.00 19.31 181 GLU D O 1
ATOM 6424 N N . TYR D 1 184 ? 46.625 31.936 64.411 1.00 16.13 182 TYR D N 1
ATOM 6425 C CA . TYR D 1 184 ? 48.070 32.057 64.275 1.00 22.23 182 TYR D CA 1
ATOM 6426 C C . TYR D 1 184 ? 48.779 30.813 64.808 1.00 21.40 182 TYR D C 1
ATOM 6427 O O . TYR D 1 184 ? 49.683 30.280 64.157 1.00 18.90 182 TYR D O 1
ATOM 6436 N N . ASP D 1 185 ? 48.389 30.344 66.001 1.00 20.42 183 ASP D N 1
ATOM 6437 C CA . ASP D 1 185 ? 49.059 29.182 66.587 1.00 23.62 183 ASP D CA 1
ATOM 6438 C C . ASP D 1 185 ? 48.878 27.934 65.726 1.00 18.62 183 ASP D C 1
ATOM 6439 O O . ASP D 1 185 ? 49.824 27.158 65.542 1.00 21.20 183 ASP D O 1
ATOM 6444 N N . GLU D 1 186 ? 47.675 27.726 65.189 1.00 20.37 184 GLU D N 1
ATOM 6445 C CA . GLU D 1 186 ? 47.430 26.571 64.328 1.00 22.95 184 GLU D CA 1
ATOM 6446 C C . GLU D 1 186 ? 48.326 26.591 63.091 1.00 21.43 184 GLU D C 1
ATOM 6447 O O . GLU D 1 186 ? 48.890 25.559 62.705 1.00 21.72 184 GLU D O 1
ATOM 6453 N N . LEU D 1 187 ? 48.455 27.754 62.447 1.00 24.14 185 LEU D N 1
ATOM 6454 C CA . LEU D 1 187 ? 49.297 27.868 61.261 1.00 19.55 185 LEU D CA 1
ATOM 6455 C C . LEU D 1 187 ? 50.770 27.687 61.611 1.00 19.50 185 LEU D C 1
ATOM 6456 O O . LEU D 1 187 ? 51.505 26.982 60.907 1.00 21.90 185 LEU D O 1
ATOM 6461 N N . LYS D 1 188 ? 51.226 28.339 62.686 1.00 20.08 186 LYS D N 1
ATOM 6462 C CA . LYS D 1 188 ? 52.618 28.177 63.108 1.00 21.53 186 LYS D CA 1
ATOM 6463 C C . LYS D 1 188 ? 52.939 26.714 63.397 1.00 20.67 186 LYS D C 1
ATOM 6464 O O . LYS D 1 188 ? 54.006 26.218 63.014 1.00 23.35 186 LYS D O 1
ATOM 6470 N N . ARG D 1 189 ? 52.012 25.997 64.044 1.00 20.20 187 ARG D N 1
ATOM 6471 C CA . ARG D 1 189 ? 52.216 24.570 64.279 1.00 26.03 187 ARG D CA 1
ATOM 6472 C C . ARG D 1 189 ? 52.285 23.791 62.963 1.00 28.68 187 ARG D C 1
ATOM 6473 O O . ARG D 1 189 ? 53.114 22.884 62.812 1.00 22.89 187 ARG D O 1
ATOM 6481 N N . SER D 1 190 ? 51.431 24.135 61.990 1.00 23.00 188 SER D N 1
ATOM 6482 C CA . SER D 1 190 ? 51.497 23.449 60.703 1.00 19.71 188 SER D CA 1
ATOM 6483 C C . SER D 1 190 ? 52.833 23.688 60.015 1.00 19.40 188 SER D C 1
ATOM 6484 O O . SER D 1 190 ? 53.299 22.830 59.257 1.00 23.55 188 SER D O 1
ATOM 6487 N N . LEU D 1 191 ? 53.462 24.838 60.267 1.00 21.94 189 LEU D N 1
ATOM 6488 C CA . LEU D 1 191 ? 54.758 25.134 59.663 1.00 24.51 189 LEU D CA 1
ATOM 6489 C C . LEU D 1 191 ? 55.885 24.434 60.415 1.00 26.97 189 LEU D C 1
ATOM 6490 O O . LEU D 1 191 ? 56.741 23.788 59.802 1.00 26.32 189 LEU D O 1
ATOM 6495 N N . THR D 1 192 ? 55.900 24.556 61.745 1.00 28.07 190 THR D N 1
ATOM 6496 C CA . THR D 1 192 ? 56.987 23.966 62.520 1.00 33.34 190 THR D CA 1
ATOM 6497 C C . THR D 1 192 ? 57.007 22.442 62.403 1.00 28.82 190 THR D C 1
ATOM 6498 O O . THR D 1 192 ? 58.087 21.837 62.383 1.00 33.32 190 THR D O 1
ATOM 6502 N N . THR D 1 193 ? 55.842 21.802 62.286 1.00 26.05 191 THR D N 1
ATOM 6503 C CA . THR D 1 193 ? 55.775 20.354 62.111 1.00 26.23 191 THR D CA 1
ATOM 6504 C C . THR D 1 193 ? 55.517 19.948 60.663 1.00 33.65 191 THR D C 1
ATOM 6505 O O . THR D 1 193 ? 54.975 18.862 60.422 1.00 33.69 191 THR D O 1
ATOM 6509 N N . TYR D 1 194 ? 55.884 20.796 59.697 1.00 28.13 192 TYR D N 1
ATOM 6510 C CA . TYR D 1 194 ? 55.583 20.505 58.298 1.00 29.79 192 TYR D CA 1
ATOM 6511 C C . TYR D 1 194 ? 56.295 19.237 57.846 1.00 27.71 192 TYR D C 1
ATOM 6512 O O . TYR D 1 194 ? 57.494 19.065 58.079 1.00 34.43 192 TYR D O 1
ATOM 6521 N N . ASP D 1 195 ? 55.556 18.351 57.192 1.00 32.94 193 ASP D N 1
ATOM 6522 C CA . ASP D 1 195 ? 56.128 17.122 56.649 1.00 34.32 193 ASP D CA 1
ATOM 6523 C C . ASP D 1 195 ? 56.793 17.467 55.323 1.00 33.71 193 ASP D C 1
ATOM 6524 O O . ASP D 1 195 ? 56.133 17.567 54.287 1.00 37.37 193 ASP D O 1
ATOM 6529 N N . PHE D 1 196 ? 58.107 17.661 55.357 1.00 39.57 194 PHE D N 1
ATOM 6530 C CA . PHE D 1 196 ? 58.867 18.061 54.179 1.00 46.69 194 PHE D CA 1
ATOM 6531 C C . PHE D 1 196 ? 59.173 16.904 53.239 1.00 51.68 194 PHE D C 1
ATOM 6532 O O . PHE D 1 196 ? 59.772 17.140 52.183 1.00 57.27 194 PHE D O 1
ATOM 6540 N N . LYS D 1 197 ? 58.790 15.671 53.594 1.00 57.26 195 LYS D N 1
ATOM 6541 C CA . LYS D 1 197 ? 59.082 14.526 52.736 1.00 56.74 195 LYS D CA 1
ATOM 6542 C C . LYS D 1 197 ? 58.490 14.705 51.348 1.00 62.70 195 LYS D C 1
ATOM 6543 O O . LYS D 1 197 ? 59.040 14.197 50.364 1.00 67.70 195 LYS D O 1
ATOM 6549 N N . THR D 1 198 ? 57.381 15.432 51.249 1.00 58.55 196 THR D N 1
ATOM 6550 C CA . THR D 1 198 ? 56.691 15.644 49.987 1.00 64.93 196 THR D CA 1
ATOM 6551 C C . THR D 1 198 ? 57.164 16.889 49.244 1.00 60.01 196 THR D C 1
ATOM 6552 O O . THR D 1 198 ? 56.808 17.060 48.075 1.00 64.50 196 THR D O 1
ATOM 6556 N N . LEU D 1 199 ? 57.980 17.701 49.858 1.00 60.79 197 LEU D N 1
ATOM 6557 C CA . LEU D 1 199 ? 58.437 18.918 49.260 1.00 61.95 197 LEU D CA 1
ATOM 6558 C C . LEU D 1 199 ? 59.951 19.076 49.398 1.00 59.38 197 LEU D C 1
ATOM 6559 O O . LEU D 1 199 ? 60.722 18.762 48.508 1.00 59.94 197 LEU D O 1
#

B-factor: mean 27.0, std 11.81, range [8.55, 89.75]

Sequence (796 aa):
PMDPDTNLLKNVILEEILSIEPDLYKQSSIVDDPYKLAMSAIRRLRATIHELNCCRDLGIIHNTKEISLNMVIDRAIPIHPTFQHIVPDGYTIDRANMTIIVLEASTRSMPSDQKRRKITSDKLKYSGVEEDDHLKHHEGWLFNIIVISETKPRNNGNVPERLLFELLKLSLSILSYSDKSSQWISEEEYDELKRRSLTTYDFKTLTSPMDPDTNLLKNVILEILSIEPDLYKQQSSIVDDPYKLAMSAIRRLRATIHELNCCRDLGIIHNTKEISLNMVIDRAIPIHPTFQHIVPDGYTIDRANMTIIVLEASTRSMPSDQKRKITSDKLKYSGVEDHLKHEGWLFNNIIVISETKPRNGNVPEERLLFELLKLSSLSILSYSDKSSQWISEEEYDELKRSLTTYDFKTLTSEFSGTKMDPDTNLLKNNVILEEILSIEPDDLYKQQSSIVDDPYKLAMSAIRLRATIHELNCCRDLGIIHNTKEISLNMVIDRAIPIHPTFQHIVPDGYTIDRANMTIIVLEASTRSMPSDQKRKITSDKLKYSGVEDHLKHEGWLFNNIIVISETKPRNGNVPERLLFELLKLSLSILSYSDKSSQWISEEEYDELKRSLTTYDMDPDTNLLKKNVILEILSIEPDLYKQQSSIVDDPYKLAMSAIRRLRATIHELNCCRDLGIIHNTKEISLNMVIDRAIPIHPTFQHIVPDGYTIDRANMTIIVLEASTRSMPSDQKRKITSDKLKYSGVEDHLKHEGWLFNIIVISETKPRNNGNVPERLLFELLKLSLSILSYSDKSSQWISEEEEYDELKRSLTTYDFKTL

Foldseek 3Di:
DLQVLLVVLLVLVVVLCVQPVVCVVVADRDRPLLNSLVRLVVSQFLLLLVVVCVVVVWAQQSVQDWPVVVVVVQPVDADDADTDRFRTWDQPNVQQEIEGEHEEEFQDPVVQVVVQVVVVVSCPPPQVRSVVVVHGYHYHYYYYNGRDRVRHQVVSSLSSLVSSLVSLVPDPVSVVRDPPVVSVRSVSSNVPPDCPSVVD/DLQVLLVQLLLLVVVLCVQPVVCVVVADRDSDLLNSLVRLVVSQFLLLLVVVCVVVVWAQQPVQDWPVVVVCVQPVDDDDADTHRFRTWDQDNVQLEIEGEHEEEFQDVVVQVVQQVVVVVSCPPVQVRSVVVVHGYHYHYYYYNGRDNVSHDVLSSLSSLLSSLVSCVPDVVSCVVDPPVVNVRSVSSNVPDDPCSNPPDDDRDD/DVVLLVVLLVLQVVLCVQVVVCVLQADNDPPLLVNLLSLVVSQFLLLLVVVCVVVVWAQQSVQDWPVVVVCVQPVDDDDDDTHRFRTWDQDNVQQEIEGEHEEEFQDPVVLVVQQVVVVVSCPPPQVRSVVVVHGYHYHYYYYNGRDNHRHDVVSSLSSLVSSLVSLVVDVVNVVRDPPVVNVRSVSSNVPPD/DVVLLVVLLVLQVVVCVQPVVLVVQADSDPPLLVNLLSLVVSQFLLLLVVVCVVVVWAQQPVQDWPLVQVCVQPVDDDDADTHGFRTWDQDNVQQEIEGEHEEEFQDPVVLVVVQVVVVVSCPPVQVRCVVVPGHYHYHYYYYNGRDNVRHQVVSSLSSLVSSLVSLVPDDVSVVVDPPVVSVRSVSCNVPPDPPRD

CATH classification: 3.30.70.2640

Nearest PDB structures (foldseek):
  5mv0-assembly1_A  TM=1.000E+00  e=6.165E-36  CAS virus
  4miw-assembly1_A  TM=8.791E-01  e=8.267E-11  Mammarenavirus lassaense
  7oea-assembly1_L  TM=8.491E-01  e=6.887E-11  Mammarenavirus lassaense
  5j1n-assembly1_A  TM=8.474E-01  e=1.717E-10  Mammarenavirus lassaense
  5ltn-assembly1_A  TM=8.023E-01  e=2.216E-09  Mammarenavirus choriomeningitidis